Protein AF-A0A5C5G759-F1 (afdb_monomer_lite)

Structure (mmCIF, N/CA/C/O backbone):
data_AF-A0A5C5G759-F1
#
_entry.id   AF-A0A5C5G759-F1
#
loop_
_atom_site.group_PDB
_atom_site.id
_atom_site.type_symbol
_atom_site.label_atom_id
_atom_site.label_alt_id
_atom_site.label_comp_id
_atom_site.label_asym_id
_atom_site.label_entity_id
_atom_site.label_seq_id
_atom_site.pdbx_PDB_ins_code
_atom_site.Cartn_x
_atom_site.Cartn_y
_atom_site.Cartn_z
_atom_site.occupancy
_atom_site.B_iso_or_equiv
_atom_site.auth_seq_id
_atom_site.auth_comp_id
_atom_site.auth_asym_id
_atom_site.auth_atom_id
_atom_site.pdbx_PDB_model_num
ATOM 1 N N . ASP A 1 1 ? -13.217 11.071 -27.495 1.00 86.44 1 ASP A N 1
ATOM 2 C CA . ASP A 1 1 ? -12.830 10.622 -26.140 1.00 86.44 1 ASP A CA 1
ATOM 3 C C . ASP A 1 1 ? -13.009 11.662 -25.037 1.00 86.44 1 ASP A C 1
ATOM 5 O O . ASP A 1 1 ? -13.786 11.394 -24.132 1.00 86.44 1 ASP A O 1
ATOM 9 N N . PHE A 1 2 ? -12.380 12.848 -25.093 1.00 88.94 2 PHE A N 1
ATOM 10 C CA . PHE A 1 2 ? -12.477 13.864 -24.018 1.00 88.94 2 PHE A CA 1
ATOM 11 C C . PHE A 1 2 ? -13.919 14.228 -23.611 1.00 88.94 2 PHE A C 1
ATOM 13 O O . PHE A 1 2 ? -14.236 14.191 -22.426 1.00 88.94 2 PHE A O 1
ATOM 20 N N . LYS A 1 3 ? -14.809 14.505 -24.580 1.00 89.12 3 LYS A N 1
ATOM 21 C CA . LYS A 1 3 ? -16.237 14.793 -24.320 1.00 89.12 3 LYS A CA 1
ATOM 22 C C . LYS A 1 3 ? -16.923 13.652 -23.549 1.00 89.12 3 LYS A C 1
ATOM 24 O O . LYS A 1 3 ? -17.499 13.882 -22.500 1.00 89.12 3 LYS A O 1
ATOM 29 N N . GLN A 1 4 ? -16.732 12.408 -23.985 1.00 90.44 4 GLN A N 1
ATOM 30 C CA . GLN A 1 4 ? -17.326 11.233 -23.334 1.00 90.44 4 GLN A CA 1
ATOM 31 C C . GLN A 1 4 ? -16.784 10.977 -21.920 1.00 90.44 4 GLN A C 1
ATOM 33 O O . GLN A 1 4 ? -17.499 10.449 -21.076 1.00 90.44 4 GLN A O 1
ATOM 38 N N . ILE A 1 5 ? -15.522 11.331 -21.649 1.00 91.50 5 ILE A N 1
ATOM 39 C CA . ILE A 1 5 ? -14.945 11.245 -20.298 1.00 91.50 5 ILE A CA 1
ATOM 40 C C . ILE A 1 5 ? -15.636 12.254 -19.367 1.00 91.50 5 ILE A C 1
ATOM 42 O O . ILE A 1 5 ? -15.948 11.912 -18.227 1.00 91.50 5 ILE A O 1
ATOM 46 N N . LEU A 1 6 ? -15.918 13.466 -19.859 1.00 89.94 6 LEU A N 1
ATOM 47 C CA . LEU A 1 6 ? -16.690 14.474 -19.124 1.00 89.94 6 LEU A CA 1
ATOM 48 C C . LEU A 1 6 ? -18.137 14.026 -18.902 1.00 89.94 6 LEU A C 1
ATOM 50 O O . LEU A 1 6 ? -18.623 14.112 -17.777 1.00 89.94 6 LEU A O 1
ATOM 54 N N . ASP A 1 7 ? -18.786 13.488 -19.938 1.00 88.75 7 ASP A N 1
ATOM 55 C CA . ASP A 1 7 ? -20.161 12.975 -19.870 1.00 88.75 7 ASP A CA 1
ATOM 56 C C . ASP A 1 7 ? -20.290 11.818 -18.861 1.00 88.75 7 ASP A C 1
ATOM 58 O O . ASP A 1 7 ? -21.314 11.669 -18.198 1.00 88.75 7 ASP A O 1
ATOM 62 N N . ALA A 1 8 ? -19.227 11.023 -18.690 1.00 87.81 8 ALA A N 1
ATOM 63 C CA . ALA A 1 8 ? -19.137 9.968 -17.681 1.00 87.81 8 ALA A CA 1
ATOM 64 C C . ALA A 1 8 ? -18.866 10.485 -16.248 1.00 87.81 8 ALA A C 1
ATOM 66 O O . ALA A 1 8 ? -18.750 9.688 -15.314 1.00 87.81 8 ALA A O 1
ATOM 67 N N . GLY A 1 9 ? -18.756 11.804 -16.052 1.00 88.00 9 GLY A N 1
ATOM 68 C CA . GLY A 1 9 ? -18.520 12.431 -14.749 1.00 88.00 9 GLY A CA 1
ATOM 69 C C . GLY A 1 9 ? -17.061 12.396 -14.284 1.00 88.00 9 GLY A C 1
ATOM 70 O O . GLY A 1 9 ? -16.796 12.495 -13.084 1.00 88.00 9 GLY A O 1
ATOM 71 N N . TYR A 1 10 ? -16.111 12.236 -15.207 1.00 92.31 10 TYR A N 1
ATOM 72 C CA . TYR A 1 10 ? -14.673 12.281 -14.933 1.00 92.31 10 TYR A CA 1
ATOM 73 C C . TYR A 1 10 ? -14.050 13.587 -15.445 1.00 92.31 10 TYR A C 1
ATOM 75 O O . TYR A 1 10 ? -14.689 14.385 -16.134 1.00 92.31 10 TYR A O 1
ATOM 83 N N . ARG A 1 11 ? -12.788 13.835 -15.089 1.00 91.12 11 ARG A N 1
ATOM 84 C CA . ARG A 1 11 ? -12.024 15.002 -15.543 1.00 91.12 11 ARG A CA 1
ATOM 85 C C . ARG A 1 11 ? -10.821 14.556 -16.376 1.00 91.12 11 ARG A C 1
ATOM 87 O O . ARG A 1 11 ? -9.901 13.951 -15.826 1.00 91.12 11 ARG A O 1
ATOM 94 N N . PRO A 1 12 ? -10.822 14.811 -17.695 1.00 93.69 12 PRO A N 1
ATOM 95 C CA . PRO A 1 12 ? -9.666 14.565 -18.537 1.00 93.69 12 PRO A CA 1
ATOM 96 C C . PRO A 1 12 ? -8.713 15.767 -18.506 1.00 93.69 12 PRO A C 1
ATOM 98 O O . PRO A 1 12 ? -9.142 16.918 -18.492 1.00 93.69 12 PRO A O 1
ATOM 101 N N . GLY A 1 13 ? -7.415 15.500 -18.556 1.00 92.06 13 GLY A N 1
ATOM 102 C CA . GLY A 1 13 ? -6.367 16.496 -18.740 1.00 92.06 13 GLY A CA 1
ATOM 103 C C . GLY A 1 13 ? -5.317 15.979 -19.713 1.00 92.06 13 GLY A C 1
ATOM 104 O O . GLY A 1 13 ? -5.053 14.781 -19.769 1.00 92.06 13 GLY A O 1
ATOM 105 N N . PHE A 1 14 ? -4.731 16.869 -20.505 1.00 91.50 14 PHE A N 1
ATOM 106 C CA . PHE A 1 14 ? -3.725 16.519 -21.501 1.00 91.50 14 PHE A CA 1
ATOM 107 C C . PHE A 1 14 ? -2.392 17.206 -21.220 1.00 91.50 14 PHE A C 1
ATOM 109 O O . PHE A 1 14 ? -2.307 18.433 -21.163 1.00 91.50 14 PHE A O 1
ATOM 116 N N . THR A 1 15 ? -1.328 16.422 -21.094 1.00 89.38 15 THR A N 1
ATOM 117 C CA . THR A 1 15 ? 0.026 16.929 -20.883 1.00 89.38 15 THR A CA 1
ATOM 118 C C . THR A 1 15 ? 0.943 16.370 -21.959 1.00 89.38 15 THR A C 1
ATOM 120 O O . THR A 1 15 ? 1.217 15.172 -22.017 1.00 89.38 15 THR A O 1
ATOM 123 N N . ARG A 1 16 ? 1.458 17.263 -22.805 1.00 86.38 16 ARG A N 1
ATOM 124 C CA . ARG A 1 16 ? 2.479 16.931 -23.799 1.00 86.38 16 ARG A CA 1
ATOM 125 C C . ARG A 1 16 ? 3.860 17.044 -23.152 1.00 86.38 16 ARG A C 1
ATOM 127 O O . ARG A 1 16 ? 4.303 18.150 -22.838 1.00 86.38 16 ARG A O 1
ATOM 134 N N . LEU A 1 17 ? 4.522 15.910 -22.922 1.00 83.44 17 LEU A N 1
ATOM 135 C CA . LEU A 1 17 ? 5.887 15.883 -22.384 1.00 83.44 17 LEU A CA 1
ATOM 136 C C . LEU A 1 17 ? 6.919 16.091 -23.493 1.00 83.44 17 LEU A C 1
ATOM 138 O O . LEU A 1 17 ? 7.876 16.840 -23.321 1.00 83.44 17 LEU A O 1
ATOM 142 N N . SER A 1 18 ? 6.689 15.459 -24.642 1.00 78.94 18 SER A N 1
ATOM 143 C CA . SER A 1 18 ? 7.489 15.600 -25.856 1.00 78.94 18 SER A CA 1
ATOM 144 C C . SER A 1 18 ? 6.596 15.398 -27.090 1.00 78.94 18 SER A C 1
ATOM 146 O O . SER A 1 18 ? 5.384 15.213 -26.972 1.00 78.94 18 SER A O 1
ATOM 148 N N . GLU A 1 19 ? 7.154 15.437 -28.301 1.00 69.31 19 GLU A N 1
ATOM 149 C CA . GLU A 1 19 ? 6.396 15.035 -29.498 1.00 69.31 19 GLU A CA 1
ATOM 150 C C . GLU A 1 19 ? 6.036 13.547 -29.513 1.00 69.31 19 GLU A C 1
ATOM 152 O O . GLU A 1 19 ? 5.102 13.164 -30.211 1.00 69.31 19 GLU A O 1
ATOM 157 N N . LEU A 1 20 ? 6.762 12.734 -28.741 1.00 69.69 20 LEU A N 1
ATOM 158 C CA . LEU A 1 20 ? 6.642 11.280 -28.718 1.00 69.69 20 LEU A CA 1
ATOM 159 C C . LEU A 1 20 ? 6.070 10.742 -27.400 1.00 69.69 20 LEU A C 1
ATOM 161 O O . LEU A 1 20 ? 5.889 9.537 -27.284 1.00 69.69 20 LEU A O 1
ATOM 165 N N . ASP A 1 21 ? 5.793 11.620 -26.433 1.00 79.06 21 ASP A N 1
ATOM 166 C CA . ASP A 1 21 ? 5.228 11.284 -25.126 1.00 79.06 21 ASP A CA 1
ATOM 167 C C . ASP A 1 21 ? 3.986 12.132 -24.869 1.00 79.06 21 ASP A C 1
ATOM 169 O O . ASP A 1 21 ? 4.049 13.281 -24.403 1.00 79.06 21 ASP A O 1
ATOM 173 N N . LEU A 1 22 ? 2.846 11.536 -25.204 1.00 86.69 22 LEU A N 1
ATOM 174 C CA . LEU A 1 22 ? 1.526 12.098 -24.983 1.00 86.69 22 LEU A CA 1
ATOM 175 C C . LEU A 1 22 ? 0.917 11.469 -23.734 1.00 86.69 22 LEU A C 1
ATOM 177 O O . LEU A 1 22 ? 0.656 10.265 -23.701 1.00 86.69 22 LEU A O 1
ATOM 181 N N . VAL A 1 23 ? 0.668 12.291 -22.715 1.00 91.38 23 VAL A N 1
ATOM 182 C CA . VAL A 1 23 ? 0.070 11.829 -21.463 1.00 91.38 23 VAL A CA 1
ATOM 183 C C . VAL A 1 23 ? -1.334 12.393 -21.312 1.00 91.38 23 VAL A C 1
ATOM 185 O O . VAL A 1 23 ? -1.533 13.608 -21.341 1.00 91.38 23 VAL A O 1
ATOM 188 N N . VAL A 1 24 ? -2.307 11.511 -21.098 1.00 93.50 24 VAL A N 1
ATOM 189 C CA . VAL A 1 24 ? -3.652 11.893 -20.655 1.00 93.50 24 VAL A CA 1
ATOM 190 C C . VAL A 1 24 ? -3.788 11.543 -19.183 1.00 93.50 24 VAL A C 1
ATOM 192 O O . VAL A 1 24 ? -3.532 10.411 -18.779 1.00 93.50 24 VAL A O 1
ATOM 195 N N . SER A 1 25 ? -4.207 12.512 -18.381 1.00 95.25 25 SER A N 1
ATOM 196 C CA . SER A 1 25 ? -4.698 12.280 -17.030 1.00 95.25 25 SER A CA 1
ATOM 197 C C . SER A 1 25 ? -6.211 12.099 -17.071 1.00 95.25 25 SER A C 1
ATOM 199 O O . SER A 1 25 ? -6.906 12.943 -17.633 1.00 95.25 25 SER A O 1
ATOM 201 N N . VAL A 1 26 ? -6.737 11.050 -16.449 1.00 96.50 26 VAL A N 1
ATOM 202 C CA . VAL A 1 26 ? -8.168 10.941 -16.138 1.00 96.50 26 VAL A CA 1
ATOM 203 C C . VAL A 1 26 ? -8.307 10.911 -14.627 1.00 96.50 26 VAL A C 1
ATOM 205 O O . VAL A 1 26 ? -7.566 10.191 -13.957 1.00 96.50 26 VAL A O 1
ATOM 208 N N . SER A 1 27 ? -9.214 11.713 -14.080 1.00 95.38 27 SER A N 1
ATOM 209 C CA . SER A 1 27 ? -9.346 11.838 -12.634 1.00 95.38 27 SER A CA 1
ATOM 210 C C . SER A 1 27 ? -10.778 12.002 -12.148 1.00 95.38 27 SER A C 1
ATOM 212 O O . SER A 1 27 ? -11.693 12.374 -12.890 1.00 95.38 27 SER A O 1
ATOM 214 N N . LYS A 1 28 ? -10.971 11.697 -10.863 1.00 91.81 28 LYS A N 1
ATOM 215 C CA . LYS A 1 28 ? -12.227 11.898 -10.137 1.00 91.81 28 LYS A CA 1
ATOM 216 C C . LYS A 1 28 ? -11.937 12.249 -8.684 1.00 91.81 28 LYS A C 1
ATOM 218 O O . LYS A 1 28 ? -11.026 11.679 -8.086 1.00 91.81 28 LYS A O 1
ATOM 223 N N . LYS A 1 29 ? -12.715 13.176 -8.119 1.00 88.00 29 LYS A N 1
ATOM 224 C CA . LYS A 1 29 ? -12.650 13.509 -6.690 1.00 88.00 29 LYS A CA 1
ATOM 225 C C . LYS A 1 29 ? -12.895 12.241 -5.874 1.00 88.00 29 LYS A C 1
ATOM 227 O O . LYS A 1 29 ? -13.864 11.525 -6.133 1.00 88.00 29 LYS A O 1
ATOM 232 N N . VAL A 1 30 ? -12.031 11.971 -4.900 1.00 85.81 30 VAL A N 1
ATOM 233 C CA . VAL A 1 30 ? -12.108 10.765 -4.065 1.00 85.81 30 VAL A CA 1
ATOM 234 C C . VAL A 1 30 ? -13.437 10.708 -3.300 1.00 85.81 30 VAL A C 1
ATOM 236 O O . VAL A 1 30 ? -14.044 9.642 -3.213 1.00 85.81 30 VAL A O 1
ATOM 239 N N . SER A 1 31 ? -13.955 11.861 -2.862 1.00 76.94 31 SER A N 1
ATOM 240 C CA . SER A 1 31 ? -15.271 11.994 -2.215 1.00 76.94 31 SER A CA 1
ATOM 241 C C . SER A 1 31 ? -16.446 11.520 -3.082 1.00 76.94 31 SER A C 1
ATOM 243 O O . SER A 1 31 ? -17.468 11.098 -2.553 1.00 76.94 31 SER A O 1
ATOM 245 N N . LEU A 1 32 ? -16.308 11.530 -4.412 1.00 81.00 32 LEU A N 1
ATOM 246 C CA . LEU A 1 32 ? -17.364 11.148 -5.358 1.00 81.00 32 LEU A CA 1
ATOM 247 C C . LEU A 1 32 ? -17.266 9.681 -5.819 1.00 81.00 32 LEU A C 1
ATOM 249 O O . LEU A 1 32 ? -17.970 9.272 -6.750 1.00 81.00 32 LEU A O 1
ATOM 253 N N . LEU A 1 33 ? -16.369 8.885 -5.226 1.00 79.25 33 LEU A N 1
ATOM 254 C CA . LEU A 1 33 ? -16.190 7.462 -5.547 1.00 79.25 33 LEU A CA 1
ATOM 255 C C . LEU A 1 33 ? -17.154 6.538 -4.784 1.00 79.25 33 LEU A C 1
ATOM 257 O O . LEU A 1 33 ? -17.078 5.326 -4.962 1.00 79.25 33 LEU A O 1
ATOM 261 N N . ASN A 1 34 ? -18.064 7.088 -3.969 1.00 71.81 34 ASN A N 1
ATOM 262 C CA . ASN A 1 34 ? -19.027 6.333 -3.154 1.00 71.81 34 ASN A CA 1
ATOM 263 C C . ASN A 1 34 ? -18.365 5.310 -2.209 1.00 71.81 34 ASN A C 1
ATOM 265 O O . ASN A 1 34 ? -18.942 4.267 -1.899 1.00 71.81 34 ASN A O 1
ATOM 269 N N . VAL A 1 35 ? -17.147 5.610 -1.749 1.00 73.62 35 VAL A N 1
ATOM 270 C CA . VAL A 1 35 ? -16.462 4.861 -0.691 1.00 73.62 35 VAL A CA 1
ATOM 271 C C . VAL A 1 35 ? -16.655 5.625 0.621 1.00 73.62 35 VAL A C 1
ATOM 273 O O . VAL A 1 35 ? -16.376 6.824 0.649 1.00 73.62 35 VAL A O 1
ATOM 276 N N . PRO A 1 36 ? -17.097 4.978 1.714 1.00 70.69 36 PRO A N 1
ATOM 277 C CA . PRO A 1 36 ? -17.243 5.650 3.002 1.00 70.69 36 PRO A CA 1
ATOM 278 C C . PRO A 1 36 ? -15.936 6.319 3.452 1.00 70.69 36 PRO A C 1
ATOM 280 O O . PRO A 1 36 ? -14.876 5.688 3.406 1.00 70.69 36 PRO A O 1
ATOM 283 N N . ALA A 1 37 ? -16.004 7.554 3.962 1.00 67.06 37 ALA A N 1
ATOM 284 C CA . ALA A 1 37 ? -14.827 8.327 4.381 1.00 67.06 37 ALA A CA 1
ATOM 285 C C . ALA A 1 37 ? -13.925 7.568 5.373 1.00 67.06 37 ALA A C 1
ATOM 287 O O . ALA A 1 37 ? -12.701 7.619 5.274 1.00 67.06 37 ALA A O 1
ATOM 288 N N . ARG A 1 38 ? -14.523 6.786 6.284 1.00 64.31 38 ARG A N 1
ATOM 289 C CA . ARG A 1 38 ? -13.788 5.925 7.227 1.00 64.31 38 ARG A CA 1
ATOM 290 C C . ARG A 1 38 ? -12.951 4.850 6.528 1.00 64.31 38 ARG A C 1
ATOM 292 O O . ARG A 1 38 ? -11.843 4.573 6.972 1.00 64.31 38 ARG A O 1
ATOM 299 N N . ALA A 1 39 ? -13.460 4.251 5.450 1.00 69.50 39 ALA A N 1
ATOM 300 C CA . ALA A 1 39 ? -12.722 3.251 4.682 1.00 69.50 39 ALA A CA 1
ATOM 301 C C . ALA A 1 39 ? -11.575 3.905 3.902 1.00 69.50 39 ALA A C 1
ATOM 303 O O . ALA A 1 39 ? -10.453 3.419 3.962 1.00 69.50 39 ALA A O 1
ATOM 304 N N . LEU A 1 40 ? -11.820 5.058 3.273 1.00 73.62 40 LEU A N 1
ATOM 305 C CA . LEU A 1 40 ? -10.779 5.833 2.590 1.00 73.62 40 LEU A CA 1
ATOM 306 C C . LEU A 1 40 ? -9.650 6.235 3.544 1.00 73.62 40 LEU A C 1
ATOM 308 O O . LEU A 1 40 ? -8.485 6.000 3.246 1.00 73.62 40 LEU A O 1
ATOM 312 N N . GLN A 1 41 ? -10.002 6.757 4.721 1.00 72.12 41 GLN A N 1
ATOM 313 C CA . GLN A 1 41 ? -9.044 7.109 5.768 1.00 72.12 41 GLN A CA 1
ATOM 314 C C . GLN A 1 41 ? -8.257 5.888 6.272 1.00 72.12 41 GLN A C 1
ATOM 316 O O . GLN A 1 41 ? -7.092 6.021 6.658 1.00 72.12 41 GLN A O 1
ATOM 321 N N . ALA A 1 42 ? -8.888 4.708 6.271 1.00 69.75 42 ALA A N 1
ATOM 322 C CA . ALA A 1 42 ? -8.253 3.455 6.650 1.00 69.75 42 ALA A CA 1
ATOM 323 C C . ALA A 1 42 ? -7.295 2.913 5.585 1.00 69.75 42 ALA A C 1
ATOM 325 O O . ALA A 1 42 ? -6.286 2.303 5.935 1.00 69.75 42 ALA A O 1
ATOM 326 N N . TRP A 1 43 ? -7.600 3.123 4.304 1.00 77.00 43 TRP A N 1
ATOM 327 C CA . TRP A 1 43 ? -6.746 2.718 3.188 1.00 77.00 43 TRP A CA 1
ATOM 328 C C . TRP A 1 43 ? -5.505 3.595 3.088 1.00 77.00 43 TRP A C 1
ATOM 330 O O . TRP A 1 43 ? -4.410 3.079 2.869 1.00 77.00 43 TRP A O 1
ATOM 340 N N . ASP A 1 44 ? -5.683 4.908 3.247 1.00 77.94 44 ASP A N 1
ATOM 341 C CA . ASP A 1 44 ? -4.596 5.878 3.232 1.00 77.94 44 ASP A CA 1
ATOM 342 C C . ASP A 1 44 ? -5.035 7.221 3.831 1.00 77.94 44 ASP A C 1
ATOM 344 O O . ASP A 1 44 ? -6.082 7.769 3.478 1.00 77.94 44 ASP A O 1
ATOM 348 N N . SER A 1 45 ? -4.207 7.816 4.690 1.00 74.50 45 SER A N 1
ATOM 349 C CA . SER A 1 45 ? -4.494 9.138 5.255 1.00 74.50 45 SER A CA 1
ATOM 350 C C . SER A 1 45 ? -4.510 10.246 4.195 1.00 74.50 45 SER A C 1
ATOM 352 O O . SER A 1 45 ? -5.206 11.243 4.378 1.00 74.50 45 SER A O 1
ATOM 354 N N . LYS A 1 46 ? -3.816 10.067 3.064 1.00 80.62 46 LYS A N 1
ATOM 355 C CA . LYS A 1 46 ? -3.793 11.030 1.954 1.00 80.62 46 LYS A CA 1
ATOM 356 C C . LYS A 1 46 ? -5.081 11.058 1.133 1.00 80.62 46 LYS A C 1
ATOM 358 O O . LYS A 1 46 ? -5.272 11.986 0.354 1.00 80.62 46 LYS A O 1
ATOM 363 N N . LEU A 1 47 ? -5.970 10.074 1.291 1.00 80.12 47 LEU A N 1
ATOM 364 C CA . LEU A 1 47 ? -7.265 10.055 0.601 1.00 80.12 47 LEU A CA 1
ATOM 365 C C . LEU A 1 47 ? -8.284 11.009 1.240 1.00 80.12 47 LEU A C 1
ATOM 367 O O . LEU A 1 47 ? -9.245 11.393 0.577 1.00 80.12 47 LEU A O 1
ATOM 371 N N . ILE A 1 48 ? -8.079 11.389 2.509 1.00 74.12 48 ILE A N 1
ATOM 372 C CA . ILE A 1 48 ? -8.961 12.271 3.283 1.00 74.12 48 ILE A CA 1
ATOM 373 C C . ILE A 1 48 ? -8.099 13.246 4.093 1.00 74.12 48 ILE A C 1
ATOM 375 O O . ILE A 1 48 ? -7.686 12.954 5.214 1.00 74.12 48 ILE A O 1
ATOM 379 N N . THR A 1 49 ? -7.831 14.417 3.514 1.00 67.38 49 THR A N 1
ATOM 380 C CA . THR A 1 49 ? -6.947 15.453 4.087 1.00 67.38 49 THR A CA 1
ATOM 381 C C . THR A 1 49 ? -7.683 16.736 4.484 1.00 67.38 49 THR A C 1
ATOM 383 O O . THR A 1 49 ? -7.055 17.704 4.901 1.00 67.38 49 THR A O 1
ATOM 386 N N . GLY A 1 50 ? -9.009 16.781 4.310 1.00 63.53 50 GLY A N 1
ATOM 387 C CA . GLY A 1 50 ? -9.803 18.011 4.436 1.00 63.53 50 GLY A CA 1
ATOM 388 C C . GLY A 1 50 ? -9.636 19.000 3.284 1.00 63.53 50 GLY A C 1
ATOM 389 O O . GLY A 1 50 ? -10.243 20.065 3.296 1.00 63.53 50 GLY A O 1
ATOM 390 N N . GLN A 1 51 ? -8.849 18.639 2.272 1.00 71.81 51 GLN A N 1
ATOM 391 C CA . GLN A 1 51 ? -8.743 19.348 1.003 1.00 71.81 51 GLN A CA 1
ATOM 392 C C . GLN A 1 51 ? -9.292 18.473 -0.124 1.00 71.81 51 GLN A C 1
ATOM 394 O O . GLN A 1 51 ? -9.487 17.267 0.046 1.00 71.81 51 GLN A O 1
ATOM 399 N N . VAL A 1 52 ? -9.539 19.075 -1.290 1.00 77.06 52 VAL A N 1
ATOM 400 C CA . VAL A 1 52 ? -9.940 18.321 -2.482 1.00 77.06 52 VAL A CA 1
ATOM 401 C C . VAL A 1 52 ? -8.804 17.384 -2.880 1.00 77.06 52 VAL A C 1
ATOM 403 O O . VAL A 1 52 ? -7.689 17.825 -3.148 1.00 77.06 52 VAL A O 1
ATOM 406 N N . VAL A 1 53 ? -9.106 16.088 -2.939 1.00 87.00 53 VAL A N 1
ATOM 407 C CA . VAL A 1 53 ? -8.183 15.053 -3.407 1.00 87.00 53 VAL A CA 1
ATOM 408 C C . VAL A 1 53 ? -8.791 14.372 -4.624 1.00 87.00 53 VAL A C 1
ATOM 410 O O . VAL A 1 53 ? -9.918 13.873 -4.582 1.00 87.00 53 VAL A O 1
ATOM 413 N N . TYR A 1 54 ? -8.034 14.337 -5.714 1.00 91.56 54 TYR A N 1
ATOM 414 C CA . TYR A 1 54 ? -8.363 13.601 -6.925 1.00 91.56 54 TYR A CA 1
ATOM 415 C C . TYR A 1 54 ? -7.625 12.266 -6.938 1.00 91.56 54 TYR A C 1
ATOM 417 O O . TYR A 1 54 ? -6.411 12.239 -6.755 1.00 91.56 54 TYR A O 1
ATOM 425 N N . LEU A 1 55 ? -8.338 11.174 -7.223 1.00 95.00 55 LEU A N 1
ATOM 426 C CA . LEU A 1 55 ? -7.721 9.955 -7.739 1.00 95.00 55 LEU A CA 1
ATOM 427 C C . LEU A 1 55 ? -7.379 10.214 -9.207 1.00 95.00 55 LEU A C 1
ATOM 429 O O . LEU A 1 55 ? -8.274 10.534 -9.993 1.00 95.00 55 LEU A O 1
ATOM 433 N N . VAL A 1 56 ? -6.104 10.095 -9.566 1.00 97.00 56 VAL A N 1
ATOM 434 C CA . VAL A 1 56 ? -5.585 10.410 -10.899 1.00 97.00 56 VAL A CA 1
ATOM 435 C C . VAL A 1 56 ? -4.948 9.167 -11.509 1.00 97.00 56 VAL A C 1
ATOM 437 O O . VAL A 1 56 ? -4.076 8.543 -10.907 1.00 97.00 56 VAL A O 1
ATOM 440 N N . LEU A 1 57 ? -5.352 8.851 -12.738 1.00 97.69 57 LEU A N 1
ATOM 441 C CA . LEU A 1 57 ? -4.666 7.912 -13.614 1.00 97.69 57 LEU A CA 1
ATOM 442 C C . LEU A 1 57 ? -3.932 8.692 -14.698 1.00 97.69 57 LEU A C 1
ATOM 444 O O . LEU A 1 57 ? -4.570 9.364 -15.509 1.00 97.69 57 LEU A O 1
ATOM 448 N N . LEU A 1 58 ? -2.610 8.580 -14.739 1.00 96.44 58 LEU A N 1
ATOM 449 C CA . LEU A 1 58 ? -1.804 9.049 -15.858 1.00 96.44 58 LEU A CA 1
ATOM 450 C C . LEU A 1 58 ? -1.612 7.908 -16.856 1.00 96.44 58 LEU A C 1
ATOM 452 O O . LEU A 1 58 ? -1.161 6.825 -16.485 1.00 96.44 58 LEU A O 1
ATOM 456 N N . ILE A 1 59 ? -1.925 8.175 -18.120 1.00 94.56 59 ILE A N 1
ATOM 457 C CA . ILE A 1 59 ? -1.809 7.235 -19.234 1.00 94.56 59 ILE A CA 1
ATOM 458 C C . ILE A 1 59 ? -0.845 7.838 -20.250 1.00 94.56 59 ILE A C 1
ATOM 460 O O . ILE A 1 59 ? -1.185 8.824 -20.904 1.00 94.56 59 ILE A O 1
ATOM 464 N N . ASN A 1 60 ? 0.354 7.271 -20.374 1.00 91.88 60 ASN A N 1
ATOM 465 C CA . ASN A 1 60 ? 1.292 7.633 -21.432 1.00 91.88 60 ASN A CA 1
ATOM 466 C C . ASN A 1 60 ? 1.054 6.728 -22.649 1.00 91.88 60 ASN A C 1
ATOM 468 O O . ASN A 1 60 ? 1.281 5.520 -22.574 1.00 91.88 60 ASN A O 1
ATOM 472 N N . PHE A 1 61 ? 0.604 7.332 -23.749 1.00 84.94 61 PHE A N 1
ATOM 473 C CA . PHE A 1 61 ? 0.324 6.682 -25.036 1.00 84.94 61 PHE A CA 1
ATOM 474 C C . PHE A 1 61 ? 1.549 6.574 -25.954 1.00 84.94 61 PHE A C 1
ATOM 476 O O . PHE A 1 61 ? 1.477 6.004 -27.048 1.00 84.94 61 PHE A O 1
ATOM 483 N N . GLY A 1 62 ? 2.668 7.183 -25.561 1.00 77.25 62 GLY A N 1
ATOM 484 C CA . GLY A 1 62 ? 3.797 7.408 -26.446 1.00 77.25 62 GLY A CA 1
ATOM 485 C C . GLY A 1 62 ? 3.353 8.178 -27.694 1.00 77.25 62 GLY A C 1
ATOM 486 O O . GLY A 1 62 ? 2.804 9.276 -27.604 1.00 77.25 62 GLY A O 1
ATOM 487 N N . THR A 1 63 ? 3.556 7.564 -28.862 1.00 67.88 63 THR A N 1
ATOM 488 C CA . THR A 1 63 ? 3.228 8.120 -30.189 1.00 67.88 63 THR A CA 1
ATOM 489 C C . THR A 1 63 ? 1.933 7.582 -30.792 1.00 67.88 63 THR A C 1
ATOM 491 O O . THR A 1 63 ? 1.544 8.015 -31.876 1.00 67.88 63 THR A O 1
ATOM 494 N N . THR A 1 64 ? 1.266 6.637 -30.128 1.00 67.00 64 THR A N 1
ATOM 495 C CA . THR A 1 64 ? 0.198 5.836 -30.740 1.00 67.00 64 THR A CA 1
ATOM 496 C C . THR A 1 64 ? -1.139 6.180 -30.098 1.00 67.00 64 THR A C 1
ATOM 498 O O . THR A 1 64 ? -1.494 5.656 -29.046 1.00 67.00 64 THR A O 1
ATOM 501 N N . TYR A 1 65 ? -1.880 7.090 -30.728 1.00 78.44 65 TYR A N 1
ATOM 502 C CA . TYR A 1 65 ? -3.266 7.385 -30.378 1.00 78.44 65 TYR A CA 1
ATOM 503 C C . TYR A 1 65 ? -4.088 7.618 -31.661 1.00 78.44 65 TYR A C 1
ATOM 505 O O . TYR A 1 65 ? -3.630 8.372 -32.525 1.00 78.44 65 TYR A O 1
ATOM 513 N N . PRO A 1 66 ? -5.289 7.022 -31.808 1.00 77.25 66 PRO A N 1
ATOM 514 C CA . PRO A 1 66 ? -5.974 6.143 -30.852 1.00 77.25 66 PRO A CA 1
ATOM 515 C C . PRO A 1 66 ? -5.274 4.785 -30.679 1.00 77.25 66 PRO A C 1
ATOM 517 O O . PRO A 1 66 ? -4.529 4.344 -31.550 1.00 77.25 66 PRO A O 1
ATOM 520 N N . VAL A 1 67 ? -5.493 4.141 -29.531 1.00 81.75 67 VAL A N 1
ATOM 521 C CA . VAL A 1 67 ? -4.961 2.798 -29.246 1.00 81.75 67 VAL A CA 1
ATOM 522 C C . VAL A 1 67 ? -5.778 1.765 -30.017 1.00 81.75 67 VAL A C 1
ATOM 524 O O . VAL A 1 67 ? -7.008 1.782 -29.951 1.00 81.75 67 VAL A O 1
ATOM 527 N N . ASP A 1 68 ? -5.101 0.861 -30.723 1.00 82.25 68 ASP A N 1
ATOM 528 C CA . ASP A 1 68 ? -5.737 -0.320 -31.304 1.00 82.25 68 ASP A CA 1
ATOM 529 C C . ASP A 1 68 ? -6.033 -1.325 -30.185 1.00 82.25 68 ASP A C 1
ATOM 531 O O . ASP A 1 68 ? -5.128 -1.974 -29.669 1.00 82.25 68 ASP A O 1
ATOM 535 N N . LEU A 1 69 ? -7.301 -1.405 -29.782 1.00 79.25 69 LEU A N 1
ATOM 536 C CA . LEU A 1 69 ? -7.761 -2.251 -28.677 1.00 79.25 69 LEU A CA 1
ATOM 537 C C . LEU A 1 69 ? -7.717 -3.745 -28.996 1.00 79.25 69 LEU A C 1
ATOM 539 O O . LEU A 1 69 ? -7.721 -4.557 -28.074 1.00 79.25 69 LEU A O 1
ATOM 543 N N . ASP A 1 70 ? -7.735 -4.106 -30.277 1.00 75.00 70 ASP A N 1
ATOM 544 C CA . ASP A 1 70 ? -7.863 -5.498 -30.691 1.00 75.00 70 ASP A CA 1
ATOM 545 C C . ASP A 1 70 ? -6.475 -6.145 -30.843 1.00 75.00 70 ASP A C 1
ATOM 547 O O . ASP A 1 70 ? -6.335 -7.343 -30.609 1.00 75.00 70 ASP A O 1
ATOM 551 N N . ASN A 1 71 ? -5.444 -5.335 -31.124 1.00 70.44 71 ASN A N 1
ATOM 552 C CA . ASN A 1 71 ? -4.038 -5.750 -31.218 1.00 70.44 71 ASN A CA 1
ATOM 553 C C . ASN A 1 71 ? -3.143 -5.117 -30.136 1.00 70.44 71 ASN A C 1
ATOM 555 O O . ASN A 1 71 ? -1.928 -4.995 -30.321 1.00 70.44 71 ASN A O 1
ATOM 559 N N . GLN A 1 72 ? -3.730 -4.662 -29.028 1.00 66.75 72 GLN A N 1
ATOM 560 C CA . GLN A 1 72 ? -2.983 -3.998 -27.966 1.00 66.75 72 GLN A CA 1
ATOM 561 C C . GLN A 1 72 ? -1.984 -4.966 -27.319 1.00 66.75 72 GLN A C 1
ATOM 563 O O . GLN A 1 72 ? -2.373 -6.005 -26.789 1.00 66.75 72 GLN A O 1
ATOM 568 N N . THR A 1 73 ? -0.703 -4.599 -27.288 1.00 59.78 73 THR A N 1
ATOM 569 C CA . THR A 1 73 ? 0.331 -5.369 -26.583 1.00 59.78 73 THR A CA 1
ATOM 570 C C . THR A 1 73 ? 0.647 -4.772 -25.213 1.00 59.78 73 THR A C 1
ATOM 572 O O . THR A 1 73 ? 0.532 -3.560 -24.986 1.00 59.78 73 THR A O 1
ATOM 575 N N . SER A 1 74 ? 1.067 -5.631 -24.277 1.00 59.09 74 SER A N 1
ATOM 576 C CA . SER A 1 74 ? 1.574 -5.185 -22.975 1.00 59.09 74 SER A CA 1
ATOM 577 C C . SER A 1 74 ? 2.748 -4.212 -23.161 1.00 59.09 74 SER A C 1
ATOM 579 O O . SER A 1 74 ? 3.609 -4.411 -24.018 1.00 59.09 74 SER A O 1
ATOM 581 N N . GLY A 1 75 ? 2.750 -3.115 -22.399 1.00 63.78 75 GLY A N 1
ATOM 582 C CA . GLY A 1 75 ? 3.769 -2.061 -22.477 1.00 63.78 75 GLY A CA 1
ATOM 583 C C . GLY A 1 75 ? 3.563 -0.985 -23.557 1.00 63.78 75 GLY A C 1
ATOM 584 O O . GLY A 1 75 ? 4.297 0.004 -23.547 1.00 63.78 75 GLY A O 1
ATOM 585 N N . GLN A 1 76 ? 2.562 -1.102 -24.446 1.00 73.69 76 GLN A N 1
ATOM 586 C CA . GLN A 1 76 ? 2.250 -0.057 -25.441 1.00 73.69 76 GLN A CA 1
ATOM 587 C C . GLN A 1 76 ? 1.798 1.260 -24.787 1.00 73.69 76 GLN A C 1
ATOM 589 O O . GLN A 1 76 ? 2.126 2.345 -25.266 1.00 73.69 76 GLN A O 1
ATOM 594 N N . CYS A 1 77 ? 1.046 1.158 -23.692 1.00 85.19 77 CYS A N 1
ATOM 595 C CA . CYS A 1 77 ? 0.678 2.276 -22.830 1.00 85.19 77 CYS A CA 1
ATOM 596 C C . CYS A 1 77 ? 1.300 2.061 -21.452 1.00 85.19 77 CYS A C 1
ATOM 598 O O . CYS A 1 77 ? 1.333 0.934 -20.961 1.00 85.19 77 CYS A O 1
ATOM 600 N N . ARG A 1 78 ? 1.756 3.141 -20.812 1.00 89.50 78 ARG A N 1
ATOM 601 C CA . ARG A 1 78 ? 2.270 3.097 -19.435 1.00 89.50 78 ARG A CA 1
ATOM 602 C C . ARG A 1 78 ? 1.318 3.817 -18.494 1.00 89.50 78 ARG A C 1
ATOM 604 O O . ARG A 1 78 ? 0.891 4.934 -18.786 1.00 89.50 78 ARG A O 1
ATOM 611 N N . PHE A 1 79 ? 1.050 3.206 -17.347 1.00 92.94 79 PHE A N 1
ATOM 612 C CA . PHE A 1 79 ? 0.101 3.706 -16.353 1.00 92.94 79 PHE A CA 1
ATOM 613 C C . PHE A 1 79 ? 0.794 4.106 -15.054 1.00 92.94 79 PHE A C 1
ATOM 615 O O . PHE A 1 79 ? 1.733 3.432 -14.612 1.00 92.94 79 PHE A O 1
ATOM 622 N N . ARG A 1 80 ? 0.317 5.201 -14.454 1.00 94.81 80 ARG A N 1
ATOM 623 C CA . ARG A 1 80 ? 0.647 5.623 -13.085 1.00 94.81 80 ARG A CA 1
ATOM 624 C C . ARG A 1 80 ? -0.614 6.063 -12.355 1.00 94.81 80 ARG A C 1
ATOM 626 O O . ARG A 1 80 ? -1.321 6.949 -12.836 1.00 94.81 80 ARG A O 1
ATOM 633 N N . VAL A 1 81 ? -0.873 5.473 -11.200 1.00 95.50 81 VAL A N 1
ATOM 634 C CA . VAL A 1 81 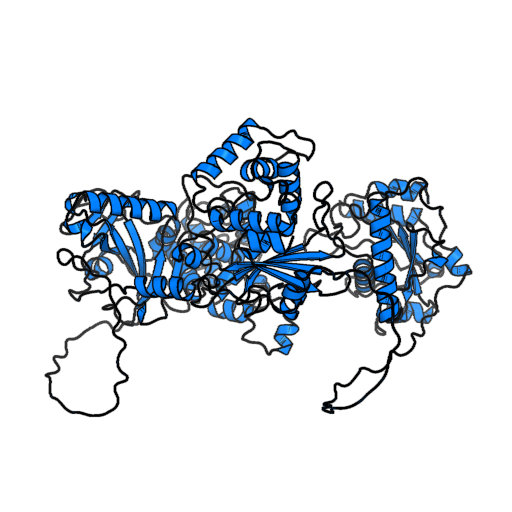? -1.992 5.775 -10.310 1.00 95.50 81 VAL A CA 1
ATOM 635 C C . VAL A 1 81 ? -1.471 6.578 -9.134 1.00 95.50 81 VAL A C 1
ATOM 637 O O . VAL A 1 81 ? -0.452 6.242 -8.553 1.00 95.50 81 VAL A O 1
ATOM 640 N N . GLY A 1 82 ? -2.169 7.637 -8.754 1.00 94.62 82 GLY A N 1
ATOM 641 C CA . GLY A 1 82 ? -1.813 8.408 -7.569 1.00 94.62 82 GLY A CA 1
ATOM 642 C C . GLY A 1 82 ? -2.905 9.385 -7.184 1.00 94.62 82 GLY A C 1
ATOM 643 O O . GLY A 1 82 ? -3.993 9.390 -7.767 1.00 94.62 82 GLY A O 1
ATOM 644 N N . VAL A 1 83 ? -2.606 10.227 -6.201 1.00 94.25 83 VAL A N 1
ATOM 645 C CA . VAL A 1 83 ? -3.495 11.304 -5.765 1.00 94.25 83 VAL A CA 1
ATOM 646 C C . VAL A 1 83 ? -2.895 12.674 -6.034 1.00 94.25 83 VAL A C 1
ATOM 648 O O . VAL A 1 83 ? -1.678 12.852 -6.016 1.00 94.25 83 VAL A O 1
ATOM 651 N N . SER A 1 84 ? -3.754 13.653 -6.296 1.00 92.88 84 SER A N 1
ATOM 652 C CA . SER A 1 84 ? -3.348 15.036 -6.544 1.00 92.88 84 SER A CA 1
ATOM 653 C C . SER A 1 84 ? -4.372 16.013 -5.970 1.00 92.88 84 SER A C 1
ATOM 655 O O . SER A 1 84 ? -5.568 15.708 -5.988 1.00 92.88 84 SER A O 1
ATOM 657 N N . PRO A 1 85 ? -3.954 17.208 -5.511 1.00 88.56 85 PRO A N 1
ATOM 658 C CA . PRO A 1 85 ? -4.892 18.278 -5.174 1.00 88.56 85 PRO A CA 1
ATOM 659 C C . PRO A 1 85 ? -5.633 18.832 -6.403 1.00 88.56 85 PRO A C 1
ATOM 661 O O . PRO A 1 85 ? -6.634 19.528 -6.259 1.00 88.56 85 PRO A O 1
ATOM 664 N N . ARG A 1 86 ? -5.155 18.543 -7.623 1.00 88.56 86 ARG A N 1
ATOM 665 C CA . ARG A 1 86 ? -5.740 19.013 -8.887 1.00 88.56 86 ARG A CA 1
ATOM 666 C C . ARG A 1 86 ? -6.144 17.840 -9.768 1.00 88.56 86 ARG A C 1
ATOM 668 O O . ARG A 1 86 ? -5.493 16.800 -9.770 1.00 88.56 86 ARG A O 1
ATOM 675 N N . TYR A 1 87 ? -7.168 18.034 -10.597 1.00 88.44 87 TYR A N 1
ATOM 676 C CA . TYR A 1 87 ? -7.602 17.001 -11.545 1.00 88.44 87 TYR A CA 1
ATOM 677 C C . TYR A 1 87 ? -6.499 16.637 -12.563 1.00 88.44 87 TYR A C 1
ATOM 679 O O . TYR A 1 87 ? -6.470 15.514 -13.071 1.00 88.44 87 TYR A O 1
ATOM 687 N N . LYS A 1 88 ? -5.598 17.589 -12.847 1.00 91.94 88 LYS A N 1
ATOM 688 C CA . LYS A 1 88 ? -4.445 17.478 -13.746 1.00 91.94 88 LYS A CA 1
ATOM 689 C C . LYS A 1 88 ? -3.171 17.878 -12.989 1.00 91.94 88 LYS A C 1
ATOM 691 O O . LYS A 1 88 ? -3.021 19.059 -12.662 1.00 91.94 88 LYS A O 1
ATOM 696 N N . PRO A 1 89 ? -2.252 16.934 -12.718 1.00 92.88 89 PRO A N 1
ATOM 697 C CA . PRO A 1 89 ? -0.970 17.247 -12.091 1.00 92.88 89 PRO A CA 1
ATOM 698 C C . PRO A 1 89 ? -0.116 18.209 -12.928 1.00 92.88 89 PRO A C 1
ATOM 700 O O . PRO A 1 89 ? -0.262 18.290 -14.152 1.00 92.88 89 PRO A O 1
ATOM 703 N N . ALA A 1 90 ? 0.811 18.919 -12.275 1.00 91.44 90 ALA A N 1
ATOM 704 C CA . ALA A 1 90 ? 1.741 19.817 -12.956 1.00 91.44 90 ALA A CA 1
ATOM 705 C C . ALA A 1 90 ? 2.605 19.088 -13.999 1.00 91.44 90 ALA A C 1
ATOM 707 O O . ALA A 1 90 ? 2.941 17.914 -13.842 1.00 91.44 90 ALA A O 1
ATOM 708 N N . HIS A 1 91 ? 3.042 19.813 -15.036 1.00 91.00 91 HIS A N 1
ATOM 709 C CA . HIS A 1 91 ? 3.894 19.264 -16.102 1.00 91.00 91 HIS A CA 1
ATOM 710 C C . HIS A 1 91 ? 5.145 18.563 -15.553 1.00 91.00 91 HIS A C 1
ATOM 712 O O . HIS A 1 91 ? 5.437 17.436 -15.943 1.00 91.00 91 HIS A O 1
ATOM 718 N N . SER A 1 92 ? 5.819 19.175 -14.576 1.00 87.88 92 SER A N 1
ATOM 719 C CA . SER A 1 92 ? 6.992 18.602 -13.905 1.00 87.88 92 SER A CA 1
ATOM 720 C C . SER A 1 92 ? 6.690 17.290 -13.175 1.00 87.88 92 SER A C 1
ATOM 722 O O . SER A 1 92 ? 7.507 16.372 -13.226 1.00 87.88 92 SER A O 1
ATOM 724 N N . ALA A 1 93 ? 5.521 17.181 -12.537 1.00 89.12 93 ALA A N 1
ATOM 725 C CA . ALA A 1 93 ? 5.087 15.972 -11.843 1.00 89.12 93 ALA A CA 1
ATOM 726 C C . ALA A 1 93 ? 4.752 14.848 -12.835 1.00 89.12 93 ALA A C 1
ATOM 728 O O . ALA A 1 93 ? 5.187 13.713 -12.650 1.00 89.12 93 ALA A O 1
ATOM 729 N N . VAL A 1 94 ? 4.066 15.170 -13.938 1.00 91.31 94 VAL A N 1
ATOM 730 C CA . VAL A 1 94 ? 3.799 14.212 -15.025 1.00 91.31 94 VAL A CA 1
ATOM 731 C C . VAL A 1 94 ? 5.104 13.744 -15.679 1.00 91.31 94 VAL A C 1
ATOM 733 O O . VAL A 1 94 ? 5.275 12.554 -15.936 1.00 91.31 94 VAL A O 1
ATOM 736 N N . ALA A 1 95 ? 6.056 14.655 -15.899 1.00 87.44 95 ALA A N 1
ATOM 737 C CA . ALA A 1 95 ? 7.372 14.321 -16.435 1.00 87.44 95 ALA A CA 1
ATOM 738 C C . ALA A 1 95 ? 8.149 13.394 -15.488 1.00 87.44 95 ALA A C 1
ATOM 740 O O . ALA A 1 95 ? 8.757 12.422 -15.935 1.00 87.44 95 ALA A O 1
ATOM 741 N N . ALA A 1 96 ? 8.115 13.667 -14.180 1.00 85.31 96 ALA A N 1
ATOM 742 C CA . ALA A 1 96 ? 8.752 12.829 -13.168 1.00 85.31 96 ALA A CA 1
ATOM 743 C C . ALA A 1 96 ? 8.145 11.415 -13.116 1.00 85.31 96 ALA A C 1
ATOM 745 O O . ALA A 1 96 ? 8.895 10.445 -13.013 1.00 85.31 96 ALA A O 1
ATOM 746 N N . ALA A 1 97 ? 6.823 11.291 -13.279 1.00 87.56 97 ALA A N 1
ATOM 747 C CA . ALA A 1 97 ? 6.111 10.014 -13.224 1.00 87.56 97 ALA A CA 1
ATOM 748 C C . ALA A 1 97 ? 6.533 9.004 -14.308 1.00 87.56 97 ALA A C 1
ATOM 750 O O . ALA A 1 97 ? 6.489 7.790 -14.077 1.00 87.56 97 ALA A O 1
ATOM 751 N N . PHE A 1 98 ? 6.980 9.496 -15.470 1.00 86.25 98 PHE A N 1
ATOM 752 C CA . PHE A 1 98 ? 7.401 8.666 -16.606 1.00 86.25 98 PHE A CA 1
ATOM 753 C C . PHE A 1 98 ? 8.893 8.743 -16.942 1.00 86.25 98 PHE A C 1
ATOM 755 O O . PHE A 1 98 ? 9.337 8.037 -17.852 1.00 86.25 98 PHE A O 1
ATOM 762 N N . ARG A 1 99 ? 9.681 9.540 -16.209 1.00 79.69 99 ARG A N 1
ATOM 763 C CA . ARG A 1 99 ? 11.126 9.671 -16.430 1.00 79.69 99 ARG A CA 1
ATOM 764 C C . ARG A 1 99 ? 11.806 8.300 -16.329 1.00 79.69 99 ARG A C 1
ATOM 766 O O . ARG A 1 99 ? 11.713 7.621 -15.306 1.00 79.69 99 ARG A O 1
ATOM 773 N N . ALA A 1 100 ? 12.513 7.912 -17.390 1.00 50.41 100 ALA A N 1
ATOM 774 C CA . ALA A 1 100 ? 13.370 6.731 -17.378 1.00 50.41 100 ALA A CA 1
ATOM 775 C C . ALA A 1 100 ? 14.401 6.873 -16.243 1.00 50.41 100 ALA A C 1
ATOM 777 O O . ALA A 1 100 ? 15.004 7.937 -16.107 1.00 50.41 100 ALA A O 1
ATOM 778 N N . HIS A 1 101 ? 14.588 5.823 -15.439 1.00 47.84 101 HIS A N 1
ATOM 779 C CA . HIS A 1 101 ? 15.464 5.786 -14.251 1.00 47.84 101 HIS A CA 1
ATOM 780 C C . HIS A 1 101 ? 14.949 6.512 -12.991 1.00 47.84 101 HIS A C 1
ATOM 782 O O . HIS A 1 101 ? 15.684 6.603 -12.009 1.00 47.84 101 HIS A O 1
ATOM 788 N N . SER A 1 102 ? 13.701 7.003 -12.957 1.00 49.28 102 SER A N 1
ATOM 789 C CA . SER A 1 102 ? 13.124 7.478 -11.690 1.00 49.28 102 SER A CA 1
ATOM 790 C C . SER A 1 102 ? 12.717 6.292 -10.816 1.00 49.28 102 SER A C 1
ATOM 792 O O . SER A 1 102 ? 11.803 5.548 -11.166 1.00 49.28 102 SER A O 1
ATOM 794 N N . SER A 1 103 ? 13.375 6.130 -9.670 1.00 54.06 103 SER A N 1
ATOM 795 C CA . SER A 1 103 ? 12.998 5.157 -8.636 1.00 54.06 103 SER A CA 1
ATOM 796 C C . SER A 1 103 ? 11.710 5.533 -7.903 1.00 54.06 103 SER A C 1
ATOM 798 O O . SER A 1 103 ? 11.024 4.661 -7.378 1.00 54.06 103 SER A O 1
ATOM 800 N N . ASN A 1 104 ? 11.358 6.822 -7.906 1.00 69.00 104 ASN A N 1
ATOM 801 C CA . ASN A 1 104 ? 10.116 7.340 -7.354 1.00 69.00 104 ASN A CA 1
ATOM 802 C C . ASN A 1 104 ? 9.352 8.127 -8.438 1.00 69.00 104 ASN A C 1
ATOM 804 O O . ASN A 1 104 ? 9.804 9.205 -8.837 1.00 69.00 104 ASN A O 1
ATOM 808 N N . PRO A 1 105 ? 8.220 7.618 -8.956 1.00 77.81 105 PRO A N 1
ATOM 809 C CA . PRO A 1 105 ? 7.419 8.332 -9.950 1.00 77.81 105 PRO A CA 1
ATOM 810 C C . PRO A 1 105 ? 6.540 9.441 -9.335 1.00 77.81 105 PRO A C 1
ATOM 812 O O . PRO A 1 105 ? 5.807 10.113 -10.057 1.00 77.81 105 PRO A O 1
ATOM 815 N N . TYR A 1 106 ? 6.604 9.658 -8.020 1.00 86.56 106 TYR A N 1
ATOM 816 C CA . TYR A 1 106 ? 5.723 10.572 -7.298 1.00 86.56 106 TYR A CA 1
ATOM 817 C C . TYR A 1 106 ? 6.432 11.871 -6.896 1.00 86.56 106 TYR A C 1
ATOM 819 O O . TYR A 1 106 ? 7.605 11.890 -6.530 1.00 86.56 106 TYR A O 1
ATOM 827 N N . THR A 1 107 ? 5.695 12.981 -6.950 1.00 85.00 107 THR A N 1
ATOM 828 C CA . THR A 1 107 ? 6.142 14.328 -6.572 1.00 85.00 107 THR A CA 1
ATOM 829 C C . THR A 1 107 ? 5.316 14.830 -5.388 1.00 85.00 107 THR A C 1
ATOM 831 O O . THR A 1 107 ? 4.100 14.990 -5.499 1.00 85.00 107 THR A O 1
ATOM 834 N N . LYS A 1 108 ? 5.979 15.097 -4.256 1.00 83.75 108 LYS A N 1
ATOM 835 C CA . LYS A 1 108 ? 5.342 15.556 -3.008 1.00 83.75 108 LYS A CA 1
ATOM 836 C C . LYS A 1 108 ? 4.499 16.819 -3.237 1.00 83.75 108 LYS A C 1
ATOM 838 O O . LYS A 1 108 ? 4.992 17.768 -3.841 1.00 83.75 108 LYS A O 1
ATOM 843 N N . GLY A 1 109 ? 3.257 16.829 -2.745 1.00 83.81 109 GLY A N 1
ATOM 844 C CA . GLY A 1 109 ? 2.312 17.944 -2.875 1.00 83.81 109 GLY A CA 1
ATOM 845 C C . GLY A 1 109 ? 1.669 18.111 -4.257 1.00 83.81 109 GLY A C 1
ATOM 846 O O . GLY A 1 109 ? 0.807 18.969 -4.416 1.00 83.81 109 GLY A O 1
ATOM 847 N N . GLU A 1 110 ? 2.060 17.313 -5.255 1.00 88.50 110 GLU A N 1
ATOM 848 C CA . GLU A 1 110 ? 1.595 17.454 -6.642 1.00 88.50 110 GLU A CA 1
ATOM 849 C C . GLU A 1 110 ? 0.963 16.169 -7.181 1.00 88.50 110 GLU A C 1
ATOM 851 O O . GLU A 1 110 ? -0.190 16.176 -7.606 1.00 88.50 110 GLU A O 1
ATOM 856 N N . PHE A 1 111 ? 1.706 15.064 -7.164 1.00 92.31 111 PHE A N 1
ATOM 857 C CA . PHE A 1 111 ? 1.239 13.743 -7.579 1.00 92.31 111 PHE A CA 1
ATOM 858 C C . PHE A 1 111 ? 1.851 12.706 -6.648 1.00 92.31 111 PHE A C 1
ATOM 860 O O . PHE A 1 111 ? 3.018 12.346 -6.790 1.00 92.31 111 PHE A O 1
ATOM 867 N N . GLU A 1 112 ? 1.089 12.272 -5.654 1.00 89.56 112 GLU A N 1
ATOM 868 C CA . GLU A 1 112 ? 1.591 11.466 -4.548 1.00 89.56 112 GLU A CA 1
ATOM 869 C C . GLU A 1 112 ? 1.115 10.020 -4.622 1.00 89.56 112 GLU A C 1
ATOM 871 O O . GLU A 1 112 ? -0.011 9.737 -5.037 1.00 89.56 112 GLU A O 1
ATOM 876 N N . ALA A 1 113 ? 1.973 9.108 -4.163 1.00 88.50 113 ALA A N 1
ATOM 877 C CA . ALA A 1 113 ? 1.585 7.727 -3.946 1.00 88.50 113 ALA A CA 1
ATOM 878 C C . ALA A 1 113 ? 0.616 7.633 -2.766 1.00 88.50 113 ALA A C 1
ATOM 880 O O . ALA A 1 113 ? 0.812 8.278 -1.729 1.00 88.50 113 ALA A O 1
ATOM 881 N N . ILE A 1 114 ? -0.368 6.761 -2.935 1.00 87.62 114 ILE A N 1
ATOM 882 C CA . ILE A 1 114 ? -1.098 6.071 -1.872 1.00 87.62 114 ILE A CA 1
ATOM 883 C C . ILE A 1 114 ? -0.610 4.621 -1.735 1.00 87.62 114 ILE A C 1
ATOM 885 O O . ILE A 1 114 ? 0.007 4.082 -2.661 1.00 87.62 114 ILE A O 1
ATOM 889 N N . SER A 1 115 ? -0.968 3.962 -0.634 1.00 80.31 115 SER A N 1
ATOM 890 C CA . SER A 1 115 ? -0.673 2.550 -0.330 1.00 80.31 115 SER A CA 1
ATOM 891 C C . SER A 1 115 ? -1.024 1.571 -1.465 1.00 80.31 115 SER A C 1
ATOM 893 O O . SER A 1 115 ? -0.370 0.543 -1.630 1.00 80.31 115 SER A O 1
ATOM 895 N N . LEU A 1 116 ? -2.024 1.917 -2.280 1.00 85.38 116 LEU A N 1
ATOM 896 C CA . LEU A 1 116 ? -2.528 1.132 -3.410 1.00 85.38 116 LEU A CA 1
ATOM 897 C C . LEU A 1 116 ? -1.846 1.413 -4.757 1.00 85.38 116 LEU A C 1
ATOM 899 O O . LEU A 1 116 ? -2.142 0.731 -5.734 1.00 85.38 116 LEU A O 1
ATOM 903 N N . SER A 1 117 ? -0.965 2.406 -4.850 1.00 90.38 117 SER A N 1
ATOM 904 C CA . SER A 1 117 ? -0.485 2.878 -6.157 1.00 90.38 117 SER A CA 1
ATOM 905 C C . SER A 1 117 ? 0.363 1.835 -6.877 1.00 90.38 117 SER A C 1
ATOM 907 O O . SER A 1 117 ? 0.087 1.514 -8.023 1.00 90.38 117 SER A O 1
ATOM 909 N N . ALA A 1 118 ? 1.336 1.233 -6.186 1.00 85.75 118 ALA A N 1
ATOM 910 C CA . ALA A 1 118 ? 2.195 0.194 -6.756 1.00 85.75 118 ALA A CA 1
ATOM 911 C C . ALA A 1 118 ? 1.422 -1.049 -7.260 1.00 85.75 118 ALA A C 1
ATOM 913 O O . ALA A 1 118 ? 1.633 -1.435 -8.411 1.00 85.75 118 ALA A O 1
ATOM 914 N N . PRO A 1 119 ? 0.507 -1.668 -6.481 1.00 87.19 119 PRO A N 1
ATOM 915 C CA . PRO A 1 119 ? -0.255 -2.814 -6.981 1.00 87.19 119 PRO A CA 1
ATOM 916 C C . PRO A 1 119 ? -1.239 -2.443 -8.102 1.00 87.19 119 PRO A C 1
ATOM 918 O O . PRO A 1 119 ? -1.466 -3.246 -9.003 1.00 87.19 119 PRO A O 1
ATOM 921 N N . LEU A 1 120 ? -1.815 -1.233 -8.095 1.00 91.62 120 LEU A N 1
ATOM 922 C CA . LEU A 1 120 ? -2.681 -0.780 -9.190 1.00 91.62 120 LEU A CA 1
ATOM 923 C C . LEU A 1 120 ? -1.881 -0.457 -10.459 1.00 91.62 120 LEU A C 1
ATOM 925 O O . LEU A 1 120 ? -2.340 -0.774 -11.554 1.00 91.62 120 LEU A O 1
ATOM 929 N N . ASP A 1 121 ? -0.681 0.108 -10.325 1.00 91.00 121 ASP A N 1
ATOM 930 C CA . ASP A 1 121 ? 0.248 0.306 -11.436 1.00 91.00 121 ASP A CA 1
ATOM 931 C C . ASP A 1 121 ? 0.594 -1.033 -12.084 1.00 91.00 121 ASP A C 1
ATOM 933 O O . ASP A 1 121 ? 0.465 -1.161 -13.300 1.00 91.00 121 ASP A O 1
ATOM 937 N N . ALA A 1 122 ? 0.989 -2.034 -11.294 1.00 87.88 122 ALA A N 1
ATOM 938 C CA . ALA A 1 122 ? 1.300 -3.370 -11.800 1.00 87.88 122 ALA A CA 1
ATOM 939 C C . ALA A 1 122 ? 0.089 -3.991 -12.517 1.00 87.88 122 ALA A C 1
ATOM 941 O O . ALA A 1 122 ? 0.194 -4.394 -13.671 1.00 87.88 122 ALA A O 1
ATOM 942 N N . LEU A 1 123 ? -1.100 -3.956 -11.903 1.00 90.19 123 LEU A N 1
ATOM 943 C CA . LEU A 1 123 ? -2.329 -4.461 -12.522 1.00 90.19 123 LEU A CA 1
ATOM 944 C C . LEU A 1 123 ? -2.616 -3.811 -13.884 1.00 90.19 123 LEU A C 1
ATOM 946 O O . LEU A 1 123 ? -2.963 -4.499 -14.847 1.00 90.19 123 LEU A O 1
ATOM 950 N N . LEU A 1 124 ? -2.502 -2.483 -13.967 1.00 91.94 124 LEU A N 1
ATOM 951 C CA . LEU A 1 124 ? -2.825 -1.753 -15.189 1.00 91.94 124 LEU A CA 1
ATOM 952 C C . LEU A 1 124 ? -1.766 -1.941 -16.280 1.00 91.94 124 LEU A C 1
ATOM 954 O O . LEU A 1 124 ? -2.126 -2.066 -17.447 1.00 91.94 124 LEU A O 1
ATOM 958 N N . ASN A 1 125 ? -0.481 -1.964 -15.919 1.00 90.06 125 ASN A N 1
ATOM 959 C CA . ASN A 1 125 ? 0.600 -2.149 -16.887 1.00 90.06 125 ASN A CA 1
ATOM 960 C C . ASN A 1 125 ? 0.671 -3.597 -17.398 1.00 90.06 125 ASN A C 1
ATOM 962 O O . ASN A 1 125 ? 0.895 -3.794 -18.590 1.00 90.06 125 ASN A O 1
ATOM 966 N N . ASP A 1 126 ? 0.420 -4.587 -16.537 1.00 86.19 126 ASP A N 1
ATOM 967 C CA . ASP A 1 126 ? 0.665 -5.992 -16.873 1.00 86.19 126 ASP A CA 1
ATOM 968 C C . ASP A 1 126 ? -0.567 -6.688 -17.464 1.00 86.19 126 ASP A C 1
ATOM 970 O O . ASP A 1 126 ? -0.423 -7.580 -18.298 1.00 86.19 126 ASP A O 1
ATOM 974 N N . LYS A 1 127 ? -1.781 -6.312 -17.026 1.00 87.31 127 LYS A N 1
ATOM 975 C CA . LYS A 1 127 ? -3.002 -7.106 -17.271 1.00 87.31 127 LYS A CA 1
ATOM 976 C C . LYS A 1 127 ? -4.168 -6.362 -17.913 1.00 87.31 127 LYS A C 1
ATOM 978 O O . LYS A 1 127 ? -5.048 -7.012 -18.470 1.00 87.31 127 LYS A O 1
ATOM 983 N N . LEU A 1 128 ? -4.202 -5.027 -17.895 1.00 90.19 128 LEU A N 1
ATOM 984 C CA . LEU A 1 128 ? -5.354 -4.274 -18.418 1.00 90.19 128 LEU A CA 1
ATOM 985 C C . LEU A 1 128 ? -5.655 -4.574 -19.894 1.00 90.19 128 LEU A C 1
ATOM 987 O O . LEU A 1 128 ? -6.823 -4.720 -20.248 1.00 90.19 128 LEU A O 1
ATOM 991 N N . GLY A 1 129 ? -4.623 -4.652 -20.739 1.00 88.00 129 GLY A N 1
ATOM 992 C CA . GLY A 1 129 ? -4.791 -4.920 -22.172 1.00 88.00 129 GLY A CA 1
ATOM 993 C C . GLY A 1 129 ? -5.452 -6.276 -22.431 1.00 88.00 129 GLY A C 1
ATOM 994 O O . GLY A 1 129 ? -6.449 -6.347 -23.144 1.00 88.00 129 GLY A O 1
ATOM 995 N N . GLU A 1 130 ? -4.964 -7.323 -21.759 1.00 87.00 130 GLU A N 1
ATOM 996 C CA . GLU A 1 130 ? -5.520 -8.682 -21.810 1.00 87.00 130 GLU A CA 1
ATOM 997 C C . GLU A 1 130 ? -6.997 -8.696 -21.375 1.00 87.00 130 GLU A C 1
ATOM 999 O O . GLU A 1 130 ? -7.862 -9.215 -22.079 1.00 87.00 130 GLU A O 1
ATOM 1004 N N . ILE A 1 131 ? -7.315 -8.034 -20.258 1.00 90.19 131 ILE A N 1
ATOM 1005 C CA . ILE A 1 131 ? -8.680 -7.969 -19.716 1.00 90.19 131 ILE A CA 1
ATOM 1006 C C . ILE A 1 131 ? -9.624 -7.238 -20.675 1.00 90.19 131 ILE A C 1
ATOM 1008 O O . ILE A 1 131 ? -10.745 -7.698 -20.908 1.00 90.19 131 ILE A O 1
ATOM 1012 N N . ILE A 1 132 ? -9.187 -6.110 -21.249 1.00 89.88 132 ILE A N 1
ATOM 1013 C CA . ILE A 1 132 ? -9.971 -5.366 -22.243 1.00 89.88 132 ILE A CA 1
ATOM 1014 C C . ILE A 1 132 ? -10.213 -6.238 -23.476 1.00 89.88 132 ILE A C 1
ATOM 1016 O O . ILE A 1 132 ? -11.355 -6.315 -23.933 1.00 89.88 132 ILE A O 1
ATOM 1020 N N . HIS A 1 133 ? -9.189 -6.929 -23.976 1.00 87.44 133 HIS A N 1
ATOM 1021 C CA . HIS A 1 133 ? -9.322 -7.825 -25.119 1.00 87.44 133 HIS A CA 1
ATOM 1022 C C . HIS A 1 133 ? -10.343 -8.941 -24.844 1.00 87.44 133 HIS A C 1
ATOM 1024 O O . HIS A 1 133 ? -11.317 -9.089 -25.582 1.00 87.44 133 HIS A O 1
ATOM 1030 N N . VAL A 1 134 ? -10.204 -9.668 -23.731 1.00 88.56 134 VAL A N 1
ATOM 1031 C CA . VAL A 1 134 ? -11.118 -10.761 -23.351 1.00 88.56 134 VAL A CA 1
ATOM 1032 C C . VAL A 1 134 ? -12.555 -10.263 -23.194 1.00 88.56 134 VAL A C 1
ATOM 1034 O O . VAL A 1 134 ? -13.492 -10.901 -23.688 1.00 88.56 134 VAL A O 1
ATOM 1037 N N . ARG A 1 135 ? -12.746 -9.106 -22.549 1.00 88.75 135 ARG A N 1
ATOM 1038 C CA . ARG A 1 135 ? -14.059 -8.473 -22.368 1.00 88.75 135 ARG A CA 1
ATOM 1039 C C . ARG A 1 135 ? -14.699 -8.064 -23.699 1.00 88.75 135 ARG A C 1
ATOM 1041 O O . ARG A 1 135 ? -15.922 -8.168 -23.821 1.00 88.75 135 ARG A O 1
ATOM 1048 N N . ARG A 1 136 ? -13.910 -7.583 -24.668 1.00 86.94 136 ARG A N 1
ATOM 1049 C CA . ARG A 1 136 ? -14.375 -7.151 -26.001 1.00 86.94 136 ARG A CA 1
ATOM 1050 C C . ARG A 1 136 ? -14.716 -8.330 -26.905 1.00 86.94 136 ARG A C 1
ATOM 1052 O O . ARG A 1 136 ? -15.766 -8.317 -27.540 1.00 86.94 136 ARG A O 1
ATOM 1059 N N . SER A 1 137 ? -13.866 -9.351 -26.920 1.00 86.25 137 SER A N 1
ATOM 1060 C CA . SER A 1 137 ? -13.992 -10.521 -27.798 1.00 86.25 137 SER A CA 1
ATOM 1061 C C . SER A 1 137 ? -15.127 -11.473 -27.392 1.00 86.25 137 SER A C 1
ATOM 1063 O O . SER A 1 137 ? -15.483 -12.371 -28.154 1.00 86.25 137 SER A O 1
ATOM 1065 N N . ASN A 1 138 ? -15.729 -11.293 -26.208 1.00 86.00 138 ASN A N 1
ATOM 1066 C CA . ASN A 1 138 ? -16.763 -12.182 -25.680 1.00 86.00 138 ASN A CA 1
ATOM 1067 C C . ASN A 1 138 ? -18.067 -11.451 -25.338 1.00 86.00 138 ASN A C 1
ATOM 1069 O O . ASN A 1 138 ? -18.220 -10.833 -24.283 1.00 86.00 138 ASN A O 1
ATOM 1073 N N . GLU A 1 139 ? -19.076 -11.611 -26.196 1.00 77.12 139 GLU A N 1
ATOM 1074 C CA . GLU A 1 139 ? -20.420 -11.108 -25.913 1.00 77.12 139 GLU A CA 1
ATOM 1075 C C . GLU A 1 139 ? -21.023 -11.754 -24.649 1.00 77.12 139 GLU A C 1
ATOM 1077 O O . GLU A 1 139 ? -20.969 -12.974 -24.452 1.00 77.12 139 GLU A O 1
ATOM 1082 N N . ARG A 1 140 ? -21.690 -10.934 -23.822 1.00 82.56 140 ARG A N 1
ATOM 1083 C CA . ARG A 1 140 ? -22.330 -11.318 -22.541 1.00 82.56 140 ARG A CA 1
ATOM 1084 C C . ARG A 1 140 ? -21.367 -11.736 -21.422 1.00 82.56 140 ARG A C 1
ATOM 1086 O O . ARG A 1 140 ? -21.805 -12.411 -20.489 1.00 82.56 140 ARG A O 1
ATOM 1093 N N . VAL A 1 141 ? -20.100 -11.351 -21.522 1.00 87.75 141 VAL A N 1
ATOM 1094 C CA . VAL A 1 141 ? -19.117 -11.421 -20.434 1.00 87.75 141 VAL A CA 1
ATOM 1095 C C . VAL A 1 141 ? -18.879 -10.000 -19.933 1.00 87.75 141 VAL A C 1
ATOM 1097 O O . VAL A 1 141 ? -18.720 -9.097 -20.746 1.00 87.75 141 VAL A O 1
ATOM 1100 N N . GLY A 1 142 ? -18.931 -9.788 -18.622 1.00 89.88 142 GLY A N 1
ATOM 1101 C CA . GLY A 1 142 ? -18.628 -8.528 -17.947 1.00 89.88 142 GLY A CA 1
ATOM 1102 C C . GLY A 1 142 ? -17.165 -8.439 -17.503 1.00 89.88 142 GLY A C 1
ATOM 1103 O O . GLY A 1 142 ? -16.330 -9.262 -17.877 1.00 89.88 142 GLY A O 1
ATOM 1104 N N . TRP A 1 143 ? -16.835 -7.398 -16.732 1.00 90.94 143 TRP A N 1
ATOM 1105 C CA . TRP A 1 143 ? -15.469 -7.174 -16.241 1.00 90.94 143 TRP A 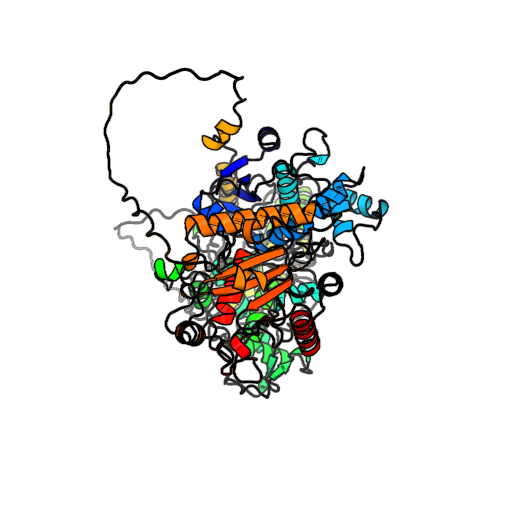CA 1
ATOM 1106 C C . TRP A 1 143 ? -15.008 -8.301 -15.313 1.00 90.94 143 TRP A C 1
ATOM 1108 O O . TRP A 1 143 ? -13.936 -8.859 -15.528 1.00 90.94 143 TRP A O 1
ATOM 1118 N N . ALA A 1 144 ? -15.843 -8.693 -14.346 1.00 88.94 144 ALA A N 1
ATOM 1119 C CA . ALA A 1 144 ? -15.529 -9.779 -13.421 1.00 88.94 144 ALA A CA 1
ATOM 1120 C C . ALA A 1 144 ? -15.319 -11.127 -14.132 1.00 88.94 144 ALA A C 1
ATOM 1122 O O . ALA A 1 144 ? -14.418 -11.883 -13.769 1.00 88.94 144 ALA A O 1
ATOM 1123 N N . GLY A 1 145 ? -16.117 -11.428 -15.160 1.00 89.44 145 GLY A N 1
ATOM 1124 C CA . GLY A 1 145 ? -15.942 -12.630 -15.970 1.00 89.44 145 GLY A CA 1
ATOM 1125 C C . GLY A 1 145 ? -14.644 -12.634 -16.785 1.00 89.44 145 GLY A C 1
ATOM 1126 O O . GLY A 1 145 ? -14.001 -13.679 -16.892 1.00 89.44 145 GLY A O 1
ATOM 1127 N N . ALA A 1 146 ? -14.232 -11.478 -17.317 1.00 90.38 146 ALA A N 1
ATOM 1128 C CA . ALA A 1 146 ? -12.954 -11.329 -18.013 1.00 90.38 146 ALA A CA 1
ATOM 1129 C C . ALA A 1 146 ? -11.759 -11.467 -17.051 1.00 90.38 146 ALA A C 1
ATOM 1131 O O . ALA A 1 146 ? -10.839 -12.229 -17.330 1.00 90.38 146 ALA A O 1
ATOM 1132 N N . GLU A 1 147 ? -11.809 -10.817 -15.883 1.00 90.00 147 GLU A N 1
ATOM 1133 C CA . GLU A 1 147 ? -10.784 -10.950 -14.836 1.00 90.00 147 GLU A CA 1
ATOM 1134 C C . GLU A 1 147 ? -10.599 -12.403 -14.390 1.00 90.00 147 GLU A C 1
ATOM 1136 O O . GLU A 1 147 ? -9.472 -12.884 -14.269 1.00 90.00 147 GLU A O 1
ATOM 1141 N N . GLN A 1 148 ? -11.704 -13.123 -14.165 1.00 86.81 148 GLN A N 1
ATOM 1142 C CA . GLN A 1 148 ? -11.638 -14.522 -13.757 1.00 86.81 148 GLN A CA 1
ATOM 1143 C C . GLN A 1 148 ? -10.854 -15.366 -14.769 1.00 86.81 148 GLN A C 1
ATOM 1145 O O . GLN A 1 148 ? -10.068 -16.224 -14.371 1.00 86.81 148 GLN A O 1
ATOM 1150 N N . HIS A 1 149 ? -11.042 -15.105 -16.061 1.00 86.31 149 HIS A N 1
ATOM 1151 C CA . HIS A 1 149 ? -10.318 -15.800 -17.114 1.00 86.31 149 HIS A CA 1
ATOM 1152 C C . HIS A 1 149 ? -8.822 -15.449 -17.117 1.00 86.31 149 HIS A C 1
ATOM 1154 O O . HIS A 1 149 ? -7.997 -16.359 -17.086 1.00 86.31 149 HIS A O 1
ATOM 1160 N N . CYS A 1 150 ? -8.481 -14.157 -17.072 1.00 85.69 150 CYS A N 1
ATOM 1161 C CA . CYS A 1 150 ? -7.096 -13.667 -17.138 1.00 85.69 150 CYS A CA 1
ATOM 1162 C C . CYS A 1 150 ? -6.223 -14.068 -15.935 1.00 85.69 150 CYS A C 1
ATOM 1164 O O . CYS A 1 150 ? -4.993 -14.060 -16.014 1.00 85.69 150 CYS A O 1
ATOM 1166 N N . PHE A 1 151 ? -6.832 -14.380 -14.787 1.00 84.44 151 PHE A N 1
ATOM 1167 C CA . PHE A 1 151 ? -6.100 -14.714 -13.560 1.00 84.44 151 PHE A CA 1
ATOM 1168 C C . PHE A 1 151 ? -6.079 -16.218 -13.235 1.00 84.44 151 PHE A C 1
ATOM 1170 O O . PHE A 1 151 ? -5.432 -16.625 -12.264 1.00 84.44 151 PHE A O 1
ATOM 1177 N N . GLU A 1 152 ? -6.757 -17.074 -14.004 1.00 75.12 152 GLU A N 1
ATOM 1178 C CA . GLU A 1 152 ? -6.712 -18.529 -13.811 1.00 75.12 152 GLU A CA 1
ATOM 1179 C C . GLU A 1 152 ? -5.347 -19.114 -14.226 1.00 75.12 152 GLU A C 1
ATOM 1181 O O . GLU A 1 152 ? -4.789 -18.792 -15.271 1.00 75.12 152 GLU A O 1
ATOM 1186 N N . ALA A 1 153 ? -4.775 -19.978 -13.379 1.00 56.81 153 ALA A N 1
ATOM 1187 C CA . ALA A 1 153 ? -3.455 -20.556 -13.628 1.00 56.81 153 ALA A CA 1
ATOM 1188 C C . ALA A 1 153 ? -3.510 -21.588 -14.769 1.00 56.81 153 ALA A C 1
ATOM 1190 O O . ALA A 1 153 ? -4.391 -22.446 -14.775 1.00 56.81 153 ALA A O 1
ATOM 1191 N N . GLY A 1 154 ? -2.542 -21.536 -15.692 1.00 51.22 154 GLY A N 1
ATOM 1192 C CA . GLY A 1 154 ? -2.382 -22.529 -16.765 1.00 51.22 154 GLY A CA 1
ATOM 1193 C C . GLY A 1 154 ? -3.217 -22.287 -18.029 1.00 51.22 154 GLY A C 1
ATOM 1194 O O . GLY A 1 154 ? -3.316 -23.191 -18.855 1.00 51.22 154 GLY A O 1
ATOM 1195 N N . ARG A 1 155 ? -3.813 -21.099 -18.198 1.00 56.59 155 ARG A N 1
ATOM 1196 C CA . ARG A 1 155 ? -4.508 -20.696 -19.430 1.00 56.59 155 ARG A CA 1
ATOM 1197 C C . ARG A 1 155 ? -3.592 -19.858 -20.331 1.00 56.59 155 ARG A C 1
ATOM 1199 O O . ARG A 1 155 ? -2.947 -18.932 -19.852 1.00 56.59 155 ARG A O 1
ATOM 1206 N N . SER A 1 156 ? -3.534 -20.204 -21.618 1.00 52.62 156 SER A N 1
ATOM 1207 C CA . SER A 1 156 ? -2.967 -19.376 -22.694 1.00 52.62 156 SER A CA 1
ATOM 1208 C C . SER A 1 156 ? -4.075 -18.563 -23.378 1.00 52.62 156 SER A C 1
ATOM 1210 O O . SER A 1 156 ? -5.254 -18.912 -23.244 1.00 52.62 156 SER A O 1
ATOM 1212 N N . ASP A 1 157 ? -3.697 -17.546 -24.164 1.00 50.41 157 ASP A N 1
ATOM 1213 C CA . ASP A 1 157 ? -4.608 -16.724 -24.991 1.00 50.41 157 ASP A CA 1
ATOM 1214 C C . ASP A 1 157 ? -5.524 -17.557 -25.917 1.00 50.41 157 ASP A C 1
ATOM 1216 O O . ASP A 1 157 ? -6.567 -17.089 -26.367 1.00 50.41 157 ASP A O 1
ATOM 1220 N N . GLU A 1 158 ? -5.173 -18.821 -26.181 1.00 52.56 158 GLU A N 1
ATOM 1221 C CA . GLU A 1 158 ? -5.937 -19.746 -27.028 1.00 52.56 158 GLU A CA 1
ATOM 1222 C C . GLU A 1 158 ? -7.039 -20.520 -26.279 1.00 52.56 158 GLU A C 1
ATOM 1224 O O . GLU A 1 158 ? -7.850 -21.218 -26.896 1.00 52.56 158 GLU A O 1
ATOM 1229 N N . THR A 1 159 ? -7.099 -20.438 -24.945 1.00 63.44 159 THR A N 1
ATOM 1230 C CA . THR A 1 159 ? -8.103 -21.182 -24.170 1.00 63.44 159 THR A CA 1
ATOM 1231 C C . THR A 1 159 ? -9.462 -20.486 -24.198 1.00 63.44 159 THR A C 1
ATOM 1233 O O . THR A 1 159 ? -9.622 -19.354 -23.754 1.00 63.44 159 THR A O 1
ATOM 1236 N N . ALA A 1 160 ? -10.497 -21.183 -24.674 1.00 75.81 160 ALA A N 1
ATOM 1237 C CA . ALA A 1 160 ? -11.850 -20.632 -24.697 1.00 75.81 160 ALA A CA 1
ATOM 1238 C C . ALA A 1 160 ? -12.341 -20.260 -23.282 1.00 75.81 160 ALA A C 1
ATOM 1240 O O . ALA A 1 160 ? -12.184 -21.024 -22.319 1.00 75.81 160 ALA A O 1
ATOM 1241 N N . ILE A 1 161 ? -12.982 -19.092 -23.157 1.00 82.31 161 ILE A N 1
ATOM 1242 C CA . ILE A 1 161 ? -13.543 -18.638 -21.883 1.00 82.31 161 ILE A CA 1
ATOM 1243 C C . ILE A 1 161 ? -14.659 -19.577 -21.405 1.00 82.31 161 ILE A C 1
ATOM 1245 O O . ILE A 1 161 ? -15.573 -19.936 -22.158 1.00 82.31 161 ILE A O 1
ATOM 1249 N N . ASP A 1 162 ? -14.632 -19.942 -20.122 1.00 86.00 162 ASP A N 1
ATOM 1250 C CA . ASP A 1 162 ? -15.752 -20.649 -19.506 1.00 86.00 162 ASP A CA 1
ATOM 1251 C C . ASP A 1 162 ? -16.897 -19.658 -19.256 1.00 86.00 162 ASP A C 1
ATOM 1253 O O . ASP A 1 162 ? -16.942 -18.933 -18.260 1.00 86.00 162 ASP A O 1
ATOM 1257 N N . LYS A 1 163 ? -17.859 -19.636 -20.184 1.00 86.19 163 LYS A N 1
ATOM 1258 C CA . LYS A 1 163 ? -19.017 -18.733 -20.127 1.00 86.19 163 LYS A CA 1
ATOM 1259 C C . LYS A 1 163 ? -19.900 -18.957 -18.896 1.00 86.19 163 LYS A C 1
ATOM 1261 O O . LYS A 1 163 ? -20.641 -18.047 -18.528 1.00 86.19 163 LYS A O 1
ATOM 1266 N N . LYS A 1 164 ? -19.895 -20.146 -18.281 1.00 87.62 164 LYS A N 1
ATOM 1267 C CA . LYS A 1 164 ? -20.703 -20.427 -17.085 1.00 87.62 164 LYS A CA 1
ATOM 1268 C C . LYS A 1 164 ? -20.057 -19.792 -15.860 1.00 87.62 164 LYS A C 1
ATOM 1270 O O . LYS A 1 164 ? -20.753 -19.113 -15.108 1.00 87.62 164 LYS A O 1
ATOM 1275 N N . LEU A 1 165 ? -18.749 -19.984 -15.698 1.00 85.88 165 LEU A N 1
ATOM 1276 C CA . LEU A 1 165 ? -17.973 -19.366 -14.625 1.00 85.88 165 LEU A CA 1
ATOM 1277 C C . LEU A 1 165 ? -17.962 -17.840 -14.751 1.00 85.88 165 LEU A C 1
ATOM 1279 O O . LEU A 1 165 ? -18.342 -17.159 -13.802 1.00 85.88 165 LEU A O 1
ATOM 1283 N N . ALA A 1 166 ? -17.687 -17.313 -15.948 1.00 87.81 166 ALA A N 1
ATOM 1284 C CA . ALA A 1 166 ? -17.676 -15.874 -16.204 1.00 87.81 166 ALA A CA 1
ATOM 1285 C C . ALA A 1 166 ? -19.008 -15.198 -15.823 1.00 87.81 166 ALA A C 1
ATOM 1287 O O . ALA A 1 166 ? -19.030 -14.214 -15.088 1.00 87.81 166 ALA A O 1
ATOM 1288 N N . ARG A 1 167 ? -20.146 -15.787 -16.221 1.00 87.62 167 ARG A N 1
ATOM 1289 C CA . ARG A 1 167 ? -21.478 -15.274 -15.848 1.00 87.62 167 ARG A CA 1
ATOM 1290 C C . ARG A 1 167 ? -21.754 -15.353 -14.350 1.00 87.62 167 ARG A C 1
ATOM 1292 O O . ARG A 1 167 ? -22.488 -14.517 -13.828 1.00 87.62 167 ARG A O 1
ATOM 1299 N N . ALA A 1 168 ? -21.229 -16.368 -13.664 1.00 87.31 168 ALA A N 1
ATOM 1300 C CA . ALA A 1 168 ? -21.363 -16.476 -12.216 1.00 87.31 168 ALA A CA 1
ATOM 1301 C C . ALA A 1 168 ? -20.570 -15.366 -11.508 1.00 87.31 168 ALA A C 1
ATOM 1303 O O . ALA A 1 168 ? -21.098 -14.754 -10.578 1.00 87.31 168 ALA A O 1
ATOM 1304 N N . ALA A 1 169 ? -19.361 -15.054 -11.985 1.00 86.50 169 ALA A N 1
ATOM 1305 C CA . ALA A 1 169 ? -18.575 -13.925 -11.493 1.00 86.50 169 ALA A CA 1
ATOM 1306 C C . ALA A 1 169 ? -19.276 -12.582 -11.739 1.00 86.50 169 ALA A C 1
ATOM 1308 O O . ALA A 1 169 ? -19.444 -11.813 -10.793 1.00 86.50 169 ALA A O 1
ATOM 1309 N N . ASP A 1 170 ? -19.777 -12.342 -12.954 1.00 88.00 170 ASP A N 1
ATOM 1310 C CA . ASP A 1 170 ? -20.520 -11.119 -13.290 1.00 88.00 170 ASP A CA 1
ATOM 1311 C C . ASP A 1 170 ? -21.782 -10.958 -12.432 1.00 88.00 170 ASP A C 1
ATOM 1313 O O . ASP A 1 170 ? -22.097 -9.866 -11.957 1.00 88.00 170 ASP A O 1
ATOM 1317 N N . LYS A 1 171 ? -22.508 -12.056 -12.183 1.00 86.69 171 LYS A N 1
ATOM 1318 C CA . LYS A 1 171 ? -23.674 -12.045 -11.293 1.00 86.69 171 LYS A CA 1
ATOM 1319 C C . LYS A 1 171 ? -23.275 -11.673 -9.861 1.00 86.69 171 LYS A C 1
ATOM 1321 O O . LYS A 1 171 ? -23.934 -10.832 -9.254 1.00 86.69 171 LYS A O 1
ATOM 1326 N N . ALA A 1 172 ? -22.193 -12.253 -9.347 1.00 81.00 172 ALA A N 1
ATOM 1327 C CA . ALA A 1 172 ? -21.706 -11.980 -7.997 1.00 81.00 172 ALA A CA 1
ATOM 1328 C C . ALA A 1 172 ? -21.134 -10.556 -7.832 1.00 81.00 172 ALA A C 1
ATOM 1330 O O . ALA A 1 172 ? -21.158 -10.009 -6.729 1.00 81.00 172 ALA A O 1
ATOM 1331 N N . GLU A 1 173 ? -20.608 -9.945 -8.897 1.00 81.31 173 GLU A N 1
ATOM 1332 C CA . GLU A 1 173 ? -20.245 -8.523 -8.912 1.00 81.31 173 GLU A CA 1
ATOM 1333 C C . GLU A 1 173 ? -21.504 -7.644 -8.906 1.00 81.31 173 GLU A C 1
ATOM 1335 O O . GLU A 1 173 ? -21.603 -6.701 -8.117 1.00 81.31 173 GLU A O 1
ATOM 1340 N N . LYS A 1 174 ? -22.509 -8.012 -9.713 1.00 78.69 174 LYS A N 1
ATOM 1341 C CA . LYS A 1 174 ? -23.776 -7.282 -9.821 1.00 78.69 174 LYS A CA 1
ATOM 1342 C C . LYS A 1 174 ? -24.554 -7.222 -8.503 1.00 78.69 174 LYS A C 1
ATOM 1344 O O . LYS A 1 174 ? -25.169 -6.203 -8.202 1.00 78.69 174 LYS A O 1
ATOM 1349 N N . GLU A 1 175 ? -24.507 -8.278 -7.699 1.00 70.31 175 GLU A N 1
ATOM 1350 C CA . GLU A 1 175 ? -25.146 -8.323 -6.374 1.00 70.31 175 GLU A CA 1
ATOM 1351 C C . GLU A 1 175 ? -24.539 -7.315 -5.377 1.00 70.31 175 GLU A C 1
ATOM 1353 O O . GLU A 1 175 ? -25.208 -6.914 -4.430 1.00 70.31 175 GLU A O 1
ATOM 1358 N N . VAL A 1 176 ? -23.317 -6.829 -5.628 1.00 64.25 176 VAL A N 1
ATOM 1359 C CA . VAL A 1 176 ? -22.622 -5.823 -4.798 1.00 64.25 176 VAL A CA 1
ATOM 1360 C C . VAL A 1 176 ? -22.584 -4.437 -5.481 1.00 64.25 176 VAL A C 1
ATOM 1362 O O . VAL A 1 176 ? -22.008 -3.484 -4.967 1.00 64.25 176 VAL A O 1
ATOM 1365 N N . SER A 1 177 ? -23.241 -4.294 -6.638 1.00 55.75 177 SER A N 1
ATOM 1366 C CA . SER A 1 177 ? -23.073 -3.209 -7.624 1.00 55.75 177 SER A CA 1
ATOM 1367 C C . SER A 1 177 ? -23.645 -1.835 -7.255 1.00 55.75 177 SER A C 1
ATOM 1369 O O . SER A 1 177 ? -23.695 -0.961 -8.121 1.00 55.75 177 SER A O 1
ATOM 1371 N N . GLN A 1 178 ? -24.070 -1.585 -6.016 1.00 55.91 178 GLN A N 1
ATOM 1372 C CA . GLN A 1 178 ? -24.658 -0.278 -5.679 1.00 55.91 178 GLN A CA 1
ATOM 1373 C C . GLN A 1 178 ? -23.653 0.890 -5.793 1.00 55.91 178 GLN A C 1
ATOM 1375 O O . GLN A 1 178 ? -24.074 2.040 -5.865 1.00 55.91 178 GLN A O 1
ATOM 1380 N N . THR A 1 179 ? -22.344 0.614 -5.873 1.00 63.03 179 THR A N 1
ATOM 1381 C CA . THR A 1 179 ? -21.275 1.632 -5.884 1.00 63.03 179 THR A CA 1
ATOM 1382 C C . THR A 1 179 ? -20.355 1.610 -7.114 1.00 63.03 179 THR A C 1
ATOM 1384 O O . THR A 1 179 ? -19.474 2.464 -7.219 1.00 63.03 179 THR A O 1
ATOM 1387 N N . LEU A 1 180 ? -20.529 0.679 -8.063 1.00 76.94 180 LEU A N 1
ATOM 1388 C CA . LEU A 1 180 ? -19.617 0.528 -9.209 1.00 76.94 180 LEU A CA 1
ATOM 1389 C C . LEU A 1 180 ? -19.969 1.464 -10.384 1.00 76.94 180 LEU A C 1
ATOM 1391 O O . LEU A 1 180 ? -21.145 1.741 -10.623 1.00 76.94 180 LEU A O 1
ATOM 1395 N N . PRO A 1 181 ? -18.972 1.939 -11.161 1.00 82.94 181 PRO A N 1
ATOM 1396 C CA . PRO A 1 181 ? -19.215 2.770 -12.336 1.00 82.94 181 PRO A CA 1
ATOM 1397 C C . PRO A 1 181 ? -19.914 1.985 -13.456 1.00 82.94 181 PRO A C 1
ATOM 1399 O O . PRO A 1 181 ? -19.758 0.765 -13.578 1.00 82.94 181 PRO A O 1
ATOM 1402 N N . ALA A 1 182 ? -20.635 2.698 -14.324 1.00 85.75 182 ALA A N 1
ATOM 1403 C CA . ALA A 1 182 ? -21.246 2.122 -15.521 1.00 85.75 182 ALA A CA 1
ATOM 1404 C C . ALA A 1 182 ? -20.184 1.546 -16.473 1.00 85.75 182 ALA A C 1
ATOM 1406 O O . ALA A 1 182 ? -19.079 2.083 -16.585 1.00 85.75 182 ALA A O 1
ATOM 1407 N N . ASP A 1 183 ? -20.501 0.430 -17.133 1.00 88.69 183 ASP A N 1
ATOM 1408 C CA . ASP A 1 183 ? -19.603 -0.232 -18.085 1.00 88.69 183 ASP A CA 1
ATOM 1409 C C . ASP A 1 183 ? -19.532 0.556 -19.405 1.00 88.69 183 ASP A C 1
ATOM 1411 O O . ASP A 1 183 ? -20.535 0.598 -20.124 1.00 88.69 183 ASP A O 1
ATOM 1415 N N . PRO A 1 184 ? -18.379 1.153 -19.775 1.00 89.88 184 PRO A N 1
ATOM 1416 C CA . PRO A 1 184 ? -18.275 1.896 -21.027 1.00 89.88 184 PRO A CA 1
ATOM 1417 C C . PRO A 1 184 ? -18.429 1.001 -22.263 1.00 89.88 184 PRO A C 1
ATOM 1419 O O . PRO A 1 184 ? -18.763 1.508 -23.330 1.00 89.88 184 PRO A O 1
ATOM 1422 N N . MET A 1 185 ? -18.243 -0.320 -22.143 1.00 89.25 185 MET A N 1
ATOM 1423 C CA . MET A 1 185 ? -18.485 -1.263 -23.242 1.00 89.25 185 MET A CA 1
ATOM 1424 C C . MET A 1 185 ? -19.964 -1.640 -23.411 1.00 89.25 185 MET A C 1
ATOM 1426 O O . MET A 1 185 ? -20.302 -2.372 -24.338 1.00 89.25 185 MET A O 1
ATOM 1430 N N . ALA A 1 186 ? -20.866 -1.145 -22.555 1.00 86.19 186 ALA A N 1
ATOM 1431 C CA . ALA A 1 186 ? -22.308 -1.333 -22.733 1.00 86.19 186 ALA A CA 1
ATOM 1432 C C . ALA A 1 186 ? -22.894 -0.459 -23.861 1.00 86.19 186 ALA A C 1
ATOM 1434 O O . ALA A 1 186 ? -23.984 -0.747 -24.352 1.00 86.19 186 ALA A O 1
ATOM 1435 N N . SER A 1 187 ? -22.185 0.596 -24.281 1.00 86.38 187 SER A N 1
ATOM 1436 C CA . SER A 1 187 ? -22.572 1.468 -25.394 1.00 86.38 187 SER A CA 1
ATOM 1437 C C . SER A 1 187 ? -21.510 1.447 -26.487 1.00 86.38 187 SER A C 1
ATOM 1439 O O . SER A 1 187 ? -20.330 1.674 -26.225 1.00 86.38 187 SER A O 1
ATOM 1441 N N . LEU A 1 188 ? -21.938 1.253 -27.738 1.00 82.56 188 LEU A N 1
ATOM 1442 C CA . LEU A 1 188 ? -21.057 1.290 -28.913 1.00 82.56 188 LEU A CA 1
ATOM 1443 C C . LEU A 1 188 ? -20.341 2.640 -29.070 1.00 82.56 188 LEU A C 1
ATOM 1445 O O . LEU A 1 188 ? -19.249 2.695 -29.626 1.00 82.56 188 LEU A O 1
ATOM 1449 N N . GLN A 1 189 ? -20.927 3.726 -28.554 1.00 82.94 189 GLN A N 1
ATOM 1450 C CA . GLN A 1 189 ? -20.322 5.057 -28.626 1.00 82.94 189 GLN A CA 1
ATOM 1451 C C . GLN A 1 189 ? -19.089 5.181 -27.721 1.00 82.94 189 GLN A C 1
ATOM 1453 O O . GLN A 1 189 ? -18.150 5.889 -28.071 1.00 82.94 189 GLN A O 1
ATOM 1458 N N . THR A 1 190 ? -19.080 4.500 -26.573 1.00 86.31 190 THR A N 1
ATOM 1459 C CA . THR A 1 190 ? -18.020 4.593 -25.555 1.00 86.31 190 THR A CA 1
ATOM 1460 C C . THR A 1 190 ? -17.091 3.378 -25.531 1.00 86.31 190 THR A C 1
ATOM 1462 O O . THR A 1 190 ? -16.019 3.451 -24.935 1.00 86.31 190 THR A O 1
ATOM 1465 N N . ALA A 1 191 ? -17.451 2.287 -26.215 1.00 86.00 191 ALA A N 1
ATOM 1466 C CA . ALA A 1 191 ? -16.716 1.019 -26.216 1.00 86.00 191 ALA A CA 1
ATOM 1467 C C . ALA A 1 191 ? -15.285 1.097 -26.782 1.00 86.00 191 ALA A C 1
ATOM 1469 O O . ALA A 1 191 ? -14.503 0.173 -26.567 1.00 86.00 191 ALA A O 1
ATOM 1470 N N . HIS A 1 192 ? -14.941 2.170 -27.501 1.00 87.69 192 HIS A N 1
ATOM 1471 C CA . HIS A 1 192 ? -13.613 2.382 -28.093 1.00 87.69 192 HIS A CA 1
ATOM 1472 C C . HIS A 1 192 ? -12.777 3.457 -27.378 1.00 87.69 192 HIS A C 1
ATOM 1474 O O . HIS A 1 192 ? -11.625 3.682 -27.739 1.00 87.69 192 HIS A O 1
ATOM 1480 N N . ASN A 1 193 ? -13.328 4.117 -26.357 1.00 91.62 193 ASN A N 1
ATOM 1481 C CA . ASN A 1 193 ? -12.639 5.179 -25.631 1.00 91.62 193 ASN A CA 1
ATOM 1482 C C . ASN A 1 193 ? -11.692 4.574 -24.588 1.00 91.62 193 ASN A C 1
ATOM 1484 O O . ASN A 1 193 ? -12.080 4.306 -23.450 1.00 91.62 193 ASN A O 1
ATOM 1488 N N . PHE A 1 194 ? -10.442 4.335 -24.984 1.00 91.62 194 PHE A N 1
ATOM 1489 C CA . PHE A 1 194 ? -9.461 3.659 -24.136 1.00 91.62 194 PHE A CA 1
ATOM 1490 C C . PHE A 1 194 ? -9.197 4.350 -22.784 1.00 91.62 194 PHE A C 1
ATOM 1492 O O . PHE A 1 194 ? -9.246 3.653 -21.768 1.00 91.62 194 PHE A O 1
ATOM 1499 N N . PRO A 1 195 ? -8.980 5.683 -22.699 1.00 93.75 195 PRO A N 1
ATOM 1500 C CA . PRO A 1 195 ? -8.827 6.341 -21.400 1.00 93.75 195 PRO A CA 1
ATOM 1501 C C . PRO A 1 195 ? -10.039 6.140 -20.477 1.00 93.75 195 PRO A C 1
ATOM 1503 O O . PRO A 1 195 ? -9.871 5.933 -19.275 1.00 93.75 195 PRO A O 1
ATOM 1506 N N . LEU A 1 196 ? -11.258 6.170 -21.032 1.00 94.31 196 LEU A N 1
ATOM 1507 C CA . LEU A 1 196 ? -12.485 5.924 -20.275 1.00 94.31 196 LEU A CA 1
ATOM 1508 C C . LEU A 1 196 ? -12.563 4.475 -19.781 1.00 94.31 196 LEU A C 1
ATOM 1510 O O . LEU A 1 196 ? -12.921 4.249 -18.627 1.00 94.31 196 LEU A O 1
ATOM 1514 N N . LEU A 1 197 ? -12.201 3.501 -20.621 1.00 93.75 197 LEU A N 1
ATOM 1515 C CA . LEU A 1 197 ? -12.137 2.087 -20.239 1.00 93.75 197 LEU A CA 1
ATOM 1516 C C . LEU A 1 197 ? -11.135 1.858 -19.104 1.00 93.75 197 LEU A C 1
ATOM 1518 O O . LEU A 1 197 ? -11.500 1.280 -18.079 1.00 93.75 197 LEU A O 1
ATOM 1522 N N . ALA A 1 198 ? -9.913 2.375 -19.255 1.00 94.25 198 ALA A N 1
ATOM 1523 C CA . ALA A 1 198 ? -8.844 2.243 -18.271 1.00 94.25 198 ALA A CA 1
ATOM 1524 C C . ALA A 1 198 ? -9.228 2.864 -16.920 1.00 94.25 198 ALA A C 1
ATOM 1526 O O . ALA A 1 198 ? -9.094 2.221 -15.877 1.00 94.25 198 ALA A O 1
ATOM 1527 N N . PHE A 1 199 ? -9.768 4.088 -16.921 1.00 96.00 199 PHE A N 1
ATOM 1528 C CA . PHE A 1 199 ? -10.168 4.751 -15.680 1.00 96.00 199 PHE A CA 1
ATOM 1529 C C . PHE A 1 199 ? -11.405 4.111 -15.039 1.00 96.00 199 PHE A C 1
ATOM 1531 O O . PHE A 1 199 ? -11.465 3.956 -13.822 1.00 96.00 199 PHE A O 1
ATOM 1538 N N . SER A 1 200 ? -12.386 3.690 -15.842 1.00 93.56 200 SER A N 1
ATOM 1539 C CA . SER A 1 200 ? -13.573 2.994 -15.337 1.00 93.56 200 SER A CA 1
ATOM 1540 C C . SER A 1 200 ? -13.191 1.665 -14.673 1.00 93.56 200 SER A C 1
ATOM 1542 O O . SER A 1 200 ? -13.699 1.348 -13.597 1.00 93.56 200 SER A O 1
ATOM 1544 N N . TYR A 1 201 ? -12.251 0.916 -15.261 1.00 93.75 201 TYR A N 1
ATOM 1545 C CA . TYR A 1 201 ? -11.681 -0.290 -14.657 1.00 93.75 201 TYR A CA 1
ATOM 1546 C C . TYR A 1 201 ? -10.905 0.010 -13.364 1.00 93.75 201 TYR A C 1
ATOM 1548 O O . TYR A 1 201 ? -11.142 -0.641 -12.345 1.00 93.75 201 TYR A O 1
ATOM 1556 N N . LEU A 1 202 ? -10.056 1.046 -13.357 1.00 95.00 202 LEU A N 1
ATOM 1557 C CA . LEU A 1 202 ? -9.360 1.495 -12.147 1.00 95.00 202 LEU A CA 1
ATOM 1558 C C . LEU A 1 202 ? -10.345 1.791 -11.009 1.00 95.00 202 LEU A C 1
ATOM 1560 O O . LEU A 1 202 ? -10.147 1.313 -9.896 1.00 95.00 202 LEU A O 1
ATOM 1564 N N . VAL A 1 203 ? -11.419 2.540 -11.275 1.00 91.69 203 VAL A N 1
ATOM 1565 C CA . VAL A 1 203 ? -12.427 2.868 -10.256 1.00 91.69 203 VAL A CA 1
ATOM 1566 C C . VAL A 1 203 ? -13.109 1.603 -9.723 1.00 91.69 203 VAL A C 1
ATOM 1568 O O . VAL A 1 203 ? -13.287 1.496 -8.511 1.00 91.69 203 VAL A O 1
ATOM 1571 N N . ARG A 1 204 ? -13.434 0.619 -10.580 1.00 89.44 204 ARG A N 1
ATOM 1572 C CA . ARG A 1 204 ? -13.979 -0.680 -10.128 1.00 89.44 204 ARG A CA 1
ATOM 1573 C C . ARG A 1 204 ? -13.040 -1.371 -9.143 1.00 89.44 204 ARG A C 1
ATOM 1575 O O . ARG A 1 204 ? -13.468 -1.753 -8.054 1.00 89.44 204 ARG A O 1
ATOM 1582 N N . ARG A 1 205 ? -11.756 -1.480 -9.499 1.00 88.12 205 ARG A N 1
ATOM 1583 C CA . ARG A 1 205 ? -10.731 -2.122 -8.662 1.00 88.12 205 ARG A CA 1
ATOM 1584 C C . ARG A 1 205 ? -10.449 -1.341 -7.385 1.00 88.12 205 ARG A C 1
ATOM 1586 O O . ARG A 1 205 ? -10.271 -1.960 -6.345 1.00 88.12 205 ARG A O 1
ATOM 1593 N N . PHE A 1 206 ? -10.446 -0.011 -7.440 1.00 88.19 206 PHE A N 1
ATOM 1594 C CA . PHE A 1 206 ? -10.213 0.852 -6.285 1.00 88.19 206 PHE A CA 1
ATOM 1595 C C . PHE A 1 206 ? -11.356 0.758 -5.265 1.00 88.19 206 PHE A C 1
ATOM 1597 O O . PHE A 1 206 ? -11.114 0.471 -4.098 1.00 88.19 206 PHE A O 1
ATOM 1604 N N . VAL A 1 207 ? -12.612 0.921 -5.695 1.00 82.69 207 VAL A N 1
ATOM 1605 C CA . VAL A 1 207 ? -13.789 0.878 -4.803 1.00 82.69 207 VAL A CA 1
ATOM 1606 C C . VAL A 1 207 ? -13.963 -0.505 -4.165 1.00 82.69 207 VAL A C 1
ATOM 1608 O O . VAL A 1 207 ? -14.350 -0.608 -3.003 1.00 82.69 207 VAL A O 1
ATOM 1611 N N . ALA A 1 208 ? -13.645 -1.572 -4.902 1.00 78.94 208 ALA A N 1
ATOM 1612 C CA . ALA A 1 208 ? -13.749 -2.950 -4.429 1.00 78.94 208 ALA A CA 1
ATOM 1613 C C . ALA A 1 208 ? -12.415 -3.545 -3.940 1.00 78.94 208 ALA A C 1
ATOM 1615 O O . ALA A 1 208 ? -12.339 -4.761 -3.752 1.00 78.94 208 ALA A O 1
ATOM 1616 N N . CYS A 1 209 ? -11.368 -2.737 -3.732 1.00 78.31 209 CYS A N 1
ATOM 1617 C CA . CYS A 1 209 ? -10.012 -3.237 -3.483 1.00 78.31 209 CYS A CA 1
ATOM 1618 C C . CYS A 1 209 ? -9.882 -4.248 -2.329 1.00 78.31 209 CYS A C 1
ATOM 1620 O O . CYS A 1 209 ? -9.126 -5.203 -2.505 1.00 78.31 209 CYS A O 1
ATOM 1622 N N . PRO A 1 210 ? -10.641 -4.183 -1.211 1.00 75.69 210 PRO A N 1
ATOM 1623 C CA . PRO A 1 210 ? -10.490 -5.165 -0.140 1.00 75.69 210 PRO A CA 1
ATOM 1624 C C . PRO A 1 210 ? -11.120 -6.531 -0.447 1.00 75.69 210 PRO A C 1
ATOM 1626 O O . PRO A 1 210 ? -11.126 -7.407 0.407 1.00 75.69 210 PRO A O 1
ATOM 1629 N N . ARG A 1 211 ? -11.700 -6.732 -1.636 1.00 76.75 211 ARG A N 1
ATOM 1630 C CA . ARG A 1 211 ? -12.240 -8.032 -2.077 1.00 76.75 211 ARG A CA 1
ATOM 1631 C C . ARG A 1 211 ? -11.229 -8.845 -2.880 1.00 76.75 211 ARG A C 1
ATOM 1633 O O . ARG A 1 211 ? -11.486 -10.011 -3.188 1.00 76.75 211 ARG A O 1
ATOM 1640 N N . TRP A 1 212 ? -10.108 -8.228 -3.232 1.00 81.19 212 TRP A N 1
ATOM 1641 C CA . TRP A 1 212 ? -9.136 -8.768 -4.163 1.00 81.19 212 TRP A CA 1
ATOM 1642 C C . TRP A 1 212 ? -7.751 -8.782 -3.534 1.00 81.19 212 TRP A C 1
ATOM 1644 O O . TRP A 1 212 ? -7.364 -7.857 -2.823 1.00 81.19 212 TRP A O 1
ATOM 1654 N N . CYS A 1 213 ? -6.980 -9.819 -3.841 1.00 82.69 213 CYS A N 1
ATOM 1655 C CA . CYS A 1 213 ? -5.572 -9.851 -3.492 1.00 82.69 213 CYS A CA 1
ATOM 1656 C C . CYS A 1 213 ? -4.819 -8.775 -4.283 1.00 82.69 213 CYS A C 1
ATOM 1658 O O . CYS A 1 213 ? -4.980 -8.673 -5.497 1.00 82.69 213 CYS A O 1
ATOM 1660 N N . LEU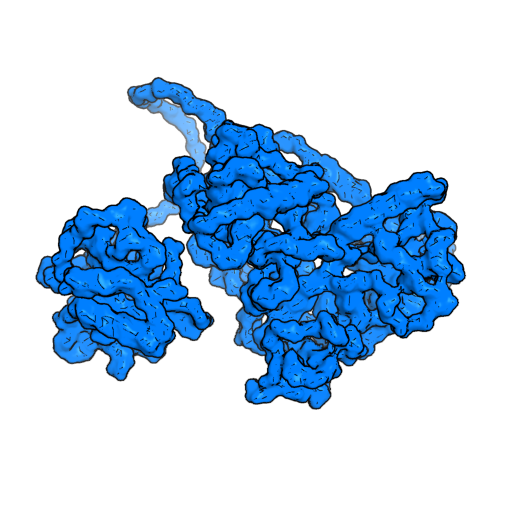 A 1 214 ? -3.948 -8.016 -3.620 1.00 82.88 214 LEU A N 1
ATOM 1661 C CA . LEU A 1 214 ? -3.122 -7.002 -4.282 1.00 82.88 214 LEU A CA 1
ATOM 1662 C C . LEU A 1 214 ? -2.013 -7.562 -5.186 1.00 82.88 214 LEU A C 1
ATOM 1664 O O . LEU A 1 214 ? -1.511 -6.817 -6.017 1.00 82.88 214 LEU A O 1
ATOM 1668 N N . ASN A 1 215 ? -1.659 -8.845 -5.044 1.00 83.62 215 ASN A N 1
ATOM 1669 C CA . ASN A 1 215 ? -0.571 -9.469 -5.806 1.00 83.62 215 ASN A CA 1
ATOM 1670 C C . ASN A 1 215 ? -1.095 -10.333 -6.954 1.00 83.62 215 ASN A C 1
ATOM 1672 O O . ASN A 1 215 ? -0.748 -10.110 -8.106 1.00 83.62 215 ASN A O 1
ATOM 1676 N N . CYS A 1 216 ? -1.951 -11.320 -6.662 1.00 83.12 216 CYS A N 1
ATOM 1677 C CA . CYS A 1 216 ? -2.502 -12.190 -7.709 1.00 83.12 216 CYS A CA 1
ATOM 1678 C C . CYS A 1 216 ? -3.820 -11.693 -8.306 1.00 83.12 216 CYS A C 1
ATOM 1680 O O . CYS A 1 216 ? -4.353 -12.347 -9.197 1.00 83.12 216 CYS A O 1
ATOM 1682 N N . TYR A 1 217 ? -4.388 -10.603 -7.783 1.00 87.00 217 TYR A N 1
ATOM 1683 C CA . TYR A 1 217 ? -5.639 -9.989 -8.247 1.00 87.00 217 TYR A CA 1
ATOM 1684 C C . TYR A 1 217 ? -6.901 -10.854 -8.143 1.00 87.00 217 TYR A C 1
ATOM 1686 O O . TYR A 1 217 ? -7.990 -10.348 -8.416 1.00 87.00 217 TYR A O 1
ATOM 1694 N N . LYS A 1 218 ? -6.774 -12.101 -7.670 1.00 83.06 218 LYS A N 1
ATOM 1695 C CA . LYS A 1 218 ? -7.869 -13.045 -7.424 1.00 83.06 218 LYS A CA 1
ATOM 1696 C C . LYS A 1 218 ? -8.731 -12.622 -6.245 1.00 83.06 218 LYS A C 1
ATOM 1698 O O . LYS A 1 218 ? -8.280 -11.926 -5.333 1.00 83.06 218 LYS A O 1
ATOM 1703 N N . ARG A 1 219 ? -9.982 -13.080 -6.269 1.00 78.44 219 ARG A N 1
ATOM 1704 C CA . ARG A 1 219 ? -10.951 -12.843 -5.198 1.00 78.44 219 ARG A CA 1
ATOM 1705 C C . ARG A 1 219 ? -10.488 -13.553 -3.929 1.00 78.44 219 ARG A C 1
ATOM 1707 O O . ARG A 1 219 ? -10.188 -14.744 -3.977 1.00 78.44 219 ARG A O 1
ATOM 1714 N N . CYS A 1 220 ? -10.445 -12.830 -2.818 1.00 71.81 220 CYS A N 1
ATOM 1715 C CA . CYS A 1 220 ? -10.159 -13.416 -1.510 1.00 71.81 220 CYS A CA 1
ATOM 1716 C C . CYS A 1 220 ? -11.427 -14.041 -0.900 1.00 71.81 220 CYS A C 1
ATOM 1718 O O . CYS A 1 220 ? -12.542 -13.726 -1.335 1.00 71.81 220 CYS A O 1
ATOM 1720 N N . ASP A 1 221 ? -11.259 -14.941 0.078 1.00 58.19 221 ASP A N 1
ATOM 1721 C CA . ASP A 1 221 ? -12.380 -15.626 0.734 1.00 58.19 221 ASP A CA 1
ATOM 1722 C C . ASP A 1 221 ? -13.403 -14.616 1.283 1.00 58.19 221 ASP A C 1
ATOM 1724 O O . ASP A 1 221 ? -13.071 -13.634 1.944 1.00 58.19 221 ASP A O 1
ATOM 1728 N N . GLN A 1 222 ? -14.674 -14.862 0.980 1.00 51.50 222 GLN A N 1
ATOM 1729 C CA . GLN A 1 222 ? -15.795 -13.990 1.318 1.00 51.50 222 GLN A CA 1
ATOM 1730 C C . GLN A 1 222 ? -16.125 -14.016 2.814 1.00 51.50 222 GLN A C 1
ATOM 1732 O O . GLN A 1 222 ? -16.840 -13.132 3.283 1.00 51.50 222 GLN A O 1
ATOM 1737 N N . THR A 1 223 ? -15.601 -14.994 3.561 1.00 40.91 223 THR A N 1
ATOM 1738 C CA . THR A 1 223 ? -15.742 -15.069 5.023 1.00 40.91 223 THR A CA 1
ATOM 1739 C C . THR A 1 223 ? -14.967 -13.959 5.745 1.00 40.91 223 THR A C 1
ATOM 1741 O O . THR A 1 223 ? -15.345 -13.561 6.847 1.00 40.91 223 THR A O 1
ATOM 1744 N N . ILE A 1 224 ? -13.929 -13.404 5.105 1.00 43.22 224 ILE A N 1
ATOM 1745 C CA . ILE A 1 224 ? -13.076 -12.338 5.635 1.00 43.22 224 ILE A CA 1
ATOM 1746 C C . ILE A 1 224 ? -12.993 -11.228 4.584 1.00 43.22 224 ILE A C 1
ATOM 1748 O O . ILE A 1 224 ? -12.123 -11.201 3.720 1.00 43.22 224 ILE A O 1
ATOM 1752 N N . THR A 1 225 ? -13.905 -10.261 4.655 1.00 45.75 225 THR A N 1
ATOM 1753 C CA . THR A 1 225 ? -13.661 -8.973 3.984 1.00 45.75 225 THR A CA 1
ATOM 1754 C C . THR A 1 225 ? -12.613 -8.229 4.823 1.00 45.75 225 THR A C 1
ATOM 1756 O O . THR A 1 225 ? -12.694 -8.274 6.037 1.00 45.75 225 THR A O 1
ATOM 1759 N N . ALA A 1 226 ? -11.601 -7.572 4.269 1.00 51.06 226 ALA A N 1
ATOM 1760 C CA . ALA A 1 226 ? -10.668 -6.778 5.084 1.00 51.06 226 ALA A CA 1
ATOM 1761 C C . ALA A 1 226 ? -11.030 -5.290 5.001 1.00 51.06 226 ALA A C 1
ATOM 1763 O O . ALA A 1 226 ? -11.620 -4.856 4.015 1.00 51.06 226 ALA A O 1
ATOM 1764 N N . LEU A 1 227 ? -10.741 -4.492 6.037 1.00 58.31 227 LEU A N 1
ATOM 1765 C CA . LEU A 1 227 ? -10.921 -3.030 5.955 1.00 58.31 227 LEU A CA 1
ATOM 1766 C C . LEU A 1 227 ? -9.824 -2.399 5.116 1.00 58.31 227 LEU A C 1
ATOM 1768 O O . LEU A 1 227 ? -10.101 -1.488 4.343 1.00 58.31 227 LEU A O 1
ATOM 1772 N N . LYS A 1 228 ? -8.607 -2.928 5.239 1.00 65.81 228 LYS A N 1
ATOM 1773 C CA . LYS A 1 228 ? -7.478 -2.575 4.395 1.00 65.81 228 LYS A CA 1
ATOM 1774 C C . LYS A 1 228 ? -7.349 -3.558 3.225 1.00 65.81 228 LYS A C 1
ATOM 1776 O O . LYS A 1 228 ? -7.625 -4.745 3.389 1.00 65.81 228 LYS A O 1
ATOM 1781 N N . PRO A 1 229 ? -6.905 -3.087 2.057 1.00 70.56 229 PRO A N 1
ATOM 1782 C CA . PRO A 1 229 ? -6.441 -3.950 0.977 1.00 70.56 229 PRO A CA 1
ATOM 1783 C C . PRO A 1 229 ? -5.347 -4.905 1.470 1.00 70.56 229 PRO A C 1
ATOM 1785 O O . PRO A 1 229 ? -4.498 -4.505 2.265 1.00 70.56 229 PRO A O 1
ATOM 1788 N N . PHE A 1 230 ? -5.360 -6.157 1.013 1.00 70.81 230 PHE A N 1
ATOM 1789 C CA . PHE A 1 230 ? -4.481 -7.196 1.550 1.00 70.81 230 PHE A CA 1
ATOM 1790 C C . PHE A 1 230 ? -3.972 -8.162 0.482 1.00 70.81 230 PHE A C 1
ATOM 1792 O O . PHE A 1 230 ? -4.379 -8.148 -0.683 1.00 70.81 230 PHE A O 1
ATOM 1799 N N . VAL A 1 231 ? -3.052 -9.020 0.905 1.00 77.00 231 VAL A N 1
ATOM 1800 C CA . VAL A 1 231 ? -2.492 -10.103 0.103 1.00 77.00 231 VAL A CA 1
ATOM 1801 C C . VAL A 1 231 ? -3.070 -11.423 0.612 1.00 77.00 231 VAL A C 1
ATOM 1803 O O . VAL A 1 231 ? -3.152 -11.622 1.819 1.00 77.00 231 VAL A O 1
ATOM 1806 N N . CYS A 1 232 ? -3.530 -12.299 -0.287 1.00 74.88 232 CYS A N 1
ATOM 1807 C CA . CYS A 1 232 ? -4.156 -13.560 0.108 1.00 74.88 232 CYS A CA 1
ATOM 1808 C C . CYS A 1 232 ? -3.145 -14.535 0.729 1.00 74.88 232 CYS A C 1
ATOM 1810 O O . CYS A 1 232 ? -1.939 -14.401 0.536 1.00 74.88 232 CYS A O 1
ATOM 1812 N N . GLU A 1 233 ? -3.656 -15.563 1.406 1.00 69.62 233 GLU A N 1
ATOM 1813 C CA . GLU A 1 233 ? -2.866 -16.571 2.133 1.00 69.62 233 GLU A CA 1
ATOM 1814 C C . GLU A 1 233 ? -2.096 -17.549 1.225 1.00 69.62 233 GLU A C 1
ATOM 1816 O O . GLU A 1 233 ? -1.438 -18.467 1.709 1.00 69.62 233 GLU A O 1
ATOM 1821 N N . SER A 1 234 ? -2.156 -17.374 -0.101 1.00 76.44 234 SER A N 1
ATOM 1822 C CA . SER A 1 234 ? -1.361 -18.180 -1.030 1.00 76.44 234 SER A CA 1
ATOM 1823 C C . SER A 1 234 ? 0.130 -18.028 -0.705 1.00 76.44 234 SER A C 1
ATOM 1825 O O . SER A 1 234 ? 0.610 -16.888 -0.691 1.00 76.44 234 SER A O 1
ATOM 1827 N N . PRO A 1 235 ? 0.890 -19.130 -0.533 1.00 71.00 235 PRO A N 1
ATOM 1828 C CA . PRO A 1 235 ? 2.316 -19.065 -0.213 1.00 71.00 235 PRO A CA 1
ATOM 1829 C C . PRO A 1 235 ? 3.109 -18.184 -1.181 1.00 71.00 235 PRO A C 1
ATOM 1831 O O . PRO A 1 235 ? 3.959 -17.409 -0.757 1.00 71.00 235 PRO A O 1
ATOM 1834 N N . LEU A 1 236 ? 2.774 -18.222 -2.478 1.00 78.38 236 LEU A N 1
ATOM 1835 C CA . LEU A 1 236 ? 3.414 -17.379 -3.489 1.00 78.38 236 LEU A CA 1
ATOM 1836 C C . LEU A 1 236 ? 3.132 -15.888 -3.262 1.00 78.38 236 LEU A C 1
ATOM 1838 O O . LEU A 1 236 ? 4.038 -15.067 -3.367 1.00 78.38 236 LEU A O 1
ATOM 1842 N N . CYS A 1 237 ? 1.888 -15.524 -2.948 1.00 77.25 237 CYS A N 1
ATOM 1843 C CA . CYS A 1 237 ? 1.520 -14.128 -2.732 1.00 77.25 237 CYS A CA 1
ATOM 1844 C C . CYS A 1 237 ? 2.118 -13.587 -1.432 1.00 77.25 237 CYS A C 1
ATOM 1846 O O . CYS A 1 237 ? 2.625 -12.466 -1.427 1.00 77.25 237 CYS A O 1
ATOM 1848 N N . LEU A 1 238 ? 2.113 -14.393 -0.367 1.00 70.00 238 LEU A N 1
ATOM 1849 C CA . LEU A 1 238 ? 2.772 -14.070 0.897 1.00 70.00 238 LEU A CA 1
ATOM 1850 C C . LEU A 1 238 ? 4.284 -13.913 0.718 1.00 70.00 238 LEU A C 1
ATOM 1852 O O . LEU A 1 238 ? 4.846 -12.933 1.201 1.00 70.00 238 LEU A O 1
ATOM 1856 N N . PHE A 1 239 ? 4.931 -14.803 -0.038 1.00 69.69 239 PHE A N 1
ATOM 1857 C CA . PHE A 1 239 ? 6.345 -14.677 -0.387 1.00 69.69 239 PHE A CA 1
ATOM 1858 C C . PHE A 1 239 ? 6.618 -13.396 -1.187 1.00 69.69 239 PHE A C 1
ATOM 1860 O O . PHE A 1 239 ? 7.504 -12.623 -0.836 1.00 69.69 239 PHE A O 1
ATOM 1867 N N . GLN A 1 240 ? 5.824 -13.112 -2.223 1.00 73.12 240 GLN A N 1
ATOM 1868 C CA . GLN A 1 240 ? 5.938 -11.881 -3.014 1.00 73.12 240 GLN A CA 1
ATOM 1869 C C . GLN A 1 240 ? 5.799 -10.623 -2.146 1.00 73.12 240 GLN A C 1
ATOM 1871 O O . GLN A 1 240 ? 6.558 -9.669 -2.310 1.00 73.12 240 GLN A O 1
ATOM 1876 N N . LEU A 1 241 ? 4.880 -10.630 -1.183 1.00 72.56 241 LEU A N 1
ATOM 1877 C CA . LEU A 1 241 ? 4.738 -9.539 -0.229 1.00 72.56 241 LEU A CA 1
ATOM 1878 C C . LEU A 1 241 ? 5.948 -9.433 0.692 1.00 72.56 241 LEU A C 1
ATOM 1880 O O . LEU A 1 241 ? 6.570 -8.379 0.773 1.00 72.56 241 LEU A O 1
ATOM 1884 N N . ILE A 1 242 ? 6.300 -10.513 1.380 1.00 65.62 242 ILE A N 1
ATOM 1885 C CA . ILE A 1 242 ? 7.241 -10.464 2.498 1.00 65.62 242 ILE A CA 1
ATOM 1886 C C . ILE A 1 242 ? 8.691 -10.440 2.015 1.00 65.62 242 ILE A C 1
ATOM 1888 O O . ILE A 1 242 ? 9.483 -9.653 2.535 1.00 65.62 242 ILE A O 1
ATOM 1892 N N . ALA A 1 243 ? 9.038 -11.233 1.004 1.00 64.19 243 ALA A N 1
ATOM 1893 C CA . ALA A 1 243 ? 10.389 -11.313 0.461 1.00 64.19 243 ALA A CA 1
ATOM 1894 C C . ALA A 1 243 ? 10.659 -10.257 -0.622 1.00 64.19 243 ALA A C 1
ATOM 1896 O O . ALA A 1 243 ? 11.734 -9.660 -0.610 1.00 64.19 243 ALA A O 1
ATOM 1897 N N . LEU A 1 244 ? 9.699 -9.995 -1.522 1.00 67.00 244 LEU A N 1
ATOM 1898 C CA . LEU A 1 244 ? 9.905 -9.106 -2.682 1.00 67.00 244 LEU A CA 1
ATOM 1899 C C . LEU A 1 244 ? 9.341 -7.688 -2.496 1.00 67.00 244 LEU A C 1
ATOM 1901 O O . LEU A 1 244 ? 9.627 -6.812 -3.308 1.00 67.00 244 LEU A O 1
ATOM 1905 N N . GLY A 1 245 ? 8.560 -7.438 -1.439 1.00 64.12 245 GLY A N 1
ATOM 1906 C CA . GLY A 1 245 ? 7.942 -6.130 -1.198 1.00 64.12 245 GLY A CA 1
ATOM 1907 C C . GLY A 1 245 ? 6.808 -5.787 -2.170 1.00 64.12 245 GLY A C 1
ATOM 1908 O O . GLY A 1 245 ? 6.478 -4.614 -2.324 1.00 64.12 245 GLY A O 1
ATOM 1909 N N . LEU A 1 246 ? 6.217 -6.785 -2.837 1.00 66.69 246 LEU A N 1
ATOM 1910 C CA . LEU A 1 246 ? 5.084 -6.600 -3.746 1.00 66.69 246 LEU A CA 1
ATOM 1911 C C . LEU A 1 246 ? 3.771 -6.549 -2.950 1.00 66.69 246 LEU A C 1
ATOM 1913 O O . LEU A 1 246 ? 3.418 -7.512 -2.271 1.00 66.69 246 LEU A O 1
ATOM 1917 N N . GLY A 1 247 ? 3.046 -5.432 -3.026 1.00 64.75 247 GLY A N 1
ATOM 1918 C CA . GLY A 1 247 ? 1.795 -5.207 -2.293 1.00 64.75 247 GLY A CA 1
ATOM 1919 C C . GLY A 1 247 ? 1.782 -3.838 -1.600 1.00 64.75 247 GLY A C 1
ATOM 1920 O O . GLY A 1 247 ? 2.321 -2.881 -2.161 1.00 64.75 247 GLY A O 1
ATOM 1921 N N . PRO A 1 248 ? 1.168 -3.703 -0.407 1.00 66.81 248 PRO A N 1
ATOM 1922 C CA . PRO A 1 248 ? 1.238 -2.469 0.375 1.00 66.81 248 PRO A CA 1
ATOM 1923 C C . PRO A 1 248 ? 2.690 -2.103 0.706 1.00 66.81 248 PRO A C 1
ATOM 1925 O O . PRO A 1 248 ? 3.444 -2.934 1.217 1.00 66.81 248 PRO A O 1
ATOM 1928 N N . SER A 1 249 ? 3.085 -0.857 0.436 1.00 78.44 249 SER A N 1
ATOM 1929 C CA . SER A 1 249 ? 4.447 -0.395 0.724 1.00 78.44 249 SER A CA 1
ATOM 1930 C C . SER A 1 249 ? 4.650 -0.178 2.225 1.00 78.44 249 SER A C 1
ATOM 1932 O O . SER A 1 249 ? 3.984 0.653 2.846 1.00 78.44 249 SER A O 1
ATOM 1934 N N . LEU A 1 250 ? 5.624 -0.896 2.792 1.00 84.00 250 LEU A N 1
ATOM 1935 C CA . LEU A 1 250 ? 6.082 -0.712 4.172 1.00 84.00 250 LEU A CA 1
ATOM 1936 C C . LEU A 1 250 ? 6.637 0.704 4.383 1.00 84.00 250 LEU A C 1
ATOM 1938 O O . LEU A 1 250 ? 6.362 1.346 5.393 1.00 84.00 250 LEU A O 1
ATOM 1942 N N . GLU A 1 251 ? 7.403 1.196 3.415 1.00 85.56 251 GLU A N 1
ATOM 1943 C CA . GLU A 1 251 ? 8.034 2.513 3.427 1.00 85.56 251 GLU A CA 1
ATOM 1944 C C . GLU A 1 251 ? 6.980 3.630 3.483 1.00 85.56 251 GLU A C 1
ATOM 1946 O O . GLU A 1 251 ? 7.118 4.601 4.234 1.00 85.56 251 GLU A O 1
ATOM 1951 N N . HIS A 1 252 ? 5.885 3.473 2.734 1.00 84.38 252 HIS A N 1
ATOM 1952 C CA . HIS A 1 252 ? 4.749 4.393 2.780 1.00 84.38 252 HIS A CA 1
ATOM 1953 C C . HIS A 1 252 ? 4.053 4.390 4.146 1.00 84.38 252 HIS A C 1
ATOM 1955 O O . HIS A 1 252 ? 3.750 5.456 4.679 1.00 84.38 252 HIS A O 1
ATOM 1961 N N . GLU A 1 253 ? 3.847 3.224 4.763 1.00 84.38 253 GLU A N 1
ATOM 1962 C CA . GLU A 1 253 ? 3.226 3.149 6.093 1.00 84.38 253 GLU A CA 1
ATOM 1963 C C . GLU A 1 253 ? 4.134 3.760 7.180 1.00 84.38 253 GLU A C 1
ATOM 1965 O O . GLU A 1 253 ? 3.655 4.491 8.046 1.00 84.38 253 GLU A O 1
ATOM 1970 N N . ILE A 1 254 ? 5.456 3.552 7.108 1.00 90.06 254 ILE A N 1
ATOM 1971 C CA . ILE A 1 254 ? 6.427 4.180 8.026 1.00 90.06 254 ILE A CA 1
ATOM 1972 C C . ILE A 1 254 ? 6.390 5.708 7.906 1.00 90.06 254 ILE A C 1
ATOM 1974 O O . ILE A 1 254 ? 6.421 6.413 8.919 1.00 90.06 254 ILE A O 1
ATOM 1978 N N . THR A 1 255 ? 6.314 6.231 6.679 1.00 86.81 255 THR A N 1
ATOM 1979 C CA . THR A 1 255 ? 6.335 7.681 6.426 1.00 86.81 255 THR A CA 1
ATOM 1980 C C . THR A 1 255 ? 5.021 8.381 6.772 1.00 86.81 255 THR A C 1
ATOM 1982 O O . THR A 1 255 ? 5.047 9.537 7.194 1.00 86.81 255 THR A O 1
ATOM 1985 N N . THR A 1 256 ? 3.882 7.699 6.633 1.00 82.50 256 THR A N 1
ATOM 1986 C CA . THR A 1 256 ? 2.544 8.275 6.867 1.00 82.50 256 THR A CA 1
ATOM 1987 C C . THR A 1 256 ? 1.952 7.959 8.240 1.00 82.50 256 THR A C 1
ATOM 1989 O O . THR A 1 256 ? 1.101 8.713 8.712 1.00 82.50 256 THR A O 1
ATOM 1992 N N . ASN A 1 257 ? 2.379 6.872 8.891 1.00 86.06 257 ASN A N 1
ATOM 1993 C CA . ASN A 1 257 ? 1.770 6.354 10.118 1.00 86.06 257 ASN A CA 1
ATOM 1994 C C . ASN A 1 257 ? 2.810 5.850 11.140 1.00 86.06 257 ASN A C 1
ATOM 1996 O O . ASN A 1 257 ? 2.639 4.812 11.784 1.00 86.06 257 ASN A O 1
ATOM 2000 N N . THR A 1 258 ? 3.894 6.613 11.302 1.00 91.44 258 THR A N 1
ATOM 2001 C CA . THR A 1 258 ? 5.076 6.277 12.119 1.00 91.44 258 THR A CA 1
ATOM 2002 C C . THR A 1 258 ? 4.727 5.789 13.529 1.00 91.44 258 THR A C 1
ATOM 2004 O O . THR A 1 258 ? 5.182 4.722 13.932 1.00 91.44 258 THR A O 1
ATOM 2007 N N . ALA A 1 259 ? 3.874 6.519 14.259 1.00 91.81 259 ALA A N 1
ATOM 2008 C CA . ALA A 1 259 ? 3.516 6.184 15.642 1.00 91.81 259 ALA A CA 1
ATOM 2009 C C . ALA A 1 259 ? 2.747 4.856 15.764 1.00 91.81 259 ALA A C 1
ATOM 2011 O O . ALA A 1 259 ? 2.889 4.139 16.751 1.00 91.81 259 ALA A O 1
ATOM 2012 N N . SER A 1 260 ? 1.937 4.508 14.761 1.00 91.44 260 SER A N 1
ATOM 2013 C CA . SER A 1 260 ? 1.205 3.239 14.759 1.00 91.44 260 SER A CA 1
ATOM 2014 C C . SER A 1 260 ? 2.124 2.071 14.418 1.00 91.44 260 SER A C 1
ATOM 2016 O O . SER A 1 260 ? 1.998 1.013 15.027 1.00 91.44 260 SER A O 1
ATOM 2018 N N . VAL A 1 261 ? 3.068 2.258 13.488 1.00 93.44 261 VAL A N 1
ATOM 2019 C CA . VAL A 1 261 ? 4.089 1.242 13.181 1.00 93.44 261 VAL A CA 1
ATOM 2020 C C . VAL A 1 261 ? 4.962 0.976 14.410 1.00 93.44 261 VAL A C 1
ATOM 2022 O O . VAL A 1 261 ? 5.175 -0.184 14.752 1.00 93.44 261 VAL A O 1
ATOM 2025 N N . ASP A 1 262 ? 5.386 2.024 15.123 1.00 95.12 262 ASP A N 1
ATOM 2026 C CA . ASP A 1 262 ? 6.115 1.896 16.392 1.00 95.12 262 ASP A CA 1
ATOM 2027 C C . ASP A 1 262 ? 5.315 1.082 17.424 1.00 95.12 262 ASP A C 1
ATOM 2029 O O . ASP A 1 262 ? 5.828 0.097 17.960 1.00 95.12 262 ASP A O 1
ATOM 2033 N N . LEU A 1 263 ? 4.021 1.387 17.613 1.00 94.56 263 LEU A N 1
ATOM 2034 C CA . LEU A 1 263 ? 3.158 0.614 18.512 1.00 94.56 263 LEU A CA 1
ATOM 2035 C C . LEU A 1 263 ? 3.052 -0.864 18.101 1.00 94.56 263 LEU A C 1
ATOM 2037 O O . LEU A 1 263 ? 3.120 -1.742 18.958 1.00 94.56 263 LEU A O 1
ATOM 2041 N N . LEU A 1 264 ? 2.893 -1.166 16.810 1.00 94.31 264 LEU A N 1
ATOM 2042 C CA . LEU A 1 264 ? 2.785 -2.548 16.322 1.00 94.31 264 LEU A CA 1
ATOM 2043 C C . LEU A 1 264 ? 4.069 -3.354 16.569 1.00 94.31 264 LEU A C 1
ATOM 2045 O O . LEU A 1 264 ? 3.996 -4.529 16.948 1.00 94.31 264 LEU A O 1
ATOM 2049 N N . VAL A 1 265 ? 5.237 -2.729 16.394 1.00 96.19 265 VAL A N 1
ATOM 2050 C CA . VAL A 1 265 ? 6.532 -3.361 16.682 1.00 96.19 265 VAL A CA 1
ATOM 2051 C C . VAL A 1 265 ? 6.684 -3.604 18.182 1.00 96.19 265 VAL A C 1
ATOM 2053 O O . VAL A 1 265 ? 7.001 -4.727 18.578 1.00 96.19 265 VAL A O 1
ATOM 2056 N N . GLN A 1 266 ? 6.356 -2.615 19.021 1.00 95.06 266 GLN A N 1
ATOM 2057 C CA . GLN A 1 266 ? 6.348 -2.773 20.480 1.00 95.06 266 GLN A CA 1
ATOM 2058 C C . GLN A 1 266 ? 5.443 -3.924 20.931 1.00 95.06 266 GLN A C 1
ATOM 2060 O O . GLN A 1 266 ? 5.858 -4.783 21.706 1.00 95.06 266 GLN A O 1
ATOM 2065 N N . LEU A 1 267 ? 4.208 -3.971 20.428 1.00 95.12 267 LEU A N 1
ATOM 2066 C CA . LEU A 1 267 ? 3.242 -5.007 20.781 1.00 95.12 267 LEU A CA 1
ATOM 2067 C C . LEU A 1 267 ? 3.705 -6.399 20.363 1.00 95.12 267 LEU A C 1
ATOM 2069 O O . LEU A 1 267 ? 3.519 -7.356 21.113 1.00 95.12 267 LEU A O 1
ATOM 2073 N N . THR A 1 268 ? 4.321 -6.516 19.186 1.00 95.38 268 THR A N 1
ATOM 2074 C CA . THR A 1 268 ? 4.880 -7.788 18.717 1.00 95.38 268 THR A CA 1
ATOM 2075 C C . THR A 1 268 ? 6.064 -8.213 19.580 1.00 95.38 268 THR A C 1
ATOM 2077 O O . THR A 1 268 ? 6.140 -9.378 19.958 1.00 95.38 268 THR A O 1
ATOM 2080 N N . TYR A 1 269 ? 6.942 -7.280 19.956 1.00 95.50 269 TYR A N 1
ATOM 2081 C CA . TYR A 1 269 ? 8.066 -7.551 20.851 1.00 95.50 269 TYR A CA 1
ATOM 2082 C C . TYR A 1 269 ? 7.608 -8.051 22.224 1.00 95.50 269 TYR A C 1
ATOM 2084 O O . TYR A 1 269 ? 8.095 -9.073 22.704 1.00 95.50 269 TYR A O 1
ATOM 2092 N N . ILE A 1 270 ? 6.640 -7.364 22.836 1.00 94.38 270 ILE A N 1
ATOM 2093 C CA . ILE A 1 270 ? 6.088 -7.732 24.146 1.00 94.38 270 ILE A CA 1
ATOM 2094 C C . ILE A 1 270 ? 5.384 -9.088 24.057 1.00 94.38 270 ILE A C 1
ATOM 2096 O O . ILE A 1 270 ? 5.609 -9.961 24.891 1.00 94.38 270 ILE A O 1
ATOM 2100 N N . ALA A 1 271 ? 4.579 -9.307 23.013 1.00 93.50 271 ALA A N 1
ATOM 2101 C CA . ALA A 1 271 ? 3.943 -10.597 22.774 1.00 93.50 271 ALA A CA 1
ATOM 2102 C C . ALA A 1 271 ? 4.974 -11.720 22.571 1.00 93.50 271 ALA A C 1
ATOM 2104 O O . ALA A 1 271 ? 4.762 -12.824 23.056 1.00 93.50 271 ALA A O 1
ATOM 2105 N N . ALA A 1 272 ? 6.102 -11.457 21.915 1.00 93.00 272 ALA A N 1
ATOM 2106 C CA . ALA A 1 272 ? 7.173 -12.435 21.772 1.00 93.00 272 ALA A CA 1
ATOM 2107 C C . ALA A 1 272 ? 7.852 -12.727 23.126 1.00 93.00 272 ALA A C 1
ATOM 2109 O O . ALA A 1 272 ? 7.904 -13.873 23.560 1.00 93.00 272 ALA A O 1
ATOM 2110 N N . LYS A 1 273 ? 8.308 -11.703 23.859 1.00 91.81 273 LYS A N 1
ATOM 2111 C CA . LYS A 1 273 ? 9.011 -11.887 25.145 1.00 91.81 273 LYS A CA 1
ATOM 2112 C C . LYS A 1 273 ? 8.133 -12.466 26.261 1.00 91.81 273 LYS A C 1
ATOM 2114 O O . LYS A 1 273 ? 8.652 -13.141 27.145 1.00 91.81 273 LYS A O 1
ATOM 2119 N N . GLU A 1 274 ? 6.824 -12.229 26.229 1.00 90.94 274 GLU A N 1
ATOM 2120 C CA . GLU A 1 274 ? 5.880 -12.668 27.269 1.00 90.94 274 GLU A CA 1
ATOM 2121 C C . GLU A 1 274 ? 5.025 -13.884 26.858 1.00 90.94 274 GLU A C 1
ATOM 2123 O O . GLU A 1 274 ? 4.008 -14.173 27.503 1.00 90.94 274 GLU A O 1
ATOM 2128 N N . ASN A 1 275 ? 5.433 -14.607 25.804 1.00 84.69 275 ASN A N 1
ATOM 2129 C CA . ASN A 1 275 ? 4.770 -15.810 25.273 1.00 84.69 275 ASN A CA 1
ATOM 2130 C C . ASN A 1 275 ? 3.295 -15.590 24.873 1.00 84.69 275 ASN A C 1
ATOM 2132 O O . ASN A 1 275 ? 2.431 -16.439 25.107 1.00 84.69 275 ASN A O 1
ATOM 2136 N N . GLY A 1 276 ? 2.994 -14.421 24.309 1.00 84.62 276 GLY A N 1
ATOM 2137 C CA . GLY A 1 276 ? 1.712 -14.056 23.704 1.00 84.62 276 GLY A CA 1
ATOM 2138 C C . GLY A 1 276 ? 1.573 -14.444 22.225 1.00 84.62 276 GLY A C 1
ATOM 2139 O O . GLY A 1 276 ? 0.446 -14.556 21.748 1.00 84.62 276 GLY A O 1
ATOM 2140 N N . LEU A 1 277 ? 2.675 -14.681 21.500 1.00 86.50 277 LEU A N 1
ATOM 2141 C CA . LEU A 1 277 ? 2.643 -15.236 20.137 1.00 86.50 277 LEU A CA 1
ATOM 2142 C C . LEU A 1 277 ? 2.641 -16.769 20.202 1.00 86.50 277 LEU A C 1
ATOM 2144 O O . LEU A 1 277 ? 3.552 -17.357 20.775 1.00 86.50 277 LEU A O 1
ATOM 2148 N N . LYS A 1 278 ? 1.612 -17.415 19.646 1.00 83.25 278 LYS A N 1
ATOM 2149 C CA . LYS A 1 278 ? 1.448 -18.879 19.671 1.00 83.25 278 LYS A CA 1
ATOM 2150 C C . LYS A 1 278 ? 0.811 -19.392 18.388 1.00 83.25 278 LYS A C 1
ATOM 2152 O O . LYS A 1 278 ? -0.054 -18.708 17.835 1.00 83.25 278 LYS A O 1
ATOM 2157 N N . GLY A 1 279 ? 1.184 -20.602 17.971 1.00 82.75 279 GLY A N 1
ATOM 2158 C CA . GLY A 1 279 ? 0.586 -21.280 16.816 1.00 82.75 279 GLY A CA 1
ATOM 2159 C C . GLY A 1 279 ? 0.547 -20.390 15.569 1.00 82.75 279 GLY A C 1
ATOM 2160 O O . GLY A 1 279 ? 1.564 -19.817 15.183 1.00 82.75 279 GLY A O 1
ATOM 2161 N N . ASP A 1 280 ? -0.643 -20.210 14.992 1.00 73.81 280 ASP A N 1
ATOM 2162 C CA . ASP A 1 280 ? -0.876 -19.446 13.752 1.00 73.81 280 ASP A CA 1
ATOM 2163 C C . ASP A 1 280 ? -0.532 -17.943 13.850 1.00 73.81 280 ASP A C 1
ATOM 2165 O O . ASP A 1 280 ? -0.530 -17.232 12.846 1.00 73.81 280 ASP A O 1
ATOM 2169 N N . LEU A 1 281 ? -0.257 -17.423 15.053 1.00 80.06 281 LEU A N 1
ATOM 2170 C CA . LEU A 1 281 ? 0.181 -16.037 15.258 1.00 80.06 281 LEU A CA 1
ATOM 2171 C C . LEU A 1 281 ? 1.692 -15.844 15.065 1.00 80.06 281 LEU A C 1
ATOM 2173 O O . LEU A 1 281 ? 2.155 -14.701 15.073 1.00 80.06 281 LEU A O 1
ATOM 2177 N N . LEU A 1 282 ? 2.466 -16.925 14.939 1.00 85.88 282 LEU A N 1
ATOM 2178 C CA . LEU A 1 282 ? 3.908 -16.857 14.721 1.00 85.88 282 LEU A CA 1
ATOM 2179 C C . LEU A 1 282 ? 4.245 -16.531 13.254 1.00 85.88 282 LEU A C 1
ATOM 2181 O O . LEU A 1 282 ? 3.541 -16.973 12.346 1.00 85.88 282 LEU A O 1
ATOM 2185 N N . PRO A 1 283 ? 5.341 -15.794 12.995 1.00 86.69 283 PRO A N 1
ATOM 2186 C CA . PRO A 1 283 ? 5.773 -15.432 11.645 1.00 86.69 283 PRO A CA 1
ATOM 2187 C C . PRO A 1 283 ? 6.506 -16.592 10.947 1.00 86.69 283 PRO A C 1
ATOM 2189 O O . PRO A 1 283 ? 7.688 -16.483 10.628 1.00 86.69 283 PRO A O 1
ATOM 2192 N N . VAL A 1 284 ? 5.813 -17.713 10.743 1.00 82.31 284 VAL A N 1
ATOM 2193 C CA . VAL A 1 284 ? 6.356 -18.913 10.082 1.00 82.31 284 VAL A CA 1
ATOM 2194 C C . VAL A 1 284 ? 6.253 -18.836 8.555 1.00 82.31 284 VAL A C 1
ATOM 2196 O O . VAL A 1 284 ? 5.397 -18.129 8.021 1.00 82.31 284 VAL A O 1
ATOM 2199 N N . GLY A 1 285 ? 7.111 -19.563 7.837 1.00 78.00 285 GLY A N 1
ATOM 2200 C CA . GLY A 1 285 ? 7.116 -19.629 6.369 1.00 78.00 285 GLY A CA 1
ATOM 2201 C C . GLY A 1 285 ? 7.766 -18.425 5.684 1.00 78.00 285 GLY A C 1
ATOM 2202 O O . GLY A 1 285 ? 7.490 -18.153 4.516 1.00 78.00 285 GLY A O 1
ATOM 2203 N N . LEU A 1 286 ? 8.585 -17.664 6.418 1.00 79.81 286 LEU A N 1
ATOM 2204 C CA . LEU A 1 286 ? 9.158 -16.383 5.977 1.00 79.81 286 LEU A CA 1
ATOM 2205 C C . LEU A 1 286 ? 10.680 -16.428 5.759 1.00 79.81 286 LEU A C 1
ATOM 2207 O O . LEU A 1 286 ? 11.293 -15.395 5.466 1.00 79.81 286 LEU A O 1
ATOM 2211 N N . GLU A 1 287 ? 11.281 -17.611 5.925 1.00 85.06 287 GLU A N 1
ATOM 2212 C CA . GLU A 1 287 ? 12.729 -17.850 5.859 1.00 85.06 287 GLU A CA 1
ATOM 2213 C C . GLU A 1 287 ? 13.523 -16.894 6.770 1.00 85.06 287 GLU A C 1
ATOM 2215 O O . GLU A 1 287 ? 14.533 -16.301 6.372 1.00 85.06 287 GLU A O 1
ATOM 2220 N N . LEU A 1 288 ? 13.024 -16.667 7.988 1.00 89.38 288 LEU A N 1
ATOM 2221 C CA . LEU A 1 288 ? 13.661 -15.763 8.942 1.00 89.38 288 LEU A CA 1
ATOM 2222 C C . LEU A 1 288 ? 14.874 -16.457 9.548 1.00 89.38 288 LEU A C 1
ATOM 2224 O O . LEU A 1 288 ? 14.736 -17.425 10.289 1.00 89.38 288 LEU A O 1
ATOM 2228 N N . LYS A 1 289 ? 16.069 -15.947 9.255 1.00 91.25 289 LYS A N 1
ATOM 2229 C CA . LYS A 1 289 ? 17.305 -16.427 9.878 1.00 91.25 289 LYS A CA 1
ATOM 2230 C C . LYS A 1 289 ? 17.429 -15.859 11.283 1.00 91.25 289 LYS A C 1
ATOM 2232 O O . LYS A 1 289 ? 17.477 -14.641 11.436 1.00 91.25 289 LYS A O 1
ATOM 2237 N N . VAL A 1 290 ? 17.454 -16.745 12.272 1.00 89.69 290 VAL A N 1
ATOM 2238 C CA . VAL A 1 290 ? 17.549 -16.449 13.705 1.00 89.69 290 VAL A CA 1
ATOM 2239 C C . VAL A 1 290 ? 18.636 -17.314 14.346 1.00 89.69 290 VAL A C 1
ATOM 2241 O O . VAL A 1 290 ? 19.028 -18.324 13.765 1.00 89.69 290 VAL A O 1
ATOM 2244 N N . PRO A 1 291 ? 19.143 -16.960 15.534 1.00 86.25 291 PRO A N 1
ATOM 2245 C CA . PRO A 1 291 ? 20.142 -17.774 16.223 1.00 86.25 291 PRO A CA 1
ATOM 2246 C C . PRO A 1 291 ? 19.632 -19.185 16.534 1.00 86.25 291 PRO A C 1
ATOM 2248 O O . PRO A 1 291 ? 18.446 -19.368 16.801 1.00 86.25 291 PRO A O 1
ATOM 2251 N N . ARG A 1 292 ? 20.524 -20.182 16.546 1.00 83.62 292 ARG A N 1
ATOM 2252 C CA . ARG A 1 292 ? 20.165 -21.570 16.889 1.00 83.62 292 ARG A CA 1
ATOM 2253 C C . ARG A 1 292 ? 19.624 -21.741 18.309 1.00 83.62 292 ARG A C 1
ATOM 2255 O O . ARG A 1 292 ? 18.713 -22.539 18.511 1.00 83.62 292 ARG A O 1
ATOM 2262 N N . ASP A 1 293 ? 20.172 -20.994 19.265 1.00 81.50 293 ASP A N 1
ATOM 2263 C CA . ASP A 1 293 ? 19.683 -20.919 20.645 1.00 81.50 293 ASP A CA 1
ATOM 2264 C C . ASP A 1 293 ? 19.389 -19.454 21.017 1.00 81.50 293 ASP A C 1
ATOM 2266 O O . ASP A 1 293 ? 20.239 -18.753 21.576 1.00 81.50 293 ASP A O 1
ATOM 2270 N N . PRO A 1 294 ? 18.196 -18.940 20.666 1.00 78.25 294 PRO A N 1
ATOM 2271 C CA . PRO A 1 294 ? 17.830 -17.560 20.962 1.00 78.25 294 PRO A CA 1
ATOM 2272 C C . PRO A 1 294 ? 17.635 -17.285 22.459 1.00 78.25 294 PRO A C 1
ATOM 2274 O O . PRO A 1 294 ? 17.673 -16.126 22.870 1.00 78.25 294 PRO A O 1
ATOM 2277 N N . LEU A 1 295 ? 17.386 -18.318 23.273 1.00 75.06 295 LEU A N 1
ATOM 2278 C CA . LEU A 1 295 ? 17.139 -18.177 24.710 1.00 75.06 295 LEU A CA 1
ATOM 2279 C C . LEU A 1 295 ? 18.438 -17.984 25.500 1.00 75.06 295 LEU A C 1
ATOM 2281 O O . LEU A 1 295 ? 18.424 -17.294 26.520 1.00 75.06 295 LEU A O 1
ATOM 2285 N N . ALA A 1 296 ? 19.555 -18.539 25.021 1.00 67.19 296 ALA A N 1
ATOM 2286 C CA . ALA A 1 296 ? 20.870 -18.377 25.641 1.00 67.19 296 ALA A CA 1
ATOM 2287 C C . ALA A 1 296 ? 21.450 -16.951 25.526 1.00 67.19 296 ALA A C 1
ATOM 2289 O O . ALA A 1 296 ? 22.338 -16.590 26.298 1.00 67.19 296 ALA A O 1
ATOM 2290 N N . ASN A 1 297 ? 20.949 -16.118 24.605 1.00 61.19 297 ASN A N 1
ATOM 2291 C CA . ASN A 1 297 ? 21.426 -14.747 24.413 1.00 61.19 297 ASN A CA 1
ATOM 2292 C C . ASN A 1 297 ? 20.495 -13.723 25.077 1.00 61.19 297 ASN A C 1
ATOM 2294 O O . ASN A 1 297 ? 19.647 -13.088 24.446 1.00 61.19 297 ASN A O 1
ATOM 2298 N N . VAL A 1 298 ? 20.670 -13.577 26.390 1.00 51.75 298 VAL A N 1
ATOM 2299 C CA . VAL A 1 298 ? 19.899 -12.655 27.239 1.00 51.75 298 VAL A CA 1
ATOM 2300 C C . VAL A 1 298 ? 20.221 -11.180 26.931 1.00 51.75 298 VAL A C 1
ATOM 2302 O O . VAL A 1 298 ? 19.352 -10.324 27.105 1.00 51.75 298 VAL A O 1
ATOM 2305 N N . ASP A 1 299 ? 21.409 -10.897 26.382 1.00 47.88 299 ASP A N 1
ATOM 2306 C CA . ASP A 1 299 ? 21.966 -9.540 26.249 1.00 47.88 299 ASP A CA 1
ATOM 2307 C C . ASP A 1 299 ? 21.916 -8.961 24.819 1.00 47.88 299 ASP A C 1
ATOM 2309 O O . ASP A 1 299 ? 22.224 -7.787 24.607 1.00 47.88 299 ASP A O 1
ATOM 2313 N N . GLY A 1 300 ? 21.485 -9.744 23.824 1.00 50.34 300 GLY A N 1
ATOM 2314 C CA . GLY A 1 300 ? 21.286 -9.272 22.450 1.00 50.34 300 GLY A CA 1
ATOM 2315 C C . GLY A 1 300 ? 22.576 -8.906 21.710 1.00 50.34 300 GLY A C 1
ATOM 2316 O O . GLY A 1 300 ? 22.551 -8.025 20.847 1.00 50.34 300 GLY A O 1
ATOM 2317 N N . THR A 1 301 ? 23.701 -9.546 22.042 1.00 50.47 301 THR A N 1
ATOM 2318 C CA . THR A 1 301 ? 24.958 -9.408 21.289 1.00 50.47 301 THR A CA 1
ATOM 2319 C C . THR A 1 301 ? 24.841 -10.077 19.915 1.00 50.47 301 THR A C 1
ATOM 2321 O O . THR A 1 301 ? 24.183 -11.107 19.772 1.00 50.47 301 THR A O 1
ATOM 2324 N N . ALA A 1 302 ? 25.439 -9.465 18.888 1.00 49.16 302 ALA A N 1
ATOM 2325 C CA . ALA A 1 302 ? 25.393 -9.962 17.515 1.00 49.16 302 ALA A CA 1
ATOM 2326 C C . ALA A 1 302 ? 26.077 -11.335 17.406 1.00 49.16 302 ALA A C 1
ATOM 2328 O O . ALA A 1 302 ? 27.191 -11.511 17.896 1.00 49.16 302 ALA A O 1
ATOM 2329 N N . PHE A 1 303 ? 25.409 -12.291 16.762 1.00 55.75 303 PHE A N 1
ATOM 2330 C CA . PHE A 1 303 ? 25.986 -13.596 16.453 1.00 55.75 303 PHE A CA 1
ATOM 2331 C C . PHE A 1 303 ? 26.881 -13.483 15.214 1.00 55.75 303 PHE A C 1
ATOM 2333 O O . PHE A 1 303 ? 26.483 -12.882 14.214 1.00 55.75 303 PHE A O 1
ATOM 2340 N N . GLU A 1 304 ? 28.080 -14.064 15.274 1.00 51.28 304 GLU A N 1
ATOM 2341 C CA . GLU A 1 304 ? 28.910 -14.289 14.088 1.00 51.28 304 GLU A CA 1
ATOM 2342 C C . GLU A 1 304 ? 28.212 -15.307 13.165 1.00 51.28 304 GLU A C 1
ATOM 2344 O O . GLU A 1 304 ? 27.568 -16.249 13.627 1.00 51.28 304 GLU A O 1
ATOM 2349 N N . GLY A 1 305 ? 28.273 -15.064 11.853 1.00 51.97 305 GLY A N 1
ATOM 2350 C CA . GLY A 1 305 ? 27.290 -15.511 10.855 1.00 51.97 305 GLY A CA 1
ATOM 2351 C C . GLY A 1 305 ? 27.097 -17.015 10.606 1.00 51.97 305 GLY A C 1
ATOM 2352 O O . GLY A 1 305 ? 26.258 -17.350 9.773 1.00 51.97 305 GLY A O 1
ATOM 2353 N N . ASP A 1 306 ? 27.792 -17.911 11.308 1.00 53.47 306 ASP A N 1
ATOM 2354 C CA . ASP A 1 306 ? 27.762 -19.357 11.027 1.00 53.47 306 ASP A CA 1
ATOM 2355 C C . ASP A 1 306 ? 26.720 -20.155 11.847 1.00 53.47 306 ASP A C 1
ATOM 2357 O O . ASP A 1 306 ? 26.439 -21.305 11.513 1.00 53.47 306 ASP A O 1
ATOM 2361 N N . ASP A 1 307 ? 26.080 -19.558 12.863 1.00 75.25 307 ASP A N 1
ATOM 2362 C CA . ASP A 1 307 ? 25.132 -20.251 13.769 1.00 75.25 307 ASP A CA 1
ATOM 2363 C C . ASP A 1 307 ? 23.647 -19.859 13.587 1.00 75.25 307 ASP A C 1
ATOM 2365 O O . ASP A 1 307 ? 22.794 -20.122 14.447 1.00 75.25 307 ASP A O 1
ATOM 2369 N N . LEU A 1 308 ? 23.302 -19.230 12.460 1.00 86.94 308 LEU A N 1
ATOM 2370 C CA . LEU A 1 308 ? 21.917 -18.875 12.142 1.00 86.94 308 LEU A CA 1
ATOM 2371 C C . LEU A 1 308 ? 21.155 -20.057 11.524 1.00 86.94 308 LEU A C 1
ATOM 2373 O O . LEU A 1 308 ? 21.600 -20.690 10.568 1.00 86.94 308 LEU A O 1
ATOM 2377 N N . VAL A 1 309 ? 19.950 -20.311 12.027 1.00 89.50 309 VAL A N 1
ATOM 2378 C CA . VAL A 1 309 ? 19.006 -21.310 11.514 1.00 89.50 309 VAL A CA 1
ATOM 2379 C C . VAL A 1 309 ? 17.724 -20.636 11.041 1.00 89.50 309 VAL A C 1
ATOM 2381 O O . VAL A 1 309 ? 17.470 -19.467 11.324 1.00 89.50 309 VAL A O 1
ATOM 2384 N N . ASP A 1 310 ? 16.903 -21.361 10.288 1.00 89.94 310 ASP A N 1
ATOM 2385 C CA . ASP A 1 310 ? 15.572 -20.867 9.947 1.00 89.94 310 ASP A CA 1
ATOM 2386 C C . ASP A 1 310 ? 14.653 -20.903 11.175 1.00 89.94 310 ASP A C 1
ATOM 2388 O O . ASP A 1 310 ? 14.618 -21.917 11.877 1.00 89.94 310 ASP A O 1
ATOM 2392 N N . LEU A 1 311 ? 13.881 -19.844 11.419 1.00 89.88 311 LEU A N 1
ATOM 2393 C CA . LEU A 1 311 ? 12.899 -19.772 12.505 1.00 89.88 311 LEU A CA 1
ATOM 2394 C C . LEU A 1 311 ? 11.955 -20.982 12.487 1.00 89.88 311 LEU A C 1
ATOM 2396 O O . LEU A 1 311 ? 11.596 -21.512 13.540 1.00 89.88 311 LEU A O 1
ATOM 2400 N N . ASP A 1 312 ? 11.601 -21.456 11.293 1.00 88.94 312 ASP A N 1
ATOM 2401 C CA . ASP A 1 312 ? 10.694 -22.588 11.108 1.00 88.94 312 ASP A CA 1
ATOM 2402 C C . ASP A 1 312 ? 11.282 -23.918 11.602 1.00 88.94 312 ASP A C 1
ATOM 2404 O O . ASP A 1 312 ? 10.530 -24.830 11.944 1.00 88.94 312 ASP A O 1
ATOM 2408 N N . THR A 1 313 ? 12.613 -24.024 11.688 1.00 89.25 313 THR A N 1
ATOM 2409 C CA . THR A 1 313 ? 13.311 -25.235 12.156 1.00 89.25 313 THR A CA 1
ATOM 2410 C C . THR A 1 313 ? 13.363 -25.362 13.678 1.00 89.25 313 THR A C 1
ATOM 2412 O O . THR A 1 313 ? 13.694 -26.432 14.189 1.00 89.25 313 THR A O 1
ATOM 2415 N N . LEU A 1 314 ? 13.022 -24.300 14.416 1.00 87.12 314 LEU A N 1
ATOM 2416 C CA . LEU A 1 314 ? 12.963 -24.337 15.875 1.00 87.12 314 LEU A CA 1
ATOM 2417 C C . LEU A 1 314 ? 11.753 -25.169 16.332 1.00 87.12 314 LEU A C 1
ATOM 2419 O O . LEU A 1 314 ? 10.636 -24.990 15.847 1.00 87.12 314 LEU A O 1
ATOM 2423 N N . GLY A 1 315 ? 11.982 -26.099 17.263 1.00 78.19 315 GLY A N 1
ATOM 2424 C CA . GLY A 1 315 ? 11.000 -27.125 17.634 1.00 78.19 315 GLY A CA 1
ATOM 2425 C C . GLY A 1 315 ? 9.843 -26.651 18.520 1.00 78.19 315 GLY A C 1
ATOM 2426 O O . GLY A 1 315 ? 8.822 -27.331 18.579 1.00 78.19 315 GLY A O 1
ATOM 2427 N N . ASP A 1 316 ? 9.973 -25.504 19.192 1.00 85.69 316 ASP A N 1
ATOM 2428 C CA . ASP A 1 316 ? 8.959 -24.981 20.112 1.00 85.69 316 ASP A CA 1
ATOM 2429 C C . ASP A 1 316 ? 8.691 -23.476 19.926 1.00 85.69 316 ASP A C 1
ATOM 2431 O O . ASP A 1 316 ? 9.534 -22.710 19.447 1.00 85.69 316 ASP A O 1
ATOM 2435 N N . ASP A 1 317 ? 7.484 -23.054 20.315 1.00 88.44 317 ASP A N 1
ATOM 2436 C CA . ASP A 1 317 ? 7.015 -21.670 20.197 1.00 88.44 317 ASP A CA 1
ATOM 2437 C C . ASP A 1 317 ? 7.837 -20.692 21.056 1.00 88.44 317 ASP A C 1
ATOM 2439 O O . ASP A 1 317 ? 7.939 -19.519 20.697 1.00 88.44 317 ASP A O 1
ATOM 2443 N N . MET A 1 318 ? 8.452 -21.144 22.157 1.00 87.31 318 MET A N 1
ATOM 2444 C CA . MET A 1 318 ? 9.262 -20.280 23.028 1.00 87.31 318 MET A CA 1
ATOM 2445 C C . MET A 1 318 ? 10.562 -19.855 22.340 1.00 87.31 318 MET A C 1
ATOM 2447 O O . MET A 1 318 ? 10.903 -18.672 22.340 1.00 87.31 318 MET A O 1
ATOM 2451 N N . ASN A 1 319 ? 11.260 -20.796 21.710 1.00 88.00 319 ASN A N 1
ATOM 2452 C CA . ASN A 1 319 ? 12.456 -20.541 20.917 1.00 88.00 319 ASN A CA 1
ATOM 2453 C C . ASN A 1 319 ? 12.135 -19.655 19.710 1.00 88.00 319 ASN A C 1
ATOM 2455 O O . ASN A 1 319 ? 12.863 -18.698 19.437 1.00 88.00 319 ASN A O 1
ATOM 2459 N N . LYS A 1 320 ? 10.998 -19.890 19.040 1.00 90.69 320 LYS A N 1
ATOM 2460 C CA . LYS A 1 320 ? 10.524 -19.008 17.960 1.00 90.69 320 LYS A CA 1
ATOM 2461 C C . LYS A 1 320 ? 10.255 -17.589 18.460 1.00 90.69 320 LYS A C 1
ATOM 2463 O O . LYS A 1 320 ? 10.719 -16.625 17.856 1.00 90.69 320 LYS A O 1
ATOM 2468 N N . CYS A 1 321 ? 9.561 -17.446 19.587 1.00 91.38 321 CYS A N 1
ATOM 2469 C CA . CYS A 1 321 ? 9.309 -16.154 20.221 1.00 91.38 321 CYS A CA 1
ATOM 2470 C C . CYS A 1 321 ? 10.609 -15.420 20.576 1.00 91.38 321 CYS A C 1
ATOM 2472 O O . CYS A 1 321 ? 10.746 -14.226 20.306 1.00 91.38 321 CYS A O 1
ATOM 2474 N N . ALA A 1 322 ? 11.589 -16.128 21.133 1.00 90.19 322 ALA A N 1
ATOM 2475 C CA . ALA A 1 322 ? 12.889 -15.551 21.440 1.00 90.19 322 ALA A CA 1
ATOM 2476 C C . ALA A 1 322 ? 13.630 -15.097 20.166 1.00 90.19 322 ALA A C 1
ATOM 2478 O O . ALA A 1 322 ? 14.130 -13.973 20.136 1.00 90.19 322 ALA A O 1
ATOM 2479 N N . GLY A 1 323 ? 13.600 -15.889 19.087 1.00 90.75 323 GLY A N 1
ATOM 2480 C CA . GLY A 1 323 ? 14.145 -15.502 17.779 1.00 90.75 323 GLY A CA 1
ATOM 2481 C C . GLY A 1 323 ? 13.490 -14.243 17.195 1.00 90.75 323 GLY A C 1
ATOM 2482 O O . GLY A 1 323 ? 14.187 -13.329 16.753 1.00 90.75 323 GLY A O 1
ATOM 2483 N N . VAL A 1 324 ? 12.158 -14.140 17.265 1.00 93.12 324 VAL A N 1
ATOM 2484 C CA . VAL A 1 324 ? 11.400 -12.942 16.849 1.00 93.12 324 VAL A CA 1
ATOM 2485 C C . VAL A 1 324 ? 11.829 -11.709 17.648 1.00 93.12 324 VAL A C 1
ATOM 2487 O O . VAL A 1 324 ? 12.064 -10.647 17.070 1.00 93.12 324 VAL A O 1
ATOM 2490 N N . ALA A 1 325 ? 11.964 -11.834 18.970 1.00 93.06 325 ALA A N 1
ATOM 2491 C CA . ALA A 1 325 ? 12.387 -10.722 19.814 1.00 93.06 325 ALA A CA 1
ATOM 2492 C C . ALA A 1 325 ? 13.829 -10.267 19.515 1.00 93.06 325 ALA A C 1
ATOM 2494 O O . ALA A 1 325 ? 14.108 -9.068 19.570 1.00 93.06 325 ALA A O 1
ATOM 2495 N N . THR A 1 326 ? 14.727 -11.194 19.162 1.00 90.56 326 THR A N 1
ATOM 2496 C CA . THR A 1 326 ? 16.100 -10.882 18.728 1.00 90.56 326 THR A CA 1
ATOM 2497 C C . THR A 1 326 ? 16.107 -10.048 17.451 1.00 90.56 326 THR A C 1
ATOM 2499 O O . THR A 1 326 ? 16.716 -8.981 17.436 1.00 90.56 326 THR A O 1
ATOM 2502 N N . LEU A 1 327 ? 15.346 -10.451 16.428 1.00 92.44 327 LEU A N 1
ATOM 2503 C CA . LEU A 1 327 ? 15.238 -9.693 15.176 1.00 92.44 327 LEU A CA 1
ATOM 2504 C C . LEU A 1 327 ? 14.660 -8.285 15.388 1.00 92.44 327 LEU A C 1
ATOM 2506 O O . LEU A 1 327 ? 15.138 -7.321 14.795 1.00 92.44 327 LEU A O 1
ATOM 2510 N N . ILE A 1 328 ? 13.663 -8.127 16.267 1.00 95.06 328 ILE A N 1
ATOM 2511 C CA . ILE A 1 328 ? 13.113 -6.798 16.593 1.00 95.06 328 ILE A CA 1
ATOM 2512 C C . ILE A 1 328 ? 14.158 -5.914 17.299 1.00 95.06 328 ILE A C 1
ATOM 2514 O O . ILE A 1 328 ? 14.171 -4.698 17.117 1.00 95.06 328 ILE A O 1
ATOM 2518 N N . ASN A 1 329 ? 15.072 -6.492 18.079 1.00 92.50 329 ASN A N 1
ATOM 2519 C CA . ASN A 1 329 ? 16.140 -5.737 18.737 1.00 92.50 329 ASN A CA 1
ATOM 2520 C C . ASN A 1 329 ? 17.234 -5.232 17.779 1.00 92.50 329 ASN A C 1
ATOM 2522 O O . ASN A 1 329 ? 17.984 -4.328 18.166 1.00 92.50 329 ASN A O 1
ATOM 2526 N N . GLU A 1 330 ? 17.328 -5.777 16.564 1.00 91.69 330 GLU A N 1
ATOM 2527 C CA . GLU A 1 330 ? 18.182 -5.248 15.491 1.00 91.69 330 GLU A CA 1
ATOM 2528 C C . GLU A 1 330 ? 17.559 -4.026 14.808 1.00 91.69 330 GLU A C 1
ATOM 2530 O O . GLU A 1 330 ? 18.280 -3.168 14.293 1.00 91.69 330 GLU A O 1
ATOM 2535 N N . LEU A 1 331 ? 16.223 -3.929 14.811 1.00 94.06 331 LEU A N 1
ATOM 2536 C CA . LEU A 1 331 ? 15.515 -2.851 14.134 1.00 94.06 331 LEU A CA 1
ATOM 2537 C C . LEU A 1 331 ? 15.825 -1.496 14.787 1.00 94.06 331 LEU A C 1
ATOM 2539 O O . LEU A 1 331 ? 15.671 -1.357 16.003 1.00 94.06 331 LEU A O 1
ATOM 2543 N N . PRO A 1 332 ? 16.212 -0.476 14.008 1.00 93.94 332 PRO A N 1
ATOM 2544 C CA . PRO A 1 332 ? 16.363 0.890 14.501 1.00 93.94 332 PRO A CA 1
ATOM 2545 C C . PRO A 1 332 ? 15.017 1.513 14.919 1.00 93.94 332 PRO A C 1
ATOM 2547 O O . PRO A 1 332 ? 13.958 0.951 14.633 1.00 93.94 332 PRO A O 1
ATOM 2550 N N . PRO A 1 333 ? 15.026 2.681 15.586 1.00 95.31 333 PRO A N 1
ATOM 2551 C CA . PRO A 1 333 ? 13.803 3.429 15.863 1.00 95.31 333 PRO A CA 1
ATOM 2552 C C . PRO A 1 333 ? 13.013 3.731 14.582 1.00 95.31 333 PRO A C 1
ATOM 2554 O O . PRO A 1 333 ? 13.583 4.118 13.559 1.00 95.31 333 PRO A O 1
ATOM 2557 N N . ILE A 1 334 ? 11.684 3.612 14.633 1.00 95.81 334 ILE A N 1
ATOM 2558 C CA . ILE A 1 334 ? 10.828 3.841 13.453 1.00 95.81 334 ILE A CA 1
ATOM 2559 C C . ILE A 1 334 ? 10.878 5.309 12.995 1.00 95.81 334 ILE A C 1
ATOM 2561 O O . ILE A 1 334 ? 10.794 5.599 11.801 1.00 95.81 334 ILE A O 1
ATOM 2565 N N . SER A 1 335 ? 11.083 6.246 13.922 1.00 93.25 335 SER A N 1
ATOM 2566 C CA . SER A 1 335 ? 11.300 7.664 13.614 1.00 93.25 335 SER A CA 1
ATOM 2567 C C . SER A 1 335 ? 12.572 7.901 12.789 1.00 93.25 335 SER A C 1
ATOM 2569 O O . SER A 1 335 ? 12.553 8.707 11.860 1.00 93.25 335 SER A O 1
ATOM 2571 N N . GLU A 1 336 ? 13.649 7.155 13.052 1.00 93.38 336 GLU A N 1
ATOM 2572 C CA . GLU A 1 336 ? 14.880 7.191 12.251 1.00 93.38 336 GLU A CA 1
ATOM 2573 C C . GLU A 1 336 ? 14.623 6.655 10.836 1.00 93.38 336 GLU A C 1
ATOM 2575 O O . GLU A 1 336 ? 15.016 7.289 9.857 1.00 93.38 336 GLU A O 1
ATOM 2580 N N . MET A 1 337 ? 13.884 5.544 10.712 1.00 94.06 337 MET A N 1
ATOM 2581 C CA . MET A 1 337 ? 13.483 4.998 9.408 1.00 94.06 337 MET A CA 1
ATOM 2582 C C . MET A 1 337 ? 12.657 6.004 8.598 1.00 94.06 337 MET A C 1
ATOM 2584 O O . MET A 1 337 ? 12.858 6.143 7.392 1.00 94.06 337 MET A O 1
ATOM 2588 N N . ARG A 1 338 ? 11.737 6.728 9.251 1.00 91.75 338 ARG A N 1
ATOM 2589 C CA . ARG A 1 338 ? 10.941 7.786 8.617 1.00 91.75 338 ARG A CA 1
ATOM 2590 C C . ARG A 1 338 ? 11.839 8.883 8.051 1.00 91.75 338 ARG A C 1
ATOM 2592 O O . ARG A 1 338 ? 11.665 9.229 6.888 1.00 91.75 338 ARG A O 1
ATOM 2599 N N . VAL A 1 339 ? 12.768 9.409 8.852 1.00 90.00 339 VAL A N 1
ATOM 2600 C CA . VAL A 1 339 ? 13.699 10.472 8.430 1.00 90.00 339 VAL A CA 1
ATOM 2601 C C . VAL A 1 339 ? 14.573 9.999 7.268 1.00 90.00 339 VAL A C 1
ATOM 2603 O O . VAL A 1 339 ? 14.706 10.715 6.276 1.00 90.00 339 VAL A O 1
ATOM 2606 N N . TRP A 1 340 ? 15.090 8.766 7.340 1.00 89.19 340 TRP A N 1
ATOM 2607 C CA . TRP A 1 340 ? 15.857 8.143 6.259 1.00 89.19 340 TRP A CA 1
ATOM 2608 C C . TRP A 1 340 ? 15.062 8.108 4.948 1.00 89.19 340 TRP A C 1
ATOM 2610 O O . TRP A 1 340 ? 15.542 8.562 3.908 1.00 89.19 340 TRP A O 1
ATOM 2620 N N . LEU A 1 341 ? 13.823 7.617 4.998 1.00 86.44 341 LEU A N 1
ATOM 2621 C CA . LEU A 1 341 ? 12.958 7.496 3.824 1.00 86.44 341 LEU A CA 1
ATOM 2622 C C . LEU A 1 341 ? 12.487 8.848 3.276 1.00 86.44 341 LEU A C 1
ATOM 2624 O O . LEU A 1 341 ? 12.355 9.004 2.062 1.00 86.44 341 LEU A O 1
ATOM 2628 N N . SER A 1 342 ? 12.222 9.829 4.142 1.00 81.38 342 SER A N 1
ATOM 2629 C CA . SER A 1 342 ? 11.773 11.158 3.716 1.00 81.38 342 SER A CA 1
ATOM 2630 C C . SER A 1 342 ? 12.917 12.060 3.239 1.00 81.38 342 SER A C 1
ATOM 2632 O O . SER A 1 342 ? 12.658 13.053 2.551 1.00 81.38 342 SER A O 1
ATOM 2634 N N . GLY A 1 343 ? 14.168 11.718 3.571 1.00 78.62 343 GLY A N 1
ATOM 2635 C CA . GLY A 1 343 ? 15.348 12.531 3.273 1.00 78.62 343 GLY A CA 1
ATOM 2636 C C . GLY A 1 343 ? 15.351 13.864 4.025 1.00 78.62 343 GLY A C 1
ATOM 2637 O O . GLY A 1 343 ? 15.936 14.838 3.550 1.00 78.62 343 GLY A O 1
ATOM 2638 N N . GLU A 1 344 ? 14.641 13.945 5.156 1.00 79.69 344 GLU A N 1
ATOM 2639 C CA . GLU A 1 344 ? 14.566 15.148 6.000 1.00 79.69 344 GLU A CA 1
ATOM 2640 C C . GLU A 1 344 ? 15.933 15.551 6.573 1.00 79.69 344 GLU A C 1
ATOM 2642 O O . GLU A 1 344 ? 16.163 16.729 6.834 1.00 79.69 344 GLU A O 1
ATOM 2647 N N . ASP A 1 345 ? 16.849 14.593 6.690 1.00 79.44 345 ASP A N 1
ATOM 2648 C CA . ASP A 1 345 ? 18.246 14.748 7.097 1.00 79.44 345 ASP A CA 1
ATOM 2649 C C . ASP A 1 345 ? 19.158 15.350 6.011 1.00 79.44 345 ASP A C 1
ATOM 2651 O O . ASP A 1 345 ? 20.326 15.616 6.281 1.00 79.44 345 ASP A O 1
ATOM 2655 N N . MET A 1 346 ? 18.652 15.583 4.794 1.00 78.94 346 MET A N 1
ATOM 2656 C CA . MET A 1 346 ? 19.460 15.973 3.631 1.00 78.94 346 MET A CA 1
ATOM 2657 C C . MET A 1 346 ? 19.077 17.348 3.074 1.00 78.94 346 MET A C 1
ATOM 2659 O O . MET A 1 346 ? 17.916 17.779 3.148 1.00 78.94 346 MET A O 1
ATOM 2663 N N . THR A 1 347 ? 20.032 18.021 2.427 1.00 76.88 347 THR A N 1
ATOM 2664 C CA . THR A 1 347 ? 19.773 19.239 1.639 1.00 76.88 347 THR A CA 1
ATOM 2665 C C . THR A 1 347 ? 18.942 18.935 0.385 1.00 76.88 347 THR A C 1
ATOM 2667 O O . THR A 1 347 ? 18.800 17.784 -0.033 1.00 76.88 347 THR A O 1
ATOM 2670 N N . ALA A 1 348 ? 18.358 19.963 -0.241 1.00 68.12 348 ALA A N 1
ATOM 2671 C CA . ALA A 1 348 ? 17.543 19.781 -1.448 1.00 68.12 348 ALA A CA 1
ATOM 2672 C C . ALA A 1 348 ? 18.338 19.150 -2.609 1.00 68.12 348 ALA A C 1
ATOM 2674 O O . ALA A 1 348 ? 17.810 18.278 -3.299 1.00 68.12 348 ALA A O 1
ATOM 2675 N N . ASP A 1 349 ? 19.605 19.535 -2.777 1.00 68.25 349 ASP A N 1
ATOM 2676 C CA . ASP A 1 349 ? 20.484 19.018 -3.831 1.00 68.25 349 ASP A CA 1
ATOM 2677 C C . ASP A 1 349 ? 20.910 17.569 -3.553 1.00 68.25 349 ASP A C 1
ATOM 2679 O O . ASP A 1 349 ? 20.870 16.716 -4.442 1.00 68.25 349 ASP A O 1
ATOM 2683 N N . GLU A 1 350 ? 21.207 17.236 -2.295 1.00 69.31 350 GLU A N 1
ATOM 2684 C CA . GLU A 1 350 ? 21.502 15.860 -1.887 1.00 69.31 350 GLU A CA 1
ATOM 2685 C C . GLU A 1 350 ? 20.284 14.944 -2.028 1.00 69.31 350 GLU A C 1
ATOM 2687 O O . GLU A 1 350 ? 20.435 13.807 -2.470 1.00 69.31 350 GLU A O 1
ATOM 2692 N N . ARG A 1 351 ? 19.066 15.423 -1.730 1.00 67.81 351 ARG A N 1
ATOM 2693 C CA . ARG A 1 351 ? 17.825 14.664 -1.985 1.00 67.81 351 ARG A CA 1
ATOM 2694 C C . ARG A 1 351 ? 17.609 14.387 -3.466 1.00 67.81 351 ARG A C 1
ATOM 2696 O O . ARG A 1 351 ? 16.965 13.400 -3.807 1.00 67.81 351 ARG A O 1
ATOM 2703 N N . ILE A 1 352 ? 18.107 15.251 -4.352 1.00 60.94 352 ILE A N 1
ATOM 2704 C CA . ILE A 1 352 ? 18.045 15.048 -5.803 1.00 60.94 352 ILE A CA 1
ATOM 2705 C C . ILE A 1 352 ? 19.056 13.987 -6.254 1.00 60.94 352 ILE A C 1
ATOM 2707 O O . ILE A 1 352 ? 18.736 13.208 -7.154 1.00 60.94 352 ILE A O 1
ATOM 2711 N N . LEU A 1 353 ? 20.230 13.934 -5.623 1.00 56.53 353 LEU A N 1
ATOM 2712 C CA . LEU A 1 353 ? 21.287 12.972 -5.937 1.00 56.53 353 LEU A CA 1
ATOM 2713 C C . LEU A 1 353 ? 21.020 11.583 -5.328 1.00 56.53 353 LEU A C 1
ATOM 2715 O O . LEU A 1 353 ? 21.247 10.567 -5.975 1.00 56.53 353 LEU A O 1
ATOM 2719 N N . ASN A 1 354 ? 20.447 11.541 -4.123 1.00 60.88 354 ASN A N 1
ATOM 2720 C CA . ASN A 1 354 ? 20.140 10.333 -3.352 1.00 60.88 354 ASN A CA 1
ATOM 2721 C C . ASN A 1 354 ? 18.631 10.050 -3.305 1.00 60.88 354 ASN A C 1
ATOM 2723 O O . ASN A 1 354 ? 18.067 9.733 -2.259 1.00 60.88 354 ASN A O 1
ATOM 2727 N N . ARG A 1 355 ? 17.957 10.155 -4.458 1.00 56.84 355 ARG A N 1
ATOM 2728 C CA . ARG A 1 355 ? 16.496 9.952 -4.575 1.00 56.84 355 ARG A CA 1
ATOM 2729 C C . ARG A 1 355 ? 16.014 8.551 -4.190 1.00 56.84 355 ARG A C 1
ATOM 2731 O O . ARG A 1 355 ? 14.813 8.358 -4.024 1.00 56.84 355 ARG A O 1
ATOM 2738 N N . THR A 1 356 ? 16.920 7.582 -4.075 1.00 60.84 356 THR A N 1
ATOM 2739 C CA . THR A 1 356 ? 16.591 6.163 -3.901 1.00 60.84 356 THR A CA 1
ATOM 2740 C C . THR A 1 356 ? 17.197 5.623 -2.612 1.00 60.84 356 THR A C 1
ATOM 2742 O O . THR A 1 356 ? 18.205 4.926 -2.642 1.00 60.84 356 THR A O 1
ATOM 2745 N N . ARG A 1 357 ? 16.590 5.946 -1.469 1.00 74.31 357 ARG A N 1
ATOM 2746 C CA . ARG A 1 357 ? 16.963 5.355 -0.179 1.00 74.31 357 ARG A CA 1
ATOM 2747 C C . ARG A 1 357 ? 16.036 4.186 0.119 1.00 74.31 357 ARG A C 1
ATOM 2749 O O . ARG A 1 357 ? 14.836 4.381 0.294 1.00 74.31 357 ARG A O 1
ATOM 2756 N N . LYS A 1 358 ? 16.580 2.970 0.162 1.00 81.31 358 LYS A N 1
ATOM 2757 C CA . LYS A 1 358 ? 15.838 1.786 0.613 1.00 81.31 358 LYS A CA 1
ATOM 2758 C C . LYS A 1 358 ? 16.121 1.551 2.090 1.00 81.31 358 LYS A C 1
ATOM 2760 O O . LYS A 1 358 ? 17.187 1.910 2.582 1.00 81.31 358 LYS A O 1
ATOM 2765 N N . LEU A 1 359 ? 15.185 0.921 2.797 1.00 85.69 359 LEU A N 1
ATOM 2766 C CA . LEU A 1 359 ? 15.400 0.529 4.196 1.00 85.69 359 LEU A CA 1
ATOM 2767 C C . LEU A 1 359 ? 16.589 -0.430 4.343 1.00 85.69 359 LEU A C 1
ATOM 2769 O O . LEU A 1 359 ? 17.367 -0.297 5.279 1.00 85.69 359 LEU A O 1
ATOM 2773 N N . VAL A 1 360 ? 16.768 -1.340 3.382 1.00 85.25 360 VAL A N 1
ATOM 2774 C CA . VAL A 1 360 ? 17.861 -2.329 3.388 1.00 85.25 360 VAL A CA 1
ATOM 2775 C C . VAL A 1 360 ? 19.257 -1.706 3.302 1.00 85.25 360 VAL A C 1
ATOM 2777 O O . VAL A 1 360 ? 20.210 -2.308 3.779 1.00 85.25 360 VAL A O 1
ATOM 2780 N N . ASP A 1 361 ? 19.372 -0.491 2.759 1.00 84.94 361 ASP A N 1
ATOM 2781 C CA . ASP A 1 361 ? 20.646 0.230 2.639 1.00 84.94 361 ASP A CA 1
ATOM 2782 C C . ASP A 1 361 ? 20.961 1.046 3.909 1.00 84.94 361 ASP A C 1
ATOM 2784 O O . ASP A 1 361 ? 22.041 1.627 4.054 1.00 84.94 361 ASP A O 1
ATOM 2788 N N . MET A 1 362 ? 20.010 1.126 4.846 1.00 85.81 362 MET A N 1
ATOM 2789 C CA . MET A 1 362 ? 20.138 1.949 6.041 1.00 85.81 362 MET A CA 1
ATOM 2790 C C . MET A 1 362 ? 21.234 1.416 6.969 1.00 85.81 362 MET A C 1
ATOM 2792 O O . MET A 1 362 ? 21.469 0.211 7.065 1.00 85.81 362 MET A O 1
ATOM 2796 N N . ARG A 1 363 ? 21.924 2.335 7.659 1.00 84.50 363 ARG A N 1
ATOM 2797 C CA . ARG A 1 363 ? 23.073 2.029 8.533 1.00 84.50 363 ARG A CA 1
ATOM 2798 C C . ARG A 1 363 ? 24.140 1.156 7.846 1.00 84.50 363 ARG A C 1
ATOM 2800 O O . ARG A 1 363 ? 24.725 0.284 8.483 1.00 84.50 363 ARG A O 1
ATOM 2807 N N . GLY A 1 364 ? 24.366 1.363 6.547 1.00 78.31 364 GLY A N 1
ATOM 2808 C CA . GLY A 1 364 ? 25.361 0.618 5.771 1.00 78.31 364 GLY A CA 1
ATOM 2809 C C . GLY A 1 364 ? 25.044 -0.872 5.605 1.00 78.31 364 GLY A C 1
ATOM 2810 O O . GLY A 1 364 ? 25.971 -1.663 5.472 1.00 78.31 364 GLY A O 1
ATOM 2811 N N . GLY A 1 365 ? 23.766 -1.268 5.670 1.00 79.75 365 GLY A N 1
ATOM 2812 C CA . GLY A 1 365 ? 23.352 -2.669 5.523 1.00 79.75 365 GLY A CA 1
ATOM 2813 C C . GLY A 1 365 ? 23.617 -3.545 6.753 1.00 79.75 365 GLY A C 1
ATOM 2814 O O . GLY A 1 365 ? 23.620 -4.766 6.649 1.00 79.75 365 GLY A O 1
ATOM 2815 N N . THR A 1 366 ? 23.844 -2.938 7.922 1.00 84.56 366 THR A N 1
ATOM 2816 C CA . THR A 1 366 ? 24.129 -3.662 9.179 1.00 84.56 366 THR A CA 1
ATOM 2817 C C . THR A 1 366 ? 22.918 -4.372 9.783 1.00 84.56 366 THR A C 1
ATOM 2819 O O . THR A 1 366 ? 23.084 -5.304 10.565 1.00 84.56 366 THR A O 1
ATOM 2822 N N . VAL A 1 367 ? 21.699 -3.946 9.443 1.00 88.38 367 VAL A N 1
ATOM 2823 C CA . VAL A 1 367 ? 20.457 -4.588 9.899 1.00 88.38 367 VAL A CA 1
ATOM 2824 C C . VAL A 1 367 ? 20.171 -5.798 9.013 1.00 88.38 367 VAL A C 1
ATOM 2826 O O . VAL A 1 367 ? 20.132 -5.660 7.787 1.00 88.38 367 VAL A O 1
ATOM 2829 N N . SER A 1 368 ? 19.933 -6.970 9.609 1.00 88.94 368 SER A N 1
ATOM 2830 C CA . SER A 1 368 ? 19.723 -8.197 8.839 1.00 88.94 368 SER A CA 1
ATOM 2831 C C . SER A 1 368 ? 18.487 -8.128 7.932 1.00 88.94 368 SER A C 1
ATOM 2833 O O . SER A 1 368 ? 17.467 -7.503 8.239 1.00 88.94 368 SER A O 1
ATOM 2835 N N . ILE A 1 369 ? 18.539 -8.848 6.807 1.00 88.12 369 ILE A N 1
ATOM 2836 C CA . ILE A 1 369 ? 17.391 -8.996 5.896 1.00 88.12 369 ILE A CA 1
ATOM 2837 C C . ILE A 1 369 ? 16.200 -9.637 6.628 1.00 88.12 369 ILE A C 1
ATOM 2839 O O . ILE A 1 369 ? 15.054 -9.254 6.386 1.00 88.12 369 ILE A O 1
ATOM 2843 N N . SER A 1 370 ? 16.459 -10.567 7.556 1.00 90.25 370 SER A N 1
ATOM 2844 C CA . SER A 1 370 ? 15.442 -11.190 8.411 1.00 90.25 370 SER A CA 1
ATOM 2845 C C . SER A 1 370 ? 14.687 -10.159 9.252 1.00 90.25 370 SER A C 1
ATOM 2847 O O . SER A 1 370 ? 13.460 -10.214 9.315 1.00 90.25 370 SER A O 1
ATOM 2849 N N . ALA A 1 371 ? 15.380 -9.182 9.845 1.00 91.81 371 ALA A N 1
ATOM 2850 C CA . ALA A 1 371 ? 14.736 -8.122 10.616 1.00 91.81 371 ALA A CA 1
ATOM 2851 C C . ALA A 1 371 ? 13.813 -7.261 9.732 1.00 91.81 371 ALA A C 1
ATOM 2853 O O . ALA A 1 371 ? 12.669 -6.993 10.106 1.00 91.81 371 ALA A O 1
ATOM 2854 N N . TRP A 1 372 ? 14.243 -6.911 8.513 1.00 90.69 372 TRP A N 1
ATOM 2855 C CA . TRP A 1 372 ? 13.402 -6.183 7.553 1.00 90.69 372 TRP A CA 1
ATOM 2856 C C . TRP A 1 372 ? 12.183 -6.988 7.083 1.00 90.69 372 TRP A C 1
ATOM 2858 O O . TRP A 1 372 ? 11.081 -6.440 6.986 1.00 90.69 372 TRP A O 1
ATOM 2868 N N . ARG A 1 373 ? 12.350 -8.293 6.824 1.00 89.25 373 ARG A N 1
ATOM 2869 C CA . ARG A 1 373 ? 11.244 -9.209 6.490 1.00 89.25 373 ARG A CA 1
ATOM 2870 C C . ARG A 1 373 ? 10.242 -9.306 7.641 1.00 89.25 373 ARG A C 1
ATOM 2872 O O . ARG A 1 373 ? 9.037 -9.226 7.404 1.00 89.25 373 ARG A O 1
ATOM 2879 N N . LEU A 1 374 ? 10.727 -9.407 8.880 1.00 91.75 374 LEU A N 1
ATOM 2880 C CA . LEU A 1 374 ? 9.883 -9.427 10.071 1.00 91.75 374 LEU A CA 1
ATOM 2881 C C . LEU A 1 374 ? 9.115 -8.111 10.242 1.00 91.75 374 LEU A C 1
ATOM 2883 O O . LEU A 1 374 ? 7.909 -8.149 10.469 1.00 91.75 374 LEU A O 1
ATOM 2887 N N . LEU A 1 375 ? 9.765 -6.954 10.077 1.00 92.69 375 LEU A N 1
ATOM 2888 C CA . LEU A 1 375 ? 9.091 -5.651 10.128 1.00 92.69 375 LEU A CA 1
ATOM 2889 C C . LEU A 1 375 ? 7.969 -5.560 9.085 1.00 92.69 375 LEU A C 1
ATOM 2891 O O . LEU A 1 375 ? 6.857 -5.125 9.397 1.00 92.69 375 LEU A O 1
ATOM 2895 N N . ARG A 1 376 ? 8.234 -6.029 7.860 1.00 88.19 376 ARG A N 1
ATOM 2896 C CA . ARG A 1 376 ? 7.220 -6.092 6.803 1.00 88.19 376 ARG A CA 1
ATOM 2897 C C . ARG A 1 376 ? 6.051 -6.986 7.199 1.00 88.19 376 ARG A C 1
ATOM 2899 O O . ARG A 1 376 ? 4.905 -6.582 7.017 1.00 88.19 376 ARG A O 1
ATOM 2906 N N . TRP A 1 377 ? 6.322 -8.156 7.781 1.00 86.62 377 TRP A N 1
ATOM 2907 C CA . TRP A 1 377 ? 5.272 -9.021 8.309 1.00 86.62 377 TRP A CA 1
ATOM 2908 C C . TRP A 1 377 ? 4.462 -8.312 9.395 1.00 86.62 377 TRP A C 1
ATOM 2910 O O . TRP A 1 377 ? 3.244 -8.274 9.263 1.00 86.62 377 TRP A O 1
ATOM 2920 N N . ILE A 1 378 ? 5.089 -7.692 10.405 1.00 89.00 378 ILE A N 1
ATOM 2921 C CA . ILE A 1 378 ? 4.402 -6.999 11.517 1.00 89.00 378 ILE A CA 1
ATOM 2922 C C . ILE A 1 378 ? 3.348 -6.016 10.998 1.00 89.00 378 ILE A C 1
ATOM 2924 O O . ILE A 1 378 ? 2.215 -6.021 11.478 1.00 89.00 378 ILE A O 1
ATOM 2928 N N . VAL A 1 379 ? 3.711 -5.206 10.001 1.00 85.44 379 VAL A N 1
ATOM 2929 C CA . VAL A 1 379 ? 2.816 -4.202 9.419 1.00 85.44 379 VAL A CA 1
ATOM 2930 C C . VAL A 1 379 ? 1.766 -4.842 8.508 1.00 85.44 379 VAL A C 1
ATOM 2932 O O . VAL A 1 379 ? 0.580 -4.553 8.651 1.00 85.44 379 VAL A O 1
ATOM 2935 N N . ALA A 1 380 ? 2.171 -5.728 7.593 1.00 77.00 380 ALA A N 1
ATOM 2936 C CA . ALA A 1 380 ? 1.282 -6.263 6.560 1.00 77.00 380 ALA A CA 1
ATOM 2937 C C . ALA A 1 380 ? 0.233 -7.251 7.091 1.00 77.00 380 ALA A C 1
ATOM 2939 O O . ALA A 1 380 ? -0.841 -7.392 6.513 1.00 77.00 380 ALA A O 1
ATOM 2940 N N . SER A 1 381 ? 0.537 -7.938 8.190 1.00 75.69 381 SER A N 1
ATOM 2941 C CA . SER A 1 381 ? -0.373 -8.902 8.819 1.00 75.69 381 SER A CA 1
ATOM 2942 C C . SER A 1 381 ? -1.331 -8.269 9.836 1.00 75.69 381 SER A C 1
ATOM 2944 O O . SER A 1 381 ? -2.228 -8.945 10.340 1.00 75.69 381 SER A O 1
ATOM 2946 N N . ASN A 1 382 ? -1.184 -6.974 10.136 1.00 75.69 382 ASN A N 1
ATOM 2947 C CA . ASN A 1 382 ? -2.139 -6.248 10.960 1.00 75.69 382 ASN A CA 1
ATOM 2948 C C . ASN A 1 382 ? -3.397 -5.901 10.143 1.00 75.69 382 ASN A C 1
ATOM 2950 O O . ASN A 1 382 ? -3.350 -5.101 9.210 1.00 75.69 382 ASN A O 1
ATOM 2954 N N . THR A 1 383 ? -4.543 -6.465 10.526 1.00 68.12 383 THR A N 1
ATOM 2955 C CA . THR A 1 383 ? -5.829 -6.229 9.847 1.00 68.12 383 THR A CA 1
ATOM 2956 C C . THR A 1 383 ? -6.587 -5.024 10.407 1.00 68.12 383 THR A C 1
ATOM 2958 O O . THR A 1 383 ? -7.571 -4.579 9.810 1.00 68.12 383 THR A O 1
ATOM 2961 N N . SER A 1 384 ? -6.133 -4.473 11.538 1.00 74.12 384 SER A N 1
ATOM 2962 C CA . SER A 1 384 ? -6.729 -3.289 12.151 1.00 74.12 384 SER A CA 1
ATOM 2963 C C . SER A 1 384 ? -6.223 -1.985 11.529 1.00 74.12 384 SER A C 1
ATOM 2965 O O . SER A 1 384 ? -5.050 -1.828 11.182 1.00 74.12 384 SER A O 1
ATOM 2967 N N . TYR A 1 385 ? -7.112 -1.001 11.425 1.00 77.00 385 TYR A N 1
ATOM 2968 C CA . TYR A 1 385 ? -6.703 0.382 11.231 1.00 77.00 385 TYR A CA 1
ATOM 2969 C C . TYR A 1 385 ? -6.343 0.996 12.579 1.00 77.00 385 TYR A C 1
ATOM 2971 O O . TYR A 1 385 ? -7.173 1.025 13.486 1.00 77.00 385 TYR A O 1
ATOM 2979 N N . LEU A 1 386 ? -5.120 1.506 12.678 1.00 83.56 386 LEU A N 1
ATOM 2980 C CA . LEU A 1 386 ? -4.600 2.192 13.848 1.00 83.56 386 LEU A CA 1
ATOM 2981 C C . LEU A 1 386 ? -4.010 3.529 13.390 1.00 83.56 386 LEU A C 1
ATOM 2983 O O . LEU A 1 386 ? -3.181 3.544 12.478 1.00 83.56 386 LEU A O 1
ATOM 2987 N N . LYS A 1 387 ? -4.447 4.638 13.992 1.00 85.19 387 LYS A N 1
ATOM 2988 C CA . LYS A 1 387 ? -3.890 5.975 13.739 1.00 85.19 387 LYS A CA 1
ATOM 2989 C C . LYS A 1 387 ? -3.868 6.792 15.023 1.00 85.19 387 LYS A C 1
ATOM 2991 O O . LYS A 1 387 ? -4.883 6.872 15.711 1.00 85.19 387 LYS A O 1
ATOM 2996 N N . LEU A 1 388 ? -2.729 7.409 15.325 1.00 89.56 388 LEU A N 1
ATOM 2997 C CA . LEU A 1 388 ? -2.601 8.329 16.454 1.00 89.56 388 LEU A CA 1
ATOM 2998 C C . LEU A 1 388 ? -3.521 9.545 16.261 1.00 89.56 388 LEU A C 1
ATOM 3000 O O . LEU A 1 388 ? -3.603 10.101 15.165 1.00 89.56 388 LEU A O 1
ATOM 3004 N N . ILE A 1 389 ? -4.214 9.945 17.324 1.00 87.88 389 ILE A N 1
ATOM 3005 C CA . ILE A 1 389 ? -5.017 11.166 17.356 1.00 87.88 389 ILE A CA 1
ATOM 3006 C C . ILE A 1 389 ? -4.122 12.308 17.827 1.00 87.88 389 ILE A C 1
ATOM 3008 O O . ILE A 1 389 ? -3.656 12.301 18.964 1.00 87.88 389 ILE A O 1
ATOM 3012 N N . GLU A 1 390 ? -3.887 13.274 16.946 1.00 83.94 390 GLU A N 1
ATOM 3013 C CA . GLU A 1 390 ? -3.070 14.460 17.237 1.00 83.94 390 GLU A CA 1
ATOM 3014 C C . GLU A 1 390 ? -3.929 15.714 17.457 1.00 83.94 390 GLU A C 1
ATOM 3016 O O . GLU A 1 390 ? -3.520 16.631 18.165 1.00 83.94 390 GLU A O 1
ATOM 3021 N N . GLU A 1 391 ? -5.128 15.755 16.872 1.00 82.69 391 GLU A N 1
ATOM 3022 C CA . GLU A 1 391 ? -6.016 16.915 16.924 1.00 82.69 391 GLU A CA 1
ATOM 3023 C C . GLU A 1 391 ? -6.814 16.945 18.237 1.00 82.69 391 GLU A C 1
ATOM 3025 O O . GLU A 1 391 ? -7.489 15.976 18.593 1.00 82.69 391 GLU A O 1
ATOM 3030 N N . GLU A 1 392 ? -6.756 18.068 18.966 1.00 82.12 392 GLU A N 1
ATOM 3031 C CA . GLU A 1 392 ? -7.378 18.196 20.295 1.00 82.12 392 GLU A CA 1
ATOM 3032 C C . GLU A 1 392 ? -8.905 18.016 20.281 1.00 82.12 392 GLU A C 1
ATOM 3034 O O . GLU A 1 392 ? -9.479 17.534 21.259 1.00 82.12 392 GLU A O 1
ATOM 3039 N N . ASP A 1 393 ? -9.565 18.370 19.176 1.00 81.12 393 ASP A N 1
ATOM 3040 C CA . ASP A 1 393 ? -11.011 18.224 18.987 1.00 81.12 393 ASP A CA 1
ATOM 3041 C C . ASP A 1 393 ? -11.438 16.785 18.653 1.00 81.12 393 ASP A C 1
ATOM 3043 O O . ASP A 1 393 ? -12.618 16.453 18.766 1.00 81.12 393 ASP A O 1
ATOM 3047 N N . GLU A 1 394 ? -10.492 15.916 18.294 1.00 83.00 394 GLU A N 1
ATOM 3048 C CA . GLU A 1 394 ? -10.719 14.489 18.058 1.00 83.00 394 GLU A CA 1
ATOM 3049 C C . GLU A 1 394 ? -10.316 13.601 19.246 1.00 83.00 394 GLU A C 1
ATOM 3051 O O . GLU A 1 394 ? -10.589 12.395 19.230 1.00 83.00 394 GLU A O 1
ATOM 3056 N N . LEU A 1 395 ? -9.677 14.165 20.277 1.00 87.62 395 LEU A N 1
ATOM 3057 C CA . LEU A 1 395 ? -9.314 13.438 21.493 1.00 87.62 395 LEU A CA 1
ATOM 3058 C C . LEU A 1 395 ? -10.546 13.139 22.354 1.00 87.62 395 LEU A C 1
ATOM 3060 O O . LEU A 1 395 ? -11.446 13.967 22.529 1.00 87.62 395 LEU A O 1
ATOM 3064 N N . ILE A 1 396 ? -10.554 11.955 22.964 1.00 90.38 396 ILE A N 1
ATOM 3065 C CA . ILE A 1 396 ? -11.533 11.581 23.982 1.00 90.38 396 ILE A CA 1
ATOM 3066 C C . ILE A 1 396 ? -11.310 12.455 25.211 1.00 90.38 396 ILE A C 1
ATOM 3068 O O . ILE A 1 396 ? -10.202 12.538 25.752 1.00 90.38 396 ILE A O 1
ATOM 3072 N N . GLN A 1 397 ? -12.387 13.091 25.659 1.00 89.94 397 GLN A N 1
ATOM 3073 C CA . GLN A 1 397 ? -12.367 14.012 26.786 1.00 89.94 397 GLN A CA 1
ATOM 3074 C C . GLN A 1 397 ? -12.567 13.243 28.096 1.00 89.94 397 GLN A C 1
ATOM 3076 O O . GLN A 1 397 ? -13.310 12.261 28.149 1.00 89.94 397 GLN A O 1
ATOM 3081 N N . GLY A 1 398 ? -11.925 13.704 29.171 1.00 85.19 398 GLY A N 1
ATOM 3082 C CA . GLY A 1 398 ? -11.958 13.028 30.476 1.00 85.19 398 GLY A CA 1
ATOM 3083 C C . GLY A 1 398 ? -10.923 11.907 30.634 1.00 85.19 398 GLY A C 1
ATOM 3084 O O . GLY A 1 398 ? -10.928 11.217 31.650 1.00 85.19 398 GLY A O 1
ATOM 3085 N N . ILE A 1 399 ? -10.023 11.743 29.660 1.00 86.12 399 ILE A N 1
ATOM 3086 C CA . ILE A 1 399 ? -8.829 10.894 29.755 1.00 86.12 399 ILE A CA 1
ATOM 3087 C C . ILE A 1 399 ? -7.619 11.780 30.076 1.00 86.12 399 ILE A C 1
ATOM 3089 O O . ILE A 1 399 ? -7.511 12.895 29.564 1.00 86.12 399 ILE A O 1
ATOM 3093 N N . GLY A 1 400 ? -6.723 11.307 30.943 1.00 78.19 400 GLY A N 1
ATOM 3094 C CA . GLY A 1 400 ? -5.515 12.045 31.307 1.00 78.19 400 GLY A CA 1
ATOM 3095 C C . GLY A 1 400 ? -4.556 12.248 30.125 1.00 78.19 400 GLY A C 1
ATOM 3096 O O . GLY A 1 400 ? -4.524 11.460 29.177 1.00 78.19 400 GLY A O 1
ATOM 3097 N N . LYS A 1 401 ? -3.772 13.333 30.175 1.00 74.69 401 LYS A N 1
ATOM 3098 C CA . LYS A 1 401 ? -2.849 13.750 29.098 1.00 74.69 401 LYS A CA 1
ATOM 3099 C C . LYS A 1 401 ? -1.669 12.793 28.901 1.00 74.69 401 LYS A C 1
ATOM 3101 O O . LYS A 1 401 ? -1.018 12.820 27.866 1.00 74.69 401 LYS A O 1
ATOM 3106 N N . GLU A 1 402 ? -1.393 11.956 29.892 1.00 74.88 402 GLU A N 1
ATOM 3107 C CA . GLU A 1 402 ? -0.373 10.907 29.881 1.00 74.88 402 GLU A CA 1
ATOM 3108 C C . GLU A 1 402 ? -0.692 9.737 28.932 1.00 74.88 402 GLU A C 1
ATOM 3110 O O . GLU A 1 402 ? 0.153 8.863 28.707 1.00 74.88 402 GLU A O 1
ATOM 3115 N N . CYS A 1 403 ? -1.919 9.697 28.406 1.00 87.06 403 CYS A N 1
ATOM 3116 C CA . CYS A 1 403 ? -2.415 8.644 27.538 1.00 87.06 403 CYS A CA 1
ATOM 3117 C C . CYS A 1 403 ? -2.332 9.058 26.065 1.00 87.06 403 CYS A C 1
ATOM 3119 O O . CYS A 1 403 ? -2.961 10.032 25.644 1.00 87.06 403 CYS A O 1
ATOM 3121 N N . ARG A 1 404 ? -1.609 8.274 25.258 1.00 91.75 404 ARG A N 1
ATOM 3122 C CA . ARG A 1 404 ? -1.676 8.387 23.796 1.00 91.75 404 ARG A CA 1
ATOM 3123 C C . ARG A 1 404 ? -2.948 7.696 23.310 1.00 91.75 404 ARG A C 1
ATOM 3125 O O . ARG A 1 404 ? -3.188 6.530 23.631 1.00 91.75 404 ARG A O 1
ATOM 3132 N N . GLN A 1 405 ? -3.753 8.410 22.530 1.00 93.38 405 GLN A N 1
ATOM 3133 C CA . GLN A 1 405 ? -5.034 7.915 22.035 1.00 93.38 405 GLN A CA 1
ATOM 3134 C C . GLN A 1 405 ? -4.935 7.591 20.550 1.00 93.38 405 GLN A C 1
ATOM 3136 O O . GLN A 1 405 ? -4.513 8.423 19.750 1.00 93.38 405 GLN A O 1
ATOM 3141 N N . PHE A 1 406 ? -5.350 6.389 20.174 1.00 91.69 406 PHE A N 1
ATOM 3142 C CA . PHE A 1 406 ? -5.387 5.955 18.787 1.00 91.69 406 PHE A CA 1
ATOM 3143 C C . PHE A 1 406 ? -6.831 5.744 18.351 1.00 91.69 406 PHE A C 1
ATOM 3145 O O . PHE A 1 406 ? -7.610 5.108 19.066 1.00 91.69 406 PHE A O 1
ATOM 3152 N N . LYS A 1 407 ? -7.173 6.206 17.145 1.00 86.44 407 LYS A N 1
ATOM 3153 C CA . LYS A 1 407 ? -8.330 5.682 16.419 1.00 86.44 407 LYS A CA 1
ATOM 3154 C C . LYS A 1 407 ? -8.023 4.241 16.071 1.00 86.44 407 LYS A C 1
ATOM 3156 O O . LYS A 1 407 ? -6.969 3.938 15.511 1.00 86.44 407 LYS A O 1
ATOM 3161 N N . LEU A 1 408 ? -8.958 3.376 16.417 1.00 83.81 408 LEU A N 1
ATOM 3162 C CA . LEU A 1 408 ? -8.871 1.955 16.183 1.00 83.81 408 LEU A CA 1
ATOM 3163 C C . LEU A 1 408 ? -10.116 1.538 15.410 1.00 83.81 408 LEU A C 1
ATOM 3165 O O . LEU A 1 408 ? -11.230 1.855 15.806 1.00 83.81 408 LEU A O 1
ATOM 3169 N N . VAL A 1 409 ? -9.942 0.816 14.314 1.00 70.38 409 VAL A N 1
ATOM 3170 C CA . VAL A 1 409 ? -11.047 0.104 13.673 1.00 70.38 409 VAL A CA 1
ATOM 3171 C C . VAL A 1 409 ? -10.569 -1.312 13.437 1.00 70.38 409 VAL A C 1
ATOM 3173 O O . VAL A 1 409 ? -9.648 -1.541 12.653 1.00 70.38 409 VAL A O 1
ATOM 3176 N N . VAL A 1 410 ? -11.168 -2.259 14.156 1.00 62.16 410 VAL A N 1
ATOM 3177 C CA . VAL A 1 410 ? -10.816 -3.675 14.034 1.00 62.16 410 VAL A CA 1
ATOM 3178 C C . VAL A 1 410 ? -11.906 -4.408 13.279 1.00 62.16 410 VAL A C 1
ATOM 3180 O O . VAL A 1 410 ? -13.070 -4.377 13.670 1.00 62.16 410 VAL A O 1
ATOM 3183 N N . GLY A 1 411 ? -11.519 -5.118 12.229 1.00 50.38 411 GLY A N 1
ATOM 3184 C CA . GLY A 1 411 ? -12.435 -5.929 11.441 1.00 50.38 411 GLY A CA 1
ATOM 3185 C C . GLY A 1 411 ? -12.885 -5.258 10.149 1.00 50.38 411 GLY A C 1
ATOM 3186 O O . GLY A 1 411 ? -12.440 -4.177 9.782 1.00 50.38 411 GLY A O 1
ATOM 3187 N N . SER A 1 412 ? -13.731 -5.978 9.427 1.00 48.38 412 SER A N 1
ATOM 3188 C CA . SER A 1 412 ? -14.052 -5.747 8.025 1.00 48.38 412 SER A CA 1
ATOM 3189 C C . SER A 1 412 ? -15.070 -4.623 7.774 1.00 48.38 412 SER A C 1
ATOM 3191 O O . SER A 1 412 ? -15.882 -4.337 8.650 1.00 48.38 412 SER A O 1
ATOM 3193 N N . PRO A 1 413 ? -15.144 -4.040 6.559 1.00 49.56 413 PRO A N 1
ATOM 3194 C CA . PRO A 1 413 ? -16.249 -3.176 6.147 1.00 49.56 413 PRO A CA 1
ATOM 3195 C C . PRO A 1 413 ? -17.586 -3.916 6.219 1.00 49.56 413 PRO A C 1
ATOM 3197 O O . PRO A 1 413 ? -18.606 -3.307 6.517 1.00 49.56 413 PRO A O 1
ATOM 3200 N N . ALA A 1 414 ? -17.577 -5.236 5.995 1.00 50.81 414 ALA A N 1
ATOM 3201 C CA . ALA A 1 414 ? -18.743 -6.087 6.192 1.00 50.81 414 ALA A CA 1
ATOM 3202 C C . ALA A 1 414 ? -19.171 -6.127 7.667 1.00 50.81 414 ALA A C 1
ATOM 3204 O O . ALA A 1 414 ? -20.352 -6.015 7.943 1.00 50.81 414 ALA A O 1
ATOM 3205 N N . LYS A 1 415 ? -18.240 -6.191 8.623 1.00 62.97 415 LYS A N 1
ATOM 3206 C CA . LYS A 1 415 ? -18.538 -6.131 10.058 1.00 62.97 415 LYS A CA 1
ATOM 3207 C C . LYS A 1 415 ? -19.090 -4.765 10.462 1.00 62.97 415 LYS A C 1
ATOM 3209 O O . LYS A 1 415 ? -20.047 -4.695 11.220 1.00 62.97 415 LYS A O 1
ATOM 3214 N N . GLU A 1 416 ? -18.538 -3.683 9.918 1.00 67.56 416 GLU A N 1
ATOM 3215 C CA . GLU A 1 416 ? -19.087 -2.333 10.110 1.00 67.56 416 GLU A CA 1
ATOM 3216 C C . GLU A 1 416 ? -20.506 -2.219 9.519 1.00 67.56 416 GLU A C 1
ATOM 3218 O O . GLU A 1 416 ? -21.391 -1.624 10.133 1.00 67.56 416 GLU A O 1
ATOM 3223 N N . HIS A 1 417 ? -20.747 -2.827 8.353 1.00 63.34 417 HIS A N 1
ATOM 3224 C CA . HIS A 1 417 ? -22.073 -2.908 7.747 1.00 63.34 417 HIS A CA 1
ATOM 3225 C C . HIS A 1 417 ? -23.044 -3.729 8.603 1.00 63.34 417 HIS A C 1
ATOM 3227 O O . HIS A 1 417 ? -24.134 -3.248 8.892 1.00 63.34 417 HIS A O 1
ATOM 3233 N N . LEU A 1 418 ? -22.632 -4.907 9.077 1.00 70.88 418 LEU A N 1
ATOM 3234 C CA . LEU A 1 418 ? -23.419 -5.765 9.964 1.00 70.88 418 LEU A CA 1
ATOM 3235 C C . LEU A 1 418 ? -23.741 -5.062 11.284 1.00 70.88 418 LEU A C 1
ATOM 3237 O O . LEU A 1 418 ? -24.871 -5.157 11.761 1.00 70.88 418 LEU A O 1
ATOM 3241 N N . LEU A 1 419 ? -22.797 -4.302 11.847 1.00 78.88 419 LEU A N 1
ATOM 3242 C CA . LEU A 1 419 ? -23.059 -3.451 13.004 1.00 78.88 419 LEU A CA 1
ATOM 3243 C C . LEU A 1 419 ? -24.112 -2.395 12.660 1.00 78.88 419 LEU A C 1
ATOM 3245 O O . LEU A 1 419 ? -25.065 -2.228 13.411 1.00 78.88 419 LEU A O 1
ATOM 3249 N N . ALA A 1 420 ? -23.989 -1.708 11.521 1.00 78.56 420 ALA A N 1
ATOM 3250 C CA . ALA A 1 420 ? -24.962 -0.704 11.093 1.00 78.56 420 ALA A CA 1
ATOM 3251 C C . ALA A 1 420 ? -26.364 -1.298 10.849 1.00 78.56 420 ALA A C 1
ATOM 3253 O O . ALA A 1 420 ? -27.365 -0.683 11.222 1.00 78.56 420 ALA A O 1
ATOM 3254 N N . GLU A 1 421 ? -26.462 -2.489 10.258 1.00 82.25 421 GLU A N 1
ATOM 3255 C CA . GLU A 1 421 ? -27.722 -3.223 10.103 1.00 82.25 421 GLU A CA 1
ATOM 3256 C C . GLU A 1 421 ? -28.300 -3.642 11.455 1.00 82.25 421 GLU A C 1
ATOM 3258 O O . GLU A 1 421 ? -29.486 -3.434 11.715 1.00 82.25 421 GLU A O 1
ATOM 3263 N N . SER A 1 422 ? -27.457 -4.149 12.351 1.00 86.44 422 SER A N 1
ATOM 3264 C CA . SER A 1 422 ? -27.861 -4.551 13.697 1.00 86.44 422 SER A CA 1
ATOM 3265 C C . SER A 1 422 ? -28.306 -3.346 14.535 1.00 86.44 422 SER A C 1
ATOM 3267 O O . SER A 1 422 ? -29.283 -3.435 15.276 1.00 86.44 422 SER A O 1
ATOM 3269 N N . VAL A 1 423 ? -27.670 -2.182 14.363 1.00 87.56 423 VAL A N 1
ATOM 3270 C CA . VAL A 1 423 ? -28.100 -0.908 14.956 1.00 87.56 423 VAL A CA 1
ATOM 3271 C C . VAL A 1 423 ? -29.470 -0.497 14.416 1.00 87.56 423 VAL A C 1
ATOM 3273 O O . VAL A 1 423 ? -30.353 -0.164 15.205 1.00 87.56 423 VAL A O 1
ATOM 3276 N N . LYS A 1 424 ? -29.705 -0.574 13.099 1.00 88.75 424 LYS A N 1
ATOM 3277 C CA . LYS A 1 424 ? -31.033 -0.302 12.514 1.00 88.75 424 LYS A CA 1
ATOM 3278 C C . LYS A 1 424 ? -32.099 -1.254 13.063 1.00 88.75 424 LYS A C 1
ATOM 3280 O O . LYS A 1 424 ? -33.204 -0.818 13.389 1.00 88.75 424 LYS A O 1
ATOM 3285 N N . ALA A 1 425 ? -31.774 -2.538 13.205 1.00 89.88 425 ALA A N 1
ATOM 3286 C CA . ALA A 1 425 ? -32.669 -3.530 13.793 1.00 89.88 425 ALA A CA 1
ATOM 3287 C C . ALA A 1 425 ? -32.977 -3.218 15.270 1.00 89.88 425 ALA A C 1
ATOM 3289 O O . ALA A 1 425 ? -34.141 -3.250 15.678 1.00 89.88 425 ALA A O 1
ATOM 3290 N N . ALA A 1 426 ? -31.966 -2.830 16.054 1.00 90.81 426 ALA A N 1
ATOM 3291 C CA . ALA A 1 426 ? -32.131 -2.405 17.443 1.00 90.81 426 ALA A CA 1
ATOM 3292 C C . ALA A 1 426 ? -33.026 -1.162 17.558 1.00 90.81 426 ALA A C 1
ATOM 3294 O O . ALA A 1 426 ? -33.957 -1.140 18.362 1.00 90.81 426 ALA A O 1
ATOM 3295 N N . GLN A 1 427 ? -32.818 -0.162 16.697 1.00 91.25 427 GLN A N 1
ATOM 3296 C CA . GLN A 1 427 ? -33.663 1.033 16.616 1.00 91.25 427 GLN A CA 1
ATOM 3297 C C . GLN A 1 427 ? -35.113 0.694 16.254 1.00 91.25 427 GLN A C 1
ATOM 3299 O O . GLN A 1 427 ? -36.044 1.318 16.762 1.00 91.25 427 GLN A O 1
ATOM 3304 N N . ALA A 1 428 ? -35.357 -0.294 15.392 1.00 91.81 428 ALA A N 1
ATOM 3305 C CA . ALA A 1 428 ? -36.722 -0.719 15.095 1.00 91.81 428 ALA A CA 1
ATOM 3306 C C . ALA A 1 428 ? -37.415 -1.306 16.340 1.00 91.81 428 ALA A C 1
ATOM 3308 O O . ALA A 1 428 ? -38.597 -1.020 16.565 1.00 91.81 428 ALA A O 1
ATOM 3309 N N . LYS A 1 429 ? -36.667 -2.053 17.162 1.00 91.06 429 LYS A N 1
ATOM 3310 C CA . LYS A 1 429 ? -37.159 -2.839 18.301 1.00 91.06 429 LYS A CA 1
ATOM 3311 C C . LYS A 1 429 ? -37.320 -2.045 19.603 1.00 91.06 429 LYS A C 1
ATOM 3313 O O . LYS A 1 429 ? -38.351 -2.185 20.256 1.00 91.06 429 LYS A O 1
ATOM 3318 N N . ASP A 1 430 ? -36.347 -1.213 19.975 1.00 91.56 430 ASP A N 1
ATOM 3319 C CA . ASP A 1 430 ? -36.300 -0.549 21.283 1.00 91.56 430 ASP A CA 1
ATOM 3320 C C . ASP A 1 430 ? -36.360 0.988 21.196 1.00 91.56 430 ASP A C 1
ATOM 3322 O O . ASP A 1 430 ? -35.762 1.627 20.329 1.00 91.56 430 ASP A O 1
ATOM 3326 N N . ARG A 1 431 ? -37.100 1.616 22.124 1.00 90.62 431 ARG A N 1
ATOM 3327 C CA . ARG A 1 431 ? -37.286 3.080 22.147 1.00 90.62 431 ARG A CA 1
ATOM 3328 C C . ARG A 1 431 ? -36.029 3.825 22.587 1.00 90.62 431 ARG A C 1
ATOM 3330 O O . ARG A 1 431 ? -35.820 4.951 22.138 1.00 90.62 431 ARG A O 1
ATOM 3337 N N . ASN A 1 432 ? -35.230 3.238 23.473 1.00 90.38 432 ASN A N 1
ATOM 3338 C CA . ASN A 1 432 ? -33.993 3.835 23.953 1.00 90.38 432 ASN A CA 1
ATOM 3339 C C . ASN A 1 432 ? -32.905 3.746 22.875 1.00 90.38 432 ASN A C 1
ATOM 3341 O O . ASN A 1 432 ? -32.277 4.760 22.588 1.00 90.38 432 ASN A O 1
ATOM 3345 N N . ALA A 1 433 ? -32.801 2.613 22.174 1.00 89.69 433 ALA A N 1
ATOM 3346 C CA . ALA A 1 433 ? -31.930 2.431 21.013 1.00 89.69 433 ALA A CA 1
ATOM 3347 C C . ALA A 1 433 ? -32.224 3.430 19.875 1.00 89.69 433 ALA A C 1
ATOM 3349 O O . ALA A 1 433 ? -31.312 3.875 19.185 1.00 89.69 433 ALA A O 1
ATOM 3350 N N . ARG A 1 434 ? -33.478 3.878 19.695 1.00 89.00 434 ARG A N 1
ATOM 3351 C CA . ARG A 1 434 ? -33.797 4.972 18.744 1.00 89.00 434 ARG A CA 1
ATOM 3352 C C . ARG A 1 434 ? -33.126 6.296 19.097 1.00 89.00 434 ARG A C 1
ATOM 3354 O O . ARG A 1 434 ? -32.797 7.058 18.196 1.00 89.00 434 ARG A O 1
ATOM 3361 N N . LYS A 1 435 ? -32.971 6.588 20.391 1.00 88.62 435 LYS A N 1
ATOM 3362 C CA . LYS A 1 435 ? -32.373 7.836 20.883 1.00 88.62 435 LYS A CA 1
ATOM 3363 C C . LYS A 1 435 ? -30.859 7.714 21.072 1.00 88.62 435 LYS A C 1
ATOM 3365 O O . LYS A 1 435 ? -30.139 8.663 20.789 1.00 88.62 435 LYS A O 1
ATOM 3370 N N . PHE A 1 436 ? -30.403 6.554 21.532 1.00 91.06 436 PHE A N 1
ATOM 3371 C CA . PHE A 1 436 ? -29.012 6.220 21.817 1.00 91.06 436 PHE A CA 1
ATOM 3372 C C . PHE A 1 436 ? -28.694 4.872 21.152 1.00 91.06 436 PHE A C 1
ATOM 3374 O O . PHE A 1 436 ? -28.885 3.831 21.780 1.00 91.06 436 PHE A O 1
ATOM 3381 N N . PRO A 1 437 ? -28.267 4.866 19.876 1.00 87.94 437 PRO A N 1
ATOM 3382 C CA . PRO A 1 437 ? -28.161 3.641 19.074 1.00 87.94 437 PRO A CA 1
ATOM 3383 C C . PRO A 1 437 ? -27.147 2.627 19.606 1.00 87.94 437 PRO A C 1
ATOM 3385 O O . PRO A 1 437 ? -27.342 1.416 19.481 1.00 87.94 437 PRO A O 1
ATOM 3388 N N . THR A 1 438 ? -26.079 3.120 20.224 1.00 92.69 438 THR A N 1
ATOM 3389 C CA . THR A 1 438 ? -24.974 2.316 20.739 1.00 92.69 438 THR A CA 1
ATOM 3390 C C . THR A 1 438 ? -24.567 2.774 22.138 1.00 92.69 438 THR A C 1
ATOM 3392 O O . THR A 1 438 ? -24.865 3.888 22.576 1.00 92.69 438 THR A O 1
ATOM 3395 N N . LEU A 1 439 ? -23.912 1.873 22.861 1.00 94.19 439 LEU A N 1
ATOM 3396 C CA . LEU A 1 439 ? -23.236 2.110 24.127 1.00 94.19 439 LEU A CA 1
ATOM 3397 C C . LEU A 1 439 ? -21.729 2.109 23.883 1.00 94.19 439 LEU A C 1
ATOM 3399 O O . LEU A 1 439 ? -21.231 1.408 23.004 1.00 94.19 439 LEU A O 1
ATOM 3403 N N . PHE A 1 440 ? -20.996 2.843 24.711 1.00 94.38 440 PHE A N 1
ATOM 3404 C CA . PHE A 1 440 ? -19.543 2.749 24.764 1.00 94.38 440 PHE A CA 1
ATOM 3405 C C . PHE A 1 440 ? -19.133 2.081 26.068 1.00 94.38 440 PHE A C 1
ATOM 3407 O O . PHE A 1 440 ? -19.674 2.397 27.128 1.00 94.38 440 PHE A O 1
ATOM 3414 N N . ALA A 1 441 ? -18.182 1.155 25.991 1.00 95.50 441 ALA A N 1
ATOM 3415 C CA . ALA A 1 441 ? -17.692 0.430 27.152 1.00 95.50 441 ALA A CA 1
ATOM 3416 C C . ALA A 1 441 ? -16.207 0.071 27.017 1.00 95.50 441 ALA A C 1
ATOM 3418 O O . ALA A 1 441 ? -15.644 0.023 25.922 1.00 95.50 441 ALA A O 1
ATOM 3419 N N . TRP A 1 442 ? -15.571 -0.183 28.154 1.00 95.56 442 TRP A N 1
ATOM 3420 C CA . TRP A 1 442 ? -14.146 -0.457 28.260 1.00 95.56 442 TRP A CA 1
ATOM 3421 C C . TRP A 1 442 ? -13.833 -1.938 28.104 1.00 95.56 442 TRP A C 1
ATOM 3423 O O . TRP A 1 442 ? -14.481 -2.776 28.728 1.00 95.56 442 TRP A O 1
ATOM 3433 N N . HIS A 1 443 ? -12.785 -2.247 27.349 1.00 94.56 443 HIS A N 1
ATOM 3434 C CA . HIS A 1 443 ? -12.183 -3.572 27.294 1.00 94.56 443 HIS A CA 1
ATOM 3435 C C . HIS A 1 443 ? -10.689 -3.484 27.623 1.00 94.56 443 HIS A C 1
ATOM 3437 O O . HIS A 1 443 ? -9.913 -2.879 26.883 1.00 94.56 443 HIS A O 1
ATOM 3443 N N . GLY A 1 444 ? -10.284 -4.086 28.741 1.00 92.31 444 GLY A N 1
ATOM 3444 C CA . GLY A 1 444 ? -8.884 -4.215 29.143 1.00 92.31 444 GLY A CA 1
ATOM 3445 C C . GLY A 1 444 ? -8.347 -5.612 28.851 1.00 92.31 444 GLY A C 1
ATOM 3446 O O . GLY A 1 444 ? -9.032 -6.604 29.089 1.00 92.31 444 GLY A O 1
ATOM 3447 N N . SER A 1 445 ? -7.106 -5.690 28.378 1.00 91.69 445 SER A N 1
ATOM 3448 C CA . SER A 1 445 ? -6.374 -6.948 28.214 1.00 91.69 445 SER A CA 1
ATOM 3449 C C . SER A 1 445 ? -4.887 -6.706 28.457 1.00 91.69 445 SER A C 1
ATOM 3451 O O . SER A 1 445 ? -4.405 -5.587 28.261 1.00 91.69 445 SER A O 1
ATOM 3453 N N . SER A 1 446 ? -4.164 -7.739 28.892 1.00 91.38 446 SER A N 1
ATOM 3454 C CA . SER A 1 446 ? -2.706 -7.683 29.057 1.00 91.38 446 SER A CA 1
ATOM 3455 C C . SER A 1 446 ? -2.028 -7.240 27.759 1.00 91.38 446 SER A C 1
ATOM 3457 O O . SER A 1 446 ? -2.443 -7.662 26.678 1.00 91.38 446 SER A O 1
ATOM 3459 N N . VAL A 1 447 ? -0.975 -6.419 27.862 1.00 92.69 447 VAL A N 1
ATOM 3460 C CA . VAL A 1 447 ? -0.266 -5.854 26.696 1.00 92.69 447 VAL A CA 1
ATOM 3461 C C . VAL A 1 447 ? 0.159 -6.939 25.696 1.00 92.69 447 VAL A C 1
ATOM 3463 O O . VAL A 1 447 ? -0.056 -6.773 24.495 1.00 92.69 447 VAL A O 1
ATOM 3466 N N . ARG A 1 448 ? 0.619 -8.102 26.179 1.00 91.56 448 ARG A N 1
ATOM 3467 C CA . ARG A 1 448 ? 1.018 -9.254 25.346 1.00 91.56 448 ARG A CA 1
ATOM 3468 C C . ARG A 1 448 ? -0.081 -9.810 24.429 1.00 91.56 448 ARG A C 1
ATOM 3470 O O . ARG A 1 448 ? 0.232 -10.460 23.439 1.00 91.56 448 ARG A O 1
ATOM 3477 N N . ASN A 1 449 ? -1.356 -9.562 24.739 1.00 90.25 449 ASN A N 1
ATOM 3478 C CA . ASN A 1 449 ? -2.490 -10.045 23.948 1.00 90.25 449 ASN A CA 1
ATOM 3479 C C . ASN A 1 449 ? -2.881 -9.069 22.829 1.00 90.25 449 ASN A C 1
ATOM 3481 O O . ASN A 1 449 ? -3.619 -9.437 21.921 1.00 90.25 449 ASN A O 1
ATOM 3485 N N . TRP A 1 450 ? -2.436 -7.810 22.872 1.00 90.88 450 TRP A N 1
ATOM 3486 C CA . TRP A 1 450 ? -2.898 -6.816 21.899 1.00 90.88 450 TRP A CA 1
ATOM 3487 C C . TRP A 1 450 ? -2.366 -7.073 20.491 1.00 90.88 450 TRP A C 1
ATOM 3489 O O . TRP A 1 450 ? -3.067 -6.769 19.533 1.00 90.88 450 TRP A O 1
ATOM 3499 N N . SER A 1 451 ? -1.200 -7.716 20.350 1.00 88.75 451 SER A N 1
ATOM 3500 C CA . SER A 1 451 ? -0.709 -8.148 19.034 1.00 88.75 451 SER A CA 1
ATOM 3501 C C . SER A 1 451 ? -1.711 -9.072 18.323 1.00 88.75 451 SER A C 1
ATOM 3503 O O . SER A 1 451 ? -2.003 -8.865 17.147 1.00 88.75 451 SER A O 1
ATOM 3505 N N . SER A 1 452 ? -2.318 -10.033 19.034 1.00 83.69 452 SER A N 1
ATOM 3506 C CA . SER A 1 452 ? -3.327 -10.931 18.455 1.00 83.69 452 SER A CA 1
ATOM 3507 C C . SER A 1 452 ? -4.690 -10.258 18.289 1.00 83.69 452 SER A C 1
ATOM 3509 O O . SER A 1 452 ? -5.309 -10.394 17.234 1.00 83.69 452 SER A O 1
ATOM 3511 N N . ILE A 1 453 ? -5.128 -9.458 19.268 1.00 84.56 453 ILE A N 1
ATOM 3512 C CA . ILE A 1 453 ? -6.400 -8.715 19.205 1.00 84.56 453 ILE A CA 1
ATOM 3513 C C . ILE A 1 453 ? -6.440 -7.783 17.987 1.00 84.56 453 ILE A C 1
ATOM 3515 O O . ILE A 1 453 ? -7.470 -7.695 17.322 1.00 84.56 453 ILE A O 1
ATOM 3519 N N . LEU A 1 454 ? -5.334 -7.110 17.657 1.00 82.19 454 LEU A N 1
ATOM 3520 C CA . LEU A 1 454 ? -5.265 -6.229 16.487 1.00 82.19 454 LEU A CA 1
ATOM 3521 C C . LEU A 1 454 ? -5.326 -6.997 15.152 1.00 82.19 454 LEU A C 1
ATOM 3523 O O . LEU A 1 454 ? -5.761 -6.435 14.149 1.00 82.19 454 LEU A O 1
ATOM 3527 N N . ARG A 1 455 ? -4.944 -8.280 15.132 1.00 77.88 455 ARG A N 1
ATOM 3528 C CA . ARG A 1 455 ? -4.960 -9.139 13.932 1.00 77.88 455 ARG A CA 1
ATOM 3529 C C . ARG A 1 455 ? -6.282 -9.875 13.739 1.00 77.88 455 ARG A C 1
ATOM 3531 O O . ARG A 1 455 ? -6.737 -10.032 12.610 1.00 77.88 455 ARG A O 1
ATOM 3538 N N . GLN A 1 456 ? -6.883 -10.344 14.828 1.00 74.88 456 GLN A N 1
ATOM 3539 C CA . GLN A 1 456 ? -8.032 -11.259 14.806 1.00 74.88 456 GLN A CA 1
ATOM 3540 C C . GLN A 1 456 ? -9.330 -10.605 15.301 1.00 74.88 456 GLN A C 1
ATOM 3542 O O . GLN A 1 456 ? -10.418 -11.136 15.080 1.00 74.88 456 GLN A O 1
ATOM 3547 N N . GLY A 1 457 ? -9.239 -9.447 15.955 1.00 76.69 457 GLY A N 1
ATOM 3548 C CA . GLY A 1 457 ? -10.356 -8.831 16.657 1.00 76.69 457 GLY A CA 1
ATOM 3549 C C . GLY A 1 457 ? -10.626 -9.437 18.027 1.00 76.69 457 GLY A C 1
ATOM 3550 O O . GLY A 1 457 ? -10.003 -10.403 18.462 1.00 76.69 457 GLY A O 1
ATOM 3551 N N . LEU A 1 458 ? -11.577 -8.830 18.736 1.00 81.44 458 LEU A N 1
ATOM 3552 C CA . LEU A 1 458 ? -12.042 -9.351 20.016 1.00 81.44 458 LEU A CA 1
ATOM 3553 C C . LEU A 1 458 ? -12.876 -10.613 19.786 1.00 81.44 458 LEU A C 1
ATOM 3555 O O . LEU A 1 458 ? -13.893 -10.574 19.096 1.00 81.44 458 LEU A O 1
ATOM 3559 N N . HIS A 1 459 ? -12.470 -11.715 20.410 1.00 77.12 459 HIS A N 1
ATOM 3560 C CA . HIS A 1 459 ? -13.215 -12.967 20.416 1.00 77.12 459 HIS A CA 1
ATOM 3561 C C . HIS A 1 459 ? -13.105 -13.667 21.771 1.00 77.12 459 HIS A C 1
ATOM 3563 O O . HIS A 1 459 ? -12.191 -13.420 22.554 1.00 77.12 459 HIS A O 1
ATOM 3569 N N . PHE A 1 460 ? -13.994 -14.623 22.020 1.00 79.50 460 PHE A N 1
ATOM 3570 C CA . PHE A 1 460 ? -14.030 -15.416 23.252 1.00 79.50 460 PHE A CA 1
ATOM 3571 C C . PHE A 1 460 ? -13.794 -16.914 22.983 1.00 79.50 460 PHE A C 1
ATOM 3573 O O . PHE A 1 460 ? -14.345 -17.771 23.673 1.00 79.50 460 PHE A O 1
ATOM 3580 N N . ARG A 1 461 ? -12.971 -17.252 21.977 1.00 75.38 461 ARG A N 1
ATOM 3581 C CA . ARG A 1 461 ? -12.577 -18.645 21.686 1.00 75.38 461 ARG A CA 1
ATOM 3582 C C . ARG A 1 461 ? -11.841 -19.275 22.869 1.00 75.38 461 ARG A C 1
ATOM 3584 O O . ARG A 1 461 ? -12.200 -20.357 23.319 1.00 75.38 461 ARG A O 1
ATOM 3591 N N . GLU A 1 462 ? -10.889 -18.541 23.436 1.00 67.19 462 GLU A N 1
ATOM 3592 C CA . GLU A 1 462 ? -10.092 -18.981 24.579 1.00 67.19 462 GLU A CA 1
ATOM 3593 C C . GLU A 1 462 ? -10.603 -18.395 25.900 1.00 67.19 462 GLU A C 1
ATOM 3595 O O . GLU A 1 462 ? -11.161 -17.293 25.960 1.00 67.19 462 GLU A O 1
ATOM 3600 N N . THR A 1 463 ? -10.425 -19.144 26.986 1.00 71.69 463 THR A N 1
ATOM 3601 C CA . THR A 1 463 ? -10.774 -18.696 28.340 1.00 71.69 463 THR A CA 1
ATOM 3602 C C . THR A 1 463 ? -9.506 -18.239 29.050 1.00 71.69 463 THR A C 1
ATOM 3604 O O . THR A 1 463 ? -8.815 -19.046 29.659 1.00 71.69 463 THR A O 1
ATOM 3607 N N . ILE A 1 464 ? -9.188 -16.947 28.933 1.00 61.16 464 ILE A N 1
ATOM 3608 C CA . ILE A 1 464 ? -7.975 -16.347 29.523 1.00 61.16 464 ILE A CA 1
ATOM 3609 C C . ILE A 1 464 ? -8.204 -15.960 30.994 1.00 61.16 464 ILE A C 1
ATOM 3611 O O . ILE A 1 464 ? -7.316 -16.110 31.824 1.00 61.16 464 ILE A O 1
ATOM 3615 N N . ASN A 1 465 ? -9.415 -15.498 31.316 1.00 63.94 465 ASN A N 1
ATOM 3616 C CA . ASN A 1 465 ? -9.872 -15.158 32.664 1.00 63.94 465 ASN A CA 1
ATOM 3617 C C . ASN A 1 465 ? -11.169 -15.929 32.971 1.00 63.94 465 ASN A C 1
ATOM 3619 O O . ASN A 1 465 ? -11.873 -16.349 32.048 1.00 63.94 465 ASN A O 1
ATOM 3623 N N . GLY A 1 466 ? -11.502 -16.114 34.252 1.00 62.59 466 GLY A N 1
ATOM 3624 C CA . GLY A 1 466 ? -12.717 -16.830 34.665 1.00 62.59 466 GLY A CA 1
ATOM 3625 C C . GLY A 1 466 ? -14.007 -16.211 34.101 1.00 62.59 466 GLY A C 1
ATOM 3626 O O . GLY A 1 466 ? -14.168 -14.993 34.096 1.00 62.59 466 GLY A O 1
ATOM 3627 N N . ARG A 1 467 ? -14.950 -17.052 33.648 1.00 77.44 467 ARG A N 1
ATOM 3628 C CA . ARG A 1 467 ? -16.224 -16.647 33.010 1.00 77.44 467 ARG A CA 1
ATOM 3629 C C . ARG A 1 467 ? -17.406 -16.655 33.982 1.00 77.44 467 ARG A C 1
ATOM 3631 O O . ARG A 1 467 ? -18.418 -17.307 33.745 1.00 77.44 467 ARG A O 1
ATOM 3638 N N . ALA A 1 468 ? -17.277 -15.943 35.100 1.00 76.81 468 ALA A N 1
ATOM 3639 C CA . ALA A 1 468 ? -18.279 -15.967 36.176 1.00 76.81 468 ALA A CA 1
ATOM 3640 C C . ALA A 1 468 ? -19.674 -15.460 35.747 1.00 76.81 468 ALA A C 1
ATOM 3642 O O . ALA A 1 468 ? -20.674 -15.848 36.339 1.00 76.81 468 ALA A O 1
ATOM 3643 N N . TYR A 1 469 ? -19.739 -14.626 34.703 1.00 80.50 469 TYR A N 1
ATOM 3644 C CA . TYR A 1 469 ? -20.975 -14.000 34.204 1.00 80.50 469 TYR A CA 1
ATOM 3645 C C . TYR A 1 469 ? -21.394 -14.501 32.808 1.00 80.50 469 TYR A C 1
ATOM 3647 O O . TYR A 1 469 ? -22.089 -13.797 32.081 1.00 80.50 469 TYR A O 1
ATOM 3655 N N . GLY A 1 470 ? -20.936 -15.695 32.414 1.00 85.00 470 GLY A N 1
ATOM 3656 C CA . GLY A 1 470 ? -21.335 -16.362 31.171 1.00 85.00 470 GLY A CA 1
ATOM 3657 C C . GLY A 1 470 ? -20.346 -16.245 30.003 1.00 85.00 470 GLY A C 1
ATOM 3658 O O . GLY A 1 470 ? -19.248 -15.708 30.116 1.00 85.00 470 GLY A O 1
ATOM 3659 N N . HIS A 1 471 ? -20.722 -16.817 28.858 1.00 85.88 471 HIS A N 1
ATOM 3660 C CA . HIS A 1 471 ? -19.865 -16.914 27.674 1.00 85.88 471 HIS A CA 1
ATOM 3661 C C . HIS A 1 471 ? -20.013 -15.694 26.756 1.00 85.88 471 HIS A C 1
ATOM 3663 O O . HIS A 1 471 ? -21.048 -15.532 26.120 1.00 85.88 471 HIS A O 1
ATOM 3669 N N . GLY A 1 472 ? -18.965 -14.877 26.634 1.00 87.88 472 GLY A N 1
ATOM 3670 C CA . GLY A 1 472 ? -18.914 -13.752 25.696 1.00 87.88 472 GLY A CA 1
ATOM 3671 C C . GLY A 1 472 ? -17.676 -12.875 25.895 1.00 87.88 472 GLY A C 1
ATOM 3672 O O . GLY A 1 472 ? -16.793 -13.203 26.691 1.00 87.88 472 GLY A O 1
ATOM 3673 N N . VAL A 1 473 ? -17.611 -11.756 25.171 1.00 89.31 473 VAL A N 1
ATOM 3674 C CA . VAL A 1 473 ? -16.612 -10.699 25.386 1.00 89.31 473 VAL A CA 1
ATOM 3675 C C . VAL A 1 473 ? -17.088 -9.784 26.512 1.00 89.31 473 VAL A C 1
ATOM 3677 O O . VAL A 1 473 ? -18.236 -9.340 26.511 1.00 89.31 473 VAL A O 1
ATOM 3680 N N . TYR A 1 474 ? -16.202 -9.512 27.468 1.00 93.25 474 TYR A N 1
ATOM 3681 C CA . TYR A 1 474 ? -16.491 -8.711 28.654 1.00 93.25 474 TYR A CA 1
ATOM 3682 C C . TYR A 1 474 ? -16.154 -7.236 28.430 1.00 93.25 474 TYR A C 1
ATOM 3684 O O . TYR A 1 474 ? -15.058 -6.915 27.955 1.00 93.25 474 TYR A O 1
ATOM 3692 N N . PHE A 1 475 ? -17.065 -6.360 28.856 1.00 94.69 475 PHE A N 1
ATOM 3693 C CA . PHE A 1 475 ? -16.874 -4.914 28.879 1.00 94.69 475 PHE A CA 1
ATOM 3694 C C . PHE A 1 475 ? -17.264 -4.306 30.228 1.00 94.69 475 PHE A C 1
ATOM 3696 O O . PHE A 1 475 ? -18.299 -4.639 30.816 1.00 94.69 475 PHE A O 1
ATOM 3703 N N . ALA A 1 476 ? -16.447 -3.368 30.701 1.00 93.75 476 ALA A N 1
ATOM 3704 C CA . ALA A 1 476 ? -16.700 -2.603 31.913 1.00 93.75 476 ALA A CA 1
ATOM 3705 C C . ALA A 1 476 ? -17.303 -1.228 31.595 1.00 93.75 476 ALA A C 1
ATOM 3707 O O . ALA A 1 476 ? -16.930 -0.578 30.620 1.00 93.75 476 ALA A O 1
ATOM 3708 N N . LYS A 1 477 ? -18.210 -0.765 32.459 1.00 92.94 477 LYS A N 1
ATOM 3709 C CA . LYS A 1 477 ? -18.783 0.591 32.386 1.00 92.94 477 LYS A CA 1
ATOM 3710 C C . LYS A 1 477 ? -17.771 1.653 32.844 1.00 92.94 477 LYS A C 1
ATOM 3712 O O . LYS A 1 477 ? -17.711 2.731 32.260 1.00 92.94 477 LYS A O 1
ATOM 3717 N N . ASP A 1 478 ? -16.932 1.301 33.825 1.00 92.75 478 ASP A N 1
ATOM 3718 C CA . ASP A 1 478 ? -15.839 2.142 34.322 1.00 92.75 478 ASP A CA 1
ATOM 3719 C C . ASP A 1 478 ? -14.459 1.612 33.889 1.00 92.75 478 ASP A C 1
ATOM 3721 O O . ASP A 1 478 ? -14.151 0.423 34.029 1.00 92.75 478 ASP A O 1
ATOM 3725 N N . GLY A 1 479 ? -13.614 2.510 33.385 1.00 89.94 479 GLY A N 1
ATOM 3726 C CA . GLY A 1 479 ? -12.275 2.205 32.892 1.00 89.94 479 GLY A CA 1
ATOM 3727 C C . GLY A 1 479 ? -11.317 1.702 33.967 1.00 89.94 479 GLY A C 1
ATOM 3728 O O . GLY A 1 479 ? -10.441 0.899 33.652 1.00 89.94 479 GLY A O 1
ATOM 3729 N N . SER A 1 480 ? -11.508 2.081 35.236 1.00 90.50 480 SER A N 1
ATOM 3730 C CA . SER A 1 480 ? -10.681 1.615 36.362 1.00 90.50 480 SER A CA 1
ATOM 3731 C C . SER A 1 480 ? -10.749 0.100 36.544 1.00 90.50 480 SER A C 1
ATOM 3733 O O . SER A 1 480 ? -9.750 -0.524 36.887 1.00 90.50 480 SER A O 1
ATOM 3735 N N . VAL A 1 481 ? -11.888 -0.520 36.222 1.00 90.44 481 VAL A N 1
ATOM 3736 C CA . VAL A 1 481 ? -12.047 -1.976 36.268 1.00 90.44 481 VAL A CA 1
ATOM 3737 C C . VAL A 1 481 ? -11.192 -2.634 35.187 1.00 90.44 481 VAL A C 1
ATOM 3739 O O . VAL A 1 481 ? -10.419 -3.549 35.472 1.00 90.44 481 VAL A O 1
ATOM 3742 N N . SER A 1 482 ? -11.300 -2.145 33.947 1.00 90.00 482 SER A N 1
ATOM 3743 C CA . SER A 1 482 ? -10.534 -2.666 32.809 1.00 90.00 482 SER A CA 1
ATOM 3744 C C . SER A 1 482 ? -9.031 -2.453 32.989 1.00 90.00 482 SER A C 1
ATOM 3746 O O . SER A 1 482 ? -8.255 -3.389 32.814 1.00 90.00 482 SER A O 1
ATOM 3748 N N . LEU A 1 483 ? -8.618 -1.249 33.391 1.00 87.69 483 LEU A N 1
ATOM 3749 C CA . LEU A 1 483 ? -7.214 -0.870 33.571 1.00 87.69 483 LEU A CA 1
ATOM 3750 C C . LEU A 1 483 ? -6.589 -1.419 34.861 1.00 87.69 483 LEU A C 1
ATOM 3752 O O . LEU A 1 483 ? -5.372 -1.611 34.929 1.00 87.69 483 LEU A O 1
ATOM 3756 N N . GLY A 1 484 ? -7.399 -1.639 35.894 1.00 84.88 484 GLY A N 1
ATOM 3757 C CA . GLY A 1 484 ? -6.964 -2.128 37.198 1.00 84.88 484 GLY A CA 1
ATOM 3758 C C . GLY A 1 484 ? -6.800 -3.643 37.236 1.00 84.88 484 GLY A C 1
ATOM 3759 O O . GLY A 1 484 ? -5.757 -4.123 37.671 1.00 84.88 484 GLY A O 1
ATOM 3760 N N . HIS A 1 485 ? -7.802 -4.388 36.757 1.00 80.69 485 HIS A N 1
ATOM 3761 C CA . HIS A 1 485 ? -7.853 -5.845 36.926 1.00 80.69 485 HIS A CA 1
ATOM 3762 C C . HIS A 1 485 ? -7.465 -6.645 35.680 1.00 80.69 485 HIS A C 1
ATOM 3764 O O . HIS A 1 485 ? -6.947 -7.750 35.820 1.00 80.69 485 HIS A O 1
ATOM 3770 N N . TYR A 1 486 ? -7.707 -6.117 34.476 1.00 86.12 486 TYR A N 1
ATOM 3771 C CA . TYR A 1 486 ? -7.572 -6.897 33.237 1.00 86.12 486 TYR A CA 1
ATOM 3772 C C . TYR A 1 486 ? -6.400 -6.448 32.350 1.00 86.12 486 TYR A C 1
ATOM 3774 O O . TYR A 1 486 ? -5.747 -7.282 31.721 1.00 86.12 486 TYR A O 1
ATOM 3782 N N . ALA A 1 487 ? -6.086 -5.150 32.321 1.00 87.12 487 ALA A N 1
ATOM 3783 C CA . ALA A 1 487 ? -4.932 -4.606 31.607 1.00 87.12 487 ALA A CA 1
ATOM 3784 C C . ALA A 1 487 ? -3.641 -4.775 32.424 1.00 87.12 487 ALA A C 1
ATOM 3786 O O . ALA A 1 487 ? -3.117 -3.823 33.012 1.00 87.12 487 ALA A O 1
ATOM 3787 N N . ALA A 1 488 ? -3.139 -6.010 32.482 1.00 88.25 488 ALA A N 1
ATOM 3788 C CA . ALA A 1 488 ? -1.850 -6.290 33.103 1.00 88.25 488 ALA A CA 1
ATOM 3789 C C . ALA A 1 488 ? -0.732 -5.509 32.381 1.00 88.25 488 ALA A C 1
ATOM 3791 O O . ALA A 1 488 ? -0.713 -5.510 31.141 1.00 88.25 488 ALA A O 1
ATOM 3792 N N . PRO A 1 489 ? 0.161 -4.834 33.131 1.00 87.50 489 PRO A N 1
ATOM 3793 C CA . PRO A 1 489 ? 1.205 -4.016 32.539 1.00 87.50 489 PRO A CA 1
ATOM 3794 C C . PRO A 1 489 ? 2.229 -4.869 31.786 1.00 87.50 489 PRO A C 1
ATOM 3796 O O . PRO A 1 489 ? 2.450 -6.024 32.149 1.00 87.50 489 PRO A O 1
ATOM 3799 N N . ALA A 1 490 ? 2.862 -4.289 30.767 1.00 87.56 490 ALA A N 1
ATOM 3800 C CA . ALA A 1 490 ? 4.004 -4.911 30.106 1.00 87.56 490 ALA A CA 1
ATOM 3801 C C . ALA A 1 490 ? 5.165 -5.075 31.101 1.00 87.56 490 ALA A C 1
ATOM 3803 O O . ALA A 1 490 ? 5.526 -4.129 31.804 1.00 87.56 490 ALA A O 1
ATOM 3804 N N . ALA A 1 491 ? 5.744 -6.273 31.158 1.00 87.62 491 ALA A N 1
ATOM 3805 C CA . ALA A 1 491 ? 6.939 -6.568 31.946 1.00 87.62 491 ALA A CA 1
ATOM 3806 C C . ALA A 1 491 ? 8.225 -6.280 31.158 1.00 87.62 491 ALA A C 1
ATOM 3808 O O . ALA A 1 491 ? 9.297 -6.131 31.740 1.00 87.62 491 ALA A O 1
ATOM 3809 N N . THR A 1 492 ? 8.119 -6.214 29.831 1.00 89.25 492 THR A N 1
ATOM 3810 C CA . THR A 1 492 ? 9.244 -6.010 28.919 1.00 89.25 492 THR A CA 1
ATOM 3811 C C . THR A 1 492 ? 9.017 -4.815 28.007 1.00 89.25 492 THR A C 1
ATOM 3813 O O . THR A 1 492 ? 7.889 -4.400 27.754 1.00 89.25 492 THR A O 1
ATOM 3816 N N . VAL A 1 493 ? 10.116 -4.236 27.524 1.00 90.38 493 VAL A N 1
ATOM 3817 C CA . VAL A 1 493 ? 10.103 -3.024 26.703 1.00 90.38 493 VAL A CA 1
ATOM 3818 C C . VAL A 1 493 ? 11.078 -3.193 25.547 1.00 90.38 493 VAL A C 1
ATOM 3820 O O . VAL A 1 493 ? 12.183 -3.708 25.727 1.00 90.38 493 VAL A O 1
ATOM 3823 N N . TRP A 1 494 ? 10.671 -2.760 24.355 1.00 93.19 494 TRP A N 1
ATOM 3824 C CA . TRP A 1 494 ? 11.567 -2.680 23.208 1.00 93.19 494 TRP A CA 1
ATOM 3825 C C . TRP A 1 494 ? 12.464 -1.444 23.340 1.00 93.19 494 TRP A C 1
ATOM 3827 O O . TRP A 1 494 ? 11.973 -0.320 23.436 1.00 93.19 494 TRP A O 1
ATOM 3837 N N . LYS A 1 495 ? 13.784 -1.651 23.344 1.00 91.12 495 LYS A N 1
ATOM 3838 C CA . LYS A 1 495 ? 14.788 -0.603 23.613 1.00 91.12 495 LYS A CA 1
ATOM 3839 C C . LYS A 1 495 ? 14.731 0.597 22.658 1.00 91.12 495 LYS A C 1
ATOM 3841 O O . LYS A 1 495 ? 15.066 1.701 23.066 1.00 91.12 495 LYS A O 1
ATOM 3846 N N . ASN A 1 496 ? 14.313 0.377 21.410 1.00 92.94 496 ASN A N 1
ATOM 3847 C CA . ASN A 1 496 ? 14.287 1.399 20.358 1.00 92.94 496 ASN A CA 1
ATOM 3848 C C . ASN A 1 496 ? 12.896 2.031 20.167 1.00 92.94 496 ASN A C 1
ATOM 3850 O O . ASN A 1 496 ? 12.708 2.801 19.227 1.00 92.94 496 ASN A O 1
ATOM 3854 N N . ALA A 1 497 ? 11.936 1.708 21.040 1.00 91.88 497 ALA A N 1
ATOM 3855 C CA . ALA A 1 497 ? 10.602 2.293 21.013 1.00 91.88 497 ALA A CA 1
ATOM 3856 C C . ALA A 1 497 ? 10.651 3.807 21.257 1.00 91.88 497 ALA A C 1
ATOM 3858 O O . ALA A 1 497 ? 11.324 4.264 22.182 1.00 91.88 497 ALA A O 1
ATOM 3859 N N . GLU A 1 498 ? 9.881 4.581 20.488 1.00 90.12 498 GLU A N 1
ATOM 3860 C CA . GLU A 1 498 ? 9.785 6.039 20.674 1.00 90.12 498 GLU A CA 1
ATOM 3861 C C . GLU A 1 498 ? 9.200 6.407 22.053 1.00 90.12 498 GLU A C 1
ATOM 3863 O O . GLU A 1 498 ? 9.557 7.415 22.663 1.00 90.12 498 GLU A O 1
ATOM 3868 N N . TYR A 1 499 ? 8.290 5.575 22.557 1.00 88.81 499 TYR A N 1
ATOM 3869 C CA . TYR A 1 499 ? 7.681 5.696 23.878 1.00 88.81 499 TYR A CA 1
ATOM 3870 C C . TYR A 1 499 ? 7.359 4.309 24.431 1.00 88.81 499 TYR A C 1
ATOM 3872 O O . TYR A 1 499 ? 7.150 3.373 23.670 1.00 88.81 499 TYR A O 1
ATOM 3880 N N . HIS A 1 500 ? 7.269 4.164 25.753 1.00 89.62 500 HIS A N 1
ATOM 3881 C CA . HIS A 1 500 ? 7.038 2.861 26.381 1.00 89.62 500 HIS A CA 1
ATOM 3882 C C . HIS A 1 500 ? 5.582 2.667 26.788 1.00 89.62 500 HIS A C 1
ATOM 3884 O O . HIS A 1 500 ? 5.053 3.405 27.626 1.00 89.62 500 HIS A O 1
ATOM 3890 N N . VAL A 1 501 ? 4.945 1.644 26.221 1.00 90.25 501 VAL A N 1
ATOM 3891 C CA . VAL A 1 501 ? 3.590 1.236 26.598 1.00 90.25 501 VAL A CA 1
ATOM 3892 C C . VAL A 1 501 ? 3.622 0.447 27.902 1.00 90.25 501 VAL A C 1
ATOM 3894 O O . VAL A 1 501 ? 4.224 -0.617 27.985 1.00 90.25 501 VAL A O 1
ATOM 3897 N N . SER A 1 502 ? 2.926 0.954 28.917 1.00 88.88 502 SER A N 1
ATOM 3898 C CA . SER A 1 502 ? 2.711 0.257 30.184 1.00 88.88 502 SER A CA 1
ATOM 3899 C C . SER A 1 502 ? 1.411 -0.539 30.162 1.00 88.88 502 SER A C 1
ATOM 3901 O O . SER A 1 502 ? 1.437 -1.743 30.386 1.00 88.88 502 SER A O 1
ATOM 3903 N N . LYS A 1 503 ? 0.275 0.107 29.870 1.00 91.31 503 LYS A N 1
ATOM 3904 C CA . LYS A 1 503 ? -1.055 -0.523 29.856 1.00 91.31 503 LYS A CA 1
ATOM 3905 C C . LYS A 1 503 ? -1.846 -0.116 28.624 1.00 91.31 503 LYS A C 1
ATOM 3907 O O . LYS A 1 503 ? -1.681 0.990 28.110 1.00 91.31 503 LYS A O 1
ATOM 3912 N N . LEU A 1 504 ? -2.747 -1.001 28.206 1.00 93.06 504 LEU A N 1
ATOM 3913 C CA . LEU A 1 504 ? -3.645 -0.784 27.078 1.00 93.06 504 LEU A CA 1
ATOM 3914 C C . LEU A 1 504 ? -5.086 -1.124 27.441 1.00 93.06 504 LEU A C 1
ATOM 3916 O O . LEU A 1 504 ? -5.365 -2.137 28.085 1.00 93.06 504 LEU A O 1
ATOM 3920 N N . ALA A 1 505 ? -6.001 -0.288 26.970 1.00 94.00 505 ALA A N 1
ATOM 3921 C CA . ALA A 1 505 ? -7.427 -0.568 26.983 1.00 94.00 505 ALA A CA 1
ATOM 3922 C C . ALA A 1 505 ? -8.066 -0.036 25.701 1.00 94.00 505 ALA A C 1
ATOM 3924 O O . ALA A 1 505 ? -7.658 1.007 25.190 1.00 94.00 505 ALA A O 1
ATOM 3925 N N . ALA A 1 506 ? -9.084 -0.731 25.201 1.00 94.06 506 ALA A N 1
ATOM 3926 C CA . ALA A 1 506 ? -9.919 -0.219 24.128 1.00 94.06 506 ALA A CA 1
ATOM 3927 C C . ALA A 1 506 ? -11.230 0.336 24.673 1.00 94.06 506 ALA A C 1
ATOM 3929 O O . ALA A 1 506 ? -11.823 -0.219 25.601 1.00 94.06 506 ALA A O 1
ATOM 3930 N N . ILE A 1 507 ? -11.715 1.390 24.026 1.00 94.50 507 ILE A N 1
ATOM 3931 C CA . ILE A 1 507 ? -13.109 1.809 24.124 1.00 94.50 507 ILE A CA 1
ATOM 3932 C C . ILE A 1 507 ? -13.837 1.222 22.916 1.00 94.50 507 ILE A C 1
ATOM 3934 O O . ILE A 1 507 ? -13.468 1.457 21.759 1.00 94.50 507 ILE A O 1
ATOM 3938 N N . CYS A 1 508 ? -14.854 0.420 23.208 1.00 93.00 508 CYS A N 1
ATOM 3939 C CA . CYS A 1 508 ? -15.623 -0.324 22.226 1.00 93.00 508 CYS A CA 1
ATOM 3940 C C . CYS A 1 508 ? -17.040 0.232 22.142 1.00 93.00 508 CYS A C 1
ATOM 3942 O O . CYS A 1 508 ? -17.678 0.483 23.163 1.00 93.00 508 CYS A O 1
ATOM 3944 N N . GLU A 1 509 ? -17.513 0.399 20.917 1.00 91.88 509 GLU A N 1
ATOM 3945 C CA . GLU A 1 509 ? -18.908 0.632 20.591 1.00 91.88 509 GLU A CA 1
ATOM 3946 C C . GLU A 1 509 ? -19.638 -0.715 20.572 1.00 91.88 509 GLU A C 1
ATOM 3948 O O . GLU A 1 509 ? -19.204 -1.655 19.901 1.00 91.88 509 GLU A O 1
ATOM 3953 N N . ILE A 1 510 ? -20.730 -0.810 21.326 1.00 94.06 510 ILE A N 1
ATOM 3954 C CA . ILE A 1 510 ? -21.596 -1.987 21.387 1.00 94.06 510 ILE A CA 1
ATOM 3955 C C . ILE A 1 510 ? -23.056 -1.583 21.172 1.00 94.06 510 ILE A C 1
ATOM 3957 O O . ILE A 1 510 ? -23.450 -0.467 21.496 1.00 94.06 510 ILE A O 1
ATOM 3961 N N . ILE A 1 511 ? -23.886 -2.468 20.629 1.00 93.75 511 ILE A N 1
ATOM 3962 C CA . ILE A 1 511 ? -25.308 -2.166 20.382 1.00 93.75 511 ILE A CA 1
ATOM 3963 C C . ILE A 1 511 ? -26.056 -1.885 21.688 1.00 93.75 511 ILE A C 1
ATOM 3965 O O . ILE A 1 511 ? -25.854 -2.582 22.677 1.00 93.75 511 ILE A O 1
ATOM 3969 N N . ASN A 1 512 ? -26.963 -0.903 21.703 1.00 94.12 512 ASN A N 1
ATOM 3970 C CA . ASN A 1 512 ? -27.758 -0.589 22.893 1.00 94.12 512 ASN A CA 1
ATOM 3971 C C . ASN A 1 512 ? -28.969 -1.526 23.072 1.00 94.12 512 ASN A C 1
ATOM 3973 O O . ASN A 1 512 ? -30.119 -1.105 22.970 1.00 94.12 512 ASN A O 1
ATOM 3977 N N . LEU A 1 513 ? -28.696 -2.809 23.328 1.00 93.94 513 LEU A N 1
ATOM 3978 C CA . LEU A 1 513 ? -29.682 -3.827 23.721 1.00 93.94 513 LEU A CA 1
ATOM 3979 C C . LEU A 1 513 ? -29.187 -4.612 24.953 1.00 93.94 513 LEU A C 1
ATOM 3981 O O . LEU A 1 513 ? -28.992 -5.826 24.878 1.00 93.94 513 LEU A O 1
ATOM 3985 N N . PRO A 1 514 ? -28.954 -3.941 26.099 1.00 92.62 514 PRO A N 1
ATOM 3986 C CA . PRO A 1 514 ? -28.335 -4.563 27.269 1.00 92.62 514 PRO A CA 1
ATOM 3987 C C . PRO A 1 514 ? -29.141 -5.728 27.860 1.00 92.62 514 PRO A C 1
ATOM 3989 O O . PRO A 1 514 ? -28.565 -6.598 28.507 1.00 92.62 514 PRO A O 1
ATOM 3992 N N . ASP A 1 515 ? -30.452 -5.781 27.634 1.00 92.25 515 ASP A N 1
ATOM 3993 C CA . ASP A 1 515 ? -31.306 -6.883 28.097 1.00 92.25 515 ASP A CA 1
ATOM 3994 C C . ASP A 1 515 ? -31.109 -8.180 27.291 1.00 92.25 515 ASP A C 1
ATOM 3996 O O . ASP A 1 515 ? -31.483 -9.254 27.753 1.00 92.25 515 ASP A O 1
ATOM 4000 N N . GLU A 1 516 ? -30.500 -8.100 26.103 1.00 93.44 516 GLU A N 1
ATOM 4001 C CA . GLU A 1 516 ? -30.173 -9.257 25.253 1.00 93.44 516 GLU A CA 1
ATOM 4002 C C . GLU A 1 516 ? -28.721 -9.722 25.419 1.00 93.44 516 GLU A C 1
ATOM 4004 O O . GLU A 1 516 ? -28.293 -10.699 24.801 1.00 93.44 516 GLU A O 1
ATOM 4009 N N . PHE A 1 517 ? -27.945 -9.031 26.251 1.00 94.69 517 PHE A N 1
ATOM 4010 C CA . PHE A 1 517 ? -26.600 -9.463 26.596 1.00 94.69 517 PHE A CA 1
ATOM 4011 C C . PHE A 1 517 ? -26.655 -10.674 27.526 1.00 94.69 517 PHE A C 1
ATOM 4013 O O . PHE A 1 517 ? -27.595 -10.855 28.296 1.00 94.69 517 PHE A O 1
ATOM 4020 N N . VAL A 1 518 ? -25.591 -11.477 27.520 1.00 94.06 518 VAL A N 1
ATOM 4021 C CA . VAL A 1 518 ? -25.450 -12.615 28.444 1.00 94.06 518 VAL A CA 1
ATOM 4022 C C . VAL A 1 518 ? -25.441 -12.134 29.897 1.00 94.06 518 VAL A C 1
ATOM 4024 O O . VAL A 1 518 ? -25.955 -12.800 30.790 1.00 94.06 518 VAL A O 1
ATOM 4027 N N . SER A 1 519 ? -24.878 -10.949 30.125 1.00 93.62 519 SER A N 1
ATOM 4028 C CA . SER A 1 519 ? -24.953 -10.216 31.383 1.00 93.62 519 SER A CA 1
ATOM 4029 C C . SER A 1 519 ? -24.917 -8.721 31.092 1.00 93.62 519 SER A C 1
ATOM 4031 O O . SER A 1 519 ? -24.215 -8.281 30.179 1.00 93.62 519 SER A O 1
ATOM 4033 N N . ASN A 1 520 ? -25.624 -7.933 31.902 1.00 91.81 520 ASN A N 1
ATOM 4034 C CA . ASN A 1 520 ? -25.553 -6.469 31.885 1.00 91.81 520 ASN A CA 1
ATOM 4035 C C . ASN A 1 520 ? -25.195 -5.836 33.241 1.00 91.81 520 ASN A C 1
ATOM 4037 O O . ASN A 1 520 ? -25.012 -4.613 33.338 1.00 91.81 520 ASN A O 1
ATOM 4041 N N . ASN A 1 521 ? -25.057 -6.664 34.279 1.00 89.25 521 ASN A N 1
ATOM 4042 C CA . ASN A 1 521 ? -24.723 -6.248 35.629 1.00 89.25 521 ASN A CA 1
ATOM 4043 C C . ASN A 1 521 ? -23.912 -7.349 36.343 1.00 89.25 521 ASN A C 1
ATOM 4045 O O . ASN A 1 521 ? -24.396 -8.476 36.426 1.00 89.25 521 ASN A O 1
ATOM 4049 N N . PRO A 1 522 ? -22.711 -7.052 36.878 1.00 89.00 522 PRO A N 1
ATOM 4050 C CA . PRO A 1 522 ? -22.044 -5.743 36.907 1.00 89.00 522 PRO A CA 1
ATOM 4051 C C . PRO A 1 522 ? -21.395 -5.340 35.571 1.00 89.00 522 PRO A C 1
ATOM 4053 O O . PRO A 1 522 ? -21.182 -4.151 35.329 1.00 89.00 522 PRO A O 1
ATOM 4056 N N . TYR A 1 523 ? -21.127 -6.304 34.686 1.00 92.31 523 TYR A N 1
ATOM 4057 C CA . TYR A 1 523 ? -20.429 -6.099 33.413 1.00 92.31 523 TYR A CA 1
ATOM 4058 C C . TYR A 1 523 ? -21.323 -6.436 32.223 1.00 92.31 523 TYR A C 1
ATOM 4060 O O . TYR A 1 523 ? -22.216 -7.282 32.336 1.00 92.31 523 TYR A O 1
ATOM 4068 N N . PHE A 1 524 ? -21.047 -5.809 31.080 1.00 95.12 524 PHE A N 1
ATOM 4069 C CA . PHE A 1 524 ? -21.649 -6.212 29.815 1.00 95.12 524 PHE A CA 1
ATOM 4070 C C . PHE A 1 524 ? -20.903 -7.428 29.267 1.00 95.12 524 PHE A C 1
ATOM 4072 O O . PHE A 1 524 ? -19.680 -7.392 29.128 1.00 95.12 524 PHE A O 1
ATOM 4079 N N . VAL A 1 525 ? -21.631 -8.500 28.962 1.00 94.31 525 VAL A N 1
ATOM 4080 C CA . VAL A 1 525 ? -21.084 -9.714 28.347 1.00 94.31 525 VAL A CA 1
ATOM 4081 C C . VAL A 1 525 ? -21.825 -9.967 27.045 1.00 94.31 525 VAL A C 1
ATOM 4083 O O . VAL A 1 525 ? -22.999 -10.333 27.049 1.00 94.31 525 VAL A O 1
ATOM 4086 N N . VAL A 1 526 ? -21.136 -9.755 25.926 1.00 92.94 526 VAL A N 1
ATOM 4087 C CA . VAL A 1 526 ? -21.729 -9.817 24.585 1.00 92.94 526 VAL A CA 1
ATOM 4088 C C . VAL A 1 526 ? -21.169 -11.031 23.847 1.00 92.94 526 VAL A C 1
ATOM 4090 O O . VAL A 1 526 ? -19.958 -11.163 23.673 1.00 92.94 526 VAL A O 1
ATOM 4093 N N . ASN A 1 527 ? -22.046 -11.945 23.436 1.00 91.19 527 ASN A N 1
ATOM 4094 C CA . ASN A 1 527 ? -21.689 -13.157 22.689 1.00 91.19 527 ASN A CA 1
ATOM 4095 C C . ASN A 1 527 ? -21.821 -12.989 21.164 1.00 91.19 527 ASN A C 1
ATOM 4097 O O . ASN A 1 527 ? -21.258 -13.784 20.415 1.00 91.19 527 ASN A O 1
ATOM 4101 N N . GLN A 1 528 ? -22.523 -11.952 20.705 1.00 88.88 528 GLN A N 1
ATOM 4102 C CA . GLN A 1 528 ? -22.653 -11.603 19.291 1.00 88.88 528 GLN A CA 1
ATOM 4103 C C . GLN A 1 528 ? -21.501 -10.679 18.879 1.00 88.88 528 GLN A C 1
ATOM 4105 O O . GLN A 1 528 ? -21.463 -9.509 19.253 1.00 88.88 528 GLN A O 1
ATOM 4110 N N . LEU A 1 529 ? -20.534 -11.201 18.122 1.00 83.31 529 LEU A N 1
ATOM 4111 C CA . LEU A 1 529 ? -19.332 -10.444 17.743 1.00 83.31 529 LEU A CA 1
ATOM 4112 C C . LEU A 1 529 ? -19.626 -9.287 16.777 1.00 83.31 529 LEU A C 1
ATOM 4114 O O . LEU A 1 529 ? -18.915 -8.281 16.799 1.00 83.31 529 LEU A O 1
ATOM 4118 N N . ASP A 1 530 ? -20.691 -9.404 15.985 1.00 82.81 530 ASP A N 1
ATOM 4119 C CA . ASP A 1 530 ? -21.142 -8.367 15.047 1.00 82.81 530 ASP A CA 1
ATOM 4120 C C . ASP A 1 530 ? -21.763 -7.157 15.761 1.00 82.81 530 ASP A C 1
ATOM 4122 O O . ASP A 1 530 ? -21.968 -6.107 15.160 1.00 82.81 530 ASP A O 1
ATOM 4126 N N . TRP A 1 531 ? -22.025 -7.277 17.066 1.00 90.38 531 TRP A N 1
ATOM 4127 C CA . TRP A 1 531 ? -22.524 -6.189 17.905 1.00 90.38 531 TRP A CA 1
ATOM 4128 C C . TRP A 1 531 ? -21.404 -5.374 18.547 1.00 90.38 531 TRP A C 1
ATOM 4130 O O . TRP A 1 531 ? -21.698 -4.469 19.321 1.00 90.38 531 TRP A O 1
ATOM 4140 N N . ILE A 1 532 ? -20.139 -5.717 18.287 1.00 87.50 532 ILE A N 1
ATOM 4141 C CA . ILE A 1 532 ? -18.973 -5.167 18.978 1.00 87.50 532 ILE A CA 1
ATOM 4142 C C . ILE A 1 532 ? -18.010 -4.566 17.966 1.00 87.50 532 ILE A C 1
ATOM 4144 O O . ILE A 1 532 ? -17.479 -5.277 17.108 1.00 87.50 532 ILE A O 1
ATOM 4148 N N . GLN A 1 533 ? -17.652 -3.301 18.168 1.00 85.19 533 GLN A N 1
ATOM 4149 C CA . GLN A 1 533 ? -16.603 -2.647 17.401 1.00 85.19 533 GLN A CA 1
ATOM 4150 C C . GLN A 1 533 ? -15.652 -1.856 18.293 1.00 85.19 533 GLN A C 1
ATOM 4152 O O . GLN A 1 533 ? -16.049 -0.927 18.988 1.00 85.19 533 GLN A O 1
ATOM 4157 N N . ALA A 1 534 ? -14.364 -2.199 18.264 1.00 86.81 534 ALA A N 1
ATOM 4158 C CA . ALA A 1 534 ? -13.343 -1.390 18.923 1.00 86.81 534 ALA A CA 1
ATOM 4159 C C . ALA A 1 534 ? -13.148 -0.090 18.128 1.00 86.81 534 ALA A C 1
ATOM 4161 O O . ALA A 1 534 ? -12.954 -0.157 16.914 1.00 86.81 534 ALA A O 1
ATOM 4162 N N . ARG A 1 535 ? -13.241 1.065 18.806 1.00 85.75 535 ARG A N 1
ATOM 4163 C CA . ARG A 1 535 ? -13.182 2.406 18.188 1.00 85.75 535 ARG A CA 1
ATOM 4164 C C . ARG A 1 535 ? -11.941 3.200 18.570 1.00 85.75 535 ARG A C 1
ATOM 4166 O O . ARG A 1 535 ? -11.438 3.990 17.773 1.00 85.75 535 ARG A O 1
ATOM 4173 N N . TYR A 1 536 ? -11.448 2.985 19.784 1.00 91.31 536 TYR A N 1
ATOM 4174 C CA . TYR A 1 536 ? -10.277 3.684 20.292 1.00 91.31 536 TYR A CA 1
ATOM 4175 C C . TYR A 1 536 ? -9.383 2.728 21.059 1.00 91.31 536 TYR A C 1
ATOM 4177 O O . TYR A 1 536 ? -9.885 1.855 21.768 1.00 91.31 536 TYR A O 1
ATOM 4185 N N . LEU A 1 537 ? -8.074 2.924 20.940 1.00 94.00 537 LEU A N 1
ATOM 4186 C CA . LEU A 1 537 ? -7.063 2.249 21.743 1.00 94.00 537 LEU A CA 1
ATOM 4187 C C . LEU A 1 537 ? -6.307 3.292 22.563 1.00 94.00 537 LEU A C 1
ATOM 4189 O O . LEU A 1 537 ? -5.765 4.250 22.016 1.00 94.00 537 LEU A O 1
ATOM 4193 N N . LEU A 1 538 ? -6.288 3.102 23.875 1.00 94.00 538 LEU A N 1
ATOM 4194 C CA . LEU A 1 538 ? -5.649 3.995 24.831 1.00 94.00 538 LEU A CA 1
ATOM 4195 C C . LEU A 1 538 ? -4.353 3.367 25.330 1.00 94.00 538 LEU A C 1
ATOM 4197 O O . LEU A 1 538 ? -4.391 2.342 26.015 1.00 94.00 538 LEU A O 1
ATOM 4201 N N . ALA A 1 539 ? -3.223 3.987 24.992 1.00 93.12 539 ALA A N 1
ATOM 4202 C CA . ALA A 1 539 ? -1.886 3.561 25.381 1.00 93.12 539 ALA A CA 1
ATOM 4203 C C . ALA A 1 539 ? -1.350 4.440 26.514 1.00 93.12 539 ALA A C 1
ATOM 4205 O O . ALA A 1 539 ? -1.030 5.615 26.323 1.00 93.12 539 ALA A O 1
ATOM 4206 N N . TYR A 1 540 ? -1.251 3.859 27.707 1.00 89.44 540 TYR A N 1
ATOM 4207 C CA . TYR A 1 540 ? -0.715 4.522 28.893 1.00 89.44 540 TYR A CA 1
ATOM 4208 C C . TYR A 1 540 ? 0.789 4.293 28.993 1.00 89.44 540 TYR A C 1
ATOM 4210 O O . TYR A 1 540 ? 1.256 3.170 28.793 1.00 89.44 540 TYR A O 1
ATOM 4218 N N . THR A 1 541 ? 1.539 5.336 29.345 1.00 83.44 541 THR A N 1
ATOM 4219 C CA . THR A 1 541 ? 2.997 5.269 29.529 1.00 83.44 541 THR A CA 1
ATOM 4220 C C . THR A 1 541 ? 3.372 5.192 31.011 1.00 83.44 541 THR A C 1
ATOM 4222 O O . THR A 1 541 ? 2.622 5.640 31.877 1.00 83.44 541 THR A O 1
ATOM 4225 N N . ALA A 1 542 ? 4.531 4.602 31.324 1.00 64.38 542 ALA A N 1
ATOM 4226 C CA . ALA A 1 542 ? 4.969 4.364 32.706 1.00 64.38 542 ALA A CA 1
ATOM 4227 C C . ALA A 1 542 ? 5.275 5.648 33.515 1.00 64.38 542 ALA A C 1
ATOM 4229 O O . ALA A 1 542 ? 5.291 5.596 34.740 1.00 64.38 542 ALA A O 1
ATOM 4230 N N . ASN A 1 543 ? 5.467 6.798 32.853 1.00 47.03 543 ASN A N 1
ATOM 4231 C CA . ASN A 1 543 ? 5.800 8.082 33.491 1.00 47.03 543 ASN A CA 1
ATOM 4232 C C . ASN A 1 543 ? 4.577 8.934 33.874 1.00 47.03 543 ASN A C 1
ATOM 4234 O O . ASN A 1 543 ? 4.711 10.129 34.133 1.00 47.03 543 ASN A O 1
ATOM 4238 N N . ALA A 1 544 ? 3.384 8.347 33.936 1.00 35.19 544 ALA A N 1
ATOM 4239 C CA . ALA A 1 544 ? 2.263 8.996 34.597 1.00 35.19 544 ALA A CA 1
ATOM 4240 C C . ALA A 1 544 ? 2.568 9.067 36.106 1.00 35.19 544 ALA A C 1
ATOM 4242 O O . ALA A 1 544 ? 2.727 8.007 36.717 1.00 35.19 544 ALA A O 1
ATOM 4243 N N . PRO A 1 545 ? 2.675 10.253 36.735 1.00 29.52 545 PRO A N 1
ATOM 4244 C CA . PRO A 1 545 ? 2.803 10.321 38.182 1.00 29.52 545 PRO A CA 1
ATOM 4245 C C . PRO A 1 545 ? 1.598 9.614 38.808 1.00 29.52 545 PRO A C 1
ATOM 4247 O O . PRO A 1 545 ? 0.457 10.067 38.722 1.00 29.52 545 PRO A O 1
ATOM 4250 N N . GLY A 1 546 ? 1.864 8.462 39.423 1.00 32.06 546 GLY A N 1
ATOM 4251 C CA . GLY A 1 546 ? 0.961 7.877 40.395 1.00 32.06 546 GLY A CA 1
ATOM 4252 C C . GLY A 1 546 ? 0.742 8.879 41.528 1.00 32.06 546 GLY A C 1
ATOM 4253 O O . GLY A 1 546 ? 1.652 9.626 41.874 1.00 32.06 546 GLY A O 1
ATOM 4254 N N . HIS A 1 547 ? -0.465 8.852 42.094 1.00 28.62 547 HIS A N 1
ATOM 4255 C CA . HIS A 1 547 ? -1.023 9.785 43.080 1.00 28.62 547 HIS A CA 1
ATOM 4256 C C . HIS A 1 547 ? -1.600 11.092 42.520 1.00 28.62 547 HIS A C 1
ATOM 4258 O O . HIS A 1 547 ? -1.004 12.161 42.589 1.00 28.62 547 HIS A O 1
ATOM 4264 N N . VAL A 1 548 ? -2.887 11.034 42.165 1.00 30.69 548 VAL A N 1
ATOM 4265 C CA . VAL A 1 548 ? -3.786 12.149 42.481 1.00 30.69 548 VAL A CA 1
ATOM 4266 C C . VAL A 1 548 ? -3.987 12.130 44.000 1.00 30.69 548 VAL A C 1
ATOM 4268 O O . VAL A 1 548 ? -4.895 11.481 44.514 1.00 30.69 548 VAL A O 1
ATOM 4271 N N . GLN A 1 549 ? -3.095 12.791 44.740 1.00 25.69 549 GLN A N 1
ATOM 4272 C CA . GLN A 1 549 ? -3.464 13.300 46.055 1.00 25.69 549 GLN A CA 1
ATOM 4273 C C . GLN A 1 549 ? -4.391 14.488 45.818 1.00 25.69 549 GLN A C 1
ATOM 4275 O O . GLN A 1 549 ? -4.020 15.472 45.181 1.00 25.69 549 GLN A O 1
ATOM 4280 N N . HIS A 1 550 ? -5.624 14.354 46.298 1.00 34.66 550 HIS A N 1
ATOM 4281 C CA . HIS A 1 550 ? -6.563 15.455 46.413 1.00 34.66 550 HIS A CA 1
ATOM 4282 C C . HIS A 1 550 ? -5.909 16.599 47.196 1.00 34.66 550 HIS A C 1
ATOM 4284 O O . HIS A 1 550 ? -5.702 16.489 48.401 1.00 34.66 550 HIS A O 1
ATOM 4290 N N . ALA A 1 551 ? -5.615 17.704 46.516 1.00 23.59 551 ALA A N 1
ATOM 4291 C CA . ALA A 1 551 ? -5.511 19.002 47.157 1.00 23.59 551 ALA A CA 1
ATOM 4292 C C . ALA A 1 551 ? -6.820 19.741 46.873 1.00 23.59 551 ALA A C 1
ATOM 4294 O O . ALA A 1 551 ? -7.054 20.229 45.766 1.00 23.59 551 ALA A O 1
ATOM 4295 N N . GLU A 1 552 ? -7.700 19.770 47.872 1.00 32.69 552 GLU A N 1
ATOM 4296 C CA . GLU A 1 552 ? -8.794 20.730 47.944 1.00 32.69 552 GLU A CA 1
ATOM 4297 C C . GLU A 1 552 ? -8.193 22.142 47.924 1.00 32.69 552 GLU A C 1
ATOM 4299 O O . GLU A 1 552 ? -7.664 22.623 48.923 1.00 32.69 552 GLU A O 1
ATOM 4304 N N . ALA A 1 553 ? -8.244 22.807 46.771 1.00 25.98 553 ALA A N 1
ATOM 4305 C CA . ALA A 1 553 ? -7.980 24.233 46.673 1.00 25.98 553 ALA A CA 1
ATOM 4306 C C . ALA A 1 553 ? -9.323 24.956 46.585 1.00 25.98 553 ALA A C 1
ATOM 4308 O O . ALA A 1 553 ? -10.002 24.977 45.557 1.00 25.98 553 ALA A O 1
ATOM 4309 N N . THR A 1 554 ? -9.703 25.506 47.730 1.00 27.23 554 THR A N 1
ATOM 4310 C CA . THR A 1 554 ? -10.775 26.469 47.931 1.00 27.23 554 THR A CA 1
ATOM 4311 C C . THR A 1 554 ? -10.723 27.587 46.892 1.00 27.23 554 THR A C 1
ATOM 4313 O O . THR A 1 554 ? -9.689 28.208 46.643 1.00 27.23 554 THR A O 1
ATOM 4316 N N . ALA A 1 555 ? -11.879 27.857 46.288 1.00 28.64 555 ALA A N 1
ATOM 4317 C CA . ALA A 1 555 ? -12.075 28.978 45.390 1.00 28.64 555 ALA A CA 1
ATOM 4318 C C . ALA A 1 555 ? -11.803 30.298 46.127 1.00 28.64 555 ALA A C 1
ATOM 4320 O O . ALA A 1 555 ? -12.546 30.680 47.032 1.00 28.64 555 ALA A O 1
ATOM 4321 N N . SER A 1 556 ? -10.774 31.028 45.705 1.00 25.30 556 SER A N 1
ATOM 4322 C CA . SER A 1 556 ? -10.723 32.473 45.895 1.00 25.30 556 SER A CA 1
ATOM 4323 C C . SER A 1 556 ? -10.310 33.142 44.589 1.00 25.30 556 SER A C 1
ATOM 4325 O O . SER A 1 556 ? -9.380 32.730 43.899 1.00 25.30 556 SER A O 1
ATOM 4327 N N . ALA A 1 557 ? -11.121 34.120 44.204 1.00 35.97 557 ALA A N 1
ATOM 4328 C CA . ALA A 1 557 ? -11.013 34.862 42.968 1.00 35.97 557 ALA A CA 1
ATOM 4329 C C . ALA A 1 557 ? -9.810 35.808 43.006 1.00 35.97 557 ALA A C 1
ATOM 4331 O O . ALA A 1 557 ? -9.693 36.628 43.914 1.00 35.97 557 ALA A O 1
ATOM 4332 N N . SER A 1 558 ? -8.992 35.783 41.959 1.00 25.02 558 SER A N 1
ATOM 4333 C CA . SER A 1 558 ? -8.276 36.974 41.518 1.00 25.02 558 SER A CA 1
ATOM 4334 C C . SER A 1 558 ? -8.025 36.914 40.014 1.00 25.02 558 SER A C 1
ATOM 4336 O O . SER A 1 558 ? -7.586 35.926 39.432 1.00 25.02 558 SER A O 1
ATOM 4338 N N . SER A 1 559 ? -8.435 37.997 39.377 1.00 30.47 559 SER A N 1
ATOM 4339 C CA . SER A 1 559 ? -8.350 38.293 37.961 1.00 30.47 559 SER A CA 1
ATOM 4340 C C . SER A 1 559 ? -6.909 38.572 37.538 1.00 30.47 559 SER A C 1
ATOM 4342 O O . SER A 1 559 ? -6.214 39.354 38.181 1.00 30.47 559 SER A O 1
ATOM 4344 N N . SER A 1 560 ? -6.485 38.024 36.396 1.00 26.39 560 SER A N 1
ATOM 4345 C CA . SER A 1 560 ? -5.963 38.797 35.253 1.00 26.39 560 SER A CA 1
ATOM 4346 C C . SER A 1 560 ? -5.204 37.929 34.239 1.00 26.39 560 SER A C 1
ATOM 4348 O O . SER A 1 560 ? -4.483 37.000 34.582 1.00 26.39 560 SER A O 1
ATOM 4350 N N . SER A 1 561 ? -5.335 38.343 32.975 1.00 26.66 561 SER A N 1
ATOM 4351 C CA . SER A 1 561 ? -4.548 37.990 31.784 1.00 26.66 561 SER A CA 1
ATOM 4352 C C . SER A 1 561 ? -4.937 36.732 30.978 1.00 26.66 561 SER A C 1
ATOM 4354 O O . SER A 1 561 ? -4.582 35.600 31.273 1.00 26.66 561 SER A O 1
ATOM 4356 N N . GLY A 1 562 ? -5.626 36.988 29.856 1.00 31.48 562 GLY A N 1
ATOM 4357 C CA . GLY A 1 562 ? -5.285 36.375 28.568 1.00 31.48 562 GLY A CA 1
ATOM 4358 C C . GLY A 1 562 ? -5.711 34.931 28.290 1.00 31.48 562 GLY A C 1
ATOM 4359 O O . GLY A 1 562 ? -4.926 34.189 27.708 1.00 31.48 562 GLY A O 1
ATOM 4360 N N . GLN A 1 563 ? -6.938 34.515 28.617 1.00 30.55 563 GLN A N 1
ATOM 4361 C CA . GLN A 1 563 ? -7.465 33.242 28.106 1.00 30.55 563 GLN A CA 1
ATOM 4362 C C . GLN A 1 563 ? -7.772 33.337 26.601 1.00 30.55 563 GLN A C 1
ATOM 4364 O O . GLN A 1 563 ? -8.733 33.990 26.185 1.00 30.55 563 GLN A O 1
ATOM 4369 N N . LYS A 1 564 ? -6.985 32.629 25.778 1.00 34.06 564 LYS A N 1
ATOM 4370 C CA . LYS A 1 564 ? -7.450 32.150 24.468 1.00 34.06 564 LYS A CA 1
ATOM 4371 C C . LYS A 1 564 ? -8.768 31.405 24.709 1.00 34.06 564 LYS A C 1
ATOM 4373 O O . LYS A 1 564 ? -8.801 30.494 25.533 1.00 34.06 564 LYS A O 1
ATOM 4378 N N . LYS A 1 565 ? -9.854 31.819 24.045 1.00 33.59 565 LYS A N 1
ATOM 4379 C CA . LYS A 1 565 ? -11.157 31.138 24.118 1.00 33.59 565 LYS A CA 1
ATOM 4380 C C . LYS A 1 565 ? -10.951 29.651 23.805 1.00 33.59 565 LYS A C 1
ATOM 4382 O O . LYS A 1 565 ? -10.602 29.322 22.677 1.00 33.59 565 LYS A O 1
ATOM 4387 N N . GLY A 1 566 ? -11.136 28.788 24.804 1.00 41.03 566 GLY A N 1
ATOM 4388 C CA . GLY A 1 566 ? -11.108 27.340 24.624 1.00 41.03 566 GLY A CA 1
ATOM 4389 C C . GLY A 1 566 ? -12.195 26.934 23.636 1.00 41.03 566 GLY A C 1
ATOM 4390 O O . GLY A 1 566 ? -13.361 27.293 23.807 1.00 41.03 566 GLY A O 1
ATOM 4391 N N . GLN A 1 567 ? -11.800 26.246 22.573 1.00 53.56 567 GLN A N 1
ATOM 4392 C CA . GLN A 1 567 ? -12.717 25.688 21.591 1.00 53.56 567 GLN A CA 1
ATOM 4393 C C . GLN A 1 567 ? -13.532 24.589 22.290 1.00 53.56 567 GLN A C 1
ATOM 4395 O O . GLN A 1 567 ? -12.970 23.643 22.835 1.00 53.56 567 GLN A O 1
ATOM 4400 N N . VAL A 1 568 ? -14.854 24.748 22.364 1.00 67.81 568 VAL A N 1
ATOM 4401 C CA . VAL A 1 568 ? -15.735 23.759 23.001 1.00 67.81 568 VAL A CA 1
ATOM 4402 C C . VAL A 1 568 ? -15.818 22.539 22.084 1.00 67.81 568 VAL A C 1
ATOM 4404 O O . VAL A 1 568 ? -16.377 22.634 20.994 1.00 67.81 568 VAL A O 1
ATOM 4407 N N . VAL A 1 569 ? -15.255 21.407 22.513 1.00 75.38 569 VAL A N 1
ATOM 4408 C CA . VAL A 1 569 ? -15.305 20.144 21.761 1.00 75.38 569 VAL A CA 1
ATOM 4409 C C . VAL A 1 569 ? -16.728 19.588 21.806 1.00 75.38 569 VAL A C 1
ATOM 4411 O O . VAL A 1 569 ? -17.282 19.345 22.882 1.00 75.38 569 VAL A O 1
ATOM 4414 N N . LYS A 1 570 ? -17.342 19.396 20.635 1.00 80.50 570 LYS A N 1
ATOM 4415 C CA . LYS A 1 570 ? -18.666 18.777 20.518 1.00 80.50 570 LYS A CA 1
ATOM 4416 C C . LYS A 1 570 ? -18.557 17.276 20.795 1.00 80.50 570 LYS A C 1
ATOM 4418 O O . LYS A 1 570 ? -17.613 16.634 20.349 1.00 80.50 570 LYS A O 1
ATOM 4423 N N . THR A 1 571 ? -19.511 16.708 21.530 1.00 84.12 571 THR A N 1
ATOM 4424 C CA . THR A 1 571 ? -19.463 15.303 21.967 1.00 84.12 571 THR A CA 1
ATOM 4425 C C . THR A 1 571 ? -20.739 14.545 21.615 1.00 84.12 571 THR A C 1
ATOM 4427 O O . THR A 1 571 ? -21.822 15.128 21.537 1.00 84.12 571 THR A O 1
ATOM 4430 N N . VAL A 1 572 ? -20.603 13.236 21.388 1.00 84.12 572 VAL A N 1
ATOM 4431 C CA . VAL A 1 572 ? -21.719 12.328 21.102 1.00 84.12 572 VAL A CA 1
ATOM 4432 C C . VAL A 1 572 ? -22.577 12.172 22.356 1.00 84.12 572 VAL A C 1
ATOM 4434 O O . VAL A 1 572 ? -22.064 11.961 23.457 1.00 84.12 572 VAL A O 1
ATOM 4437 N N . ALA A 1 573 ? -23.899 12.248 22.198 1.00 84.81 573 ALA A N 1
ATOM 4438 C CA . ALA A 1 573 ? -24.827 12.021 23.297 1.00 84.81 573 ALA A CA 1
ATOM 4439 C C . ALA A 1 573 ? -24.823 10.536 23.704 1.00 84.81 573 ALA A C 1
ATOM 4441 O O . ALA A 1 573 ? -25.307 9.681 22.965 1.00 84.81 573 ALA A O 1
ATOM 4442 N N . LEU A 1 574 ? -24.282 10.241 24.887 1.00 88.12 574 LEU A N 1
ATOM 4443 C CA . LEU A 1 574 ? -24.248 8.893 25.459 1.00 88.12 574 LEU A CA 1
ATOM 4444 C C . LEU A 1 574 ? -25.527 8.581 26.245 1.00 88.12 574 LEU A C 1
ATOM 4446 O O . LEU A 1 574 ? -26.167 9.483 26.796 1.00 88.12 574 LEU A O 1
ATOM 4450 N N . ASP A 1 575 ? -25.869 7.295 26.338 1.00 90.56 575 ASP A N 1
ATOM 4451 C CA . ASP A 1 575 ? -27.007 6.831 27.130 1.00 90.56 575 ASP A CA 1
ATOM 4452 C C . ASP A 1 575 ? -26.798 7.141 28.628 1.00 90.56 575 ASP A C 1
ATOM 4454 O O . ASP A 1 575 ? -25.869 6.613 29.249 1.00 90.56 575 ASP A O 1
ATOM 4458 N N . PRO A 1 576 ? -27.661 7.960 29.258 1.00 89.56 576 PRO A N 1
ATOM 4459 C CA . PRO A 1 576 ? -27.519 8.316 30.665 1.00 89.56 576 PRO A CA 1
ATOM 4460 C C . PRO A 1 576 ? -27.701 7.131 31.625 1.00 89.56 576 PRO A C 1
ATOM 4462 O O . PRO A 1 576 ? -27.257 7.223 32.769 1.00 89.56 576 PRO A O 1
ATOM 4465 N N . LYS A 1 577 ? -28.336 6.027 31.202 1.00 88.81 577 LYS A N 1
ATOM 4466 C CA . LYS A 1 577 ? -28.472 4.808 32.022 1.00 88.81 577 LYS A CA 1
ATOM 4467 C C . LYS A 1 577 ? -27.159 4.037 32.141 1.00 88.81 577 LYS A C 1
ATOM 4469 O O . LYS A 1 577 ? -26.962 3.285 33.098 1.00 88.81 577 LYS A O 1
ATOM 4474 N N . HIS A 1 578 ? -26.270 4.209 31.171 1.00 89.81 578 HIS A N 1
ATOM 4475 C CA . HIS A 1 578 ? -25.012 3.483 31.059 1.00 89.81 578 HIS A CA 1
ATOM 4476 C C . HIS A 1 578 ? -23.878 4.459 30.718 1.00 89.81 578 HIS A C 1
ATOM 4478 O O . HIS A 1 578 ? -23.329 4.404 29.618 1.00 89.81 578 HIS A O 1
ATOM 4484 N N . PRO A 1 579 ? -23.534 5.377 31.644 1.00 90.25 579 PRO A N 1
ATOM 4485 C CA . PRO A 1 579 ? -22.485 6.353 31.397 1.00 90.25 579 PRO A CA 1
ATOM 4486 C C . PRO A 1 579 ? -21.125 5.663 31.257 1.00 90.25 579 PRO A C 1
ATOM 4488 O O . PRO A 1 579 ? -20.798 4.758 32.026 1.00 90.25 579 PRO A O 1
ATOM 4491 N N . LEU A 1 580 ? -20.319 6.138 30.308 1.00 93.00 580 LEU A N 1
ATOM 4492 C CA . LEU A 1 580 ? -18.913 5.765 30.191 1.00 93.00 580 LEU A CA 1
ATOM 4493 C C . LEU A 1 580 ? -18.103 6.575 31.209 1.00 93.00 580 LEU A C 1
ATOM 4495 O O . LEU A 1 580 ? -18.088 7.810 31.154 1.00 93.00 580 LEU A O 1
ATOM 4499 N N . THR A 1 581 ? -17.436 5.894 32.139 1.00 93.00 581 THR A N 1
ATOM 4500 C CA . THR A 1 581 ? -16.647 6.555 33.188 1.00 93.00 581 THR A CA 1
ATOM 4501 C C . THR A 1 581 ? -15.242 5.983 33.311 1.00 93.00 581 THR A C 1
ATOM 4503 O O . THR A 1 581 ? -14.938 4.915 32.784 1.00 93.00 581 THR A O 1
ATOM 4506 N N . ILE A 1 582 ? -14.358 6.702 33.993 1.00 91.31 582 ILE A N 1
ATOM 4507 C CA . ILE A 1 582 ? -13.073 6.204 34.484 1.00 91.31 582 ILE A CA 1
ATOM 4508 C C . ILE A 1 582 ? -12.823 6.829 35.854 1.00 91.31 582 ILE A C 1
ATOM 4510 O O . ILE A 1 582 ? -12.882 8.049 35.991 1.00 91.31 582 ILE A O 1
ATOM 4514 N N . ASN A 1 583 ? -12.596 6.014 36.887 1.00 88.12 583 ASN A N 1
ATOM 4515 C CA . ASN A 1 583 ? -12.518 6.495 38.275 1.00 88.12 583 ASN A CA 1
ATOM 4516 C C . ASN A 1 583 ? -13.749 7.344 38.665 1.00 88.12 583 ASN A C 1
ATOM 4518 O O . ASN A 1 583 ? -13.616 8.377 39.321 1.00 88.12 583 ASN A O 1
ATOM 4522 N N . ASN A 1 584 ? -14.943 6.950 38.204 1.00 84.31 584 ASN A N 1
ATOM 4523 C CA . ASN A 1 584 ? -16.204 7.692 38.340 1.00 84.31 584 ASN A CA 1
ATOM 4524 C C . ASN A 1 584 ? -16.255 9.074 37.651 1.00 84.31 584 ASN A C 1
ATOM 4526 O O . ASN A 1 584 ? -17.285 9.748 37.717 1.00 84.31 584 ASN A O 1
ATOM 4530 N N . ALA A 1 585 ? -15.200 9.501 36.953 1.00 89.56 585 ALA A N 1
ATOM 4531 C CA . ALA A 1 585 ? -15.228 10.689 36.108 1.00 89.56 585 ALA A CA 1
ATOM 4532 C C . ALA A 1 585 ? -15.857 10.356 34.749 1.00 89.56 585 ALA A C 1
ATOM 4534 O O . ALA A 1 585 ? -15.601 9.294 34.184 1.00 89.56 585 ALA A O 1
ATOM 4535 N N . LYS A 1 586 ? -16.689 11.257 34.214 1.00 90.62 586 LYS A N 1
ATOM 4536 C CA . LYS A 1 586 ? -17.332 11.061 32.907 1.00 90.62 586 LYS A CA 1
ATOM 4537 C C . LYS A 1 586 ? -16.309 11.148 31.780 1.00 90.62 586 LYS A C 1
ATOM 4539 O O . LYS A 1 586 ? -15.519 12.086 31.733 1.00 90.62 586 LYS A O 1
ATOM 4544 N N . VAL A 1 587 ? -16.409 10.214 30.844 1.00 91.12 587 VAL A N 1
ATOM 4545 C CA . VAL A 1 587 ? -15.628 10.189 29.607 1.00 91.12 587 VAL A CA 1
ATOM 4546 C C . VAL A 1 587 ? -16.555 10.562 28.461 1.00 91.12 587 VAL A C 1
ATOM 4548 O O . VAL A 1 587 ? -17.660 10.025 28.360 1.00 91.12 587 VAL A O 1
ATOM 4551 N N . LEU A 1 588 ? -16.134 11.497 27.611 1.00 90.31 588 LEU A N 1
ATOM 4552 C CA . LEU A 1 588 ? -16.947 11.975 26.492 1.00 90.31 588 LEU A CA 1
ATOM 4553 C C . LEU A 1 588 ? -16.261 11.663 25.166 1.00 90.31 588 LEU A C 1
ATOM 4555 O O . LEU A 1 588 ? -15.075 11.945 24.985 1.00 90.31 588 LEU A O 1
ATOM 4559 N N . ILE A 1 589 ? -17.033 11.107 24.234 1.00 89.06 589 ILE A N 1
ATOM 4560 C CA . ILE A 1 589 ? -16.568 10.782 22.886 1.00 89.06 589 ILE A CA 1
ATOM 4561 C C . ILE A 1 589 ? -16.783 12.007 21.988 1.00 89.06 589 ILE A C 1
ATOM 4563 O O . ILE A 1 589 ? -17.909 12.510 21.944 1.00 89.06 589 ILE A O 1
ATOM 4567 N N . PRO A 1 590 ? -15.752 12.503 21.287 1.00 85.06 590 PRO A N 1
ATOM 4568 C CA . PRO A 1 590 ? -15.895 13.637 20.383 1.00 85.06 590 PRO A CA 1
ATOM 4569 C C . PRO A 1 590 ? -16.805 13.279 19.205 1.00 85.06 590 PRO A C 1
ATOM 4571 O O . PRO A 1 590 ? -16.693 12.207 18.606 1.00 85.06 590 PRO A O 1
ATOM 4574 N N . ASP A 1 591 ? -17.719 14.188 18.875 1.00 80.88 591 ASP A N 1
ATOM 4575 C CA . ASP A 1 591 ? -18.589 14.066 17.710 1.00 80.88 591 ASP A CA 1
ATOM 4576 C C . ASP A 1 591 ? -17.855 14.584 16.472 1.00 80.88 591 ASP A C 1
ATOM 4578 O O . ASP A 1 591 ? -17.926 15.759 16.116 1.00 80.88 591 ASP A O 1
ATOM 4582 N N . VAL A 1 592 ? -17.141 13.677 15.808 1.00 70.44 592 VAL A N 1
ATOM 4583 C CA . VAL A 1 592 ? -16.490 13.954 14.520 1.00 70.44 592 VAL A CA 1
ATOM 4584 C C . VAL A 1 592 ? -17.461 13.859 13.338 1.00 70.44 592 VAL A C 1
ATOM 4586 O O . VAL A 1 592 ? -17.049 14.074 12.203 1.00 70.44 592 VAL A O 1
ATOM 4589 N N . GLY A 1 593 ? -18.739 13.530 13.569 1.00 65.19 593 GLY A N 1
ATOM 4590 C CA . GLY A 1 593 ? -19.735 13.333 12.515 1.00 65.19 593 GLY A CA 1
ATOM 4591 C C . GLY A 1 593 ? -19.990 14.603 11.712 1.00 65.19 593 GLY A C 1
ATOM 4592 O O . GLY A 1 593 ? -19.911 14.574 10.491 1.00 65.19 593 GLY A O 1
ATOM 4593 N N . GLU A 1 594 ? -20.200 15.737 12.383 1.00 62.97 594 GLU A N 1
ATOM 4594 C CA . GLU A 1 594 ? -20.341 17.033 11.705 1.00 62.97 594 GLU A CA 1
ATOM 4595 C C . GLU A 1 594 ? -19.059 17.478 11.015 1.00 62.97 594 GLU A C 1
ATOM 4597 O O . GLU A 1 594 ? -19.141 18.070 9.951 1.00 62.97 594 GLU A O 1
ATOM 4602 N N . LYS A 1 595 ? -17.881 17.181 11.573 1.00 64.62 595 LYS A N 1
ATOM 4603 C CA . LYS A 1 595 ? -16.601 17.500 10.928 1.00 64.62 595 LYS A CA 1
ATOM 4604 C C . LYS A 1 595 ? -16.417 16.689 9.648 1.00 64.62 595 LYS A C 1
ATOM 4606 O O . LYS A 1 595 ? -16.015 17.250 8.639 1.00 64.62 595 LYS A O 1
ATOM 4611 N N . LEU A 1 596 ? -16.761 15.399 9.672 1.00 61.66 596 LEU A N 1
ATOM 4612 C CA . LEU A 1 596 ? -16.769 14.531 8.492 1.00 61.66 596 LEU A CA 1
ATOM 4613 C C . LEU A 1 596 ? -17.825 14.974 7.474 1.00 61.66 596 LEU A C 1
ATOM 4615 O O . LEU A 1 596 ? -17.505 15.050 6.295 1.00 61.66 596 LEU A O 1
ATOM 4619 N N . GLN A 1 597 ? -19.030 15.335 7.919 1.00 59.44 597 GLN A N 1
ATOM 4620 C CA . GLN A 1 597 ? -20.094 15.836 7.048 1.00 59.44 597 GLN A CA 1
ATOM 4621 C C . GLN A 1 597 ? -19.736 17.198 6.446 1.00 59.44 597 GLN A C 1
ATOM 4623 O O . GLN A 1 597 ? -19.919 17.396 5.260 1.00 59.44 597 GLN A O 1
ATOM 4628 N N . GLN A 1 598 ? -19.157 18.120 7.217 1.00 63.44 598 GLN A N 1
ATOM 4629 C CA . GLN A 1 598 ? -18.632 19.395 6.717 1.00 63.44 598 GLN A CA 1
ATOM 4630 C C . GLN A 1 598 ? -17.461 19.176 5.759 1.00 63.44 598 GLN A C 1
ATOM 4632 O O . GLN A 1 598 ? -17.301 19.937 4.809 1.00 63.44 598 GLN A O 1
ATOM 4637 N N . LEU A 1 599 ? -16.646 18.138 5.973 1.00 61.09 599 LEU A N 1
ATOM 4638 C CA . LEU A 1 599 ? -15.636 17.711 5.009 1.00 61.09 599 LEU A CA 1
ATOM 4639 C C . LEU A 1 599 ? -16.316 17.267 3.711 1.00 61.09 599 LEU A C 1
ATOM 4641 O O . LEU A 1 599 ? -15.989 17.780 2.653 1.00 61.09 599 LEU A O 1
ATOM 4645 N N . GLU A 1 600 ? -17.295 16.368 3.787 1.00 57.34 600 GLU A N 1
ATOM 4646 C CA . GLU A 1 600 ? -18.067 15.891 2.634 1.00 57.34 600 GLU A CA 1
ATOM 4647 C C . GLU A 1 600 ? -18.799 17.039 1.911 1.00 57.34 600 GLU A C 1
ATOM 4649 O O . GLU A 1 600 ? -18.780 17.101 0.682 1.00 57.34 600 GLU A O 1
ATOM 4654 N N . ASP A 1 601 ? -19.353 17.996 2.659 1.00 58.81 601 ASP A N 1
ATOM 4655 C CA . ASP A 1 601 ? -20.090 19.156 2.156 1.00 58.81 601 ASP A CA 1
ATOM 4656 C C . ASP A 1 601 ? -19.156 20.225 1.564 1.00 58.81 601 ASP A C 1
ATOM 4658 O O . ASP A 1 601 ? -19.454 20.803 0.523 1.00 58.81 601 ASP A O 1
ATOM 4662 N N . SER A 1 602 ? -17.993 20.480 2.172 1.00 57.66 602 SER A N 1
ATOM 4663 C CA . SER A 1 602 ? -16.954 21.361 1.602 1.00 57.66 602 SER A CA 1
ATOM 4664 C C . SER A 1 602 ? -16.282 20.752 0.369 1.00 57.66 602 SER A C 1
ATOM 4666 O O . SER A 1 602 ? -15.747 21.477 -0.471 1.00 57.66 602 SER A O 1
ATOM 4668 N N . LEU A 1 603 ? -16.368 19.428 0.227 1.00 55.03 603 LEU A N 1
ATOM 4669 C CA . LEU A 1 603 ? -15.976 18.658 -0.949 1.00 55.03 603 LEU A CA 1
ATOM 4670 C C . LEU A 1 603 ? -17.114 18.512 -1.979 1.00 55.03 603 LEU A C 1
ATOM 4672 O O . LEU A 1 603 ? -16.953 17.736 -2.931 1.00 55.03 603 LEU A O 1
ATOM 4676 N N . GLN A 1 604 ? -18.232 19.243 -1.828 1.00 54.25 604 GLN A N 1
ATOM 4677 C CA . GLN A 1 604 ? -19.309 19.301 -2.823 1.00 54.25 604 GLN A CA 1
ATOM 4678 C C . GLN A 1 604 ? -18.765 19.622 -4.219 1.00 54.25 604 GLN A C 1
ATOM 4680 O O . GLN A 1 604 ? -17.740 20.291 -4.387 1.00 54.25 604 GLN A O 1
ATOM 4685 N N . ASP A 1 605 ? -19.449 19.106 -5.244 1.00 59.03 605 ASP A N 1
ATOM 4686 C CA . ASP A 1 605 ? -19.012 19.217 -6.632 1.00 59.03 605 ASP A CA 1
ATOM 4687 C C . ASP A 1 605 ? -19.168 20.649 -7.161 1.00 59.03 605 ASP A C 1
ATOM 4689 O O . ASP A 1 605 ? -20.093 20.972 -7.901 1.00 59.03 605 ASP A O 1
ATOM 4693 N N . THR A 1 606 ? -18.258 21.536 -6.762 1.00 54.41 606 THR A N 1
ATOM 4694 C CA . THR A 1 606 ? -18.080 22.826 -7.416 1.00 54.41 606 THR A CA 1
ATOM 4695 C C . THR A 1 606 ? -17.651 22.566 -8.863 1.00 54.41 606 THR A C 1
ATOM 4697 O O . THR A 1 606 ? -16.665 21.847 -9.086 1.00 54.41 606 THR A O 1
ATOM 4700 N N . PRO A 1 607 ? -18.384 23.098 -9.861 1.00 55.16 607 PRO A N 1
ATOM 4701 C CA . PRO A 1 607 ? -17.977 23.018 -11.255 1.00 55.16 607 PRO A CA 1
ATOM 4702 C C . PRO A 1 607 ? -16.638 23.738 -11.419 1.00 55.16 607 PRO A C 1
ATOM 4704 O O . PRO A 1 607 ? -16.562 24.961 -11.354 1.00 55.16 607 PRO A O 1
ATOM 4707 N N . GLU A 1 608 ? -15.569 22.967 -11.569 1.00 64.25 608 GLU A N 1
ATOM 4708 C CA . GLU A 1 608 ? -14.231 23.489 -11.827 1.00 64.25 608 GLU A CA 1
ATOM 4709 C C . GLU A 1 608 ? -14.049 23.630 -13.343 1.00 64.25 608 GLU A C 1
ATOM 4711 O O . GLU A 1 608 ? -14.311 22.683 -14.095 1.00 64.25 608 GLU A O 1
ATOM 4716 N N . GLU A 1 609 ? -13.643 24.815 -13.805 1.00 66.25 609 GLU A N 1
ATOM 4717 C CA . GLU A 1 609 ? -13.354 25.047 -15.220 1.00 66.25 609 GLU A CA 1
ATOM 4718 C C . GLU A 1 609 ? -12.137 24.222 -15.656 1.00 66.25 609 GLU A C 1
ATOM 4720 O O . GLU A 1 609 ? -11.132 24.122 -14.949 1.00 66.25 609 GLU A O 1
ATOM 4725 N N . LEU A 1 610 ? -12.215 23.629 -16.849 1.00 74.00 610 LEU A N 1
ATOM 4726 C CA . LEU A 1 610 ? -11.073 22.937 -17.436 1.00 74.00 610 LEU A CA 1
ATOM 4727 C C . LEU A 1 610 ? -9.953 23.938 -17.717 1.00 74.00 610 LEU A C 1
ATOM 4729 O O . LEU A 1 610 ? -10.192 25.041 -18.213 1.00 74.00 610 LEU A O 1
ATOM 4733 N N . ASN A 1 611 ? -8.711 23.516 -17.483 1.00 77.75 611 ASN A N 1
ATOM 4734 C CA . ASN A 1 611 ? -7.527 24.275 -17.865 1.00 77.75 611 ASN A CA 1
ATOM 4735 C C . ASN A 1 611 ? -7.641 24.733 -19.329 1.00 77.75 611 ASN A C 1
ATOM 4737 O O . ASN A 1 611 ? -8.124 23.986 -20.180 1.00 77.75 611 ASN A O 1
ATOM 4741 N N . ALA A 1 612 ? -7.171 25.945 -19.638 1.00 66.94 612 ALA A N 1
ATOM 4742 C CA . ALA A 1 612 ? -7.271 26.532 -20.976 1.00 66.94 612 ALA A CA 1
ATOM 4743 C C . ALA A 1 612 ? -6.768 25.595 -22.093 1.00 66.94 612 ALA A C 1
ATOM 4745 O O . ALA A 1 612 ? -7.409 25.503 -23.138 1.00 66.94 612 ALA A O 1
ATOM 4746 N N . SER A 1 613 ? -5.683 24.851 -21.838 1.00 74.00 613 SER A N 1
ATOM 4747 C CA . SER A 1 613 ? -5.135 23.853 -22.774 1.00 74.00 613 SER A CA 1
ATOM 4748 C C . SER A 1 613 ? -6.072 22.665 -23.029 1.00 74.00 613 SER A C 1
ATOM 4750 O O . SER A 1 613 ? -6.128 22.151 -24.141 1.00 74.00 613 SER A O 1
ATOM 4752 N N . ASP A 1 614 ? -6.842 22.249 -22.024 1.00 80.44 614 ASP A N 1
ATOM 4753 C CA . ASP A 1 614 ? -7.801 21.147 -22.140 1.00 80.44 614 ASP A CA 1
ATOM 4754 C C . ASP A 1 614 ? -9.122 21.637 -22.760 1.00 80.44 614 ASP A C 1
ATOM 4756 O O . ASP A 1 614 ? -9.727 20.948 -23.578 1.00 80.44 614 ASP A O 1
ATOM 4760 N N . SER A 1 615 ? -9.533 22.867 -22.433 1.00 76.31 615 SER A N 1
ATOM 4761 C CA . SER A 1 615 ? -10.678 23.550 -23.050 1.00 76.31 615 SER A CA 1
ATOM 4762 C C . SER A 1 615 ? -10.477 23.788 -24.550 1.00 76.31 615 SER A C 1
ATOM 4764 O O . SER A 1 615 ? -11.439 23.767 -25.317 1.00 76.31 615 SER A O 1
ATOM 4766 N N . GLU A 1 616 ? -9.237 24.007 -24.995 1.00 75.00 616 GLU A N 1
ATOM 4767 C CA . GLU A 1 616 ? -8.900 24.163 -26.412 1.00 75.00 616 GLU A CA 1
ATOM 4768 C C . GLU A 1 616 ? -9.125 22.871 -27.213 1.00 75.00 616 GLU A C 1
ATOM 4770 O O . GLU A 1 616 ? -9.652 22.939 -28.320 1.00 75.00 616 GLU A O 1
ATOM 4775 N N . LEU A 1 617 ? -8.854 21.697 -26.627 1.00 77.50 617 LEU A N 1
ATOM 4776 C CA . LEU A 1 617 ? -9.102 20.387 -27.253 1.00 77.50 617 LEU A CA 1
ATOM 4777 C C . LEU A 1 617 ? -10.593 20.083 -27.478 1.00 77.50 617 LEU A C 1
ATOM 4779 O O . LEU A 1 617 ? -10.934 19.199 -28.263 1.00 77.50 617 LEU A O 1
ATOM 4783 N N . LEU A 1 618 ? -11.487 20.785 -26.777 1.00 77.31 618 LEU A N 1
ATOM 4784 C CA . LEU A 1 618 ? -12.937 20.633 -26.917 1.00 77.31 618 LEU A CA 1
ATOM 4785 C C . LEU A 1 618 ? -13.534 21.523 -28.012 1.00 77.31 618 LEU A C 1
ATOM 4787 O O . LEU A 1 618 ? -14.681 21.296 -28.413 1.00 77.31 618 LEU A O 1
ATOM 4791 N N . LYS A 1 619 ? -12.782 22.520 -28.496 1.00 75.56 619 LYS A N 1
ATOM 4792 C CA . LYS A 1 619 ? -13.205 23.383 -29.601 1.00 75.56 619 LYS A CA 1
ATOM 4793 C C . LYS A 1 619 ? -13.103 22.593 -30.901 1.00 75.56 619 LYS A C 1
ATOM 4795 O O . LYS A 1 619 ? -12.077 21.983 -31.186 1.00 75.56 619 LYS A O 1
ATOM 4800 N N . GLU A 1 620 ? -14.171 22.584 -31.692 1.00 48.28 620 GLU A N 1
ATOM 4801 C CA . GLU A 1 620 ? -14.130 21.910 -32.990 1.00 48.28 620 GLU A CA 1
ATOM 4802 C C . GLU A 1 620 ? -13.149 22.626 -33.928 1.00 48.28 620 GLU A C 1
ATOM 4804 O O . GLU A 1 620 ? -13.079 23.861 -33.901 1.00 48.28 620 GLU A O 1
ATOM 4809 N N . PRO A 1 621 ? -12.385 21.892 -34.759 1.00 43.16 621 PRO A N 1
ATOM 4810 C CA . PRO A 1 621 ? -11.491 22.514 -35.720 1.00 43.16 621 PRO A CA 1
ATOM 4811 C C . PRO A 1 621 ? -12.330 23.325 -36.710 1.00 43.16 621 PRO A C 1
ATOM 4813 O O . PRO A 1 621 ? -13.033 22.777 -37.560 1.00 43.16 621 PRO A O 1
ATOM 4816 N N . SER A 1 622 ? -12.271 24.651 -36.591 1.00 38.25 622 SER A N 1
ATOM 4817 C CA . SER A 1 622 ? -12.855 25.561 -37.570 1.00 38.25 622 SER A CA 1
ATOM 4818 C C . SER A 1 622 ? -12.261 25.242 -38.939 1.00 38.25 622 SER A C 1
ATOM 4820 O O . SER A 1 622 ? -11.039 25.252 -39.098 1.00 38.25 622 SER A O 1
ATOM 4822 N N . GLY A 1 623 ? -13.129 24.930 -39.902 1.00 37.47 623 GLY A N 1
ATOM 4823 C CA . GLY A 1 623 ? -12.751 24.446 -41.222 1.00 37.47 623 GLY A CA 1
ATOM 4824 C C . GLY A 1 623 ? -11.684 25.285 -41.931 1.00 37.47 623 GLY A C 1
ATOM 4825 O O . GLY A 1 623 ? -11.586 26.501 -41.764 1.00 37.47 623 GLY A O 1
ATOM 4826 N N . ALA A 1 624 ? -10.902 24.571 -42.739 1.00 43.44 624 ALA A N 1
ATOM 4827 C CA . ALA A 1 624 ? -9.878 25.032 -43.666 1.00 43.44 624 ALA A CA 1
ATOM 4828 C C . ALA A 1 624 ? -9.968 26.511 -44.090 1.00 43.44 624 ALA A C 1
ATOM 4830 O O . ALA A 1 624 ? -10.908 26.917 -44.776 1.00 43.44 624 ALA A O 1
ATOM 4831 N N . ARG A 1 625 ? -8.906 27.282 -43.817 1.00 32.44 625 ARG A N 1
ATOM 4832 C CA . ARG A 1 625 ? -8.542 28.456 -44.621 1.00 32.44 625 ARG A CA 1
ATOM 4833 C C . ARG A 1 625 ? -7.032 28.526 -44.858 1.00 32.44 625 ARG A C 1
ATOM 4835 O O . ARG A 1 625 ? -6.229 28.420 -43.938 1.00 32.44 625 ARG A O 1
ATOM 4842 N N . SER A 1 626 ? -6.707 28.679 -46.139 1.00 28.77 626 SER A N 1
ATOM 4843 C CA . SER A 1 626 ? -5.395 28.809 -46.782 1.00 28.77 626 SER A CA 1
ATOM 4844 C C . SER A 1 626 ? -4.612 30.063 -46.330 1.00 28.77 626 SER A C 1
ATOM 4846 O O . SER A 1 626 ? -5.177 30.927 -45.656 1.00 28.77 626 SER A O 1
ATOM 4848 N N . PRO A 1 627 ? -3.317 30.193 -46.688 1.00 44.19 627 PRO A N 1
ATOM 4849 C CA . PRO A 1 627 ? -2.402 31.119 -46.037 1.00 44.19 627 PRO A CA 1
ATOM 4850 C C . PRO A 1 627 ? -2.588 32.541 -46.571 1.00 44.19 627 PRO A C 1
ATOM 4852 O O . PRO A 1 627 ? -2.614 32.760 -47.783 1.00 44.19 627 PRO A O 1
ATOM 4855 N N . ALA A 1 628 ? -2.659 33.524 -45.673 1.00 29.47 628 ALA A N 1
ATOM 4856 C CA . ALA A 1 628 ? -2.628 34.932 -46.045 1.00 29.47 628 ALA A CA 1
ATOM 4857 C C . ALA A 1 628 ? -1.482 35.668 -45.344 1.00 29.47 628 ALA A C 1
ATOM 4859 O O . ALA A 1 628 ? -1.297 35.603 -44.132 1.00 29.47 628 ALA A O 1
ATOM 4860 N N . LYS A 1 629 ? -0.725 36.345 -46.208 1.00 28.86 629 LYS A N 1
ATOM 4861 C CA . LYS A 1 629 ? 0.383 37.277 -46.006 1.00 28.86 629 LYS A CA 1
ATOM 4862 C C . LYS A 1 629 ? 0.185 38.249 -44.842 1.00 28.86 629 LYS A C 1
ATOM 4864 O O . LYS A 1 629 ? -0.915 38.718 -44.575 1.00 28.86 629 LYS A O 1
ATOM 4869 N N . GLY A 1 630 ? 1.310 38.575 -44.211 1.00 34.16 630 GLY A N 1
ATOM 4870 C CA . GLY A 1 630 ? 1.374 39.455 -43.058 1.00 34.16 630 GLY A CA 1
ATOM 4871 C C . GLY A 1 630 ? 1.173 40.936 -43.351 1.00 34.16 630 GLY A C 1
ATOM 4872 O O . GLY A 1 630 ? 1.242 41.381 -44.489 1.00 34.16 630 GLY A O 1
ATOM 4873 N N . THR A 1 631 ? 1.038 41.681 -42.258 1.00 27.14 631 THR A N 1
ATOM 4874 C CA . THR A 1 631 ? 1.429 43.084 -42.118 1.00 27.14 631 THR A CA 1
ATOM 4875 C C . THR A 1 631 ? 1.697 43.365 -40.642 1.00 27.14 631 THR A C 1
ATOM 4877 O O . THR A 1 631 ? 0.968 42.934 -39.754 1.00 27.14 631 THR A O 1
ATOM 4880 N N . SER A 1 632 ? 2.794 44.072 -40.418 1.00 29.48 632 SER A N 1
ATOM 4881 C CA . SER A 1 632 ? 3.346 44.580 -39.167 1.00 29.48 632 SER A CA 1
ATOM 4882 C C . SER A 1 632 ? 2.462 45.598 -38.437 1.00 29.48 632 SER A C 1
ATOM 4884 O O . SER A 1 632 ? 1.927 46.482 -39.097 1.00 29.48 632 SER A O 1
ATOM 4886 N N . SER A 1 633 ? 2.511 45.612 -37.096 1.00 27.84 633 SER A N 1
ATOM 4887 C CA . SER A 1 633 ? 2.886 46.809 -36.308 1.00 27.84 633 SER A CA 1
ATOM 4888 C C . SER A 1 633 ? 2.985 46.513 -34.797 1.00 27.84 633 SER A C 1
ATOM 4890 O O . SER A 1 633 ? 2.001 46.120 -34.183 1.00 27.84 633 SER A O 1
ATOM 4892 N N . SER A 1 634 ? 4.191 46.719 -34.241 1.00 27.12 634 SER A N 1
ATOM 4893 C CA . SER A 1 634 ? 4.565 47.362 -32.949 1.00 27.12 634 SER A CA 1
ATOM 4894 C C . SER A 1 634 ? 3.497 47.554 -31.849 1.00 27.12 634 SER A C 1
ATOM 4896 O O . SER A 1 634 ? 2.403 47.993 -32.157 1.00 27.12 634 SER A O 1
ATOM 4898 N N . LYS A 1 635 ? 3.751 47.495 -30.531 1.00 27.33 635 LYS A N 1
ATOM 4899 C CA . LYS A 1 635 ? 4.952 47.692 -29.683 1.00 27.33 635 LYS A CA 1
ATOM 4900 C C . LYS A 1 635 ? 4.509 47.412 -28.227 1.00 27.33 635 LYS A C 1
ATOM 4902 O O . LYS A 1 635 ? 3.406 47.798 -27.865 1.00 27.33 635 LYS A O 1
ATOM 4907 N N . GLY A 1 636 ? 5.388 46.887 -27.371 1.00 26.30 636 GLY A N 1
ATOM 4908 C CA . GLY A 1 636 ? 5.172 46.869 -25.914 1.00 26.30 636 GLY A CA 1
ATOM 4909 C C . GLY A 1 636 ? 6.211 46.030 -25.173 1.00 26.30 636 GLY A C 1
ATOM 4910 O O . GLY A 1 636 ? 6.118 44.813 -25.152 1.00 26.30 636 GLY A O 1
ATOM 4911 N N . LYS A 1 637 ? 7.248 46.685 -24.645 1.00 28.34 637 LYS A N 1
ATOM 4912 C CA . LYS A 1 637 ? 8.453 46.103 -24.031 1.00 28.34 637 LYS A CA 1
ATOM 4913 C C . LYS A 1 637 ? 8.211 45.597 -22.601 1.00 28.34 637 LYS A C 1
ATOM 4915 O O . LYS A 1 637 ? 7.556 46.276 -21.824 1.00 28.34 637 LYS A O 1
ATOM 4920 N N . GLY A 1 638 ? 8.917 44.524 -22.243 1.00 27.00 638 GLY A N 1
ATOM 4921 C CA . GLY A 1 638 ? 9.219 44.109 -20.869 1.00 27.00 638 GLY A CA 1
ATOM 4922 C C . GLY A 1 638 ? 10.152 42.896 -20.887 1.00 27.00 638 GLY A C 1
ATOM 4923 O O . GLY A 1 638 ? 9.691 41.766 -20.901 1.00 27.00 638 GLY A O 1
ATOM 4924 N N . LYS A 1 639 ? 11.461 43.140 -21.024 1.00 28.42 639 LYS A N 1
ATOM 4925 C CA . LYS A 1 639 ? 12.524 42.131 -21.157 1.00 28.42 639 LYS A CA 1
ATOM 4926 C C . LYS A 1 639 ? 13.171 41.936 -19.780 1.00 28.42 639 LYS A C 1
ATOM 4928 O O . LYS A 1 639 ? 13.868 42.841 -19.336 1.00 28.42 639 LYS A O 1
ATOM 4933 N N . GLU A 1 640 ? 13.025 40.762 -19.177 1.00 28.75 640 GLU A N 1
ATOM 4934 C CA . GLU A 1 640 ? 14.034 40.206 -18.269 1.00 28.75 640 GLU A CA 1
ATOM 4935 C C . GLU A 1 640 ? 14.657 38.977 -18.940 1.00 28.75 640 GLU A C 1
ATOM 4937 O O . GLU A 1 640 ? 13.986 38.173 -19.586 1.00 28.75 640 GLU A O 1
ATOM 4942 N N . ARG A 1 641 ? 15.990 38.946 -18.924 1.00 27.34 641 ARG A N 1
ATOM 4943 C CA . ARG A 1 641 ? 16.852 38.062 -19.712 1.00 27.34 641 ARG A CA 1
ATOM 4944 C C . ARG A 1 641 ? 16.886 36.659 -19.102 1.00 27.34 641 ARG A C 1
ATOM 4946 O O . ARG A 1 641 ? 17.444 36.488 -18.026 1.00 27.34 641 ARG A O 1
ATOM 4953 N N . ALA A 1 642 ? 16.423 35.658 -19.848 1.00 31.78 642 ALA A N 1
ATOM 4954 C CA . ALA A 1 642 ? 16.899 34.286 -19.700 1.00 31.78 642 ALA A CA 1
ATOM 4955 C C . ALA A 1 642 ? 18.169 34.110 -20.549 1.00 31.78 642 ALA A C 1
ATOM 4957 O O . ALA A 1 642 ? 18.195 34.469 -21.728 1.00 31.78 642 ALA A O 1
ATOM 4958 N N . VAL A 1 643 ? 19.234 33.605 -19.930 1.00 31.12 643 VAL A N 1
ATOM 4959 C CA . VAL A 1 643 ? 20.493 33.245 -20.590 1.00 31.12 643 VAL A CA 1
ATOM 4960 C C . VAL A 1 643 ? 20.241 32.020 -21.470 1.00 31.12 643 VAL A C 1
ATOM 4962 O O . VAL A 1 643 ? 19.781 30.990 -20.985 1.00 31.12 643 VAL A O 1
ATOM 4965 N N . SER A 1 644 ? 20.507 32.135 -22.770 1.00 33.34 644 SER A N 1
ATOM 4966 C CA . SER A 1 644 ? 20.532 30.995 -23.693 1.00 33.34 644 SER A CA 1
ATOM 4967 C C . SER A 1 644 ? 21.864 30.244 -23.542 1.00 33.34 644 SER A C 1
ATOM 4969 O O . SER A 1 644 ? 22.891 30.914 -23.408 1.00 33.34 644 SER A O 1
ATOM 4971 N N . PRO A 1 645 ? 21.895 28.898 -23.580 1.00 38.34 645 PRO A N 1
ATOM 4972 C CA . PRO A 1 645 ? 23.153 28.164 -23.649 1.00 38.34 645 PRO A CA 1
ATOM 4973 C C . PRO A 1 645 ? 23.841 28.418 -24.998 1.00 38.34 645 PRO A C 1
ATOM 4975 O O . PRO A 1 645 ? 23.177 28.652 -26.011 1.00 38.34 645 PRO A O 1
ATOM 4978 N N . ALA A 1 646 ? 25.173 28.389 -24.995 1.00 34.25 646 ALA A N 1
ATOM 4979 C CA . ALA A 1 646 ? 26.008 28.535 -26.183 1.00 34.25 646 ALA A CA 1
ATOM 4980 C C . ALA A 1 646 ? 25.781 27.388 -27.201 1.00 34.25 646 ALA A C 1
ATOM 4982 O O . ALA A 1 646 ? 25.312 26.316 -26.808 1.00 34.25 646 ALA A O 1
ATOM 4983 N N . PRO A 1 647 ? 26.109 27.584 -28.495 1.00 43.34 647 PRO A N 1
ATOM 4984 C CA . PRO A 1 647 ? 26.055 26.515 -29.491 1.00 43.34 647 PRO A CA 1
ATOM 4985 C C . PRO A 1 647 ? 27.038 25.386 -29.128 1.00 43.34 647 PRO A C 1
ATOM 4987 O O . PRO A 1 647 ? 28.112 25.690 -28.607 1.00 43.34 647 PRO A O 1
ATOM 4990 N N . PRO A 1 648 ? 26.706 24.110 -29.400 1.00 51.72 648 PRO A N 1
ATOM 4991 C CA . PRO A 1 648 ? 27.620 22.996 -29.161 1.00 51.72 648 PRO A CA 1
ATOM 4992 C C . PRO A 1 648 ? 28.867 23.120 -30.047 1.00 51.72 648 PRO A C 1
ATOM 4994 O O . PRO A 1 648 ? 28.768 23.461 -31.227 1.00 51.72 648 PRO A O 1
ATOM 4997 N N . GLU A 1 649 ? 30.038 22.852 -29.468 1.00 55.84 649 GLU A N 1
ATOM 4998 C CA . GLU A 1 649 ? 31.285 22.697 -30.220 1.00 55.84 649 GLU A CA 1
ATOM 4999 C C . GLU A 1 649 ? 31.158 21.514 -31.204 1.00 55.84 649 GLU A C 1
ATOM 5001 O O . GLU A 1 649 ? 30.518 20.513 -30.868 1.00 55.84 649 GLU A O 1
ATOM 5006 N N . PRO A 1 650 ? 31.710 21.612 -32.428 1.00 63.66 650 PRO A N 1
ATOM 5007 C CA . PRO A 1 650 ? 31.653 20.526 -33.402 1.00 63.66 650 PRO A CA 1
ATOM 5008 C C . PRO A 1 650 ? 32.465 19.315 -32.915 1.00 63.66 650 PRO A C 1
ATOM 5010 O O . PRO A 1 650 ? 33.634 19.449 -32.561 1.00 63.66 650 PRO A O 1
ATOM 5013 N N . ASP A 1 651 ? 31.833 18.138 -32.908 1.00 77.31 651 ASP A N 1
ATOM 5014 C CA . ASP A 1 651 ? 32.455 16.863 -32.530 1.00 77.31 651 ASP A CA 1
ATOM 5015 C C . ASP A 1 651 ? 33.575 16.493 -33.521 1.00 77.31 651 ASP A C 1
ATOM 5017 O O . ASP A 1 651 ? 33.414 16.641 -34.734 1.00 77.31 651 ASP A O 1
ATOM 5021 N N . THR A 1 652 ? 34.717 16.037 -33.007 1.00 79.88 652 THR A N 1
ATOM 5022 C CA . THR A 1 652 ? 35.930 15.724 -33.780 1.00 79.88 652 THR A CA 1
ATOM 5023 C C . THR A 1 652 ? 36.048 14.245 -34.161 1.00 79.88 652 THR A C 1
ATOM 5025 O O . THR A 1 652 ? 37.064 13.847 -34.731 1.00 79.88 652 THR A O 1
ATOM 5028 N N . PHE A 1 653 ? 35.042 13.420 -33.851 1.00 87.00 653 PHE A N 1
ATOM 5029 C CA . PHE A 1 653 ? 35.053 11.993 -34.167 1.00 87.00 653 PHE A CA 1
ATOM 5030 C C . PHE A 1 653 ? 35.127 11.713 -35.679 1.00 87.00 653 PHE A C 1
ATOM 5032 O O . PHE A 1 653 ? 34.307 12.194 -36.462 1.00 87.00 653 PHE A O 1
ATOM 5039 N N . GLU A 1 654 ? 36.075 10.857 -36.074 1.00 84.94 654 GLU A N 1
ATOM 5040 C CA . GLU A 1 654 ? 36.222 10.342 -37.438 1.00 84.94 654 GLU A CA 1
ATOM 5041 C C . GLU A 1 654 ? 35.789 8.863 -37.504 1.00 84.94 654 GLU A C 1
ATOM 5043 O O . GLU A 1 654 ? 36.449 8.012 -36.897 1.00 84.94 654 GLU A O 1
ATOM 5048 N N . PRO A 1 655 ? 34.719 8.537 -38.251 1.00 87.00 655 PRO A N 1
ATOM 5049 C CA . PRO A 1 655 ? 34.245 7.163 -38.427 1.00 87.00 655 PRO A CA 1
ATOM 5050 C C . PRO A 1 655 ? 35.226 6.242 -39.176 1.00 87.00 655 PRO A C 1
ATOM 5052 O O . PRO A 1 655 ? 36.140 6.711 -39.857 1.00 87.00 655 PRO A O 1
ATOM 5055 N N . ALA A 1 656 ? 34.989 4.926 -39.133 1.00 85.75 656 ALA A N 1
ATOM 5056 C CA . ALA A 1 656 ? 35.789 3.927 -39.849 1.00 85.75 656 ALA A CA 1
ATOM 5057 C C . ALA A 1 656 ? 35.881 4.195 -41.367 1.00 85.75 656 ALA A C 1
ATOM 5059 O O . ALA A 1 656 ? 34.923 4.662 -41.989 1.00 85.75 656 ALA A O 1
ATOM 5060 N N . ASP A 1 657 ? 37.025 3.869 -41.973 1.00 85.44 657 ASP A N 1
ATOM 5061 C CA . ASP A 1 657 ? 37.216 3.914 -43.425 1.00 85.44 657 ASP A CA 1
ATOM 5062 C C . ASP A 1 657 ? 36.580 2.700 -44.130 1.00 85.44 657 ASP A C 1
ATOM 5064 O O . ASP A 1 657 ? 36.092 1.756 -43.502 1.00 85.44 657 ASP A O 1
ATOM 5068 N N . ALA A 1 658 ? 36.558 2.731 -45.465 1.00 83.00 658 ALA A N 1
ATOM 5069 C CA . ALA A 1 658 ? 35.941 1.677 -46.268 1.00 83.00 658 ALA A CA 1
ATOM 5070 C C . ALA A 1 658 ? 36.624 0.307 -46.086 1.00 83.00 658 ALA A C 1
ATOM 5072 O O . ALA A 1 658 ? 35.944 -0.718 -46.117 1.00 83.00 658 ALA A O 1
ATOM 5073 N N . GLU A 1 659 ? 37.943 0.281 -45.861 1.00 84.06 659 GLU A N 1
ATOM 5074 C CA . GLU A 1 659 ? 38.707 -0.953 -45.640 1.00 84.06 659 GLU A CA 1
ATOM 5075 C C . GLU A 1 659 ? 38.330 -1.614 -44.309 1.00 84.06 659 GLU A C 1
ATOM 5077 O O . GLU A 1 659 ? 38.073 -2.818 -44.261 1.00 84.06 659 GLU A O 1
ATOM 5082 N N . ARG A 1 660 ? 38.212 -0.829 -43.232 1.00 84.88 660 ARG A N 1
ATOM 5083 C CA . ARG A 1 660 ? 37.775 -1.316 -41.919 1.00 84.88 660 ARG A CA 1
ATOM 5084 C C . ARG A 1 660 ? 36.293 -1.688 -41.908 1.00 84.88 660 ARG A C 1
ATOM 5086 O O . ARG A 1 660 ? 35.919 -2.649 -41.238 1.00 84.88 660 ARG A O 1
ATOM 5093 N N . LEU A 1 661 ? 35.449 -0.974 -42.654 1.00 84.62 661 LEU A N 1
ATOM 5094 C CA . LEU A 1 661 ? 34.026 -1.301 -42.787 1.00 84.62 661 LEU A CA 1
ATOM 5095 C C . LEU A 1 661 ? 33.805 -2.614 -43.562 1.00 84.62 661 LEU A C 1
ATOM 5097 O O . LEU A 1 661 ? 32.882 -3.362 -43.244 1.00 84.62 661 LEU A O 1
ATOM 5101 N N . ALA A 1 662 ? 34.681 -2.939 -44.521 1.00 84.19 662 ALA A N 1
ATOM 5102 C CA . ALA A 1 662 ? 34.642 -4.199 -45.270 1.00 84.19 662 ALA A CA 1
ATOM 5103 C C . ALA A 1 662 ? 34.898 -5.451 -44.403 1.00 84.19 662 ALA A C 1
ATOM 5105 O O . ALA A 1 662 ? 34.628 -6.566 -44.848 1.00 84.19 662 ALA A O 1
ATOM 5106 N N . LEU A 1 663 ? 35.366 -5.285 -43.157 1.00 84.19 663 LEU A N 1
ATOM 5107 C CA . LEU A 1 663 ? 35.491 -6.375 -42.180 1.00 84.19 663 LEU A CA 1
ATOM 5108 C C . LEU A 1 663 ? 34.125 -6.904 -41.707 1.00 84.19 663 LEU A C 1
ATOM 5110 O O . LEU A 1 663 ? 34.040 -8.023 -41.200 1.00 84.19 663 LEU A O 1
ATOM 5114 N N . VAL A 1 664 ? 33.053 -6.117 -41.856 1.00 82.56 664 VAL A N 1
ATOM 5115 C CA . VAL A 1 664 ? 31.684 -6.558 -41.568 1.00 82.56 664 VAL A CA 1
ATOM 5116 C C . VAL A 1 664 ? 31.120 -7.249 -42.807 1.00 82.56 664 VAL A C 1
ATOM 5118 O O . VAL A 1 664 ? 30.937 -6.629 -43.855 1.00 82.56 664 VAL A O 1
ATOM 5121 N N . ARG A 1 665 ? 30.817 -8.549 -42.700 1.00 74.75 665 ARG A N 1
ATOM 5122 C CA . ARG A 1 665 ? 30.173 -9.300 -43.785 1.00 74.75 665 ARG A CA 1
ATOM 5123 C C . ARG A 1 665 ? 28.745 -8.790 -43.987 1.00 74.75 665 ARG A C 1
ATOM 5125 O O . ARG A 1 665 ? 27.898 -8.950 -43.114 1.00 74.75 665 ARG A O 1
ATOM 5132 N N . ARG A 1 666 ? 28.486 -8.215 -45.159 1.00 70.69 666 ARG A N 1
ATOM 5133 C CA . ARG A 1 666 ? 27.176 -7.685 -45.557 1.00 70.69 666 ARG A CA 1
ATOM 5134 C C . ARG A 1 666 ? 26.235 -8.826 -45.938 1.00 70.69 666 ARG A C 1
ATOM 5136 O O . ARG A 1 666 ? 26.613 -9.714 -46.704 1.00 70.69 666 ARG A O 1
ATOM 5143 N N . ILE A 1 667 ? 25.017 -8.801 -45.405 1.00 68.56 667 ILE A N 1
ATOM 5144 C CA . ILE A 1 667 ? 23.969 -9.796 -45.668 1.00 68.56 667 ILE A CA 1
ATOM 5145 C C . ILE A 1 667 ? 22.753 -9.053 -46.237 1.00 68.56 667 ILE A C 1
ATOM 5147 O O . ILE A 1 667 ? 22.429 -7.967 -45.742 1.00 68.56 667 ILE A O 1
ATOM 5151 N N . PRO A 1 668 ? 22.079 -9.594 -47.270 1.00 67.44 668 PRO A N 1
ATOM 5152 C CA . PRO A 1 668 ? 20.869 -8.981 -47.804 1.00 67.44 668 PRO A CA 1
ATOM 5153 C C . PRO A 1 668 ? 19.755 -8.907 -46.743 1.00 67.44 668 PRO A C 1
ATOM 5155 O O . PRO A 1 668 ? 19.693 -9.760 -45.853 1.00 67.44 668 PRO A O 1
ATOM 5158 N N . PRO A 1 669 ? 18.847 -7.920 -46.839 1.00 66.94 669 PRO A N 1
ATOM 5159 C CA . PRO A 1 669 ? 17.713 -7.814 -45.931 1.00 66.94 669 PRO A CA 1
ATOM 5160 C C . PRO A 1 669 ? 16.814 -9.064 -46.002 1.00 66.94 669 PRO A C 1
ATOM 5162 O O . PRO A 1 669 ? 16.751 -9.722 -47.049 1.00 66.94 669 PRO A O 1
ATOM 5165 N N . PRO A 1 670 ? 16.082 -9.398 -44.921 1.00 71.12 670 PRO A N 1
ATOM 5166 C CA . PRO A 1 670 ? 15.191 -10.555 -44.903 1.00 71.12 670 PRO A CA 1
ATOM 5167 C C . PRO A 1 670 ? 14.154 -10.499 -46.034 1.00 71.12 670 PRO A C 1
ATOM 5169 O O . PRO A 1 670 ? 13.559 -9.456 -46.294 1.00 71.12 670 PRO A O 1
ATOM 5172 N N . THR A 1 671 ? 13.872 -11.633 -46.685 1.00 65.94 671 THR A N 1
ATOM 5173 C CA . THR A 1 671 ? 12.909 -11.703 -47.807 1.00 65.94 671 THR A CA 1
ATOM 5174 C C . THR A 1 671 ? 11.448 -11.492 -47.395 1.00 65.94 671 THR A C 1
ATOM 5176 O O . THR A 1 671 ? 10.615 -11.162 -48.237 1.00 65.94 671 THR A O 1
ATOM 5179 N N . LYS A 1 672 ? 11.109 -11.709 -46.118 1.00 70.12 672 LYS A N 1
ATOM 5180 C CA . LYS A 1 672 ? 9.766 -11.499 -45.547 1.00 70.12 672 LYS A CA 1
ATOM 5181 C C . LYS A 1 672 ? 9.880 -10.920 -44.130 1.00 70.12 672 LYS A C 1
ATOM 5183 O O . LYS A 1 672 ? 9.635 -11.643 -43.169 1.00 70.12 672 LYS A O 1
ATOM 5188 N N . PRO A 1 673 ? 10.272 -9.646 -43.987 1.00 71.44 673 PRO A N 1
ATOM 5189 C CA . PRO A 1 673 ? 10.506 -9.058 -42.677 1.00 71.44 673 PRO A CA 1
ATOM 5190 C C . PRO A 1 673 ? 9.190 -8.911 -41.906 1.00 71.44 673 PRO A C 1
ATOM 5192 O O . PRO A 1 673 ? 8.179 -8.453 -42.451 1.00 71.44 673 PRO A O 1
ATOM 5195 N N . SER A 1 674 ? 9.204 -9.264 -40.621 1.00 81.25 674 SER A N 1
ATOM 5196 C CA . SER A 1 674 ? 8.083 -8.995 -39.717 1.00 81.25 674 SER A CA 1
ATOM 5197 C C . SER A 1 674 ? 7.787 -7.493 -39.674 1.00 81.25 674 SER A C 1
ATOM 5199 O O . SER A 1 674 ? 8.658 -6.675 -39.368 1.00 81.25 674 SER A O 1
ATOM 5201 N N . ARG A 1 675 ? 6.537 -7.102 -39.968 1.00 78.94 675 ARG A N 1
ATOM 5202 C CA . ARG A 1 675 ? 6.127 -5.683 -39.956 1.00 78.94 675 ARG A CA 1
ATOM 5203 C C . ARG A 1 675 ? 6.261 -5.064 -38.560 1.00 78.94 675 ARG A C 1
ATOM 5205 O O . ARG A 1 675 ? 6.580 -3.882 -38.459 1.00 78.94 675 ARG A O 1
ATOM 5212 N N . GLY A 1 676 ? 6.043 -5.862 -37.511 1.00 76.12 676 GLY A N 1
ATOM 5213 C CA . GLY A 1 676 ? 6.210 -5.446 -36.117 1.00 76.12 676 GLY A CA 1
ATOM 5214 C C . GLY A 1 676 ? 7.674 -5.170 -35.776 1.00 76.12 676 GLY A C 1
ATOM 5215 O O . GLY A 1 676 ? 7.992 -4.076 -35.307 1.00 76.12 676 GLY A O 1
ATOM 5216 N N . ALA A 1 677 ? 8.565 -6.107 -36.115 1.00 79.00 677 ALA A N 1
ATOM 5217 C CA . ALA A 1 677 ? 10.002 -5.946 -35.902 1.00 79.00 677 ALA A CA 1
ATOM 5218 C C . ALA A 1 677 ? 10.553 -4.747 -36.676 1.00 79.00 677 ALA A C 1
ATOM 5220 O O . ALA A 1 677 ? 11.185 -3.875 -36.086 1.00 79.00 677 ALA A O 1
ATOM 5221 N N . LEU A 1 678 ? 10.218 -4.620 -37.965 1.00 84.06 678 LEU A N 1
ATOM 5222 C CA . LEU A 1 678 ? 10.655 -3.497 -38.797 1.00 84.06 678 LEU A CA 1
ATOM 5223 C C . LEU A 1 678 ? 10.207 -2.138 -38.232 1.00 84.06 678 LEU A C 1
ATOM 5225 O O . LEU A 1 678 ? 10.984 -1.182 -38.227 1.00 84.06 678 LEU A O 1
ATOM 5229 N N . SER A 1 679 ? 8.971 -2.041 -37.731 1.00 81.12 679 SER A N 1
ATOM 5230 C CA . SER A 1 679 ? 8.457 -0.814 -37.108 1.00 81.12 679 SER A CA 1
ATOM 5231 C C . SER A 1 679 ? 9.239 -0.444 -35.844 1.00 81.12 679 SER A C 1
ATOM 5233 O O . SER A 1 679 ? 9.582 0.724 -35.648 1.00 81.12 679 SER A O 1
ATOM 5235 N N . MET A 1 680 ? 9.545 -1.429 -34.996 1.00 83.56 680 MET A N 1
ATOM 5236 C CA . MET A 1 680 ? 10.292 -1.214 -33.753 1.00 83.56 680 MET A CA 1
ATOM 5237 C C . MET A 1 680 ? 11.758 -0.869 -34.009 1.00 83.56 680 MET A C 1
ATOM 5239 O O . MET A 1 680 ? 12.258 0.106 -33.461 1.00 83.56 680 MET A O 1
ATOM 5243 N N . ILE A 1 681 ? 12.410 -1.578 -34.925 1.00 87.75 681 ILE A N 1
ATOM 5244 C CA . ILE A 1 681 ? 13.761 -1.273 -35.407 1.00 87.75 681 ILE A CA 1
ATOM 5245 C C . ILE A 1 681 ? 13.826 0.166 -35.939 1.00 87.75 681 ILE A C 1
ATOM 5247 O O . ILE A 1 681 ? 14.680 0.947 -35.532 1.00 87.75 681 ILE A O 1
ATOM 5251 N N . THR A 1 682 ? 12.875 0.569 -36.787 1.00 86.00 682 THR A N 1
ATOM 5252 C CA . THR A 1 682 ? 12.826 1.934 -37.345 1.00 86.00 682 THR A CA 1
ATOM 5253 C C . THR A 1 682 ? 12.653 3.000 -36.256 1.00 86.00 682 THR A C 1
ATOM 5255 O O . THR A 1 682 ? 13.182 4.109 -36.372 1.00 86.00 682 THR A O 1
ATOM 5258 N N . LYS A 1 683 ? 11.904 2.691 -35.190 1.00 84.81 683 LYS A N 1
ATOM 5259 C CA . LYS A 1 683 ? 11.752 3.572 -34.025 1.00 84.81 683 LYS A CA 1
ATOM 5260 C C . LYS A 1 683 ? 13.079 3.732 -33.276 1.00 84.81 683 LYS A C 1
ATOM 5262 O O . LYS A 1 683 ? 13.453 4.863 -32.971 1.00 84.81 683 LYS A O 1
ATOM 5267 N N . GLU A 1 684 ? 13.791 2.635 -33.036 1.00 89.31 684 GLU A N 1
ATOM 5268 C CA . GLU A 1 684 ? 15.094 2.636 -32.361 1.00 89.31 684 GLU A CA 1
ATOM 5269 C C . GLU A 1 684 ? 16.167 3.379 -33.183 1.00 89.31 684 GLU A C 1
ATOM 5271 O O . GLU A 1 684 ? 16.877 4.222 -32.637 1.00 89.31 684 GLU A O 1
ATOM 5276 N N . VAL A 1 685 ? 16.204 3.197 -34.512 1.00 88.81 685 VAL A N 1
ATOM 5277 C CA . VAL A 1 685 ? 17.071 3.983 -35.418 1.00 88.81 685 VAL A CA 1
ATOM 5278 C C . VAL A 1 685 ? 16.839 5.484 -35.245 1.00 88.81 685 VAL A C 1
ATOM 5280 O O . VAL A 1 685 ? 17.785 6.259 -35.100 1.00 88.81 685 VAL A O 1
ATOM 5283 N N . LYS A 1 686 ? 15.574 5.924 -35.256 1.00 86.25 686 LYS A N 1
ATOM 5284 C CA . LYS A 1 686 ? 15.234 7.348 -35.112 1.00 86.25 686 LYS A CA 1
ATOM 5285 C C . LYS A 1 686 ? 15.674 7.906 -33.761 1.00 86.25 686 LYS A C 1
ATOM 5287 O O . LYS A 1 686 ? 16.108 9.055 -33.710 1.00 86.25 686 LYS A O 1
ATOM 5292 N N . ALA A 1 687 ? 15.564 7.117 -32.693 1.00 85.56 687 ALA A N 1
ATOM 5293 C CA . ALA A 1 687 ? 16.033 7.505 -31.367 1.00 85.56 687 ALA A CA 1
ATOM 5294 C C . ALA A 1 687 ? 17.560 7.685 -31.351 1.00 85.56 687 ALA A C 1
ATOM 5296 O O . ALA A 1 687 ? 18.038 8.750 -30.964 1.00 85.56 687 ALA A O 1
ATOM 5297 N N . MET A 1 688 ? 18.307 6.712 -31.883 1.00 90.31 688 MET A N 1
ATOM 5298 C CA . MET A 1 688 ? 19.769 6.776 -31.965 1.00 90.31 688 MET A CA 1
ATOM 5299 C C . MET A 1 688 ? 20.266 7.957 -32.809 1.00 90.31 688 MET A C 1
ATOM 5301 O O . MET A 1 688 ? 21.129 8.713 -32.366 1.00 90.31 688 MET A O 1
ATOM 5305 N N . LEU A 1 689 ? 19.686 8.180 -33.994 1.00 89.44 689 LEU A N 1
ATOM 5306 C CA . LEU A 1 689 ? 20.052 9.314 -34.853 1.00 89.44 689 LEU A CA 1
ATOM 5307 C C . LEU A 1 689 ? 19.721 10.665 -34.209 1.00 89.44 689 LEU A C 1
ATOM 5309 O O . LEU A 1 689 ? 20.468 11.631 -34.374 1.00 89.44 689 LEU A O 1
ATOM 5313 N N . LYS A 1 690 ? 18.614 10.751 -33.460 1.00 88.56 690 LYS A N 1
ATOM 5314 C CA . LYS A 1 690 ? 18.254 11.958 -32.711 1.00 88.56 690 LYS A CA 1
ATOM 5315 C C . LYS A 1 690 ? 19.270 12.242 -31.601 1.00 88.56 690 LYS A C 1
ATOM 5317 O O . LYS A 1 690 ? 19.756 13.367 -31.525 1.00 88.56 690 LYS A O 1
ATOM 5322 N N . ALA A 1 691 ? 19.624 11.237 -30.800 1.00 86.00 691 ALA A N 1
ATOM 5323 C CA . ALA A 1 691 ? 20.621 11.371 -29.740 1.00 86.00 691 ALA A CA 1
ATOM 5324 C C . ALA A 1 691 ? 21.998 11.776 -30.300 1.00 86.00 691 ALA A C 1
ATOM 5326 O O . ALA A 1 691 ? 22.612 12.720 -29.803 1.00 86.00 691 ALA A O 1
ATOM 5327 N N . GLN A 1 692 ? 22.436 11.155 -31.402 1.00 90.25 692 GLN A N 1
ATOM 5328 C CA . GLN A 1 692 ? 23.676 11.522 -32.093 1.00 90.25 692 GLN A CA 1
ATOM 5329 C C . GLN A 1 692 ? 23.644 12.960 -32.632 1.00 90.25 692 GLN A C 1
ATOM 5331 O O . GLN A 1 692 ? 24.640 13.673 -32.538 1.00 90.25 692 GLN A O 1
ATOM 5336 N N . LYS A 1 693 ? 22.505 13.420 -33.167 1.00 87.00 693 LYS A N 1
ATOM 5337 C CA . LYS A 1 693 ? 22.340 14.798 -33.658 1.00 87.00 693 LYS A CA 1
ATOM 5338 C C . LYS A 1 693 ? 22.375 15.838 -32.534 1.00 87.00 693 LYS A C 1
ATOM 5340 O O . LYS A 1 693 ? 22.863 16.943 -32.752 1.00 87.00 693 LYS A O 1
ATOM 5345 N N . GLU A 1 694 ? 21.816 15.519 -31.369 1.00 86.62 694 GLU A N 1
ATOM 5346 C CA . GLU A 1 694 ? 21.727 16.441 -30.229 1.00 86.62 694 GLU A CA 1
ATOM 5347 C C . GLU A 1 694 ? 23.028 16.518 -29.422 1.00 86.62 694 GLU A C 1
ATOM 5349 O O . GLU A 1 694 ? 23.389 17.594 -28.945 1.00 86.62 694 GLU A O 1
ATOM 5354 N N . LEU A 1 695 ? 23.723 15.390 -29.255 1.00 84.56 695 LEU A N 1
ATOM 5355 C CA . LEU A 1 695 ? 24.879 15.278 -28.362 1.00 84.56 695 LEU A CA 1
ATOM 5356 C C . LEU A 1 695 ? 26.223 15.189 -29.095 1.00 84.56 695 LEU A C 1
ATOM 5358 O O . LEU A 1 695 ? 27.243 15.499 -28.486 1.00 84.56 695 LEU A O 1
ATOM 5362 N N . GLY A 1 696 ? 26.233 14.796 -30.369 1.00 88.12 696 GLY A N 1
ATOM 5363 C CA . GLY A 1 696 ? 27.445 14.393 -31.084 1.00 88.12 696 GLY A CA 1
ATOM 5364 C C . GLY A 1 696 ? 27.850 12.940 -30.768 1.00 88.12 696 GLY A C 1
ATOM 5365 O O . GLY A 1 696 ? 27.513 12.436 -29.689 1.00 88.12 696 GLY A O 1
ATOM 5366 N N . PRO A 1 697 ? 28.548 12.237 -31.683 1.00 88.62 697 PRO A N 1
ATOM 5367 C CA . PRO A 1 697 ? 28.956 10.838 -31.499 1.00 88.62 697 PRO A CA 1
ATOM 5368 C C . PRO A 1 697 ? 29.732 10.557 -30.205 1.00 88.62 697 PRO A C 1
ATOM 5370 O O . PRO A 1 697 ? 29.479 9.562 -29.523 1.00 88.62 697 PRO A O 1
ATOM 5373 N N . THR A 1 698 ? 30.647 11.448 -29.822 1.00 88.12 698 THR A N 1
ATOM 5374 C CA . THR A 1 698 ? 31.522 11.272 -28.658 1.00 88.12 698 THR A CA 1
ATOM 5375 C C . THR A 1 698 ? 30.727 11.298 -27.355 1.00 88.12 698 THR A C 1
ATOM 5377 O O . THR A 1 698 ? 30.898 10.432 -26.494 1.00 88.12 698 THR A O 1
ATOM 5380 N N . LYS A 1 699 ? 29.810 12.264 -27.213 1.00 85.94 699 LYS A N 1
ATOM 5381 C CA . LYS A 1 699 ? 29.000 12.433 -25.997 1.00 85.94 699 LYS A CA 1
ATOM 5382 C C . LYS A 1 699 ? 27.807 11.478 -25.947 1.00 85.94 699 LYS A C 1
ATOM 5384 O O . LYS A 1 699 ? 27.461 11.023 -24.858 1.00 85.94 699 LYS A O 1
ATOM 5389 N N . ALA A 1 700 ? 27.205 11.154 -27.096 1.00 87.12 700 ALA A N 1
ATOM 5390 C CA . ALA A 1 700 ? 26.213 10.081 -27.206 1.00 87.12 700 ALA A CA 1
ATOM 5391 C C . ALA A 1 700 ? 26.832 8.710 -26.875 1.00 87.12 700 ALA A C 1
ATOM 5393 O O . ALA A 1 700 ? 26.165 7.833 -26.331 1.00 87.12 700 ALA A O 1
ATOM 5394 N N . GLY A 1 701 ? 28.132 8.548 -27.143 1.00 89.81 701 GLY A N 1
ATOM 5395 C CA . GLY A 1 701 ? 28.893 7.336 -26.856 1.00 89.81 701 GLY A CA 1
ATOM 5396 C C . GLY A 1 701 ? 28.760 6.251 -27.920 1.00 89.81 701 GLY A C 1
ATOM 5397 O O . GLY A 1 701 ? 29.199 5.130 -27.688 1.00 89.81 701 GLY A O 1
ATOM 5398 N N . PHE A 1 702 ? 28.171 6.575 -29.069 1.00 94.25 702 PHE A N 1
ATOM 5399 C CA . PHE A 1 702 ? 28.056 5.702 -30.228 1.00 94.25 702 PHE A CA 1
ATOM 5400 C C . PHE A 1 702 ? 27.984 6.538 -31.510 1.00 94.25 702 PHE A C 1
ATOM 5402 O O . PHE A 1 702 ? 27.585 7.703 -31.493 1.00 94.25 702 PHE A O 1
ATOM 5409 N N . TYR A 1 703 ? 28.322 5.908 -32.627 1.00 93.69 703 TYR A N 1
ATOM 5410 C CA . TYR A 1 703 ? 28.112 6.417 -33.970 1.00 93.69 703 TYR A CA 1
ATOM 5411 C C . TYR A 1 703 ? 27.332 5.390 -34.792 1.00 93.69 703 TYR A C 1
ATOM 5413 O O . TYR A 1 703 ? 27.742 4.233 -34.894 1.00 93.69 703 TYR A O 1
ATOM 5421 N N . LEU A 1 704 ? 26.206 5.820 -35.358 1.00 90.88 704 LEU A N 1
ATOM 5422 C CA . LEU A 1 704 ? 25.364 5.051 -36.267 1.00 90.88 704 LEU A CA 1
ATOM 5423 C C . LEU A 1 704 ? 25.197 5.825 -37.577 1.00 90.88 704 LEU A C 1
ATOM 5425 O O . LEU A 1 704 ? 24.818 7.000 -37.582 1.00 90.88 704 LEU A O 1
ATOM 5429 N N . ASP A 1 705 ? 25.424 5.121 -38.680 1.00 83.31 705 ASP A N 1
ATOM 5430 C CA . ASP A 1 705 ? 25.187 5.591 -40.040 1.00 83.31 705 ASP A CA 1
ATOM 5431 C C . ASP A 1 705 ? 24.485 4.475 -40.829 1.00 83.31 705 ASP A C 1
ATOM 5433 O O . ASP A 1 705 ? 24.964 3.338 -40.916 1.00 83.31 705 ASP A O 1
ATOM 5437 N N . LEU A 1 706 ? 23.303 4.792 -41.357 1.00 78.50 706 LEU A N 1
ATOM 5438 C CA . LEU A 1 706 ? 22.460 3.830 -42.064 1.00 78.50 706 LEU A CA 1
ATOM 5439 C C . LEU A 1 706 ? 22.996 3.512 -43.459 1.00 78.50 706 LEU A C 1
ATOM 5441 O O . LEU A 1 706 ? 22.873 2.368 -43.892 1.00 78.50 706 LEU A O 1
ATOM 5445 N N . GLU A 1 707 ? 23.662 4.469 -44.114 1.00 76.75 707 GLU A N 1
ATOM 5446 C CA . GLU A 1 707 ? 24.263 4.247 -45.435 1.00 76.75 707 GLU A CA 1
ATOM 5447 C C . GLU A 1 707 ? 25.397 3.220 -45.338 1.00 76.75 707 GLU A C 1
ATOM 5449 O O . GLU A 1 707 ? 25.581 2.372 -46.211 1.00 76.75 707 GLU A O 1
ATOM 5454 N N . ARG A 1 708 ? 26.121 3.224 -44.213 1.00 75.19 708 ARG A N 1
ATOM 5455 C CA . ARG A 1 708 ? 27.151 2.222 -43.903 1.00 75.19 708 ARG A CA 1
ATOM 5456 C C . ARG A 1 708 ? 26.579 0.847 -43.585 1.00 75.19 708 ARG A C 1
ATOM 5458 O O . ARG A 1 708 ? 27.304 -0.137 -43.697 1.00 75.19 708 ARG A O 1
ATOM 5465 N N . SER A 1 709 ? 25.305 0.787 -43.210 1.00 73.94 709 SER A N 1
ATOM 5466 C CA . SER A 1 709 ? 24.567 -0.445 -42.919 1.00 73.94 709 SER A CA 1
ATOM 5467 C C . SER A 1 709 ? 23.812 -0.982 -44.151 1.00 73.94 709 SER A C 1
ATOM 5469 O O . SER A 1 709 ? 22.916 -1.809 -44.003 1.00 73.94 709 SER A O 1
ATOM 5471 N N . ASP A 1 710 ? 24.157 -0.520 -45.364 1.00 68.56 710 ASP A N 1
ATOM 5472 C CA . ASP A 1 710 ? 23.534 -0.905 -46.644 1.00 68.56 710 ASP A CA 1
ATOM 5473 C C . ASP A 1 710 ? 22.007 -0.724 -46.683 1.00 68.56 710 ASP A C 1
ATOM 5475 O O . ASP A 1 710 ? 21.295 -1.500 -47.324 1.00 68.56 710 ASP A O 1
ATOM 5479 N N . ASP A 1 711 ? 21.486 0.266 -45.948 1.00 66.88 711 ASP A N 1
ATOM 5480 C CA . ASP A 1 711 ? 20.047 0.485 -45.743 1.00 66.88 711 ASP A CA 1
ATOM 5481 C C . ASP A 1 711 ? 19.295 -0.757 -45.208 1.00 66.88 711 ASP A C 1
ATOM 5483 O O . ASP A 1 711 ? 18.062 -0.847 -45.264 1.00 66.88 711 ASP A O 1
ATOM 5487 N N . ASN A 1 712 ? 20.021 -1.730 -44.644 1.00 78.69 712 ASN A N 1
ATOM 5488 C CA . ASN A 1 712 ? 19.439 -2.916 -44.043 1.00 78.69 712 ASN A CA 1
ATOM 5489 C C . ASN A 1 712 ? 18.998 -2.607 -42.610 1.00 78.69 712 ASN A C 1
ATOM 5491 O O . ASN A 1 712 ? 19.788 -2.591 -41.669 1.00 78.69 712 ASN A O 1
ATOM 5495 N N . ALA A 1 713 ? 17.691 -2.437 -42.423 1.00 80.25 713 ALA A N 1
ATOM 5496 C CA . ALA A 1 713 ? 17.126 -2.180 -41.105 1.00 80.25 713 ALA A CA 1
ATOM 5497 C C . ALA A 1 713 ? 17.429 -3.300 -40.084 1.00 80.25 713 ALA A C 1
ATOM 5499 O O . ALA A 1 713 ? 17.491 -3.022 -38.896 1.00 80.25 713 ALA A O 1
ATOM 5500 N N . PHE A 1 714 ? 17.653 -4.550 -40.498 1.00 85.31 714 PHE A N 1
ATOM 5501 C CA . PHE A 1 714 ? 17.841 -5.685 -39.581 1.00 85.31 714 PHE A CA 1
ATOM 5502 C C . PHE A 1 714 ? 19.299 -5.933 -39.179 1.00 85.31 714 PHE A C 1
ATOM 5504 O O . PHE A 1 714 ? 19.573 -6.826 -38.373 1.00 85.31 714 PHE A O 1
ATOM 5511 N N . THR A 1 715 ? 20.251 -5.175 -39.721 1.00 88.25 715 THR A N 1
ATOM 5512 C CA . THR A 1 715 ? 21.671 -5.303 -39.377 1.00 88.25 715 THR A CA 1
ATOM 5513 C C . THR A 1 715 ? 22.297 -3.927 -39.280 1.00 88.25 715 THR A C 1
ATOM 5515 O O . THR A 1 715 ? 22.370 -3.218 -40.274 1.00 88.25 715 THR A O 1
ATOM 5518 N N . TRP A 1 716 ? 22.735 -3.536 -38.085 1.00 91.12 716 TRP A N 1
ATOM 5519 C CA . TRP A 1 716 ? 23.338 -2.223 -37.866 1.00 91.12 716 TRP A CA 1
ATOM 5520 C C . TRP A 1 716 ? 24.820 -2.346 -37.597 1.00 91.12 716 TRP A C 1
ATOM 5522 O O . TRP A 1 716 ? 25.258 -3.190 -36.810 1.00 91.12 716 TRP A O 1
ATOM 5532 N N . ILE A 1 717 ? 25.569 -1.434 -38.204 1.00 91.62 717 ILE A N 1
ATOM 5533 C CA . ILE A 1 717 ? 26.972 -1.218 -37.895 1.00 91.62 717 ILE A CA 1
ATOM 5534 C C . ILE A 1 717 ? 27.063 -0.004 -36.978 1.00 91.62 717 ILE A C 1
ATOM 5536 O O . ILE A 1 717 ? 26.672 1.102 -37.352 1.00 91.62 717 ILE A O 1
ATOM 5540 N N . VAL A 1 718 ? 27.560 -0.229 -35.765 1.00 93.81 718 VAL A N 1
ATOM 5541 C CA . VAL A 1 718 ? 27.692 0.800 -34.7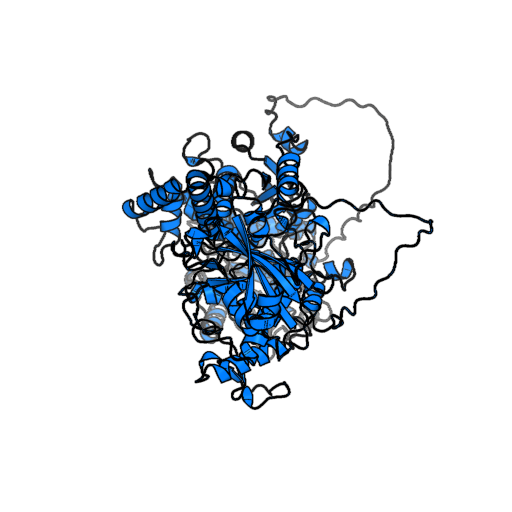30 1.00 93.81 718 VAL A CA 1
ATOM 5542 C C . VAL A 1 718 ? 29.151 0.905 -34.322 1.00 93.81 718 VAL A C 1
ATOM 5544 O O . VAL A 1 718 ? 29.823 -0.105 -34.132 1.00 93.81 718 VAL A O 1
ATOM 5547 N N . GLU A 1 719 ? 29.648 2.123 -34.159 1.00 94.31 719 GLU A N 1
ATOM 5548 C CA . GLU A 1 719 ? 30.994 2.371 -33.649 1.00 94.31 719 GLU A CA 1
ATOM 5549 C C . GLU A 1 719 ? 30.922 3.009 -32.261 1.00 94.31 719 GLU A C 1
ATOM 5551 O O . GLU A 1 719 ? 30.158 3.945 -32.056 1.00 94.31 719 GLU A O 1
ATOM 5556 N N . LEU A 1 720 ? 31.724 2.538 -31.303 1.00 95.00 720 LEU A N 1
ATOM 5557 C CA . LEU A 1 720 ? 31.931 3.231 -30.027 1.00 95.00 720 LEU A CA 1
ATOM 5558 C C . LEU A 1 720 ? 33.199 4.095 -30.135 1.00 95.00 720 LEU A C 1
ATOM 5560 O O . LEU A 1 720 ? 34.293 3.521 -30.226 1.00 95.00 720 LEU A O 1
ATOM 5564 N N . PRO A 1 721 ? 33.095 5.440 -30.149 1.00 94.94 721 PRO A N 1
ATOM 5565 C CA . PRO A 1 721 ? 34.253 6.328 -30.245 1.00 94.94 721 PRO A CA 1
ATOM 5566 C C . PRO A 1 721 ? 35.231 6.134 -29.088 1.00 94.94 721 PRO A C 1
ATOM 5568 O O . PRO A 1 721 ? 34.812 6.000 -27.937 1.00 94.94 721 PRO A O 1
ATOM 5571 N N . ARG A 1 722 ? 36.538 6.186 -29.357 1.00 93.81 722 ARG A N 1
ATOM 5572 C CA . ARG A 1 722 ? 37.582 6.140 -28.320 1.00 93.81 722 ARG A CA 1
ATOM 5573 C C . ARG A 1 722 ? 37.394 7.247 -27.281 1.00 93.81 722 ARG A C 1
ATOM 5575 O O . ARG A 1 722 ? 37.531 7.006 -26.085 1.00 93.81 722 ARG A O 1
ATOM 5582 N N . GLU A 1 723 ? 37.048 8.443 -27.739 1.00 90.44 723 GLU A N 1
ATOM 5583 C CA . GLU A 1 723 ? 36.851 9.644 -26.928 1.00 90.44 723 GLU A CA 1
ATOM 5584 C C . GLU A 1 723 ? 35.629 9.528 -26.005 1.00 90.44 723 GLU A C 1
ATOM 5586 O O . GLU A 1 723 ? 35.521 10.276 -25.035 1.00 90.44 723 GLU A O 1
ATOM 5591 N N . SER A 1 724 ? 34.735 8.562 -26.258 1.00 90.44 724 SER A N 1
ATOM 5592 C CA . SER A 1 724 ? 33.605 8.264 -25.375 1.00 90.44 724 SER A CA 1
ATOM 5593 C C . SER A 1 724 ? 34.000 7.491 -24.107 1.00 90.44 724 SER A C 1
ATOM 5595 O O . SER A 1 724 ? 33.189 7.383 -23.186 1.00 90.44 724 SER A O 1
ATOM 5597 N N . PHE A 1 725 ? 35.220 6.953 -24.036 1.00 90.88 725 PHE A N 1
ATOM 5598 C CA . PHE A 1 725 ? 35.784 6.319 -22.842 1.00 90.88 725 PHE A CA 1
ATOM 5599 C C . PHE A 1 725 ? 36.606 7.341 -22.047 1.00 90.88 725 PHE A C 1
ATOM 5601 O O . PHE A 1 725 ? 37.295 8.168 -22.636 1.00 90.88 725 PHE A O 1
ATOM 5608 N N . GLU A 1 726 ? 36.578 7.301 -20.716 1.00 87.06 726 GLU A N 1
ATOM 5609 C CA . GLU A 1 726 ? 37.351 8.238 -19.883 1.00 87.06 726 GLU A CA 1
ATOM 5610 C C . GLU A 1 726 ? 38.874 8.072 -20.065 1.00 87.06 726 GLU A C 1
ATOM 5612 O O . GLU A 1 726 ? 39.379 6.957 -20.201 1.00 87.06 726 GLU A O 1
ATOM 5617 N N . GLU A 1 727 ? 39.629 9.178 -20.020 1.00 83.69 727 GLU A N 1
ATOM 5618 C CA . GLU A 1 727 ? 41.096 9.224 -20.226 1.00 83.69 727 GLU A CA 1
ATOM 5619 C C . GLU A 1 727 ? 41.894 8.303 -19.289 1.00 83.69 727 GLU A C 1
ATOM 5621 O O . GLU A 1 727 ? 42.963 7.799 -19.641 1.00 83.69 727 GLU A O 1
ATOM 5626 N N . GLY A 1 728 ? 41.372 8.046 -18.088 1.00 85.38 728 GLY A N 1
ATOM 5627 C CA . GLY A 1 728 ? 42.013 7.178 -17.103 1.00 85.38 728 GLY A CA 1
ATOM 5628 C C . GLY A 1 728 ? 41.992 5.688 -17.463 1.00 85.38 728 GLY A C 1
ATOM 5629 O O . GLY A 1 728 ? 42.828 4.937 -16.947 1.00 85.38 728 GLY A O 1
ATOM 5630 N N . LEU A 1 729 ? 41.081 5.258 -18.344 1.00 91.12 729 LEU A N 1
ATOM 5631 C CA . LEU A 1 729 ? 40.779 3.844 -18.560 1.00 91.12 729 LEU A CA 1
ATOM 5632 C C . LEU A 1 729 ? 41.897 3.104 -19.317 1.00 91.12 729 LEU A C 1
ATOM 5634 O O . LEU A 1 729 ? 42.382 3.589 -20.344 1.00 91.12 729 LEU A O 1
ATOM 5638 N N . PRO A 1 730 ? 42.270 1.882 -18.880 1.00 91.88 730 PRO A N 1
AT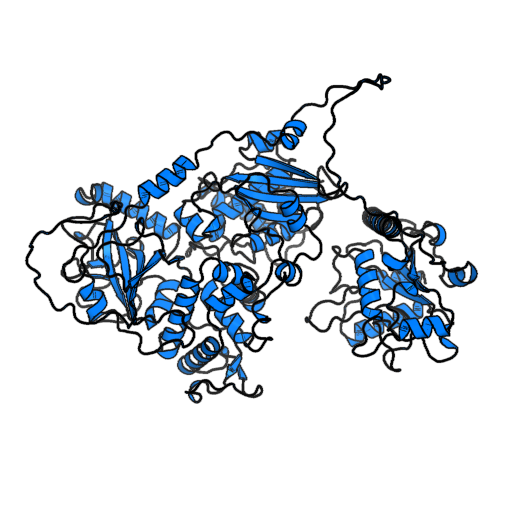OM 5639 C CA . PRO A 1 730 ? 43.250 1.056 -19.585 1.00 91.88 730 PRO A CA 1
ATOM 5640 C C . PRO A 1 730 ? 42.891 0.785 -21.052 1.00 91.88 730 PRO A C 1
ATOM 5642 O O . PRO A 1 730 ? 43.768 0.842 -21.911 1.00 91.88 730 PRO A O 1
ATOM 5645 N N . LEU A 1 731 ? 41.607 0.554 -21.351 1.00 93.38 731 LEU A N 1
ATOM 5646 C CA . LEU A 1 731 ? 41.120 0.335 -22.715 1.00 93.38 731 LEU A CA 1
ATOM 5647 C C . LEU A 1 731 ? 41.401 1.536 -23.628 1.00 93.38 731 LEU A C 1
ATOM 5649 O O . LEU A 1 731 ? 41.893 1.355 -24.740 1.00 93.38 731 LEU A O 1
ATOM 5653 N N . ARG A 1 732 ? 41.141 2.762 -23.151 1.00 93.12 732 ARG A N 1
ATOM 5654 C CA . ARG A 1 732 ? 41.396 3.987 -23.922 1.00 93.12 732 ARG A CA 1
ATOM 5655 C C . ARG A 1 732 ? 42.884 4.158 -24.212 1.00 93.12 732 ARG A C 1
ATOM 5657 O O . ARG A 1 732 ? 43.247 4.421 -25.353 1.00 93.12 732 ARG A O 1
ATOM 5664 N N . LYS A 1 733 ? 43.747 3.918 -23.222 1.00 93.00 733 LYS A N 1
ATOM 5665 C CA . LYS A 1 733 ? 45.209 3.963 -23.397 1.00 93.00 733 LYS A CA 1
ATOM 5666 C C . LYS A 1 733 ? 45.703 2.938 -24.418 1.00 93.00 733 LYS A C 1
ATOM 5668 O O . LYS A 1 733 ? 46.547 3.264 -25.249 1.00 93.00 733 LYS A O 1
ATOM 5673 N N . ASP A 1 734 ? 45.159 1.721 -24.395 1.00 93.00 734 ASP A N 1
ATOM 5674 C CA . ASP A 1 734 ? 45.492 0.695 -25.389 1.00 93.00 734 ASP A CA 1
ATOM 5675 C C . ASP A 1 734 ? 45.052 1.116 -26.804 1.00 93.00 734 ASP A C 1
ATOM 5677 O O . ASP A 1 734 ? 45.790 0.909 -27.770 1.00 93.00 734 ASP A O 1
ATOM 5681 N N . MET A 1 735 ? 43.862 1.718 -26.934 1.00 93.56 735 MET A N 1
ATOM 5682 C CA . MET A 1 735 ? 43.348 2.244 -28.202 1.00 93.56 735 MET A CA 1
ATOM 5683 C C . MET A 1 735 ? 44.209 3.401 -28.726 1.00 93.56 735 MET A C 1
ATOM 5685 O O . MET A 1 735 ? 44.524 3.432 -29.913 1.00 93.56 735 MET A O 1
ATOM 5689 N N . GLU A 1 736 ? 44.651 4.315 -27.858 1.00 92.69 736 GLU A N 1
ATOM 5690 C CA . GLU A 1 736 ? 45.581 5.398 -28.205 1.00 92.69 736 GLU A CA 1
ATOM 5691 C C . GLU A 1 736 ? 46.937 4.856 -28.670 1.00 92.69 736 GLU A C 1
ATOM 5693 O O . GLU A 1 736 ? 47.405 5.231 -29.746 1.00 92.69 736 GLU A O 1
ATOM 5698 N N . ALA A 1 737 ? 47.528 3.918 -27.924 1.00 91.19 737 ALA A N 1
ATOM 5699 C CA . ALA A 1 737 ? 48.828 3.329 -28.245 1.00 91.19 737 ALA A CA 1
ATOM 5700 C C . ALA A 1 737 ? 48.842 2.579 -29.589 1.00 91.19 737 ALA A C 1
ATOM 5702 O O . ALA A 1 737 ? 49.877 2.507 -30.249 1.00 91.19 737 ALA A O 1
ATOM 5703 N N . LYS A 1 738 ? 47.698 2.017 -29.994 1.00 89.88 738 LYS A N 1
ATOM 5704 C CA . LYS A 1 738 ? 47.543 1.232 -31.230 1.00 89.88 738 LYS A CA 1
ATOM 5705 C C . LYS A 1 738 ? 46.856 1.989 -32.367 1.00 89.88 738 LYS A C 1
ATOM 5707 O O . LYS A 1 738 ? 46.591 1.397 -33.409 1.00 89.88 738 LYS A O 1
ATOM 5712 N N . GLY A 1 739 ? 46.558 3.275 -32.181 1.00 89.69 739 GLY A N 1
ATOM 5713 C CA . GLY A 1 739 ? 45.902 4.105 -33.195 1.00 89.69 739 GLY A CA 1
ATOM 5714 C C . GLY A 1 739 ? 44.459 3.694 -33.519 1.00 89.69 739 GLY A C 1
ATOM 5715 O O . GLY A 1 739 ? 43.970 3.973 -34.611 1.00 89.69 739 GLY A O 1
ATOM 5716 N N . VAL A 1 740 ? 43.760 3.025 -32.598 1.00 91.69 740 VAL A N 1
ATOM 5717 C CA . VAL A 1 740 ? 42.360 2.618 -32.775 1.00 91.69 740 VAL A CA 1
ATOM 5718 C C . VAL A 1 740 ? 41.432 3.778 -32.419 1.00 91.69 740 VAL A C 1
ATOM 5720 O O . VAL A 1 740 ? 41.375 4.192 -31.266 1.00 91.69 740 VAL A O 1
ATOM 5723 N N . LYS A 1 741 ? 40.662 4.269 -33.395 1.00 91.50 741 LYS A N 1
ATOM 5724 C CA . LYS A 1 741 ? 39.725 5.396 -33.215 1.00 91.50 741 LYS A CA 1
ATOM 5725 C C . LYS A 1 741 ? 38.361 4.992 -32.635 1.00 91.50 741 LYS A C 1
ATOM 5727 O O . LYS A 1 741 ? 37.714 5.795 -31.973 1.00 91.50 741 LYS A O 1
ATOM 5732 N N . SER A 1 742 ? 37.927 3.751 -32.855 1.00 94.56 742 SER A N 1
ATOM 5733 C CA . SER A 1 742 ? 36.618 3.255 -32.413 1.00 94.56 742 SER A CA 1
ATOM 5734 C C . SER A 1 742 ? 36.574 1.729 -32.273 1.00 94.56 742 SER A C 1
ATOM 5736 O O . SER A 1 742 ? 37.368 1.005 -32.890 1.00 94.56 742 SER A O 1
ATOM 5738 N N . ILE A 1 743 ? 35.625 1.230 -31.476 1.00 94.81 743 ILE A N 1
ATOM 5739 C CA . ILE A 1 743 ? 35.250 -0.191 -31.435 1.00 94.81 743 ILE A CA 1
ATOM 5740 C C . ILE A 1 743 ? 34.088 -0.403 -32.405 1.00 94.81 743 ILE A C 1
ATOM 5742 O O . ILE A 1 743 ? 33.002 0.126 -32.192 1.00 94.81 743 ILE A O 1
ATOM 5746 N N . LEU A 1 744 ? 34.324 -1.174 -33.463 1.00 94.44 744 LEU A N 1
ATOM 5747 C CA . LEU A 1 744 ? 33.343 -1.525 -34.483 1.00 94.44 744 LEU A CA 1
ATOM 5748 C C . LEU A 1 744 ? 32.490 -2.699 -34.000 1.00 94.44 744 LEU A C 1
ATOM 5750 O O . LEU A 1 744 ? 33.022 -3.756 -33.643 1.00 94.44 744 LEU A O 1
ATOM 5754 N N . MET A 1 745 ? 31.177 -2.520 -34.015 1.00 94.31 745 MET A N 1
ATOM 5755 C CA . MET A 1 745 ? 30.185 -3.473 -33.533 1.00 94.31 745 MET A CA 1
ATOM 5756 C C . MET A 1 745 ? 29.132 -3.767 -34.599 1.00 94.31 745 MET A C 1
ATOM 5758 O O . MET A 1 745 ? 28.817 -2.926 -35.439 1.00 94.31 745 MET A O 1
ATOM 5762 N N . GLU A 1 746 ? 28.567 -4.969 -34.529 1.00 92.44 746 GLU A N 1
ATOM 5763 C CA . GLU A 1 746 ? 27.433 -5.399 -35.345 1.00 92.44 746 GLU A CA 1
ATOM 5764 C C . GLU A 1 746 ? 26.260 -5.759 -34.428 1.00 92.44 746 GLU A C 1
ATOM 5766 O O . GLU A 1 746 ? 26.432 -6.475 -33.434 1.00 92.44 746 GLU A O 1
ATOM 5771 N N . ILE A 1 747 ? 25.071 -5.275 -34.786 1.00 92.62 747 ILE A N 1
ATOM 5772 C CA . ILE A 1 747 ? 23.800 -5.603 -34.137 1.00 92.62 747 ILE A CA 1
ATOM 5773 C C . ILE A 1 747 ? 22.901 -6.284 -35.165 1.00 92.62 747 ILE A C 1
ATOM 5775 O O . ILE A 1 747 ? 22.636 -5.709 -36.219 1.00 92.62 747 ILE A O 1
ATOM 5779 N N . ARG A 1 748 ? 22.405 -7.485 -34.856 1.00 90.38 748 ARG A N 1
ATOM 5780 C CA . ARG A 1 748 ? 21.424 -8.203 -35.681 1.00 90.38 748 ARG A CA 1
ATOM 5781 C C . ARG A 1 748 ? 20.095 -8.333 -34.962 1.00 90.38 748 ARG A C 1
ATOM 5783 O O . ARG A 1 748 ? 20.045 -8.754 -33.807 1.00 90.38 748 ARG A O 1
ATOM 5790 N N . PHE A 1 749 ? 19.027 -8.009 -35.675 1.00 90.19 749 PHE A N 1
ATOM 5791 C CA . PHE A 1 749 ? 17.661 -8.115 -35.182 1.00 90.19 749 PHE A CA 1
ATOM 5792 C C . PHE A 1 749 ? 16.983 -9.331 -35.795 1.00 90.19 749 PHE A C 1
ATOM 5794 O O . PHE A 1 749 ? 17.098 -9.572 -36.997 1.00 90.19 749 PHE A O 1
ATOM 5801 N N . GLY A 1 750 ? 16.272 -10.091 -34.968 1.00 84.88 750 GLY A N 1
ATOM 5802 C CA . GLY A 1 750 ? 15.451 -11.196 -35.439 1.00 84.88 750 GLY A CA 1
ATOM 5803 C C . GLY A 1 750 ? 14.037 -10.760 -35.805 1.00 84.88 750 GLY A C 1
ATOM 5804 O O . GLY A 1 750 ? 13.612 -9.634 -35.531 1.00 84.88 750 GLY A O 1
ATOM 5805 N N . ASP A 1 751 ? 13.290 -11.674 -36.417 1.00 81.62 751 ASP A N 1
ATOM 5806 C CA . ASP A 1 751 ? 11.917 -11.423 -36.864 1.00 81.62 751 ASP A CA 1
ATOM 5807 C C . ASP A 1 751 ? 10.928 -11.252 -35.698 1.00 81.62 751 ASP A C 1
ATOM 5809 O O . ASP A 1 751 ? 9.841 -10.695 -35.888 1.00 81.62 751 ASP A O 1
ATOM 5813 N N . THR A 1 752 ? 11.300 -11.694 -34.492 1.00 80.94 752 THR A N 1
ATOM 5814 C CA . THR A 1 752 ? 10.497 -11.539 -33.272 1.00 80.94 752 THR A CA 1
ATOM 5815 C C . THR A 1 752 ? 10.926 -10.362 -32.393 1.00 80.94 752 THR A C 1
ATOM 5817 O O . THR A 1 752 ? 10.317 -10.134 -31.348 1.00 80.94 752 THR A O 1
ATOM 5820 N N . PHE A 1 753 ? 11.895 -9.542 -32.817 1.00 81.31 753 PHE A N 1
ATOM 5821 C CA . PHE A 1 753 ? 12.239 -8.303 -32.112 1.00 81.31 753 PHE A CA 1
ATOM 5822 C C . PHE A 1 753 ? 11.003 -7.379 -32.009 1.00 81.31 753 PHE A C 1
ATOM 5824 O O . PHE A 1 753 ? 10.289 -7.208 -33.002 1.00 81.31 753 PHE A O 1
ATOM 5831 N N . PRO A 1 754 ? 10.706 -6.763 -30.846 1.00 81.44 754 PRO A N 1
ATOM 5832 C CA . PRO A 1 754 ? 11.517 -6.652 -29.632 1.00 81.44 754 PRO A CA 1
ATOM 5833 C C . PRO A 1 754 ? 11.225 -7.724 -28.570 1.00 81.44 754 PRO A C 1
ATOM 5835 O O . PRO A 1 754 ? 11.642 -7.552 -27.432 1.00 81.44 754 PRO A O 1
ATOM 5838 N N . PHE A 1 755 ? 10.489 -8.796 -28.874 1.00 79.44 755 PHE A N 1
ATOM 5839 C CA . PHE A 1 755 ? 10.206 -9.871 -27.912 1.00 79.44 755 PHE A CA 1
ATOM 5840 C C . PHE A 1 755 ? 11.416 -10.785 -27.688 1.00 79.44 755 PHE A C 1
ATOM 5842 O O . PHE A 1 755 ? 11.590 -11.297 -26.586 1.00 79.44 755 PHE A O 1
ATOM 5849 N N . SER A 1 756 ? 12.272 -10.937 -28.699 1.00 82.25 756 SER A N 1
ATOM 5850 C CA . SER A 1 756 ? 13.610 -11.517 -28.574 1.00 82.25 756 SER A CA 1
ATOM 5851 C C . SER A 1 756 ? 14.689 -10.424 -28.493 1.00 82.25 756 SER A C 1
ATOM 5853 O O . SER A 1 756 ? 14.516 -9.341 -29.071 1.00 82.25 756 SER A O 1
ATOM 5855 N N . PRO A 1 757 ? 15.808 -10.677 -27.787 1.00 87.50 757 PRO A N 1
ATOM 5856 C CA . PRO A 1 757 ? 16.935 -9.753 -27.758 1.00 87.50 757 PRO A CA 1
ATOM 5857 C C . PRO A 1 757 ? 17.634 -9.681 -29.121 1.00 87.50 757 PRO A C 1
ATOM 5859 O O . PRO A 1 757 ? 17.746 -10.699 -29.810 1.00 87.50 757 PRO A O 1
ATOM 5862 N N . PRO A 1 758 ? 18.189 -8.516 -29.499 1.00 90.94 758 PRO A N 1
ATOM 5863 C CA . PRO A 1 758 ? 19.093 -8.437 -30.633 1.00 90.94 758 PRO A CA 1
ATOM 5864 C C . PRO A 1 758 ? 20.411 -9.147 -30.303 1.00 90.94 758 PRO A C 1
ATOM 5866 O O . PRO A 1 758 ? 20.878 -9.143 -29.160 1.00 90.94 758 PRO A O 1
ATOM 5869 N N . PHE A 1 759 ? 21.060 -9.712 -31.317 1.00 90.81 759 PHE A N 1
ATOM 5870 C CA . PHE A 1 759 ? 22.398 -10.268 -31.163 1.00 90.81 759 PHE A CA 1
ATOM 5871 C C . PHE A 1 759 ? 23.448 -9.178 -31.389 1.00 90.81 759 PHE A C 1
ATOM 5873 O O . PHE A 1 759 ? 23.535 -8.616 -32.481 1.00 90.81 759 PHE A O 1
ATOM 5880 N N . ILE A 1 760 ? 24.244 -8.881 -30.358 1.00 92.81 760 ILE A N 1
ATOM 5881 C CA . ILE A 1 760 ? 25.248 -7.810 -30.373 1.00 92.81 760 ILE A CA 1
ATOM 5882 C C . ILE A 1 760 ? 26.647 -8.404 -30.226 1.00 92.81 760 ILE A C 1
ATOM 5884 O O . ILE A 1 760 ? 26.916 -9.186 -29.306 1.00 92.81 760 ILE A O 1
ATOM 5888 N N . ARG A 1 761 ? 27.564 -7.990 -31.105 1.00 92.62 761 ARG A N 1
ATOM 5889 C CA . ARG A 1 761 ? 28.968 -8.409 -31.058 1.00 92.62 761 ARG A CA 1
ATOM 5890 C C . ARG A 1 761 ? 29.934 -7.290 -31.434 1.00 92.62 761 ARG A C 1
ATOM 5892 O O . ARG A 1 761 ? 29.616 -6.405 -32.222 1.00 92.62 761 ARG A O 1
ATOM 5899 N N . VAL A 1 762 ? 31.149 -7.387 -30.910 1.00 94.62 762 VAL A N 1
ATOM 5900 C CA . VAL A 1 762 ? 32.322 -6.655 -31.384 1.00 94.62 762 VAL A CA 1
ATOM 5901 C C . VAL A 1 762 ? 32.849 -7.345 -32.639 1.00 94.62 762 VAL A C 1
ATOM 5903 O O . VAL A 1 762 ? 33.020 -8.563 -32.665 1.00 94.62 762 VAL A O 1
ATOM 5906 N N . VAL A 1 763 ? 33.120 -6.561 -33.679 1.00 93.88 763 VAL A N 1
ATOM 5907 C CA . VAL A 1 763 ? 33.761 -7.024 -34.915 1.00 93.88 763 VAL A CA 1
ATOM 5908 C C . VAL A 1 763 ? 35.256 -6.741 -34.862 1.00 93.88 763 VAL A C 1
ATOM 5910 O O . VAL A 1 763 ? 36.055 -7.616 -35.178 1.00 93.88 763 VAL A O 1
ATOM 5913 N N . HIS A 1 764 ? 35.649 -5.534 -34.450 1.00 93.50 764 HIS A N 1
ATOM 5914 C CA . HIS A 1 764 ? 37.048 -5.115 -34.429 1.00 93.50 764 HIS A CA 1
ATOM 5915 C C . HIS A 1 764 ? 37.247 -3.879 -33.530 1.00 93.50 764 HIS A C 1
ATOM 5917 O O . HIS A 1 764 ? 36.441 -2.954 -33.615 1.00 93.50 764 HIS A O 1
ATOM 5923 N N . PRO A 1 765 ? 38.323 -3.757 -32.731 1.00 93.56 765 PRO A N 1
ATOM 5924 C CA . PRO A 1 765 ? 39.464 -4.670 -32.570 1.00 93.56 765 PRO A CA 1
ATOM 5925 C C . PRO A 1 765 ? 39.177 -5.857 -31.635 1.00 93.56 765 PRO A C 1
ATOM 5927 O O . PRO A 1 765 ? 38.180 -5.863 -30.912 1.00 93.56 765 PRO A O 1
ATOM 5930 N N . ARG A 1 766 ? 40.080 -6.847 -31.606 1.00 93.38 766 ARG A N 1
ATOM 5931 C CA . ARG A 1 766 ? 40.024 -7.941 -30.622 1.00 93.38 766 ARG A CA 1
ATOM 5932 C C . ARG A 1 766 ? 40.390 -7.460 -29.223 1.00 93.38 766 ARG A C 1
ATOM 5934 O O . ARG A 1 766 ? 41.439 -6.843 -29.008 1.00 93.38 766 ARG A O 1
ATOM 5941 N N . LEU A 1 767 ? 39.526 -7.796 -28.270 1.00 92.94 767 LEU A N 1
ATOM 5942 C CA . LEU A 1 767 ? 39.740 -7.553 -26.850 1.00 92.94 767 LEU A CA 1
ATOM 5943 C C . LEU A 1 767 ? 40.416 -8.762 -26.205 1.00 92.94 767 LEU A C 1
ATOM 5945 O O . LEU A 1 767 ? 40.232 -9.907 -26.623 1.00 92.94 767 LEU A O 1
ATOM 5949 N N . LEU A 1 768 ? 41.200 -8.491 -25.167 1.00 90.94 768 LEU A N 1
ATOM 5950 C CA . LEU A 1 768 ? 41.873 -9.512 -24.383 1.00 90.94 768 LEU A CA 1
ATOM 5951 C C . LEU A 1 768 ? 40.816 -10.367 -23.654 1.00 90.94 768 LEU A C 1
ATOM 5953 O O . LEU A 1 768 ? 40.006 -9.816 -22.905 1.00 90.94 768 LEU A O 1
ATOM 5957 N N . PRO A 1 769 ? 40.801 -11.700 -23.825 1.00 87.12 769 PRO A N 1
ATOM 5958 C CA . PRO A 1 769 ? 39.826 -12.555 -23.154 1.00 87.12 769 PRO A CA 1
ATOM 5959 C C . PRO A 1 769 ? 39.961 -12.535 -21.625 1.00 87.12 769 PRO A C 1
ATOM 5961 O O . PRO A 1 769 ? 41.062 -12.405 -21.085 1.00 87.12 769 PRO A O 1
ATOM 5964 N N . PHE A 1 770 ? 38.852 -12.783 -20.920 1.00 83.75 770 PHE A N 1
ATOM 5965 C CA . PHE A 1 770 ? 38.808 -12.783 -19.450 1.00 83.75 770 PHE A CA 1
ATOM 5966 C C . PHE A 1 770 ? 39.830 -13.723 -18.783 1.00 83.75 770 PHE A C 1
ATOM 5968 O O . PHE A 1 770 ? 40.513 -13.363 -17.813 1.00 83.75 770 PHE A O 1
ATOM 5975 N N . ILE A 1 771 ? 39.989 -14.922 -19.356 1.00 81.69 771 ILE A N 1
ATOM 5976 C CA . ILE A 1 771 ? 40.939 -15.942 -18.889 1.00 81.69 771 ILE A CA 1
ATOM 5977 C C . ILE A 1 771 ? 42.402 -15.481 -18.994 1.00 81.69 771 ILE A C 1
ATOM 5979 O O . ILE A 1 771 ? 43.224 -15.867 -18.169 1.00 81.69 771 ILE A O 1
ATOM 5983 N N . ASN A 1 772 ? 42.702 -14.571 -19.926 1.00 82.31 772 ASN A N 1
ATOM 5984 C CA . ASN A 1 772 ? 44.041 -14.026 -20.165 1.00 82.31 772 ASN A CA 1
ATOM 5985 C C . ASN A 1 772 ? 44.267 -12.667 -19.483 1.00 82.31 772 ASN A C 1
ATOM 5987 O O . ASN A 1 772 ? 45.236 -11.978 -19.787 1.00 82.31 772 ASN A O 1
ATOM 5991 N N . GLY A 1 773 ? 43.385 -12.267 -18.562 1.00 77.56 773 GLY A N 1
ATOM 5992 C CA . GLY A 1 773 ? 43.548 -11.025 -17.804 1.00 77.56 773 GLY A CA 1
ATOM 5993 C C . GLY A 1 773 ? 42.778 -9.819 -18.345 1.00 77.56 773 GLY A C 1
ATOM 5994 O O . GLY A 1 773 ? 42.918 -8.741 -17.776 1.00 77.56 773 GLY A O 1
ATOM 5995 N N . GLY A 1 774 ? 41.975 -9.981 -19.400 1.00 80.00 774 GLY A N 1
ATOM 5996 C CA . GLY A 1 774 ? 41.056 -8.940 -19.867 1.00 80.00 774 GLY A CA 1
ATOM 5997 C C . GLY A 1 774 ? 39.689 -8.996 -19.182 1.00 80.00 774 GLY A C 1
ATOM 5998 O O . GLY A 1 774 ? 39.485 -9.759 -18.239 1.00 80.00 774 GLY A O 1
ATOM 5999 N N . GLY A 1 775 ? 38.746 -8.190 -19.654 1.00 82.50 775 GLY A N 1
ATOM 6000 C CA . GLY A 1 775 ? 37.424 -8.016 -19.057 1.00 82.50 775 GLY A CA 1
ATOM 6001 C C . GLY A 1 775 ? 36.478 -7.294 -20.010 1.00 82.50 775 GLY A C 1
ATOM 6002 O O . GLY A 1 775 ? 36.635 -7.387 -21.226 1.00 82.50 775 GLY A O 1
ATOM 6003 N N . GLY A 1 776 ? 35.497 -6.569 -19.474 1.00 81.38 776 GLY A N 1
ATOM 6004 C CA . GLY A 1 776 ? 34.572 -5.781 -20.295 1.00 81.38 776 GLY A CA 1
ATOM 6005 C C . GLY A 1 776 ? 33.388 -6.546 -20.877 1.00 81.38 776 GLY A C 1
ATOM 6006 O O . GLY A 1 776 ? 32.759 -6.058 -21.809 1.00 81.38 776 GLY A O 1
ATOM 6007 N N . HIS A 1 777 ? 33.093 -7.741 -20.352 1.00 85.75 777 HIS A N 1
ATOM 6008 C CA . HIS A 1 777 ? 31.929 -8.547 -20.745 1.00 85.75 777 HIS A CA 1
ATOM 6009 C C . HIS A 1 777 ? 31.886 -8.938 -22.234 1.00 85.75 777 HIS A C 1
ATOM 6011 O O . HIS A 1 777 ? 30.829 -9.268 -22.772 1.00 85.75 777 HIS A O 1
ATOM 6017 N N . VAL A 1 778 ? 33.044 -8.951 -22.899 1.00 88.56 778 VAL A N 1
ATOM 6018 C CA . VAL A 1 778 ? 33.200 -9.460 -24.266 1.00 88.56 778 VAL A CA 1
ATOM 6019 C C . VAL A 1 778 ? 33.797 -10.860 -24.208 1.00 88.56 778 VAL A C 1
ATOM 6021 O O . VAL A 1 778 ? 34.826 -11.091 -23.570 1.00 88.56 778 VAL A O 1
ATOM 6024 N N . THR A 1 779 ? 33.146 -11.827 -24.851 1.00 87.94 779 THR A N 1
ATOM 6025 C CA . THR A 1 779 ? 33.646 -13.203 -24.896 1.00 87.94 779 THR A CA 1
ATOM 6026 C C . THR A 1 779 ? 34.892 -13.302 -25.771 1.00 87.94 779 THR A C 1
ATOM 6028 O O . THR A 1 779 ? 35.154 -12.451 -26.619 1.00 87.94 779 THR A O 1
ATOM 6031 N N . GLY A 1 780 ? 35.637 -14.406 -25.650 1.00 83.88 780 GLY A N 1
ATOM 6032 C CA . GLY A 1 780 ? 36.777 -14.677 -26.535 1.00 83.88 780 GLY A CA 1
ATOM 6033 C C . GLY A 1 780 ? 36.428 -14.763 -28.031 1.00 83.88 780 GLY A C 1
ATOM 6034 O O . GLY A 1 780 ? 37.342 -14.807 -28.843 1.00 83.88 780 GLY A O 1
ATOM 6035 N N . GLY A 1 781 ? 35.137 -14.789 -28.393 1.00 86.38 781 GLY A N 1
ATOM 6036 C CA . GLY A 1 781 ? 34.654 -14.728 -29.774 1.00 86.38 781 GLY A CA 1
ATOM 6037 C C . GLY A 1 781 ? 34.050 -13.380 -30.184 1.00 86.38 781 GLY A C 1
ATOM 6038 O O . GLY A 1 781 ? 33.537 -13.271 -31.289 1.00 86.38 781 GLY A O 1
ATOM 6039 N N . GLY A 1 782 ? 34.067 -12.367 -29.313 1.00 87.88 782 GLY A N 1
ATOM 6040 C CA . GLY A 1 782 ? 33.552 -11.030 -29.620 1.00 87.88 782 GLY A CA 1
ATOM 6041 C C . GLY A 1 782 ? 32.068 -10.820 -29.315 1.00 87.88 782 GLY A C 1
ATOM 6042 O O . GLY A 1 782 ? 31.578 -9.708 -29.477 1.00 87.88 782 GLY A O 1
ATOM 6043 N N . SER A 1 783 ? 31.328 -11.830 -28.846 1.00 90.25 783 SER A N 1
ATOM 6044 C CA . SER A 1 783 ? 29.944 -11.625 -28.389 1.00 90.25 783 SER A CA 1
ATOM 6045 C C . SER A 1 783 ? 29.899 -10.888 -27.054 1.00 90.25 783 SER A C 1
ATOM 6047 O O . SER A 1 783 ? 30.807 -11.024 -26.234 1.00 90.25 783 SER A O 1
ATOM 6049 N N . ILE A 1 784 ? 28.815 -10.162 -26.802 1.00 89.38 784 ILE A N 1
ATOM 6050 C CA . ILE A 1 784 ? 28.590 -9.515 -25.510 1.00 89.38 784 ILE A CA 1
ATOM 6051 C C . ILE A 1 784 ? 27.885 -10.486 -24.553 1.00 89.38 784 ILE A C 1
ATOM 6053 O O . ILE A 1 784 ? 26.815 -11.006 -24.864 1.00 89.38 784 ILE A O 1
ATOM 6057 N N . CYS A 1 785 ? 28.473 -10.712 -23.378 1.00 79.31 785 CYS A N 1
ATOM 6058 C CA . CYS A 1 785 ? 27.908 -11.521 -22.299 1.00 79.31 785 CYS A CA 1
ATOM 6059 C C . CYS A 1 785 ? 27.989 -10.746 -20.981 1.00 79.31 785 CYS A C 1
ATOM 6061 O O . CYS A 1 785 ? 29.005 -10.761 -20.283 1.00 79.31 785 CYS A O 1
ATOM 6063 N N . MET A 1 786 ? 26.902 -10.050 -20.658 1.00 67.25 786 MET A N 1
ATOM 6064 C CA . MET A 1 786 ? 26.766 -9.298 -19.414 1.00 67.25 786 MET A CA 1
ATOM 6065 C C . MET A 1 786 ? 26.150 -10.195 -18.334 1.00 67.25 786 MET A C 1
ATOM 6067 O O . MET A 1 786 ? 25.047 -10.711 -18.505 1.00 67.25 786 MET A O 1
ATOM 6071 N N . ASP A 1 787 ? 26.890 -10.376 -17.242 1.00 58.75 787 ASP A N 1
ATOM 6072 C CA . ASP A 1 787 ? 26.460 -11.033 -16.008 1.00 58.75 787 ASP A CA 1
ATOM 6073 C C . ASP A 1 787 ? 26.474 -9.953 -14.925 1.00 58.75 787 ASP A C 1
ATOM 6075 O O . ASP A 1 787 ? 27.528 -9.372 -14.659 1.00 58.75 787 ASP A O 1
ATOM 6079 N N . ASN A 1 788 ? 25.308 -9.593 -14.389 1.00 49.28 788 ASN A N 1
ATOM 6080 C CA . ASN A 1 788 ? 25.205 -8.535 -13.391 1.00 49.28 788 ASN A CA 1
ATOM 6081 C C . ASN A 1 788 ? 25.031 -9.186 -12.015 1.00 49.28 788 ASN A C 1
ATOM 6083 O O . ASN A 1 788 ? 23.918 -9.464 -11.574 1.00 49.28 788 ASN A O 1
ATOM 6087 N N . SER A 1 789 ? 26.146 -9.467 -11.342 1.00 36.09 789 SER A N 1
ATOM 6088 C CA . SER A 1 789 ? 26.210 -10.294 -10.130 1.00 36.09 789 SER A CA 1
ATOM 6089 C C . SER A 1 789 ? 25.708 -9.612 -8.842 1.00 36.09 789 SER A C 1
ATOM 6091 O O . SER A 1 789 ? 26.258 -9.855 -7.770 1.00 36.09 789 SER A O 1
ATOM 6093 N N . LEU A 1 790 ? 24.672 -8.767 -8.905 1.00 35.25 790 LEU A N 1
ATOM 6094 C CA . LEU A 1 790 ? 24.039 -8.176 -7.710 1.00 35.25 790 LEU A CA 1
ATOM 6095 C C . LEU A 1 790 ? 22.540 -8.481 -7.548 1.00 35.25 790 LEU A C 1
ATOM 6097 O O . LEU A 1 790 ? 21.906 -7.999 -6.613 1.00 35.25 790 LEU A O 1
ATOM 6101 N N . ALA A 1 791 ? 21.972 -9.325 -8.405 1.00 30.56 791 ALA A N 1
ATOM 6102 C CA . ALA A 1 791 ? 20.667 -9.943 -8.205 1.00 30.56 791 ALA A CA 1
ATOM 6103 C C . ALA A 1 791 ? 20.633 -11.247 -9.008 1.00 30.56 791 ALA A C 1
ATOM 6105 O O . ALA A 1 791 ? 21.108 -11.273 -10.137 1.00 30.56 791 ALA A O 1
ATOM 6106 N N . ALA A 1 792 ? 20.051 -12.320 -8.472 1.00 29.88 792 ALA A N 1
ATOM 6107 C CA . ALA A 1 792 ? 19.914 -13.609 -9.161 1.00 29.88 792 ALA A CA 1
ATOM 6108 C C . ALA A 1 792 ? 18.909 -13.596 -10.346 1.00 29.88 792 ALA A C 1
ATOM 6110 O O . ALA A 1 792 ? 18.224 -14.581 -10.591 1.00 29.88 792 ALA A O 1
ATOM 6111 N N . THR A 1 793 ? 18.824 -12.486 -11.087 1.00 35.94 793 THR A N 1
ATOM 6112 C CA . THR A 1 793 ? 18.140 -12.349 -12.382 1.00 35.94 793 THR A CA 1
ATOM 6113 C C . THR A 1 793 ? 18.632 -11.070 -13.068 1.00 35.94 793 THR A C 1
ATOM 6115 O O . THR A 1 793 ? 18.244 -9.985 -12.636 1.00 35.94 793 THR A O 1
ATOM 6118 N N . ALA A 1 794 ? 19.469 -11.188 -14.111 1.00 44.03 794 ALA A N 1
ATOM 6119 C CA . ALA A 1 794 ? 19.376 -10.418 -15.366 1.00 44.03 794 ALA A CA 1
ATOM 6120 C C . ALA A 1 794 ? 20.591 -10.669 -16.284 1.00 44.03 794 ALA A C 1
ATOM 6122 O O . ALA A 1 794 ? 21.656 -10.070 -16.134 1.00 44.03 794 ALA A O 1
ATOM 6123 N N . HIS A 1 795 ? 20.381 -11.498 -17.304 1.00 64.25 795 HIS A N 1
ATOM 6124 C CA . HIS A 1 795 ? 21.281 -11.692 -18.439 1.00 64.25 795 HIS A CA 1
ATOM 6125 C C . HIS A 1 795 ? 20.673 -10.968 -19.645 1.00 64.25 795 HIS A C 1
ATOM 6127 O O . HIS A 1 795 ? 19.883 -11.552 -20.388 1.00 64.25 795 HIS A O 1
ATOM 6133 N N . LEU A 1 796 ? 20.995 -9.674 -19.794 1.00 66.62 796 LEU A N 1
ATOM 6134 C CA . LEU A 1 796 ? 20.291 -8.708 -20.659 1.00 66.62 796 LEU A CA 1
ATOM 6135 C C . LEU A 1 796 ? 20.028 -9.206 -22.088 1.00 66.62 796 LEU A C 1
ATOM 6137 O O . LEU A 1 796 ? 18.985 -8.905 -22.645 1.00 66.62 796 LEU A O 1
ATOM 6141 N N . LEU A 1 797 ? 20.964 -9.946 -22.689 1.00 71.94 797 LEU A N 1
ATOM 6142 C CA . LEU A 1 797 ? 20.898 -10.384 -24.092 1.00 71.94 797 LEU A CA 1
ATOM 6143 C C . LEU A 1 797 ? 20.530 -11.872 -24.253 1.00 71.94 797 LEU A C 1
ATOM 6145 O O . LEU A 1 797 ? 20.797 -12.468 -25.294 1.00 71.94 797 LEU A O 1
ATOM 6149 N N . THR A 1 798 ? 19.950 -12.491 -23.223 1.00 72.75 798 THR A N 1
ATOM 6150 C CA . THR A 1 798 ? 19.480 -13.892 -23.240 1.00 72.75 798 THR A CA 1
ATOM 6151 C C . THR A 1 798 ? 17.957 -13.958 -23.196 1.00 72.75 798 THR A C 1
ATOM 6153 O O . THR A 1 798 ? 17.309 -12.977 -22.834 1.00 72.75 798 THR A O 1
ATOM 6156 N N . THR A 1 799 ? 17.379 -15.119 -23.510 1.00 69.06 799 THR A N 1
ATOM 6157 C CA . THR A 1 799 ? 15.920 -15.317 -23.466 1.00 69.06 799 THR A CA 1
ATOM 6158 C C . THR A 1 799 ? 15.339 -15.073 -22.066 1.00 69.06 799 THR A C 1
ATOM 6160 O O . THR A 1 799 ? 14.238 -14.547 -21.953 1.00 69.06 799 THR A O 1
ATOM 6163 N N . ASP A 1 800 ? 16.090 -15.391 -21.006 1.00 61.00 800 ASP A N 1
ATOM 6164 C CA . ASP A 1 800 ? 15.612 -15.326 -19.616 1.00 61.00 800 ASP A CA 1
ATOM 6165 C C . ASP A 1 800 ? 15.724 -13.922 -18.986 1.00 61.00 800 ASP A C 1
ATOM 6167 O O . ASP A 1 800 ? 15.049 -13.624 -18.002 1.00 61.00 800 ASP A O 1
ATOM 6171 N N . GLY A 1 801 ? 16.597 -13.057 -19.519 1.00 65.19 801 GLY A N 1
ATOM 6172 C CA . GLY A 1 801 ? 16.873 -11.722 -18.966 1.00 65.19 801 GLY A CA 1
ATOM 6173 C C . GLY A 1 801 ? 16.492 -10.549 -19.871 1.00 65.19 801 GLY A C 1
ATOM 6174 O O . GLY A 1 801 ? 16.601 -9.396 -19.450 1.00 65.19 801 GLY A O 1
ATOM 6175 N N . TRP A 1 802 ? 16.069 -10.821 -21.105 1.00 76.25 802 TRP A N 1
ATOM 6176 C CA . TRP A 1 802 ? 15.654 -9.798 -22.054 1.00 76.25 802 TRP A CA 1
ATOM 6177 C C . TRP A 1 802 ? 14.276 -9.222 -21.711 1.00 76.25 802 TRP A C 1
ATOM 6179 O O . TRP A 1 802 ? 13.334 -9.938 -21.379 1.00 76.25 802 TRP A O 1
ATOM 6189 N N . SER A 1 803 ? 14.142 -7.903 -21.853 1.00 75.12 803 SER A N 1
ATOM 6190 C CA . SER A 1 803 ? 12.862 -7.203 -21.801 1.00 75.12 803 SER A CA 1
ATOM 6191 C C . SER A 1 803 ? 12.771 -6.236 -22.973 1.00 75.12 803 SER A C 1
ATOM 6193 O O . SER A 1 803 ? 13.666 -5.418 -23.182 1.00 75.12 803 SER A O 1
ATOM 6195 N N . SER A 1 804 ? 11.644 -6.258 -23.683 1.00 76.56 804 SER A N 1
ATOM 6196 C CA . SER A 1 804 ? 11.356 -5.356 -24.806 1.00 76.56 804 SER A CA 1
ATOM 6197 C C . SER A 1 804 ? 11.272 -3.871 -24.414 1.00 76.56 804 SER A C 1
ATOM 6199 O O . SER A 1 804 ? 11.074 -3.015 -25.274 1.00 76.56 804 SER A O 1
ATOM 6201 N N . VAL A 1 805 ? 11.364 -3.558 -23.116 1.00 73.56 805 VAL A N 1
ATOM 6202 C CA . VAL A 1 805 ? 11.380 -2.193 -22.567 1.00 73.56 805 VAL A CA 1
ATOM 6203 C C . VAL A 1 805 ? 12.747 -1.518 -22.755 1.00 73.56 805 VAL A C 1
ATOM 6205 O O . VAL A 1 805 ? 12.824 -0.288 -22.722 1.00 73.56 805 VAL A O 1
ATOM 6208 N N . TYR A 1 806 ? 13.824 -2.285 -22.956 1.00 75.69 806 TYR A N 1
ATOM 6209 C CA . TYR A 1 806 ? 15.162 -1.733 -23.173 1.00 75.69 806 TYR A CA 1
ATOM 6210 C C . TYR A 1 806 ? 15.315 -1.142 -24.580 1.00 75.69 806 TYR A C 1
ATOM 6212 O O . TYR A 1 806 ? 14.987 -1.784 -25.575 1.00 75.69 806 TYR A O 1
ATOM 6220 N N . THR A 1 807 ? 15.858 0.076 -24.663 1.00 85.81 807 THR A N 1
ATOM 6221 C CA . THR A 1 807 ? 16.227 0.717 -25.936 1.00 85.81 807 THR A CA 1
ATOM 6222 C C . THR A 1 807 ? 17.654 0.344 -26.340 1.00 85.81 807 THR A C 1
ATOM 6224 O O . THR A 1 807 ? 18.502 0.083 -25.481 1.00 85.81 807 THR A O 1
ATOM 6227 N N . ILE A 1 808 ? 17.958 0.362 -27.642 1.00 88.75 808 ILE A N 1
ATOM 6228 C CA . ILE A 1 808 ? 19.299 0.028 -28.159 1.00 88.75 808 ILE A CA 1
ATOM 6229 C C . ILE A 1 808 ? 20.345 1.033 -27.671 1.00 88.75 808 ILE A C 1
ATOM 6231 O O . ILE A 1 808 ? 21.453 0.647 -27.309 1.00 88.75 808 ILE A O 1
ATOM 6235 N N . GLU A 1 809 ? 19.968 2.306 -27.556 1.00 87.38 809 GLU A N 1
ATOM 6236 C CA . GLU A 1 809 ? 20.792 3.347 -26.934 1.00 87.38 809 GLU A CA 1
ATOM 6237 C C . GLU A 1 809 ? 21.195 2.981 -25.494 1.00 87.38 809 GLU A C 1
ATOM 6239 O O . GLU A 1 809 ? 22.374 3.043 -25.141 1.00 87.38 809 GLU A O 1
ATOM 6244 N N . ALA A 1 810 ? 20.236 2.551 -24.664 1.00 82.44 810 ALA A N 1
ATOM 6245 C CA . ALA A 1 810 ? 20.508 2.169 -23.279 1.00 82.44 810 ALA A CA 1
ATOM 6246 C C . ALA A 1 810 ? 21.384 0.910 -23.196 1.00 82.44 810 ALA A C 1
ATOM 6248 O O . ALA A 1 810 ? 22.252 0.821 -22.329 1.00 82.44 810 ALA A O 1
ATOM 6249 N N . ILE A 1 811 ? 21.195 -0.041 -24.114 1.00 86.00 811 ILE A N 1
ATOM 6250 C CA . ILE A 1 811 ? 22.020 -1.251 -24.205 1.00 86.00 811 ILE A CA 1
ATOM 6251 C C . ILE A 1 811 ? 23.461 -0.892 -24.581 1.00 86.00 811 ILE A C 1
ATOM 6253 O O . ILE A 1 811 ? 24.391 -1.373 -23.941 1.00 86.00 811 ILE A O 1
ATOM 6257 N N . LEU A 1 812 ? 23.672 -0.005 -25.556 1.00 89.19 812 LEU A N 1
ATOM 6258 C CA . LEU A 1 812 ? 25.010 0.463 -25.935 1.00 89.19 812 LEU A CA 1
ATOM 6259 C C . LEU A 1 812 ? 25.691 1.238 -24.802 1.00 89.19 812 LEU A C 1
ATOM 6261 O O . LEU A 1 812 ? 26.887 1.058 -24.569 1.00 89.19 812 LEU A O 1
ATOM 6265 N N . LEU A 1 813 ? 24.934 2.037 -24.043 1.00 85.31 813 LEU A N 1
ATOM 6266 C CA . LEU A 1 813 ? 25.444 2.687 -22.837 1.00 85.31 813 LEU A CA 1
ATOM 6267 C C . LEU A 1 813 ? 25.888 1.657 -21.790 1.00 85.31 813 LEU A C 1
ATOM 6269 O O . LEU A 1 813 ? 26.980 1.791 -21.243 1.00 85.31 813 LEU A O 1
ATOM 6273 N N . GLN A 1 814 ? 25.085 0.621 -21.539 1.00 83.12 814 GLN A N 1
ATOM 6274 C CA . GLN A 1 814 ? 25.4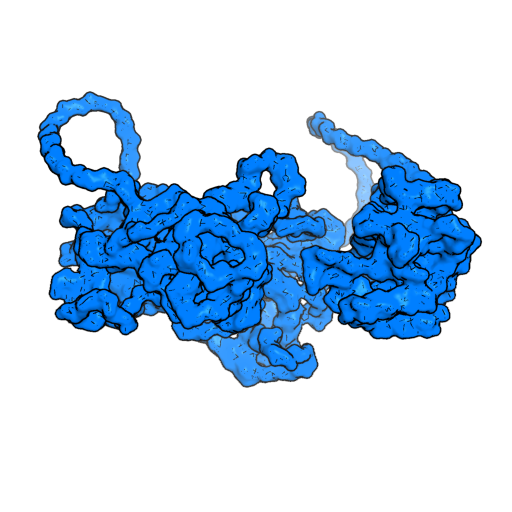38 -0.453 -20.607 1.00 83.12 814 GLN A CA 1
ATOM 6275 C C . GLN A 1 814 ? 26.668 -1.235 -21.070 1.00 83.12 814 GLN A C 1
ATOM 6277 O O . GLN A 1 814 ? 27.548 -1.499 -20.258 1.00 83.12 814 GLN A O 1
ATOM 6282 N N . ILE A 1 815 ? 26.783 -1.538 -22.366 1.00 88.06 815 ILE A N 1
ATOM 6283 C CA . ILE A 1 815 ? 27.972 -2.182 -22.943 1.00 88.06 815 ILE A CA 1
ATOM 6284 C C . ILE A 1 815 ? 29.205 -1.303 -22.736 1.00 88.06 815 ILE A C 1
ATOM 6286 O O . ILE A 1 815 ? 30.247 -1.792 -22.304 1.00 88.06 815 ILE A O 1
ATOM 6290 N N . ARG A 1 816 ? 29.089 0.007 -22.976 1.00 89.25 816 ARG A N 1
ATOM 6291 C CA . ARG A 1 816 ? 30.182 0.952 -22.736 1.00 89.25 816 ARG A CA 1
ATOM 6292 C C . ARG A 1 816 ? 30.561 1.014 -21.255 1.00 89.25 816 ARG A C 1
ATOM 6294 O O . ARG A 1 816 ? 31.744 0.989 -20.940 1.00 89.25 816 ARG A O 1
ATOM 6301 N N . MET A 1 817 ? 29.589 1.049 -20.343 1.00 83.06 817 MET A N 1
ATOM 6302 C CA . MET A 1 817 ? 29.843 1.003 -18.896 1.00 83.06 817 MET A CA 1
ATOM 6303 C C . MET A 1 817 ? 30.511 -0.309 -18.477 1.00 83.06 817 MET A C 1
ATOM 6305 O O . MET A 1 817 ? 31.459 -0.287 -17.699 1.00 83.06 817 MET A O 1
ATOM 6309 N N . ALA A 1 818 ? 30.067 -1.434 -19.035 1.00 83.75 818 ALA A N 1
ATOM 6310 C CA . ALA A 1 818 ? 30.645 -2.750 -18.807 1.00 83.75 818 ALA A CA 1
ATOM 6311 C C . ALA A 1 818 ? 32.104 -2.815 -19.287 1.00 83.75 818 ALA A C 1
ATOM 6313 O O . ALA A 1 818 ? 32.962 -3.307 -18.560 1.00 83.75 818 ALA A O 1
ATOM 6314 N N . MET A 1 819 ? 32.411 -2.259 -20.464 1.00 87.50 819 MET A N 1
ATOM 6315 C CA . MET A 1 819 ? 33.780 -2.128 -20.983 1.00 87.50 819 MET A CA 1
ATOM 6316 C C . MET A 1 819 ? 34.644 -1.157 -20.161 1.00 87.50 819 MET A C 1
ATOM 6318 O O . MET A 1 819 ? 35.856 -1.344 -20.072 1.00 87.50 819 MET A O 1
ATOM 6322 N N . SER A 1 820 ? 34.037 -0.145 -19.542 1.00 87.31 820 SER A N 1
ATOM 6323 C CA . SER A 1 820 ? 34.718 0.812 -18.660 1.00 87.31 820 SER A CA 1
ATOM 6324 C C . SER A 1 820 ? 34.913 0.302 -17.229 1.00 87.31 820 SER A C 1
ATOM 6326 O O . SER A 1 820 ? 35.665 0.913 -16.471 1.00 87.31 820 SER A O 1
ATOM 6328 N N . ASN A 1 821 ? 34.259 -0.796 -16.839 1.00 82.75 821 ASN A N 1
ATOM 6329 C CA . ASN A 1 821 ? 34.376 -1.341 -15.492 1.00 82.75 821 ASN A CA 1
ATOM 6330 C C . ASN A 1 821 ? 35.781 -1.923 -15.263 1.00 82.75 821 ASN A C 1
ATOM 6332 O O . ASN A 1 821 ? 36.299 -2.681 -16.084 1.00 82.75 821 ASN A O 1
ATOM 6336 N N . LEU A 1 822 ? 36.402 -1.552 -14.142 1.00 81.88 822 LEU A N 1
ATOM 6337 C CA . LEU A 1 822 ? 37.735 -2.015 -13.758 1.00 81.88 822 LEU A CA 1
ATOM 6338 C C . LEU A 1 822 ? 37.692 -3.341 -12.985 1.00 81.88 822 LEU A C 1
ATOM 6340 O O . LEU A 1 822 ? 38.707 -4.036 -12.924 1.00 81.88 822 LEU A O 1
ATOM 6344 N N . GLU A 1 823 ? 36.532 -3.705 -12.436 1.00 74.06 823 GLU A N 1
ATOM 6345 C CA . GLU A 1 823 ? 36.324 -4.918 -11.647 1.00 74.06 823 GLU A CA 1
ATOM 6346 C C . GLU A 1 823 ? 35.469 -5.954 -12.400 1.00 74.06 823 GLU A C 1
ATOM 6348 O O . GLU A 1 823 ? 34.537 -5.583 -13.113 1.00 74.06 823 GLU A O 1
ATOM 6353 N N . PRO A 1 824 ? 35.741 -7.267 -12.251 1.00 70.06 824 PRO A N 1
ATOM 6354 C CA . PRO A 1 824 ? 36.905 -7.862 -11.583 1.00 70.06 824 PRO A CA 1
ATOM 6355 C C . PRO A 1 824 ? 38.214 -7.688 -12.376 1.00 70.06 824 PRO A C 1
ATOM 6357 O O . PRO A 1 824 ? 39.295 -7.862 -11.817 1.00 70.06 824 PRO A O 1
ATOM 6360 N N . LYS A 1 825 ? 38.129 -7.358 -13.674 1.00 81.44 825 LYS A N 1
ATOM 6361 C CA . LYS A 1 825 ? 39.265 -7.014 -14.544 1.00 81.44 825 LYS A CA 1
ATOM 6362 C C . LYS A 1 825 ? 38.831 -5.985 -15.599 1.00 81.44 825 LYS A C 1
ATOM 6364 O O . LYS A 1 825 ? 37.723 -6.118 -16.122 1.00 81.44 825 LYS A O 1
ATOM 6369 N N . PRO A 1 826 ? 39.696 -5.030 -15.987 1.00 85.62 826 PRO A N 1
ATOM 6370 C CA . PRO A 1 826 ? 39.365 -4.033 -16.999 1.00 85.62 826 PRO A CA 1
ATOM 6371 C C . PRO A 1 826 ? 39.317 -4.631 -18.409 1.00 85.62 826 PRO A C 1
ATOM 6373 O O . PRO A 1 826 ? 40.071 -5.554 -18.734 1.00 85.62 826 PRO A O 1
ATOM 6376 N N . ALA A 1 827 ? 38.499 -4.051 -19.289 1.00 90.88 827 ALA A N 1
ATOM 6377 C CA . ALA A 1 827 ? 38.625 -4.295 -20.723 1.00 90.88 827 ALA A CA 1
ATOM 6378 C C . ALA A 1 827 ? 39.999 -3.820 -21.224 1.00 90.88 827 ALA A C 1
ATOM 6380 O O . ALA A 1 827 ? 40.469 -2.741 -20.859 1.00 90.88 827 ALA A O 1
ATOM 6381 N N . ARG A 1 828 ? 40.651 -4.630 -22.061 1.00 92.69 828 ARG A N 1
ATOM 6382 C CA . ARG A 1 828 ? 41.973 -4.363 -22.651 1.00 92.69 828 ARG A CA 1
ATOM 6383 C C . ARG A 1 828 ? 41.977 -4.819 -24.102 1.00 92.69 828 ARG A C 1
ATOM 6385 O O . ARG A 1 828 ? 41.267 -5.768 -24.435 1.00 92.69 828 ARG A O 1
ATOM 6392 N N . LEU A 1 829 ? 42.795 -4.204 -24.951 1.00 92.12 829 LEU A N 1
ATOM 6393 C CA . LEU A 1 829 ? 43.061 -4.771 -26.279 1.00 92.12 829 LEU A CA 1
ATOM 6394 C C . LEU A 1 829 ? 44.033 -5.949 -26.156 1.00 92.12 829 LEU A C 1
ATOM 6396 O O . LEU A 1 829 ? 44.917 -5.934 -25.299 1.00 92.12 829 LEU A O 1
ATOM 6400 N N . ASP A 1 830 ? 43.902 -6.957 -27.021 1.00 89.06 830 ASP A N 1
ATOM 6401 C CA . ASP A 1 830 ? 44.833 -8.097 -27.039 1.00 89.06 830 ASP A CA 1
ATOM 6402 C C . ASP A 1 830 ? 46.282 -7.609 -27.200 1.00 89.06 830 ASP A C 1
ATOM 6404 O O . ASP A 1 830 ? 46.561 -6.807 -28.084 1.00 89.06 830 ASP A O 1
ATOM 6408 N N . SER A 1 831 ? 47.219 -8.026 -26.347 1.00 76.56 831 SER A N 1
ATOM 6409 C CA . SER A 1 831 ? 48.576 -7.459 -26.312 1.00 76.56 831 SER A CA 1
ATOM 6410 C C . SER A 1 831 ? 49.475 -7.885 -27.484 1.00 76.56 831 SER A C 1
ATOM 6412 O O . SER A 1 831 ? 50.452 -7.188 -27.761 1.00 76.56 831 SER A O 1
ATOM 6414 N N . GLY A 1 832 ? 49.153 -8.973 -28.195 1.00 76.75 832 GLY A N 1
ATOM 6415 C CA . GLY A 1 832 ? 49.923 -9.488 -29.334 1.00 76.75 832 GLY A CA 1
ATOM 6416 C C . GLY A 1 832 ? 49.499 -8.887 -30.677 1.00 76.75 832 GLY A C 1
ATOM 6417 O O . GLY A 1 832 ? 48.721 -7.946 -30.724 1.00 76.75 832 GLY A O 1
ATOM 6418 N N . ALA A 1 833 ? 49.956 -9.445 -31.805 1.00 72.75 833 ALA A N 1
ATOM 6419 C CA . ALA A 1 833 ? 49.552 -8.996 -33.152 1.00 72.75 833 ALA A CA 1
ATOM 6420 C C . ALA A 1 833 ? 48.065 -9.273 -33.492 1.00 72.75 833 ALA A C 1
ATOM 6422 O O . ALA A 1 833 ? 47.583 -8.868 -34.547 1.00 72.75 833 ALA A O 1
ATOM 6423 N N . GLN A 1 834 ? 47.337 -9.955 -32.602 1.00 81.56 834 GLN A N 1
ATOM 6424 C CA . GLN A 1 834 ? 45.968 -10.429 -32.818 1.00 81.56 834 GLN A CA 1
ATOM 6425 C C . GLN A 1 834 ? 44.903 -9.339 -32.645 1.00 81.56 834 GLN A C 1
ATOM 6427 O O . GLN A 1 834 ? 43.792 -9.505 -33.138 1.00 81.56 834 GLN A O 1
ATOM 6432 N N . TRP A 1 835 ? 45.220 -8.206 -32.003 1.00 88.19 835 TRP A N 1
ATOM 6433 C CA . TRP A 1 835 ? 44.251 -7.117 -31.799 1.00 88.19 835 TRP A CA 1
ATOM 6434 C C . TRP A 1 835 ? 43.634 -6.596 -33.107 1.00 88.19 835 TRP A C 1
ATOM 6436 O O . TRP A 1 835 ? 42.497 -6.127 -33.086 1.00 88.19 835 TRP A O 1
ATOM 6446 N N . ASN A 1 836 ? 44.376 -6.687 -34.220 1.00 88.94 836 ASN A N 1
ATOM 6447 C CA . ASN A 1 836 ? 43.982 -6.176 -35.534 1.00 88.94 836 ASN A CA 1
ATOM 6448 C C . ASN A 1 836 ? 43.295 -7.228 -36.434 1.00 88.94 836 ASN A C 1
ATOM 6450 O O . ASN A 1 836 ? 43.078 -6.990 -37.619 1.00 88.94 836 ASN A O 1
ATOM 6454 N N . ILE A 1 837 ? 43.003 -8.424 -35.912 1.00 90.25 837 ILE A N 1
ATOM 6455 C CA . ILE A 1 837 ? 42.276 -9.475 -36.640 1.00 90.25 837 ILE A CA 1
ATOM 6456 C C . ILE A 1 837 ? 40.798 -9.383 -36.240 1.00 90.25 837 ILE A C 1
ATOM 6458 O O . ILE A 1 837 ? 40.520 -9.434 -35.049 1.00 90.25 837 ILE A O 1
ATOM 6462 N N . PRO A 1 838 ? 39.825 -9.270 -37.161 1.00 90.62 838 PRO A N 1
ATOM 6463 C CA . PRO A 1 838 ? 38.409 -9.156 -36.799 1.00 90.62 838 PRO A CA 1
ATOM 6464 C C . PRO A 1 838 ? 37.851 -10.450 -36.184 1.00 90.62 838 PRO A C 1
ATOM 6466 O O . PRO A 1 838 ? 38.346 -11.543 -36.467 1.00 90.62 838 PRO A O 1
ATOM 6469 N N . TYR A 1 839 ? 36.805 -10.341 -35.363 1.00 92.50 839 TYR A N 1
ATOM 6470 C CA . TYR A 1 839 ? 35.998 -11.480 -34.909 1.00 92.50 839 TYR A CA 1
ATOM 6471 C C . TYR A 1 839 ? 35.027 -11.934 -36.004 1.00 92.50 839 TYR A C 1
ATOM 6473 O O . TYR A 1 839 ? 34.307 -11.113 -36.588 1.00 92.50 839 TYR A O 1
ATOM 6481 N N . SER A 1 840 ? 34.949 -13.245 -36.240 1.00 90.75 840 SER A N 1
ATOM 6482 C CA . SER A 1 840 ? 33.942 -13.829 -37.128 1.00 90.75 840 SER A CA 1
ATOM 6483 C C . SER A 1 840 ? 32.587 -13.992 -36.423 1.00 90.75 840 SER A C 1
ATOM 6485 O O . SER A 1 840 ? 32.488 -14.006 -35.193 1.00 90.75 840 SER A O 1
ATOM 6487 N N . MET A 1 841 ? 31.513 -14.122 -37.208 1.00 87.38 841 MET A N 1
ATOM 6488 C CA . MET A 1 841 ? 30.175 -14.395 -36.671 1.00 87.38 841 MET A CA 1
ATOM 6489 C C . MET A 1 841 ? 30.121 -15.757 -35.960 1.00 87.38 841 MET A C 1
ATOM 6491 O O . MET A 1 841 ? 29.549 -15.875 -34.878 1.00 87.38 841 MET A O 1
ATOM 6495 N N . GLU A 1 842 ? 30.759 -16.775 -36.541 1.00 88.56 842 GLU A N 1
ATOM 6496 C CA . GLU A 1 842 ? 30.832 -18.125 -35.974 1.00 88.56 842 GLU A CA 1
ATOM 6497 C C . GLU A 1 842 ? 31.538 -18.133 -34.612 1.00 88.56 842 GLU A C 1
ATOM 6499 O O . GLU A 1 842 ? 31.054 -18.755 -33.663 1.00 88.56 842 GLU A O 1
ATOM 6504 N N . GLU A 1 843 ? 32.646 -17.393 -34.486 1.00 89.94 843 GLU A N 1
ATOM 6505 C CA . GLU A 1 843 ? 33.364 -17.232 -33.221 1.00 89.94 843 GLU A CA 1
ATOM 6506 C C . GLU A 1 843 ? 32.480 -16.577 -32.158 1.00 89.94 843 GLU A C 1
ATOM 6508 O O . GLU A 1 843 ? 32.440 -17.058 -31.021 1.00 89.94 843 GLU A O 1
ATOM 6513 N N . ALA A 1 844 ? 31.748 -15.519 -32.522 1.00 90.50 844 ALA A N 1
ATOM 6514 C CA . ALA A 1 844 ? 30.862 -14.800 -31.613 1.00 90.50 844 ALA A CA 1
ATOM 6515 C C . ALA A 1 844 ? 29.716 -15.691 -31.119 1.00 90.50 844 ALA A C 1
ATOM 6517 O O . ALA A 1 844 ? 29.475 -15.772 -29.915 1.00 90.50 844 ALA A O 1
ATOM 6518 N N . ILE A 1 845 ? 29.054 -16.425 -32.015 1.00 88.88 845 ILE A N 1
ATOM 6519 C CA . ILE A 1 845 ? 27.980 -17.363 -31.654 1.00 88.88 845 ILE A CA 1
ATOM 6520 C C . ILE A 1 845 ? 28.514 -18.484 -30.758 1.00 88.88 845 ILE A C 1
ATOM 6522 O O . ILE A 1 845 ? 27.902 -18.812 -29.738 1.00 88.88 845 ILE A O 1
ATOM 6526 N N . ALA A 1 846 ? 29.670 -19.062 -31.096 1.00 88.44 846 ALA A N 1
ATOM 6527 C CA . ALA A 1 846 ? 30.295 -20.097 -30.280 1.00 88.44 846 ALA A CA 1
ATOM 6528 C C . ALA A 1 846 ? 30.712 -19.561 -28.898 1.00 88.44 846 ALA A C 1
ATOM 6530 O O . ALA A 1 846 ? 30.559 -20.257 -27.894 1.00 88.44 846 ALA A O 1
ATOM 6531 N N . GLY A 1 847 ? 31.208 -18.321 -28.832 1.00 86.00 847 GLY A N 1
ATOM 6532 C CA . GLY A 1 847 ? 31.520 -17.615 -27.590 1.00 86.00 847 GLY A CA 1
ATOM 6533 C C . GLY A 1 847 ? 30.289 -17.410 -26.712 1.00 86.00 847 GLY A C 1
ATOM 6534 O O . GLY A 1 847 ? 30.322 -17.761 -25.532 1.00 86.00 847 GLY A O 1
ATOM 6535 N N . PHE A 1 848 ? 29.192 -16.934 -27.302 1.00 87.69 848 PHE A N 1
ATOM 6536 C CA . PHE A 1 848 ? 27.920 -16.722 -26.616 1.00 87.69 848 PHE A CA 1
ATOM 6537 C C . PHE A 1 848 ? 27.331 -18.031 -26.078 1.00 87.69 848 PHE A C 1
ATOM 6539 O O . PHE A 1 848 ? 26.953 -18.099 -24.913 1.00 87.69 848 PHE A O 1
ATOM 6546 N N . ARG A 1 849 ? 27.328 -19.105 -26.881 1.00 87.44 849 ARG A N 1
ATOM 6547 C CA . ARG A 1 849 ? 26.848 -20.434 -26.456 1.00 87.44 849 ARG A CA 1
ATOM 6548 C C . ARG A 1 849 ? 27.658 -21.011 -25.298 1.00 87.44 849 ARG A C 1
ATOM 6550 O O . ARG A 1 849 ? 27.076 -21.568 -24.373 1.00 87.44 849 ARG A O 1
ATOM 6557 N N . ARG A 1 850 ? 28.991 -20.877 -25.326 1.00 84.62 850 ARG A N 1
ATOM 6558 C CA . ARG A 1 850 ? 29.849 -21.328 -24.216 1.00 84.62 850 ARG A CA 1
ATOM 6559 C C . ARG A 1 850 ? 29.559 -20.555 -22.932 1.00 84.62 850 ARG A C 1
ATOM 6561 O O . ARG A 1 850 ? 29.471 -21.176 -21.881 1.00 84.62 850 ARG A O 1
ATOM 6568 N N . ALA A 1 851 ? 29.387 -19.235 -23.024 1.00 80.88 851 ALA A N 1
ATOM 6569 C CA . ALA A 1 851 ? 29.020 -18.411 -21.876 1.00 80.88 851 ALA A CA 1
ATOM 6570 C C . ALA A 1 851 ? 27.634 -18.798 -21.332 1.00 80.88 851 ALA A C 1
ATOM 6572 O O . ALA A 1 851 ? 27.515 -19.126 -20.157 1.00 80.88 851 ALA A O 1
ATOM 6573 N N . ALA A 1 852 ? 26.615 -18.885 -22.192 1.00 80.25 852 ALA A N 1
ATOM 6574 C CA . ALA A 1 852 ? 25.273 -19.313 -21.801 1.00 80.25 852 ALA A CA 1
ATOM 6575 C C . ALA A 1 852 ? 25.276 -20.698 -21.132 1.00 80.25 852 ALA A C 1
ATOM 6577 O O . ALA A 1 852 ? 24.690 -20.870 -20.070 1.00 80.25 852 ALA A O 1
ATOM 6578 N N . SER A 1 853 ? 26.012 -21.668 -21.685 1.00 81.31 853 SER A N 1
ATOM 6579 C CA . SER A 1 853 ? 26.140 -23.004 -21.094 1.00 81.31 853 SER A CA 1
ATOM 6580 C C . SER A 1 853 ? 26.860 -23.006 -19.743 1.00 81.31 853 SER A C 1
ATOM 6582 O O . SER A 1 853 ? 26.504 -23.811 -18.889 1.00 81.31 853 SER A O 1
ATOM 6584 N N . ALA A 1 854 ? 27.873 -22.157 -19.548 1.00 76.56 854 ALA A N 1
ATOM 6585 C CA . ALA A 1 854 ? 28.622 -22.085 -18.292 1.00 76.56 854 ALA A CA 1
ATOM 6586 C C . ALA A 1 854 ? 27.783 -21.509 -17.139 1.00 76.56 854 ALA A C 1
ATOM 6588 O O . ALA A 1 854 ? 28.016 -21.859 -15.985 1.00 76.56 854 ALA A O 1
ATOM 6589 N N . HIS A 1 855 ? 26.803 -20.662 -17.460 1.00 71.50 855 HIS A N 1
ATOM 6590 C CA . HIS A 1 855 ? 25.941 -19.993 -16.488 1.00 71.50 855 HIS A CA 1
ATOM 6591 C C . HIS A 1 855 ? 24.480 -20.500 -16.484 1.00 71.50 855 HIS A C 1
ATOM 6593 O O . HIS A 1 855 ? 23.665 -20.011 -15.707 1.00 71.50 855 HIS A O 1
ATOM 6599 N N . GLY A 1 856 ? 24.138 -21.490 -17.318 1.00 73.62 856 GLY A N 1
ATOM 6600 C CA . GLY A 1 856 ? 22.808 -22.113 -17.364 1.00 73.62 856 GLY A CA 1
ATOM 6601 C C . GLY A 1 856 ? 21.716 -21.309 -18.086 1.00 73.62 856 GLY A C 1
ATOM 6602 O O . GLY A 1 856 ? 20.540 -21.521 -17.806 1.00 73.62 856 GLY A O 1
ATOM 6603 N N . TRP A 1 857 ? 22.072 -20.395 -18.994 1.00 79.38 857 TRP A N 1
ATOM 6604 C CA . TRP A 1 857 ? 21.125 -19.510 -19.692 1.00 79.38 857 TRP A CA 1
ATOM 6605 C C . TRP A 1 857 ? 20.515 -20.150 -20.936 1.00 79.38 857 TRP A C 1
ATOM 6607 O O . TRP A 1 857 ? 21.204 -20.836 -21.699 1.00 79.38 857 TRP A O 1
ATOM 6617 N N . GLN A 1 858 ? 19.248 -19.835 -21.206 1.00 77.38 858 GLN A N 1
ATOM 6618 C CA . GLN A 1 858 ? 18.611 -20.140 -22.483 1.00 77.38 858 GLN A CA 1
ATOM 6619 C C . GLN A 1 858 ? 19.094 -19.177 -23.579 1.00 77.38 858 GLN A C 1
ATOM 6621 O O . GLN A 1 858 ? 19.151 -17.954 -23.413 1.00 77.38 858 GLN A O 1
ATOM 6626 N N . VAL A 1 859 ? 19.431 -19.741 -24.738 1.00 79.75 859 VAL A N 1
ATOM 6627 C CA . VAL A 1 859 ? 19.896 -18.996 -25.914 1.00 79.75 859 VAL A CA 1
ATOM 6628 C C . VAL A 1 859 ? 18.705 -18.694 -26.837 1.00 79.75 859 VAL A C 1
ATOM 6630 O O . VAL A 1 859 ? 17.866 -19.576 -27.026 1.00 79.75 859 VAL A O 1
ATOM 6633 N N . PRO A 1 860 ? 18.615 -17.498 -27.451 1.00 79.25 860 PRO A N 1
ATOM 6634 C CA . PRO A 1 860 ? 17.546 -17.189 -28.401 1.00 79.25 860 PRO A CA 1
ATOM 6635 C C . PRO A 1 860 ? 17.536 -18.141 -29.605 1.00 79.25 860 PRO A C 1
ATOM 6637 O O . PRO A 1 860 ? 18.582 -18.397 -30.206 1.00 79.25 860 PRO A O 1
ATOM 6640 N N . ALA A 1 861 ? 16.350 -18.613 -30.004 1.00 76.44 861 ALA A N 1
ATOM 6641 C CA . ALA A 1 861 ? 16.181 -19.522 -31.147 1.00 76.44 861 ALA A CA 1
ATOM 6642 C C . ALA A 1 861 ? 16.709 -18.927 -32.470 1.00 76.44 861 ALA A C 1
ATOM 6644 O O . ALA A 1 861 ? 17.216 -19.638 -33.333 1.00 76.44 861 ALA A O 1
ATOM 6645 N N . GLU A 1 862 ? 16.662 -17.600 -32.602 1.00 75.69 862 GLU A N 1
ATOM 6646 C CA . GLU A 1 862 ? 17.121 -16.856 -33.782 1.00 75.69 862 GLU A CA 1
ATOM 6647 C C . GLU A 1 862 ? 18.648 -16.900 -33.972 1.00 75.69 862 GLU A C 1
ATOM 6649 O O . GLU A 1 862 ? 19.146 -16.600 -35.058 1.00 75.69 862 GLU A O 1
ATOM 6654 N N . LEU A 1 863 ? 19.409 -17.336 -32.958 1.00 79.31 863 LEU A N 1
ATOM 6655 C CA . LEU A 1 863 ? 20.863 -17.460 -33.054 1.00 79.31 863 LEU A CA 1
ATOM 6656 C C . LEU A 1 863 ? 21.292 -18.502 -34.102 1.00 79.31 863 LEU A C 1
ATOM 6658 O O . LEU A 1 863 ? 22.345 -18.353 -34.720 1.00 79.31 863 LEU A O 1
ATOM 6662 N N . GLU A 1 864 ? 20.480 -19.537 -34.340 1.00 70.81 864 GLU A N 1
ATOM 6663 C CA . GLU A 1 864 ? 20.722 -20.519 -35.408 1.00 70.81 864 GLU A CA 1
ATOM 6664 C C . GLU A 1 864 ? 20.528 -19.910 -36.798 1.00 70.81 864 GLU A C 1
ATOM 6666 O O . GLU A 1 864 ? 21.333 -20.148 -37.700 1.00 70.81 864 GLU A O 1
ATOM 6671 N N . THR A 1 865 ? 19.523 -19.049 -36.948 1.00 74.62 865 THR A N 1
ATOM 6672 C CA . THR A 1 865 ? 19.284 -18.283 -38.175 1.00 74.62 865 THR A CA 1
ATOM 6673 C C . THR A 1 865 ? 20.452 -17.342 -38.461 1.00 74.62 865 THR A C 1
ATOM 6675 O O . THR A 1 865 ? 20.946 -17.296 -39.587 1.00 74.62 865 THR A O 1
ATOM 6678 N N . PHE A 1 866 ? 20.960 -16.644 -37.441 1.00 76.94 866 PHE A N 1
ATOM 6679 C CA . PHE A 1 866 ? 22.118 -15.764 -37.604 1.00 76.94 866 PHE A CA 1
ATOM 6680 C C . PHE A 1 866 ? 23.413 -16.527 -37.915 1.00 76.94 866 PHE A C 1
ATOM 6682 O O . PHE A 1 866 ? 24.270 -15.979 -38.608 1.00 76.94 866 PHE A O 1
ATOM 6689 N N . ALA A 1 867 ? 23.550 -17.774 -37.442 1.00 69.31 867 ALA A N 1
ATOM 6690 C CA . ALA A 1 867 ? 24.659 -18.662 -37.798 1.00 69.31 867 ALA A CA 1
ATOM 6691 C C . ALA A 1 867 ? 24.581 -19.114 -39.262 1.00 69.31 867 ALA A C 1
ATOM 6693 O O . ALA A 1 867 ? 25.590 -19.111 -39.955 1.00 69.31 867 ALA A O 1
ATOM 6694 N N . ALA A 1 868 ? 23.386 -19.466 -39.746 1.00 65.69 868 ALA A N 1
ATOM 6695 C CA . ALA A 1 868 ? 23.172 -19.923 -41.121 1.00 65.69 868 ALA A CA 1
ATOM 6696 C C . ALA A 1 868 ? 23.321 -18.803 -42.169 1.00 65.69 868 ALA A C 1
ATOM 6698 O O . ALA A 1 868 ? 23.614 -19.071 -43.332 1.00 65.69 868 ALA A O 1
ATOM 6699 N N . GLN A 1 869 ? 23.118 -17.548 -41.761 1.00 62.28 869 GLN A N 1
ATOM 6700 C CA . GLN A 1 869 ? 23.344 -16.350 -42.579 1.00 62.28 869 GLN A CA 1
ATOM 6701 C C . GLN A 1 869 ? 24.798 -15.836 -42.496 1.00 62.28 869 GLN A C 1
ATOM 6703 O O . GLN A 1 869 ? 25.148 -14.879 -43.190 1.00 62.28 869 GLN A O 1
ATOM 6708 N N . GLY A 1 870 ? 25.605 -16.436 -41.611 1.00 49.41 870 GLY A N 1
ATOM 6709 C CA . GLY A 1 870 ? 26.926 -15.993 -41.160 1.00 49.41 870 GLY A CA 1
ATOM 6710 C C . GLY A 1 870 ? 28.069 -16.308 -42.096 1.00 49.41 870 GLY A C 1
ATOM 6711 O O . GLY A 1 870 ? 28.122 -17.406 -42.688 1.00 49.41 870 GLY A O 1
#

Secondary structure (DSSP, 8-state):
-HHHHHHTT-EEEEEESSSS-EEEEEEEEGGGG---HHHHHHH-GGG-SSS--EEEEEEE-TT--S--SSSPPTTSSEEEEEEESSSS--HHHHHHHH-TT-S---BTTTBB--TTHHHHHHHHHHTHHHHHHHHHHSTT--HHHHHHHHHSTT--TTSPP-HHHHHHHHHHHHTTGGGPPP-GGGSTTTTT-HHHHHHHHHHHHHHTGGGBBTTT-PBPPTT---SS-B--S-HHHHHHHHTT--SS-HHHHHHH-HHHHHHHHHHHHHHHHTT---GGGS--SS--EEES-SSS-SS-PPPPTTSEEEGGG-SSHHHHHHHHHHHHHHSPPHHHHHHHHHTTTS-HHHHHHT----GGGGGGGTS-HHHHHHHHHHHHT--SEEEE---TTTSPBTS-TTEEEEEEE-S-HHHHHHHHHHHHHHHHH-HHHHHS-EEEEEEE--HHHHHHHHHH-S--SS-SS--TT-SSEEEBSBHHHIIIII-PPPS---TT-SS-EEEEEEEEEEES-GGGSSB-SSSEEE--GGGEEEEEEEEEETTS-S--------------S---------B----TTS--EETTEE-B-B--HHHHHHHHHHTS---PPPPHHHHHTTS---------------------PPPPPPPPPPP---PPPHHHHTTS---PPPSS--HHHHHHHHHHHHHHHHHHHHH-HHHHT-EE-SGGGTT-TTEEEEEEEGGGS-TT-HHHHHHHHTT--EEEEEEE--TTTTTSPPEEEEEESPBPPGGGT--TTB-TTSBB----TTSS---TTSTTT--TT--HHHHHHHHHHHHH--SSS---B-SSGGGGSPPPHHHHHHHHHHHHHHHTPPPPTHHHHHHHT-

Radius of gyration: 33.13 Å; chains: 1; bounding box: 87×75×96 Å

InterPro domains:
  IPR000608 Ubiquitin-conjugating (UBC), catalytic core domain [PS50127] (676-857)
  IPR012317 Poly(ADP-ribose) polymerase, catalytic domain [PF00644] (438-490)
  IPR016135 Ubiquitin-conjugating enzyme/RWD-like [G3DSA:3.10.110.10] (672-857)
  IPR016135 Ubiquitin-conjugating enzyme/RWD-like [SSF54495] (679-826)
  IPR051838 Intracellular mono-ADP-ribosyltransferase ARTD/PARP [PTHR21328] (129-596)

pLDDT: mean 78.94, std 16.6, range [23.59, 97.69]

Sequence (870 aa):
DFKQILDAGYRPGFTRLSELDLVVSVSKKVSLLNVPARALQAWDSKLITGQVVYLVLLINFGTTYPVDLDNQTSGQCRFRVGVSPRYKPAHSAVAAAFRAHSSNPYTKGEFEAISLSAPLDALLNDKLGEIIHVRRSNERVGWAGAEQHCFEAGRSDETAIDKKLARAADKAEKEVSQTLPADPMASLQTAHNFPLLAFSYLVRRFVACPRWCLNCYKRCDQTITALKPFVCESPLCLFQLIALGLGPSLEHEITTNTASVDLLVQLTYIAAKENGLKGDLLPVGLELKVPRDPLANVDGTAFEGDDLVDLDTLGDDMNKCAGVATLINELPPISEMRVWLSGEDMTADERILNRTRKLVDMRGGTVSISAWRLLRWIVASNTSYLKLIEEEDELIQGIGKECRQFKLVVGSPAKEHLLAESVKAAQAKDRNARKFPTLFAWHGSSVRNWSSILRQGLHFRETINGRAYGHGVYFAKDGSVSLGHYAAPAATVWKNAEYHVSKLAAICEIINLPDEFVSNNPYFVVNQLDWIQARYLLAYTANAPGHVQHAEATASASSSSGQKKGQVVKTVALDPKHPLTINNAKVLIPDVGEKLQQLEDSLQDTPEELNASDSELLKEPSGARSPAKGTSSSKGKGKERAVSPAPPEPDTFEPADAERLALVRRIPPPTKPSRGALSMITKEVKAMLKAQKELGPTKAGFYLDLERSDDNAFTWIVELPRESFEEGLPLRKDMEAKGVKSILMEIRFGDTFPFSPPFIRVVHPRLLPFINGGGGHVTGGGSICMDNSLAATAHLLTTDGWSSVYTIEAILLQIRMAMSNLEPKPARLDSGAQWNIPYSMEEAIAGFRRAASAHGWQVPAELETFAAQG

Organism: NCBI:txid5288

Foldseek 3Di:
DQVVLVVLVWHWDWADLDLQWTKIKIKDFLLLLPAPPVLLCLQFVQSFDLATKIWIKIKTQGNDPPDPLQPDDQPNIAIWTFIASDSDFDNVLSCLLPDPPRPDSGDPRTTDDTLLGQLLRCCLRPPLSQLLNQCVVDPPFDSQQSLVQSLDPPDDPPDDRPNVVRNVRVVVCVVVVPRARDQLCVDPVRSSVVVSNSVSVSSSCVSQQQQAASQSRDGEDPVARFSYRAHHPPLVRLCCCLVVVRGGHLLSCLQRFVQVLLLLLFLLLLLLQVVLQDDPSFPPSLQQWFAPALPVCPPLDDDDDPRTDGLNPDPDSNSSSSRLNSLSLLDAASVVSNCQSVVVVHDPVVCVVPVDRDPCPPPNNSRDSSSSSSSSCSVRLQRKRKHWDPDPLQDKPPDDPLKTKIFIWAGHPVLVVLLVVVLVVLCVPDPLCVVASWAKFKAWAESSNVSVCRRPNDWQPDCPDDPPLDGAGKTALAVCCRFVPHFQFRPDGRPNRPAGFGTKMFIKIFGPPQVPASHNPPIGGHHDRSRITTTMMITGGPPPDPDPPDDPDDDDDDDDDDDPPDDDRAFDDHDPVRFRHYPNHGITGGDCVVVVVVSSVVNPDDPDDDDPVSVVVVDDPDDDDDDDDDDDDDDDDDDDDDDDDDDDDDDPADDDDPVVLVLDDAFDADPDAQPVQLVLLVVLVVVLVVLCVVQNCLRLQKDWDCVSNVVHSFKTKMWGALSNADPPAQASVQCVVVVNGTFIKMWGDDSPPPLAAIWIFTFAFQKDAVVRQAWLQAFNQGTHFDDDPPDPDARPRFNRHDDNPDRPSNVSVVSSVSQRDPPPHHIHQDPDPRRGHTHDLVSRLVRVVVSCVVVVTHHDPCSVVSVVSD